Protein 5JSK (pdb70)

Secondary structure (DSSP, 8-state):
--TTS---EEEEEESB--SHHHHHHHT-TTTTHHHIIIII-EEEE-TTT-S--HHHHHHHHHHHHHHTTTTEEEEEESBEE-GGGGTTBEEEEETTEEEEHHHHHHHHGGGEEEEEEESHHHHH-TGGGSTT--S-EE-HHHHHHHTT----EEEE--SSPPHHHHHHHHHHHHHHHHHHHHHHHHHHHHHTB-TTS-BHHHHSSBTGGG-TTHHHHHHT-B-SSTT--SSBSGGGT--GGG-B--HHHH-BTTTTB-HHHHS----TTSTTTTGGG-STT--/--EEEEEESSPPSSBS-EEEEEEEETTEEEEEEEEE-B---HHHHTTTS-GGGHHHHGGGG-SSSHHHHHHHHHHHHHHHHT----HHHHHHHHHHHHHHHHHHHHIIIIIIIGGGT----SSTTS-S--SS------HHHHHHHHHHHHHHHHHHHHHHHHHHHHHSSSSS-SSEETTEESSPPPHHHHHHHHHHHHHHHHHIIIIIHHHHHHHHHH-GGGGSS--TT--EEE--EEESSSSSS-EEE--EEEETTEEE---GGGEEEE-TTBSB-GGGTTB-GGG----B-TT-TT--BSS-EEEETTB--B-SHHHHHHHH-PBPPHHHHHHHHHHH----SBGGGG-HHHHSSHHHHHHHHHHHHHHHHHHHHHHHHH--TT---B--PPPPSSEEEEEEEEETTEEEEEEEEEETTEEEEEEEE-HHHHHH----TT-PPPHHHHHTTT-B-S-TTS-HHHHHHHHHT--BHHHHH-

Sequence (765 aa):
GTLTGERPPVFWLQGQGCTGCSVTLLNSVHPSIADVLLKVISLEFHPTVMAWEGEHAIEHMRKVAEKFKGKFFLVIEGSVPVEADGKYCIIIGEANHHEISMMVDALLKEFGPNAAAVLAVGTCAAYGGIPAAEEGSETGATAVSSKFLGDNGIKTPVVNIIPGCPPHPDWIVGTVVLALDAIKKNGLEGGLAEVVKVLDSDGRPPTTPPFFGRNIIHENCPYYLDDKYDEGVMMSATFTDKVGCRYDLGCKGPMTMADCFERRKWNGGVNWCVQNAVCIGCVEPDFPDGKSPPFYQATGRTTIAIDPVTRIEGHHLKKAEEVVVENGKVVDARLLSSGGMYRGFETILRGRDPRDASQIVQRICGVCPTAHSTASVLALDEAFGAKVPNNGRITRNLIFGANYLQSHILHFYHLLSAQDDFVQGPDTAPFVPRFPKSDLRLSKELNKAGVDQYIIEALEEVRRRICHEMVALFGGRMPHVQGQVVGGATEIPTKEKLVEEYAARFKKVRDFVEQKYVPVVYTIGSKYKDMFKVGQGFKKAALCVGAAFFPPLLDDNSGKKHLFMMPGVYAKGKKDMMPFDPSKIKEYVKYSWFAEEETTGLNYKEGKTIPAPDKAGAYSFVKAPRYDGLSLEVGPLARMMWVNNPELSPVGKKLLKDLFGISAKKKFRDLGEEAAFSLMMGRHVARAEETYYMMLGAIEGWLKEIKAGEDTVVMPAVPASSAEGTGFTEAPRGSLLHYVKVKDSKIDNYQIVSASLWNCNPRDDMGQRGAVEEALIGIPVDDDIIQQNPVNVARLIRAFDPLGCAVH

Radius of gyration: 24.21 Å; Cα contacts (8 Å, |Δi|>4): 2039; chains: 2; bounding box: 63×63×76 Å

Solvent-accessible surface area: 24921 Å² total; per-residue (Å²): 89,79,114,133,36,135,46,16,10,8,0,7,0,9,0,0,6,18,4,1,15,7,2,0,18,24,5,2,79,155,28,39,6,16,50,7,14,33,66,32,14,10,8,27,3,8,12,10,15,5,4,41,8,1,77,60,0,2,77,24,0,63,132,18,12,132,157,64,122,30,116,0,17,0,7,0,2,2,0,0,0,66,89,31,134,1,74,12,0,21,8,0,29,9,103,176,123,96,12,5,0,21,66,0,0,104,62,7,0,65,47,9,6,1,0,10,0,0,2,1,23,0,2,42,1,6,2,2,45,5,134,31,34,83,0,25,16,16,12,0,52,120,6,3,52,96,58,58,22,192,18,52,31,5,11,0,0,0,12,2,0,11,7,38,0,6,11,17,0,29,74,55,8,24,61,12,34,156,156,78,37,56,154,31,0,15,50,73,4,80,146,54,32,36,121,48,16,9,0,56,66,22,1,38,92,25,5,22,113,64,20,86,38,38,100,63,74,104,114,50,64,52,1,86,37,13,14,57,48,102,1,10,6,80,80,11,0,14,23,1,41,120,2,57,1,3,13,24,109,78,74,3,10,42,43,17,6,4,11,3,39,0,1,0,10,2,0,14,2,17,51,69,5,3,60,48,10,32,42,0,14,86,92,143,55,152,48,72,21,35,6,7,4,0,0,5,2,2,8,11,2,50,0,48,0,19,2,62,104,18,102,2,64,45,2,92,0,15,0,9,8,2,4,2,0,6,28,0,0,123,49,21,10,0,45,2,0,1,0,0,0,0,7,0,0,0,3,1,0,0,0,1,0,12,0,0,0,47,0,0,11,108,11,22,41,10,159,33,35,69,10,0,17,1,0,16,6,0,0,4,0,0,0,0,0,0,0,0,0,4,0,3,2,2,3,0,4,5,5,0,6,66,9,55,131,31,5,4,9,38,48,31,15,115,144,10,54,50,97,20,67,187,148,27,25,124,32,3,35,68,21,19,69,70,0,14,79,10,0,21,12,0,0,12,0,0,0,0,0,0,0,2,0,0,2,0,1,0,0,4,10,0,0,0,0,6,36,0,56,145,104,31,24,105,62,0,42,57,47,6,127,128,0,51,46,6,0,53,114,70,1,0,29,6,0,0,35,1,0,17,109,0,93,60,3,31,149,26,2,21,24,64,64,6,0,0,0,13,3,1,3,30,54,50,98,68,53,167,114,38,28,3,81,63,7,1,14,3,176,53,132,76,62,112,35,56,39,77,90,0,97,7,51,2,104,46,0,49,2,14,127,142,3,48,16,47,30,5,87,108,5,113,12,79,20,22,20,106,48,97,55,13,8,0,3,0,14,0,0,2,5,94,46,32,4,1,8,6,1,3,4,0,0,3,12,27,47,38,16,110,5,2,90,38,0,37,130,24,6,114,88,59,35,58,58,91,12,129,104,0,63,74,22,31,50,94,25,0,0,0,0,0,0,5,2,2,0,5,0,3,0,0,62,73,0,1,48,16,0,58,33,5,31,169,72,16,138,49,49,94,68,0,7,55,87,31,90,43,29,61,85,26,83,1,19,1,57,2,0,5,0,5,0,1,2,3,0,2,0,69,3,124,110,39,91,3,46,26,0,2,0,1,1,4,0,1,3,1,0,1,0,30,6,30,170,34,52,52,0,5,0,0,36,1,0,54,30,0,36,5,143,40,66,148,15,8,19,19,0,0,2,0,0,4,0,5,1,1,0,5,1,5,1,8,9

B-factor: mean 12.72, std 6.59, range [5.21, 54.53]

InterPro domains:
  IPR001821 [NiFe]-hydrogenase, small subunit [PIRSF000310] (1-316)
  IPR001821 [NiFe]-hydrogenase, small subunit [PTHR30013] (2-316)
  IPR001821 [NiFe]-hydrogenase, small subunit [TIGR00391] (3-314)
  IPR006137 NADH:ubiquinone oxidoreductase-like, 20kDa subunit [PF01058] (52-205)
  IPR006311 Twin-arginine translocation pathway, signal sequence [PS51318] (1-34)
  IPR019546 Twin-arginine translocation pathway, signal sequence, bacterial/archaeal [TIGR01409] (3-29)
  IPR027394 Cytochrome-c3 hydrogenase, C-terminal [PF14720] (237-315)
  IPR037024 [NiFe]-hydrogenase, small subunit, N-terminal domain superfamily [G3DSA:3.40.50.700] (35-236)
  IPR037148 [NiFe]-hydrogenase, small subunit, C-terminal domain superfamily [G3DSA:4.10.480.10] (237-317)
  IPR053622 NiFe/NiFeSe hydrogenase small subunit [NF045520] (2-316)

GO terms:
  GO:0005515 protein binding (F, IPI)

Structure (mmCIF, N/CA/C/O backbone):
data_5JSK
#
_entry.id   5JSK
#
_cell.length_a   106.280
_cell.length_b   62.770
_cell.length_c   110.860
_cell.angle_alpha   90.00
_cell.angle_beta   105.11
_cell.angle_gamma   90.00
#
_symmetry.space_group_name_H-M   'C 1 2 1'
#
loop_
_entity.id
_entity.type
_entity.pdbx_description
1 polymer 'Periplasmic [NiFeSe] hydrogenase, small subunit'
2 polymer 'Periplasmic [NiFeSe] hydrogenase, large subunit, selenocysteine-containing'
3 non-polymer 'IRON/SULFUR CLUSTER'
4 non-polymer 'NICKEL (II) ION'
5 non-polymer 'CARBONMONOXIDE-(DICYANO) IRON'
6 non-polymer 'FE (II) ION'
7 non-polymer 'HYDROSULFURIC ACID'
8 non-polymer GLYCEROL
9 water water
#
loop_
_atom_site.group_PDB
_atom_site.id
_atom_site.type_symbol
_atom_site.label_atom_id
_atom_site.label_alt_id
_atom_site.label_comp_id
_atom_site.label_asym_id
_atom_site.label_entity_id
_atom_site.label_seq_id
_atom_site.pdbx_PDB_ins_code
_atom_site.Cartn_x
_atom_site.Cartn_y
_atom_site.Cartn_z
_atom_site.occupancy
_atom_site.B_iso_or_equiv
_atom_site.auth_seq_id
_atom_site.auth_comp_id
_atom_site.auth_asym_id
_atom_site.auth_atom_id
_atom_site.pdbx_PDB_model_num
ATOM 1 N N . GLY A 1 35 ? 26.150 -22.375 147.556 1.00 29.59 1 GLY A N 1
ATOM 2 C CA . GLY A 1 35 ? 26.579 -22.923 146.236 1.00 29.49 1 GLY A CA 1
ATOM 3 C C . GLY A 1 35 ? 27.514 -21.983 145.507 1.00 29.14 1 GLY A C 1
ATOM 4 O O . GLY A 1 35 ? 27.760 -20.868 145.965 1.00 28.43 1 GLY A O 1
ATOM 8 N N . THR A 1 36 ? 28.043 -22.447 144.375 1.00 29.09 2 THR A N 1
ATOM 9 C CA . THR A 1 36 ? 28.856 -21.627 143.489 1.00 29.19 2 THR A CA 1
ATOM 10 C C . THR A 1 36 ? 28.462 -21.928 142.054 1.00 28.25 2 THR A C 1
ATOM 11 O O . THR A 1 36 ? 27.904 -22.988 141.747 1.00 27.51 2 THR A O 1
ATOM 22 N N . LEU A 1 37 ? 28.789 -20.985 141.169 1.00 27.94 3 LEU A N 1
ATOM 23 C CA . LEU A 1 37 ? 28.542 -21.183 139.747 1.00 27.97 3 LEU A CA 1
ATOM 24 C C . LEU A 1 37 ? 29.284 -22.397 139.201 1.00 28.43 3 LEU A C 1
ATOM 25 O O . LEU A 1 37 ? 28.876 -22.944 138.171 1.00 28.53 3 LEU A O 1
ATOM 41 N N . THR A 1 38 ? 30.350 -22.841 139.873 1.00 28.36 4 THR A N 1
ATOM 42 C CA . THR A 1 38 ? 31.184 -23.936 139.387 1.00 28.29 4 THR A CA 1
ATOM 43 C C . THR A 1 38 ? 31.096 -25.183 140.267 1.00 26.82 4 THR A C 1
ATOM 44 O O . THR A 1 38 ? 31.942 -26.078 140.156 1.00 26.74 4 THR A O 1
ATOM 55 N N . GLY A 1 39 ? 30.079 -25.271 141.130 1.00 25.12 5 GLY A N 1
ATOM 56 C CA . GLY A 1 39 ? 29.908 -26.424 141.990 1.00 23.68 5 GLY A CA 1
ATOM 57 C C . GLY A 1 39 ? 29.142 -27.555 141.314 1.00 22.03 5 GLY A C 1
ATOM 58 O O . GLY A 1 39 ? 28.710 -27.465 140.164 1.00 20.95 5 GLY A O 1
ATOM 62 N N . GLU A 1 40 ? 28.985 -28.644 142.061 1.00 21.63 6 GLU A N 1
ATOM 63 C CA . GLU A 1 40 ? 28.225 -29.794 141.590 1.00 22.24 6 GLU A CA 1
ATOM 64 C C . GLU A 1 40 ? 26.734 -29.474 141.638 1.00 19.67 6 GLU A C 1
ATOM 65 O O . GLU A 1 40 ? 26.215 -29.046 142.677 1.00 19.17 6 GLU A O 1
ATOM 77 N N . ARG A 1 41 ? 26.043 -29.670 140.500 1.00 17.97 7 ARG A N 1
ATOM 78 C CA . ARG A 1 41 ? 24.614 -29.405 140.385 1.00 17.29 7 ARG A CA 1
ATOM 79 C C . ARG A 1 41 ? 23.932 -30.521 139.605 1.00 16.64 7 ARG A C 1
ATOM 80 O O . ARG A 1 41 ? 24.171 -30.662 138.402 1.00 17.44 7 ARG A O 1
ATOM 101 N N . PRO A 1 42 ? 23.070 -31.318 140.236 1.00 15.34 8 PRO A N 1
ATOM 102 C CA . PRO A 1 42 ? 22.503 -32.473 139.543 1.00 14.33 8 PRO A CA 1
ATOM 103 C C . PRO A 1 42 ? 21.487 -32.057 138.498 1.00 11.97 8 PRO A C 1
ATOM 104 O O . PRO A 1 42 ? 20.819 -31.016 138.632 1.00 11.59 8 PRO A O 1
ATOM 115 N N . PRO A 1 43 ? 21.297 -32.875 137.465 1.00 11.48 9 PRO A N 1
ATOM 116 C CA . PRO A 1 43 ? 20.321 -32.557 136.421 1.00 10.78 9 PRO A CA 1
ATOM 117 C C . PRO A 1 43 ? 18.896 -32.825 136.870 1.00 9.93 9 PRO A C 1
ATOM 118 O O . PRO A 1 43 ? 18.599 -33.822 137.533 1.00 10.66 9 PRO A O 1
ATOM 129 N N . VAL A 1 44 ? 18.016 -31.910 136.468 1.00 9.17 10 VAL A N 1
ATOM 130 C CA . VAL A 1 44 ? 16.597 -31.948 136.776 1.00 9.00 10 VAL A CA 1
ATOM 131 C C . VAL A 1 44 ? 15.820 -31.766 135.481 1.00 8.29 10 VAL A C 1
ATOM 132 O O . VAL A 1 44 ? 16.111 -30.849 134.701 1.00 8.66 10 VAL A O 1
ATOM 145 N N . PHE A 1 45 ? 14.823 -32.622 135.264 1.00 7.67 11 PHE A N 1
ATOM 146 C CA . PHE A 1 45 ? 13.815 -32.410 134.231 1.00 7.55 11 PHE A CA 1
ATOM 147 C C . PHE A 1 45 ? 12.499 -32.101 134.922 1.00 7.35 11 PHE A C 1
ATOM 148 O O . PHE A 1 45 ? 12.112 -32.811 135.856 1.00 8.75 11 PHE A O 1
ATOM 165 N N . TRP A 1 46 ? 11.816 -31.070 134.450 1.00 6.64 12 TRP A N 1
ATOM 166 C CA . TRP A 1 46 ? 10.545 -30.629 135.008 1.00 6.67 12 TRP A CA 1
ATOM 167 C C . TRP A 1 46 ? 9.484 -30.838 133.940 1.00 6.76 12 TRP A C 1
ATOM 168 O O . TRP A 1 46 ? 9.465 -30.119 132.933 1.00 7.66 12 TRP A O 1
ATOM 189 N N . LEU A 1 47 ? 8.634 -31.846 134.145 1.00 6.44 13 LEU A N 1
ATOM 190 C CA . LEU A 1 47 ? 7.561 -32.165 133.217 1.00 6.99 13 LEU A CA 1
ATOM 191 C C . LEU A 1 47 ? 6.250 -31.635 133.760 1.00 6.92 13 LEU A C 1
ATOM 192 O O . LEU A 1 47 ? 5.905 -31.880 134.918 1.00 8.84 13 LEU A O 1
ATOM 208 N N . GLN A 1 48 ? 5.505 -30.949 132.914 1.00 6.43 14 GLN A N 1
ATOM 209 C CA . GLN A 1 48 ? 4.166 -30.484 133.233 1.00 6.52 14 GLN A CA 1
ATOM 210 C C . GLN A 1 48 ? 3.148 -31.407 132.584 1.00 6.22 14 GLN A C 1
ATOM 211 O O . GLN A 1 48 ? 3.163 -31.600 131.362 1.00 7.02 14 GLN A O 1
ATOM 225 N N . GLY A 1 49 ? 2.266 -31.965 133.405 1.00 6.40 15 GLY A N 1
ATOM 226 C CA . GLY A 1 49 ? 1.110 -32.694 132.935 1.00 6.74 15 GLY A CA 1
ATOM 227 C C . GLY A 1 49 ? -0.097 -31.782 132.925 1.00 6.52 15 GLY A C 1
ATOM 228 O O . GLY A 1 49 ? -0.067 -30.722 132.300 1.00 6.97 15 GLY A O 1
ATOM 232 N N . GLN A 1 50 ? -1.145 -32.156 133.658 1.00 6.30 16 GLN A N 1
ATOM 233 C CA . GLN A 1 50 ? -2.332 -31.310 133.812 1.00 6.27 16 GLN A CA 1
ATOM 234 C C . GLN A 1 50 ? -2.099 -30.316 134.947 1.00 6.43 16 GLN A C 1
ATOM 235 O O . GLN A 1 50 ? -2.700 -30.398 136.015 1.00 7.50 16 GLN A O 1
ATOM 249 N N . GLY A 1 51 ? -1.168 -29.395 134.695 1.00 6.57 17 GLY A N 1
ATOM 250 C CA . GLY A 1 51 ? -0.787 -28.376 135.645 1.00 6.78 17 GLY A CA 1
ATOM 251 C C . GLY A 1 51 ? -1.296 -27.018 135.184 1.00 6.42 17 GLY A C 1
ATOM 252 O O . GLY A 1 51 ? -1.743 -26.837 134.047 1.00 7.59 17 GLY A O 1
ATOM 256 N N . CYS A 1 52 ? -1.221 -26.053 136.105 1.00 5.87 18 CYS A N 1
ATOM 257 C CA . CYS A 1 52 ? -1.595 -24.674 135.835 1.00 5.75 18 CYS A CA 1
ATOM 258 C C . CYS A 1 52 ? -0.391 -23.746 135.789 1.00 5.21 18 CYS A C 1
ATOM 259 O O . CYS A 1 52 ? -0.556 -22.531 135.609 1.00 6.17 18 CYS A O 1
ATOM 266 N N . THR A 1 53 ? 0.817 -24.285 135.984 1.00 5.46 19 THR A N 1
ATOM 267 C CA . THR A 1 53 ? 2.075 -23.546 136.049 1.00 5.77 19 THR A CA 1
ATOM 268 C C . THR A 1 53 ? 2.233 -22.815 137.384 1.00 5.57 19 THR A C 1
ATOM 269 O O . THR A 1 53 ? 3.280 -22.203 137.631 1.00 6.13 19 THR A O 1
ATOM 280 N N . GLY A 1 54 ? 1.261 -22.935 138.286 1.00 5.49 20 GLY A N 1
ATOM 281 C CA . GLY A 1 54 ? 1.362 -22.300 139.588 1.00 5.46 20 GLY A CA 1
ATOM 282 C C . GLY A 1 54 ? 2.435 -22.888 140.478 1.00 5.23 20 GLY A C 1
ATOM 283 O O . GLY A 1 54 ? 2.954 -22.198 141.357 1.00 5.58 20 GLY A O 1
ATOM 287 N N . CYS A 1 55 ? 2.737 -24.177 140.306 1.00 5.34 21 CYS A N 1
ATOM 288 C CA . CYS A 1 55 ? 3.822 -24.786 141.062 1.00 5.42 21 CYS A CA 1
ATOM 289 C C . CYS A 1 55 ? 5.176 -24.261 140.580 1.00 5.55 21 CYS A C 1
ATOM 290 O O . CYS A 1 55 ? 6.088 -24.041 141.381 1.00 6.64 21 CYS A O 1
ATOM 297 N N . SER A 1 56 ? 5.330 -24.032 139.273 1.00 5.34 22 SER A N 1
ATOM 298 C CA . SER A 1 56 ? 6.523 -23.343 138.791 1.00 5.48 22 SER A CA 1
ATOM 299 C C . SER A 1 56 ? 6.584 -21.909 139.303 1.00 5.45 22 SER A C 1
ATOM 300 O O . SER A 1 56 ? 7.639 -21.439 139.732 1.00 6.06 22 SER A O 1
ATOM 308 N N . VAL A 1 57 ? 5.468 -21.180 139.230 1.00 5.38 23 VAL A N 1
ATOM 309 C CA . VAL A 1 57 ? 5.478 -19.775 139.642 1.00 5.55 23 VAL A CA 1
ATOM 310 C C . VAL A 1 57 ? 5.780 -19.646 141.136 1.00 5.33 23 VAL A C 1
ATOM 311 O O . VAL A 1 57 ? 6.536 -18.761 141.551 1.00 5.82 23 VAL A O 1
ATOM 324 N N . THR A 1 58 ? 5.203 -20.528 141.967 1.00 5.39 24 THR A N 1
ATOM 325 C CA . THR A 1 58 ? 5.486 -20.431 143.390 1.00 5.59 24 THR A CA 1
ATOM 326 C C . THR A 1 58 ? 6.980 -20.597 143.645 1.00 6.04 24 THR A C 1
ATOM 327 O O . THR A 1 58 ? 7.556 -19.909 144.497 1.00 6.36 24 THR A O 1
ATOM 338 N N . LEU A 1 59 ? 7.633 -21.488 142.894 1.00 6.17 25 LEU A N 1
ATOM 339 C CA . LEU A 1 59 ? 9.074 -21.685 143.045 1.00 6.50 25 LEU A CA 1
ATOM 340 C C . LEU A 1 59 ? 9.833 -20.418 142.676 1.00 6.52 25 LEU A C 1
ATOM 341 O O . LEU A 1 59 ? 10.825 -20.062 143.327 1.00 7.06 25 LEU A O 1
ATOM 357 N N . LEU A 1 60 ? 9.380 -19.710 141.632 1.00 6.41 26 LEU A N 1
ATOM 358 C CA . LEU A 1 60 ? 10.001 -18.438 141.267 1.00 6.85 26 LEU A CA 1
ATOM 359 C C . LEU A 1 60 ? 9.972 -17.434 142.409 1.00 6.71 26 LEU A C 1
ATOM 360 O O . LEU A 1 60 ? 10.771 -16.488 142.415 1.00 7.11 26 LEU A O 1
ATOM 376 N N . ASN A 1 61 ? 9.047 -17.600 143.359 1.00 6.65 27 ASN A N 1
ATOM 377 C CA . ASN A 1 61 ? 8.921 -16.697 144.491 1.00 6.90 27 ASN A CA 1
ATOM 378 C C . ASN A 1 61 ? 9.849 -17.030 145.657 1.00 7.12 27 ASN A C 1
ATOM 379 O O . ASN A 1 61 ? 9.771 -16.366 146.686 1.00 7.81 27 ASN A O 1
ATOM 390 N N . SER A 1 62 ? 10.741 -18.015 145.536 1.00 7.05 28 SER A N 1
ATOM 391 C CA . SER A 1 62 ? 11.622 -18.352 146.651 1.00 7.66 28 SER A CA 1
ATOM 392 C C . SER A 1 62 ? 12.442 -17.142 147.083 1.00 8.09 28 SER A C 1
ATOM 393 O O . SER A 1 62 ? 13.074 -16.471 146.268 1.00 8.55 28 SER A O 1
ATOM 401 N N . VAL A 1 63 ? 12.469 -16.866 148.387 1.00 9.02 29 VAL A N 1
ATOM 402 C CA . VAL A 1 63 ? 13.247 -15.729 148.872 1.00 10.36 29 VAL A CA 1
ATOM 403 C C . VAL A 1 63 ? 14.693 -16.121 149.062 1.00 11.38 29 VAL A C 1
ATOM 404 O O . VAL A 1 63 ? 15.598 -15.470 148.525 1.00 12.17 29 VAL A O 1
ATOM 417 N N . HIS A 1 64 ? 14.933 -17.170 149.842 1.00 12.48 30 HIS A N 1
ATOM 418 C CA . HIS A 1 64 ? 16.278 -17.621 150.061 1.00 14.72 30 HIS A CA 1
ATOM 419 C C . HIS A 1 64 ? 16.377 -19.129 150.127 1.00 13.65 30 HIS A C 1
ATOM 420 O O . HIS A 1 64 ? 15.731 -19.758 150.979 1.00 14.85 30 HIS A O 1
ATOM 433 N N . PRO A 1 65 ? 17.197 -19.721 149.255 1.00 12.24 31 PRO A N 1
ATOM 434 C CA . PRO A 1 65 ? 17.903 -19.078 148.142 1.00 11.57 31 PRO A CA 1
ATOM 435 C C . PRO A 1 65 ? 16.932 -18.513 147.111 1.00 10.95 31 PRO A C 1
ATOM 436 O O . PRO A 1 65 ? 15.829 -19.007 146.951 1.00 11.94 31 PRO A O 1
ATOM 447 N N . SER A 1 66 ? 17.345 -17.464 146.425 1.00 10.10 32 SER A N 1
ATOM 448 C CA . SER A 1 66 ? 16.558 -16.922 145.332 1.00 10.28 32 SER A CA 1
ATOM 449 C C . SER A 1 66 ? 16.511 -17.928 144.189 1.00 9.38 32 SER A C 1
ATOM 450 O O . SER A 1 66 ? 17.356 -18.817 144.080 1.00 10.06 32 SER A O 1
ATOM 458 N N . ILE A 1 67 ? 15.540 -17.762 143.291 1.00 9.47 33 ILE A N 1
ATOM 459 C CA . ILE A 1 67 ? 15.465 -18.694 142.170 1.00 9.93 33 ILE A CA 1
ATOM 460 C C . ILE A 1 67 ? 16.706 -18.604 141.288 1.00 9.95 33 ILE A C 1
ATOM 461 O O . ILE A 1 67 ? 17.165 -19.621 140.759 1.00 10.38 33 ILE A O 1
ATOM 477 N N . ALA A 1 68 ? 17.286 -17.410 141.126 1.00 10.50 34 ALA A N 1
ATOM 478 C CA . ALA A 1 68 ? 18.518 -17.325 140.351 1.00 11.61 34 ALA A CA 1
ATOM 479 C C . ALA A 1 68 ? 19.598 -18.188 140.975 1.00 11.30 34 ALA A C 1
ATOM 480 O O . ALA A 1 68 ? 20.349 -18.871 140.269 1.00 12.40 34 ALA A O 1
ATOM 487 N N . ASP A 1 69 ? 19.717 -18.149 142.301 1.00 10.73 35 ASP A N 1
ATOM 488 C CA . ASP A 1 69 ? 20.724 -18.970 142.957 1.00 11.75 35 ASP A CA 1
ATOM 489 C C . ASP A 1 69 ? 20.402 -20.458 142.847 1.00 10.98 35 ASP A C 1
ATOM 490 O O . ASP A 1 69 ? 21.313 -21.277 142.673 1.00 11.67 35 ASP A O 1
ATOM 499 N N . VAL A 1 70 ? 19.126 -20.835 142.936 1.00 10.66 36 VAL A N 1
ATOM 500 C CA . VAL A 1 70 ? 18.771 -22.238 142.747 1.00 11.21 36 VAL A CA 1
ATOM 501 C C . VAL A 1 70 ? 19.229 -22.715 141.372 1.00 11.14 36 VAL A C 1
ATOM 502 O O . VAL A 1 70 ? 19.856 -23.775 141.234 1.00 12.07 36 VAL A O 1
ATOM 515 N N . LEU A 1 71 ? 18.911 -21.941 140.329 1.00 10.94 37 LEU A N 1
ATOM 516 C CA . LEU A 1 71 ? 19.202 -22.370 138.963 1.00 11.66 37 LEU A CA 1
ATOM 517 C C . LEU A 1 71 ? 20.686 -22.353 138.645 1.00 11.64 37 LEU A C 1
ATOM 518 O O . LEU A 1 71 ? 21.146 -23.169 137.838 1.00 11.27 37 LEU A O 1
ATOM 534 N N . LEU A 1 72 ? 21.437 -21.418 139.222 1.00 12.71 38 LEU A N 1
ATOM 535 C CA . LEU A 1 72 ? 22.823 -21.252 138.822 1.00 14.54 38 LEU A CA 1
ATOM 536 C C . LEU A 1 72 ? 23.790 -21.937 139.763 1.00 15.35 38 LEU A C 1
ATOM 537 O O . LEU A 1 72 ? 24.944 -22.160 139.379 1.00 16.41 38 LEU A O 1
ATOM 553 N N . LYS A 1 73 ? 23.345 -22.282 140.981 1.00 15.71 39 LYS A N 1
ATOM 554 C CA . LYS A 1 73 ? 24.230 -22.788 142.016 1.00 16.85 39 LYS A CA 1
ATOM 555 C C . LYS A 1 73 ? 23.788 -24.089 142.679 1.00 16.74 39 LYS A C 1
ATOM 556 O O . LYS A 1 73 ? 24.615 -24.692 143.372 1.00 18.30 39 LYS A O 1
ATOM 575 N N . VAL A 1 74 ? 22.527 -24.533 142.521 1.00 16.08 40 VAL A N 1
ATOM 576 C CA . VAL A 1 74 ? 22.009 -25.685 143.262 1.00 15.66 40 VAL A CA 1
ATOM 577 C C . VAL A 1 74 ? 21.661 -26.854 142.342 1.00 14.72 40 VAL A C 1
ATOM 578 O O . VAL A 1 74 ? 22.076 -27.991 142.589 1.00 15.41 40 VAL A O 1
ATOM 591 N N . ILE A 1 75 ? 20.860 -26.610 141.305 1.00 13.51 41 ILE A N 1
ATOM 592 C CA . ILE A 1 75 ? 20.455 -27.647 140.361 1.00 12.75 41 ILE A CA 1
ATOM 593 C C . ILE A 1 75 ? 20.846 -27.208 138.960 1.00 11.22 41 ILE A C 1
ATOM 594 O O . ILE A 1 75 ? 21.144 -26.038 138.713 1.00 11.95 41 ILE A O 1
ATOM 610 N N . SER A 1 76 ? 20.810 -28.167 138.033 1.00 10.02 42 SER A N 1
ATOM 611 C CA . SER A 1 76 ? 20.913 -27.885 136.602 1.00 9.81 42 SER A CA 1
ATOM 612 C C . SER A 1 76 ? 19.575 -28.236 135.968 1.00 9.24 42 SER A C 1
ATOM 613 O O . SER A 1 76 ? 19.284 -29.410 135.720 1.00 9.71 42 SER A O 1
ATOM 621 N N . LEU A 1 77 ? 18.760 -27.211 135.721 1.00 9.05 43 LEU A N 1
ATOM 622 C CA . LEU A 1 77 ? 17.415 -27.398 135.188 1.00 8.53 43 LEU A CA 1
ATOM 623 C C . LEU A 1 77 ? 17.522 -27.554 133.675 1.00 8.32 43 LEU A C 1
ATOM 624 O O . LEU A 1 77 ? 17.598 -26.569 132.935 1.00 9.29 43 LEU A O 1
ATOM 640 N N . GLU A 1 78 ? 17.561 -28.808 133.226 1.00 8.08 44 GLU A N 1
ATOM 641 C CA . GLU A 1 78 ? 17.896 -29.123 131.845 1.00 8.36 44 GLU A CA 1
ATOM 642 C C . GLU A 1 78 ? 16.698 -29.057 130.908 1.00 8.12 44 GLU A C 1
ATOM 643 O O . GLU A 1 78 ? 16.873 -28.786 129.715 1.00 8.92 44 GLU A O 1
ATOM 655 N N . PHE A 1 79 ? 15.498 -29.306 131.426 1.00 7.32 45 PHE A N 1
ATOM 656 C CA . PHE A 1 79 ? 14.263 -29.227 130.664 1.00 7.01 45 PHE A CA 1
ATOM 657 C C . PHE A 1 79 ? 13.208 -28.618 131.569 1.00 6.58 45 PHE A C 1
ATOM 658 O O . PHE A 1 79 ? 13.016 -29.082 132.695 1.00 7.13 45 PHE A O 1
ATOM 675 N N . HIS A 1 80 ? 12.558 -27.572 131.097 1.00 6.44 46 HIS A N 1
ATOM 676 C CA . HIS A 1 80 ? 11.419 -26.963 131.771 1.00 6.58 46 HIS A CA 1
ATOM 677 C C . HIS A 1 80 ? 10.693 -26.160 130.705 1.00 6.82 46 HIS A C 1
ATOM 678 O O . HIS A 1 80 ? 11.280 -25.215 130.164 1.00 7.17 46 HIS A O 1
ATOM 691 N N . PRO A 1 81 ? 9.462 -26.529 130.330 1.00 7.21 47 PRO A N 1
ATOM 692 C CA . PRO A 1 81 ? 8.850 -25.901 129.150 1.00 8.01 47 PRO A CA 1
ATOM 693 C C . PRO A 1 81 ? 8.590 -24.424 129.291 1.00 7.03 47 PRO A C 1
ATOM 694 O O . PRO A 1 81 ? 8.509 -23.732 128.268 1.00 7.86 47 PRO A O 1
ATOM 705 N N . THR A 1 82 ? 8.432 -23.919 130.512 1.00 6.54 48 THR A N 1
ATOM 706 C CA . THR A 1 82 ? 8.058 -22.521 130.691 1.00 6.72 48 THR A CA 1
ATOM 707 C C . THR A 1 82 ? 9.252 -21.588 130.520 1.00 6.55 48 THR A C 1
ATOM 708 O O . THR A 1 82 ? 9.074 -20.425 130.147 1.00 7.02 48 THR A O 1
ATOM 719 N N . VAL A 1 83 ? 10.468 -22.051 130.820 1.00 6.60 49 VAL A N 1
ATOM 720 C CA . VAL A 1 83 ? 11.610 -21.149 130.947 1.00 6.91 49 VAL A CA 1
ATOM 721 C C . VAL A 1 83 ? 12.804 -21.487 130.063 1.00 6.78 49 VAL A C 1
ATOM 722 O O . VAL A 1 83 ? 13.719 -20.651 129.955 1.00 7.25 49 VAL A O 1
ATOM 735 N N . MET A 1 84 ? 12.872 -22.661 129.454 1.00 6.97 50 MET A N 1
ATOM 736 C CA . MET A 1 84 ? 14.089 -23.052 128.759 1.00 6.90 50 MET A CA 1
ATOM 737 C C . MET A 1 84 ? 14.232 -22.358 127.401 1.00 6.87 50 MET A C 1
ATOM 738 O O . MET A 1 84 ? 13.265 -21.936 126.764 1.00 7.34 50 MET A O 1
ATOM 752 N N . ALA A 1 85 ? 15.483 -22.283 126.948 1.00 7.03 51 ALA A N 1
ATOM 753 C CA . ALA A 1 85 ? 15.806 -21.590 125.702 1.00 7.39 51 ALA A CA 1
ATOM 754 C C . ALA A 1 85 ? 15.269 -22.309 124.473 1.00 7.17 51 ALA A C 1
ATOM 755 O O . ALA A 1 85 ? 14.690 -21.676 123.582 1.00 8.06 51 ALA A O 1
ATOM 762 N N . TRP A 1 86 ? 15.531 -23.612 124.358 1.00 7.20 52 TRP A N 1
ATOM 763 C CA . TRP A 1 86 ? 15.190 -24.331 123.140 1.00 7.48 52 TRP A CA 1
ATOM 764 C C . TRP A 1 86 ? 13.728 -24.754 123.171 1.00 7.51 52 TRP A C 1
ATOM 765 O O . TRP A 1 86 ? 12.987 -24.425 124.099 1.00 8.12 52 TRP A O 1
ATOM 786 N N . GLU A 1 87 ? 13.297 -25.476 122.135 1.00 7.13 53 GLU A N 1
ATOM 787 C CA . GLU A 1 87 ? 11.882 -25.705 121.901 1.00 7.37 53 GLU A CA 1
ATOM 788 C C . GLU A 1 87 ? 11.688 -26.993 121.116 1.00 7.40 53 GLU A C 1
ATOM 789 O O . GLU A 1 87 ? 12.610 -27.508 120.473 1.00 7.79 53 GLU A O 1
ATOM 801 N N . GLY A 1 88 ? 10.451 -27.486 121.154 1.00 7.63 54 GLY A N 1
ATOM 802 C CA . GLY A 1 88 ? 10.015 -28.539 120.272 1.00 7.94 54 GLY A CA 1
ATOM 803 C C . GLY A 1 88 ? 10.809 -29.821 120.406 1.00 8.03 54 GLY A C 1
ATOM 804 O O . GLY A 1 88 ? 11.281 -30.211 121.479 1.00 8.08 54 GLY A O 1
ATOM 808 N N . GLU A 1 89 ? 10.972 -30.487 119.263 1.00 8.49 55 GLU A N 1
ATOM 809 C CA . GLU A 1 89 ? 11.660 -31.770 119.252 1.00 9.02 55 GLU A CA 1
ATOM 810 C C . GLU A 1 89 ? 13.094 -31.622 119.726 1.00 8.57 55 GLU A C 1
ATOM 811 O O . GLU A 1 89 ? 13.673 -32.572 120.250 1.00 9.17 55 GLU A O 1
ATOM 823 N N . HIS A 1 90 ? 13.685 -30.448 119.533 1.00 8.24 56 HIS A N 1
ATOM 824 C CA . HIS A 1 90 ? 15.065 -30.221 119.944 1.00 8.55 56 HIS A CA 1
ATOM 825 C C . HIS A 1 90 ? 15.187 -30.223 121.461 1.00 8.25 56 HIS A C 1
ATOM 826 O O . HIS A 1 90 ? 16.157 -30.756 122.013 1.00 8.80 56 HIS A O 1
ATOM 839 N N . ALA A 1 91 ? 14.218 -29.609 122.138 1.00 8.37 57 ALA A N 1
ATOM 840 C CA . ALA A 1 91 ? 14.168 -29.635 123.595 1.00 8.20 57 ALA A CA 1
ATOM 841 C C . ALA A 1 91 ? 13.954 -31.046 124.120 1.00 8.31 57 ALA A C 1
ATOM 842 O O . ALA A 1 91 ? 14.592 -31.448 125.099 1.00 8.51 57 ALA A O 1
ATOM 849 N N . ILE A 1 92 ? 13.051 -31.807 123.490 1.00 8.46 58 ILE A N 1
ATOM 850 C CA . ILE A 1 92 ? 12.817 -33.191 123.893 1.00 8.78 58 ILE A CA 1
ATOM 851 C C . ILE A 1 92 ? 14.087 -34.018 123.727 1.00 8.95 58 ILE A C 1
ATOM 852 O O . ILE A 1 92 ? 14.460 -34.807 124.607 1.00 9.35 58 ILE A O 1
ATOM 868 N N . GLU A 1 93 ? 14.763 -33.864 122.582 1.00 9.11 59 GLU A N 1
ATOM 869 C CA . GLU A 1 93 ? 15.976 -34.632 122.333 1.00 9.88 59 GLU A CA 1
ATOM 870 C C . GLU A 1 93 ? 17.088 -34.238 123.299 1.00 9.28 59 GLU A C 1
ATOM 871 O O . GLU A 1 93 ? 17.870 -35.094 123.725 1.00 9.90 59 GLU A O 1
ATOM 883 N N . HIS A 1 94 ? 17.178 -32.956 123.668 1.00 9.18 60 HIS A N 1
ATOM 884 C CA . HIS A 1 94 ? 18.148 -32.561 124.684 1.00 9.11 60 HIS A CA 1
ATOM 885 C C . HIS A 1 94 ? 17.896 -33.314 125.987 1.00 8.77 60 HIS A C 1
ATOM 886 O O . HIS A 1 94 ? 18.822 -33.879 126.587 1.00 9.50 60 HIS A O 1
ATOM 899 N 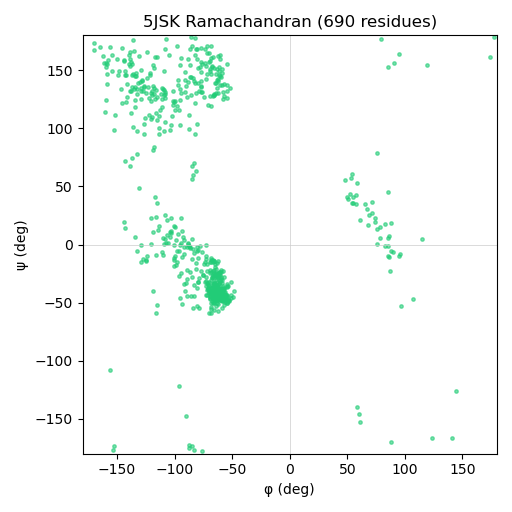N . MET A 1 95 ? 16.642 -33.326 126.442 1.00 8.42 61 MET A N 1
ATOM 900 C CA . MET A 1 95 ? 16.302 -34.085 127.639 1.00 8.53 61 MET A CA 1
ATOM 901 C C . MET A 1 95 ? 16.690 -35.554 127.491 1.00 8.71 61 MET A C 1
ATOM 902 O O . MET A 1 95 ? 17.246 -36.150 128.415 1.00 9.13 61 MET A O 1
ATOM 916 N N . ARG A 1 96 ? 16.411 -36.150 126.335 1.00 8.84 62 ARG A N 1
ATOM 917 C CA . ARG A 1 96 ? 16.741 -37.559 126.142 1.00 9.54 62 ARG A CA 1
ATOM 918 C C . ARG A 1 96 ? 18.246 -37.804 126.179 1.00 10.17 62 ARG A C 1
ATOM 919 O O . ARG A 1 96 ? 18.697 -38.824 126.703 1.00 10.72 62 ARG A O 1
ATOM 940 N N . LYS A 1 97 ? 19.042 -36.882 125.634 1.00 10.37 63 LYS A N 1
ATOM 941 C CA . LYS A 1 97 ? 20.492 -37.040 125.687 1.00 11.31 63 LYS A CA 1
ATOM 942 C C . LYS A 1 97 ? 21.003 -36.949 127.118 1.00 10.87 63 LYS A C 1
ATOM 943 O O . LYS A 1 97 ? 21.849 -37.746 127.533 1.00 11.65 63 LYS A O 1
ATOM 962 N N . VAL A 1 98 ? 20.521 -35.971 127.880 1.00 10.17 64 VAL A N 1
ATOM 963 C CA . VAL A 1 98 ? 20.911 -35.869 129.280 1.00 10.10 64 VAL A CA 1
ATOM 964 C C . VAL A 1 98 ? 20.453 -37.095 130.048 1.00 9.93 64 VAL A C 1
ATOM 965 O O . VAL A 1 98 ? 21.191 -37.625 130.882 1.00 10.92 64 VAL A O 1
ATOM 978 N N . ALA A 1 99 ? 19.242 -37.576 129.774 1.00 9.94 65 ALA A N 1
ATOM 979 C CA . ALA A 1 99 ? 18.720 -38.737 130.487 1.00 10.56 65 ALA A CA 1
ATOM 980 C C . ALA A 1 99 ? 19.588 -39.969 130.264 1.00 11.77 65 ALA A C 1
ATOM 981 O O . ALA A 1 99 ? 19.779 -40.779 131.178 1.00 12.24 65 ALA A O 1
ATOM 988 N N . GLU A 1 100 ? 20.111 -40.143 129.050 1.00 12.83 66 GLU A N 1
ATOM 989 C CA . GLU A 1 100 ? 20.989 -41.275 128.771 1.00 14.43 66 GLU A CA 1
ATOM 990 C C . GLU A 1 100 ? 22.308 -41.127 129.515 1.00 14.70 66 GLU A C 1
ATOM 991 O O . GLU A 1 100 ? 22.800 -42.082 130.122 1.00 15.64 66 GLU A O 1
ATOM 1003 N N . LYS A 1 101 ? 22.868 -39.921 129.519 1.00 14.40 67 LYS A N 1
ATOM 1004 C CA . LYS A 1 101 ? 24.136 -39.688 130.194 1.00 15.15 67 LYS A CA 1
ATOM 1005 C C . LYS A 1 101 ? 24.013 -39.872 131.697 1.00 14.58 67 LYS A C 1
ATOM 1006 O O . LYS A 1 101 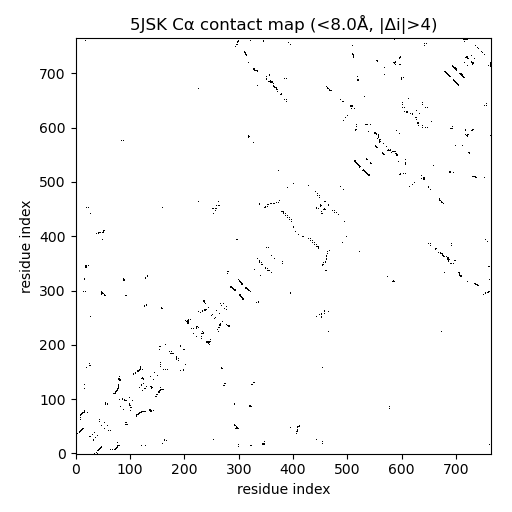? 24.955 -40.334 132.340 1.00 15.98 67 LYS A O 1
ATOM 1025 N N . PHE A 1 102 ? 22.864 -39.535 132.263 1.00 13.53 68 PHE A N 1
ATOM 1026 C CA . PHE A 1 102 ? 22.628 -39.537 133.699 1.00 12.88 68 PHE A CA 1
ATOM 1027 C C . PHE A 1 102 ? 21.573 -40.561 134.090 1.00 12.68 68 PHE A C 1
ATOM 1028 O O . PHE A 1 102 ? 20.801 -40.355 135.029 1.00 12.89 68 PHE A O 1
ATOM 1045 N N . LYS A 1 103 ? 21.556 -41.696 133.397 1.00 13.26 69 LYS A N 1
ATOM 1046 C CA . LYS A 1 103 ? 20.578 -42.733 133.682 1.00 13.73 69 LYS A CA 1
ATOM 1047 C C . LYS A 1 103 ? 20.676 -43.157 135.142 1.00 12.97 69 LYS A C 1
ATOM 1048 O O . LYS A 1 103 ? 21.760 -43.486 135.629 1.00 13.60 69 LYS A O 1
ATOM 1067 N N . GLY A 1 104 ? 19.538 -43.135 135.844 1.00 12.49 70 GLY A N 1
ATOM 1068 C CA . GLY A 1 104 ? 19.475 -43.449 137.254 1.00 12.07 70 GLY A CA 1
ATOM 1069 C C . GLY A 1 104 ? 19.830 -42.310 138.179 1.00 12.17 70 GLY A C 1
ATOM 1070 O O . GLY A 1 104 ? 19.760 -42.480 139.406 1.00 13.02 70 GLY A O 1
ATOM 1074 N N . LYS A 1 105 ? 20.185 -41.155 137.644 1.00 11.85 71 LYS A N 1
ATOM 1075 C CA . LYS A 1 105 ? 20.808 -40.115 138.448 1.00 12.53 71 LYS A CA 1
ATOM 1076 C C . LYS A 1 105 ? 20.120 -38.756 138.342 1.00 12.57 71 LYS A C 1
ATOM 1077 O O . LYS A 1 105 ? 20.350 -37.894 139.194 1.00 14.66 71 LYS A O 1
ATOM 1095 N N . PHE A 1 106 ? 19.225 -38.564 137.394 1.00 10.93 72 PHE A N 1
ATOM 1096 C CA . PHE A 1 106 ? 18.538 -37.291 137.272 1.00 10.51 72 PHE A CA 1
ATOM 1097 C C . PHE A 1 106 ? 17.307 -37.259 138.172 1.00 10.04 72 PHE A C 1
ATOM 1098 O O . PHE A 1 106 ? 16.713 -38.294 138.490 1.00 10.68 72 PHE A O 1
ATOM 1115 N N . PHE A 1 107 ? 16.914 -36.053 138.564 1.00 10.42 73 PHE A N 1
ATOM 1116 C CA . PHE A 1 107 ? 15.675 -35.863 139.300 1.00 10.01 73 PHE A CA 1
ATOM 1117 C C . PHE A 1 107 ? 14.578 -35.447 138.345 1.00 9.08 73 PHE A C 1
ATOM 1118 O O . PHE A 1 107 ? 14.799 -34.635 137.442 1.00 9.93 73 PHE A O 1
ATOM 1135 N N . LEU A 1 108 ? 13.408 -36.031 138.529 1.00 8.17 74 LEU A N 1
ATOM 1136 C CA . LEU A 1 108 ? 12.251 -35.741 137.700 1.00 7.83 74 LEU A CA 1
ATOM 1137 C C . LEU A 1 108 ? 11.214 -35.044 138.557 1.00 7.85 74 LEU A C 1
ATOM 1138 O O . LEU A 1 108 ? 10.701 -35.651 139.500 1.00 9.85 74 LEU A O 1
ATOM 1154 N N . VAL A 1 109 ? 10.909 -33.785 138.239 1.00 7.00 75 VAL A N 1
ATOM 1155 C CA . VAL A 1 109 ? 9.814 -33.061 138.877 1.00 6.91 75 VAL A CA 1
ATOM 1156 C C . VAL A 1 109 ? 8.594 -33.200 137.992 1.00 6.72 75 VAL A C 1
ATOM 1157 O O . VAL A 1 109 ? 8.685 -33.006 136.776 1.00 7.48 75 VAL A O 1
ATOM 1170 N N . ILE A 1 110 ? 7.459 -33.516 138.603 1.00 6.61 76 ILE A N 1
ATOM 1171 C CA . ILE A 1 110 ? 6.166 -33.527 137.929 1.00 6.55 76 ILE A CA 1
ATOM 1172 C C . ILE A 1 110 ? 5.293 -32.446 138.544 1.00 6.30 76 ILE A C 1
ATOM 1173 O O . ILE A 1 110 ? 5.111 -32.411 139.766 1.00 6.87 76 ILE A O 1
ATOM 1189 N N . GLU A 1 111 ? 4.751 -31.583 137.690 1.00 5.95 77 GLU A N 1
ATOM 1190 C CA . GLU A 1 111 ? 3.760 -30.567 138.030 1.00 6.08 77 GLU A CA 1
ATOM 1191 C C . GLU A 1 111 ? 2.494 -30.910 137.256 1.00 6.01 77 GLU A C 1
ATOM 1192 O O . GLU A 1 111 ? 2.542 -31.047 136.030 1.00 6.85 77 GLU A O 1
ATOM 1204 N N . GLY A 1 112 ? 1.372 -31.052 137.948 1.00 5.75 78 GLY A N 1
ATOM 1205 C CA . GLY A 1 112 ? 0.131 -31.473 137.332 1.00 5.88 78 GLY A CA 1
ATOM 1206 C C . GLY A 1 112 ? -0.090 -32.972 137.444 1.00 5.96 78 GLY A C 1
ATOM 1207 O O . GLY A 1 112 ? 0.823 -33.746 137.710 1.00 6.72 78 GLY A O 1
ATOM 1211 N N . SER A 1 113 ? -1.341 -33.380 137.210 1.00 6.34 79 SER A N 1
ATOM 1212 C CA . SER A 1 113 ? -1.716 -34.785 137.211 1.00 6.37 79 SER A CA 1
ATOM 1213 C C . SER A 1 113 ? -1.449 -35.436 135.845 1.00 6.47 79 SER A C 1
ATOM 1214 O O . SER A 1 113 ? -1.131 -34.773 134.853 1.00 6.84 79 SER A O 1
ATOM 1222 N N . VAL A 1 114 ? -1.575 -36.765 135.808 1.00 6.82 80 VAL A N 1
ATOM 1223 C CA . VAL A 1 114 ? -1.323 -37.561 134.616 1.00 7.15 80 VAL A CA 1
ATOM 1224 C C . VAL A 1 114 ? -2.650 -38.169 134.171 1.00 6.95 80 VAL A C 1
ATOM 1225 O O . VAL A 1 114 ? -3.173 -39.057 134.857 1.00 7.64 80 VAL A O 1
ATOM 1238 N N . PRO A 1 115 ? -3.233 -37.741 133.044 1.00 6.88 81 PRO A N 1
ATOM 1239 C CA . PRO A 1 115 ? -4.543 -38.276 132.654 1.00 7.02 81 PRO A CA 1
ATOM 1240 C C . PRO A 1 115 ? -4.401 -39.524 131.807 1.00 6.99 81 PRO A C 1
ATOM 1241 O O . PRO A 1 115 ? -3.723 -39.513 130.772 1.00 7.67 81 PRO A O 1
ATOM 1252 N N . VAL A 1 116 ? -5.079 -40.594 132.226 1.00 7.89 82 VAL A N 1
ATOM 1253 C CA . VAL A 1 116 ? -4.962 -41.883 131.552 1.00 8.70 82 VAL A CA 1
ATOM 1254 C C . VAL A 1 116 ? -6.081 -42.179 130.557 1.00 9.48 82 VAL A C 1
ATOM 1255 O O . VAL A 1 116 ? -5.930 -43.109 129.749 1.00 10.64 82 VAL A O 1
ATOM 1268 N N . GLU A 1 117 ? -7.191 -41.445 130.597 1.00 9.71 83 GLU A N 1
ATOM 1269 C CA . GLU A 1 117 ? -8.296 -41.760 129.701 1.00 10.40 83 GLU A CA 1
ATOM 1270 C C . GLU A 1 117 ? -7.915 -41.458 128.254 1.00 10.26 83 GLU A C 1
ATOM 1271 O O . GLU A 1 117 ? -6.985 -40.702 127.969 1.00 10.12 83 GLU A O 1
ATOM 1283 N N . ALA A 1 118 ? -8.651 -42.063 127.327 1.00 11.00 84 ALA A N 1
ATOM 1284 C CA . ALA A 1 118 ? -8.482 -41.767 125.905 1.00 11.40 84 ALA A CA 1
ATOM 1285 C C . ALA A 1 118 ? -7.035 -41.974 125.471 1.00 11.06 84 ALA A C 1
ATOM 1286 O O . ALA A 1 118 ? -6.477 -41.204 124.686 1.00 11.39 84 ALA A O 1
ATOM 1293 N N . ASP A 1 119 ? -6.422 -43.038 125.981 1.00 11.45 85 ASP A N 1
ATOM 1294 C CA . ASP A 1 119 ? -5.067 -43.419 125.593 1.00 12.04 85 ASP A CA 1
ATOM 1295 C C . ASP A 1 119 ? -4.072 -42.276 125.787 1.00 11.19 85 ASP A C 1
ATOM 1296 O O . ASP A 1 119 ? -3.128 -42.120 125.016 1.00 12.19 85 ASP A O 1
ATOM 1305 N N . GLY A 1 120 ? -4.269 -41.480 126.838 1.00 9.88 86 GLY A N 1
ATOM 1306 C CA . GLY A 1 120 ? -3.345 -40.411 127.174 1.00 9.15 86 GLY A CA 1
ATOM 1307 C C . GLY A 1 120 ? -3.564 -39.092 126.464 1.00 8.42 86 GLY A C 1
ATOM 1308 O O . GLY A 1 120 ? -2.821 -38.135 126.724 1.00 8.45 86 GLY A O 1
ATOM 1312 N N . LYS A 1 121 ? -4.555 -39.007 125.580 1.00 8.54 87 LYS A N 1
ATOM 1313 C CA . LYS A 1 121 ? -4.722 -37.878 124.673 1.00 9.01 87 LYS A CA 1
ATOM 1314 C C . LYS A 1 121 ? -5.108 -36.576 125.362 1.00 8.17 87 LYS A C 1
ATOM 1315 O O . LYS A 1 121 ? -5.045 -35.526 124.718 1.00 8.90 87 LYS A O 1
ATOM 1334 N N . TYR A 1 122 ? -5.521 -36.600 126.632 1.00 7.77 88 TYR A N 1
ATOM 1335 C CA . TYR A 1 122 ? -5.852 -35.356 127.316 1.00 7.24 88 TYR A CA 1
ATOM 1336 C C . TYR A 1 122 ? -4.611 -34.590 127.776 1.00 6.93 88 TYR A C 1
ATOM 1337 O O . TYR A 1 122 ? -4.745 -33.498 128.329 1.00 7.23 88 TYR A O 1
ATOM 1355 N N . CYS A 1 123 ? -3.405 -35.110 127.548 1.00 7.01 89 CYS A N 1
ATOM 1356 C CA . CYS A 1 123 ? -2.202 -34.318 127.815 1.00 6.99 89 CYS A CA 1
ATOM 1357 C C . CYS A 1 123 ? -1.070 -34.771 126.901 1.00 6.95 89 CYS A C 1
ATOM 1358 O O . CYS A 1 123 ? -0.387 -35.758 127.187 1.00 7.95 89 CYS A O 1
ATOM 1366 N N . ILE A 1 124 ? -0.874 -34.035 125.809 1.00 7.63 90 ILE A N 1
ATOM 1367 C CA . ILE A 1 124 ? 0.254 -34.235 124.905 1.00 8.27 90 ILE A CA 1
ATOM 1368 C C . ILE A 1 124 ? 1.314 -33.197 125.244 1.00 8.56 90 ILE A C 1
ATOM 1369 O O . ILE A 1 124 ? 1.038 -31.991 125.238 1.00 9.82 90 ILE A O 1
ATOM 1385 N N . ILE A 1 125 ? 2.531 -33.662 125.557 1.00 8.70 91 ILE A N 1
ATOM 1386 C CA A ILE A 1 125 ? 3.587 -32.771 126.032 0.63 9.11 91 ILE A CA 1
ATOM 1387 C CA B ILE A 1 125 ? 3.592 -32.778 126.036 0.37 9.22 91 ILE A CA 1
ATOM 1388 C C . ILE A 1 125 ? 4.650 -32.465 124.986 1.00 8.84 91 ILE A C 1
ATOM 1389 O O . ILE A 1 125 ? 5.499 -31.598 125.224 1.00 9.67 91 ILE A O 1
ATOM 1418 N N . GLY A 1 126 ? 4.642 -33.138 123.850 1.00 8.54 92 GLY A N 1
ATOM 1419 C CA . GLY A 1 126 ? 5.656 -32.876 122.852 1.00 8.94 92 GLY A CA 1
ATOM 1420 C C . GLY A 1 126 ? 5.491 -33.806 121.674 1.00 9.07 92 GLY A C 1
ATOM 1421 O O . GLY A 1 126 ? 4.628 -34.688 121.654 1.00 9.65 92 GLY A O 1
ATOM 1425 N N . GLU A 1 127 ? 6.366 -33.606 120.695 1.00 10.01 93 GLU A N 1
ATOM 1426 C CA . GLU A 1 127 ? 6.404 -34.437 119.499 1.00 11.31 93 GLU A CA 1
ATOM 1427 C C . GLU A 1 127 ? 7.851 -34.538 119.063 1.00 12.01 93 GLU A C 1
ATOM 1428 O O . GLU A 1 127 ? 8.570 -33.536 119.029 1.00 12.32 93 GLU A O 1
ATOM 1440 N N . ALA A 1 128 ? 8.274 -35.756 118.746 1.00 13.33 94 ALA A N 1
ATOM 1441 C CA . ALA A 1 128 ? 9.600 -35.985 118.200 1.00 16.20 94 ALA A CA 1
ATOM 1442 C C . ALA A 1 128 ? 9.518 -37.197 117.282 1.00 19.11 94 ALA A C 1
ATOM 1443 O O . ALA A 1 128 ? 8.743 -38.124 117.530 1.00 19.25 94 ALA A O 1
ATOM 1450 N N . ASN A 1 129 ? 10.306 -37.184 116.209 1.00 21.63 95 ASN A N 1
ATOM 1451 C CA . ASN A 1 129 ? 10.307 -38.290 115.255 1.00 23.46 95 ASN A CA 1
ATOM 1452 C C . ASN A 1 129 ? 8.915 -38.535 114.679 0.76 24.11 95 ASN A C 1
ATOM 1453 O O . ASN A 1 129 ? 8.538 -39.678 114.420 0.65 24.23 95 ASN A O 1
ATOM 1464 N N . HIS A 1 130 ? 8.138 -37.467 114.484 1.00 24.71 96 HIS A N 1
ATOM 1465 C CA . HIS A 1 130 ? 6.763 -37.552 113.988 1.00 25.16 96 HIS A CA 1
ATOM 1466 C C . HIS A 1 130 ? 5.852 -38.349 114.915 1.00 24.07 96 HIS A C 1
ATOM 1467 O O . HIS A 1 130 ? 4.806 -38.843 114.480 1.00 25.49 96 HIS A O 1
ATOM 1480 N N . HIS A 1 131 ? 6.224 -38.490 116.188 1.00 21.46 97 HIS A N 1
ATOM 1481 C CA . HIS A 1 131 ? 5.428 -39.219 117.172 1.00 20.02 97 HIS A CA 1
ATOM 1482 C C . HIS A 1 131 ? 5.067 -38.277 118.308 1.00 16.78 97 HIS A C 1
ATOM 1483 O O . HIS A 1 131 ? 5.959 -37.703 118.936 1.00 16.06 97 HIS A O 1
ATOM 1496 N N . GLU A 1 132 ? 3.772 -38.135 118.585 1.00 15.94 98 GLU A N 1
ATOM 1497 C CA . GLU A 1 132 ? 3.358 -37.389 119.765 1.00 15.06 98 GLU A CA 1
ATOM 1498 C C . GLU A 1 132 ? 3.727 -38.159 121.027 1.00 12.42 98 GLU A C 1
ATOM 1499 O O . GLU A 1 132 ? 3.815 -39.390 121.033 1.00 13.54 98 GLU A O 1
ATOM 1511 N N . ILE A 1 133 ? 3.963 -37.405 122.092 1.00 10.25 99 ILE A N 1
ATOM 1512 C CA . ILE A 1 133 ? 4.374 -37.926 123.389 1.00 9.62 99 ILE A CA 1
ATOM 1513 C C . ILE A 1 133 ? 3.346 -37.457 124.408 1.00 8.71 99 ILE A C 1
ATOM 1514 O O . ILE A 1 133 ? 3.263 -36.258 124.692 1.00 9.43 99 ILE A O 1
ATOM 1530 N N . SER A 1 134 ? 2.556 -38.380 124.944 1.00 8.33 100 SER A N 1
ATOM 1531 C CA . SER A 1 134 ? 1.620 -38.021 125.991 1.00 7.98 100 SER A CA 1
ATOM 1532 C C . SER A 1 134 ? 2.334 -37.960 127.340 1.00 7.76 100 SER A C 1
ATOM 1533 O O . SER A 1 134 ? 3.471 -38.424 127.497 1.00 8.19 100 SER A O 1
ATOM 1541 N N . MET A 1 135 ? 1.650 -37.404 128.342 1.00 7.71 101 MET A N 1
ATOM 1542 C CA A MET A 1 135 ? 2.201 -37.426 129.690 0.33 7.84 101 MET A CA 1
ATOM 1543 C CA B MET A 1 135 ? 2.212 -37.430 129.686 0.67 7.76 101 MET A CA 1
ATOM 1544 C C . MET A 1 135 ? 2.375 -38.859 130.179 1.00 7.88 101 MET A C 1
ATOM 1545 O O . MET A 1 135 ? 3.366 -39.178 130.840 1.00 8.24 101 MET A O 1
ATOM 1569 N N . VAL A 1 136 ? 1.417 -39.736 129.859 1.00 8.08 102 VAL A N 1
ATOM 1570 C CA . VAL A 1 136 ? 1.539 -41.164 130.163 1.00 8.30 102 VAL A CA 1
ATOM 1571 C C . VAL A 1 136 ? 2.831 -41.713 129.578 1.00 8.36 102 VAL A C 1
ATOM 1572 O O . VAL A 1 136 ? 3.609 -42.386 130.260 1.00 8.84 102 VAL A O 1
ATOM 1585 N N . ASP A 1 137 ? 3.070 -41.437 128.293 1.00 8.47 103 ASP A N 1
ATOM 1586 C CA . ASP A 1 137 ? 4.288 -41.913 127.634 1.00 8.97 103 ASP A CA 1
ATOM 1587 C C . ASP A 1 137 ? 5.530 -41.377 128.330 1.00 8.51 103 ASP A C 1
ATOM 1588 O O . ASP A 1 137 ? 6.515 -42.101 128.538 1.00 8.99 103 ASP A O 1
ATOM 1597 N N . ALA A 1 138 ? 5.528 -40.082 128.629 1.00 8.79 104 ALA A N 1
ATOM 1598 C CA . ALA A 1 138 ? 6.714 -39.449 129.188 1.00 8.87 104 ALA A CA 1
ATOM 1599 C C . ALA A 1 138 ? 7.052 -40.021 130.555 1.00 8.85 104 ALA A C 1
ATOM 1600 O O . ALA A 1 138 ? 8.220 -40.271 130.861 1.00 9.29 104 ALA A O 1
ATOM 1607 N N A LEU A 1 139 ? 6.043 -40.236 131.395 0.67 9.12 105 LEU A N 1
ATOM 1608 N N B LEU A 1 139 ? 6.046 -40.230 131.404 0.33 9.47 105 LEU A N 1
ATOM 1609 C CA A LEU A 1 139 ? 6.325 -40.772 132.714 0.67 9.99 105 LEU A CA 1
ATOM 1610 C CA B LEU A 1 139 ? 6.326 -40.811 132.710 0.33 10.40 105 LEU A CA 1
ATOM 1611 C C A LEU A 1 139 ? 6.768 -42.233 132.638 0.67 9.96 105 LEU A C 1
ATOM 1612 C C B LEU A 1 139 ? 6.833 -42.234 132.583 0.33 10.22 105 LEU A C 1
ATOM 1613 O O A LEU A 1 139 ? 7.618 -42.652 133.429 0.67 10.44 105 LEU A O 1
ATOM 1614 O O B LEU A 1 139 ? 7.759 -42.633 133.299 0.33 10.54 105 LEU A O 1
ATOM 1645 N N . LYS A 1 140 ? 6.248 -43.012 131.676 1.00 10.02 106 LYS A N 1
ATOM 1646 C CA . LYS A 1 140 ? 6.746 -44.368 131.465 1.00 10.80 106 LYS A CA 1
ATOM 1647 C C . LYS A 1 140 ? 8.170 -44.372 130.926 1.00 10.73 106 LYS A C 1
ATOM 1648 O O . LYS A 1 140 ? 8.911 -45.326 131.169 1.00 12.18 106 LYS A O 1
ATOM 1667 N N . GLU A 1 141 ? 8.566 -43.338 130.182 1.00 9.92 107 GLU A N 1
ATOM 1668 C CA . GLU A 1 141 ? 9.906 -43.275 129.609 1.00 10.03 107 GLU A CA 1
ATOM 1669 C C . GLU A 1 141 ? 10.930 -42.850 130.655 1.00 9.84 107 GLU A C 1
ATOM 1670 O O . GLU A 1 141 ? 11.940 -43.531 130.870 1.00 10.77 107 GLU A O 1
ATOM 1682 N N . PHE A 1 142 ? 10.690 -41.714 131.305 1.00 9.37 108 PHE A N 1
ATOM 1683 C CA . PHE A 1 142 ? 11.677 -41.129 132.207 1.00 9.33 108 PHE A CA 1
ATOM 1684 C C . PHE A 1 142 ? 11.549 -41.620 133.642 1.00 9.50 108 PHE A C 1
ATOM 1685 O O . PHE A 1 142 ? 12.562 -41.706 134.345 1.00 10.10 108 PHE A O 1
ATOM 1702 N N . GLY A 1 143 ? 10.349 -41.974 134.082 1.00 9.61 109 GLY A N 1
ATOM 1703 C CA . GLY A 1 143 ? 10.134 -42.420 135.439 1.00 9.95 109 GLY A CA 1
ATOM 1704 C C . GLY A 1 143 ? 11.049 -43.542 135.888 1.00 10.17 109 GLY A C 1
ATOM 1705 O O . GLY A 1 143 ? 11.617 -43.483 136.984 1.00 10.69 109 GLY A O 1
ATOM 1709 N N . PRO A 1 144 ? 11.192 -44.600 135.079 1.00 10.64 110 PRO A N 1
ATOM 1710 C CA . PRO A 1 144 ? 12.039 -45.732 135.500 1.00 11.22 110 PRO A CA 1
ATOM 1711 C C . PRO A 1 144 ? 13.491 -45.373 135.669 1.00 11.20 110 PRO A C 1
ATOM 1712 O O . PRO A 1 144 ? 14.218 -46.106 136.346 1.00 12.40 110 PRO A O 1
ATOM 1723 N N . ASN A 1 145 ? 13.952 -44.290 135.053 1.00 10.73 111 ASN A N 1
ATOM 1724 C CA . ASN A 1 145 ? 15.367 -43.957 134.996 1.00 10.92 111 ASN A CA 1
ATOM 1725 C C . ASN A 1 145 ? 15.742 -42.776 135.875 1.00 10.22 111 ASN A C 1
ATOM 1726 O O . ASN A 1 145 ? 16.917 -42.393 135.913 1.00 11.14 111 ASN A O 1
ATOM 1737 N N . ALA A 1 146 ? 14.790 -42.201 136.596 1.00 9.80 112 ALA A N 1
ATOM 1738 C CA . ALA A 1 146 ? 15.103 -41.116 137.507 1.00 9.31 112 ALA A CA 1
ATOM 1739 C C . ALA A 1 146 ? 15.692 -41.669 138.801 1.00 9.49 112 ALA A C 1
ATOM 1740 O O . ALA A 1 146 ? 15.368 -42.776 139.245 1.00 10.38 112 ALA A O 1
ATOM 1747 N N . ALA A 1 147 ? 16.531 -40.859 139.441 1.00 9.83 113 ALA A N 1
ATOM 1748 C CA . ALA A 1 147 ? 16.939 -41.167 140.809 1.00 10.05 113 ALA A CA 1
ATOM 1749 C C . ALA A 1 147 ? 15.744 -41.117 141.753 1.00 9.76 113 ALA A C 1
ATOM 1750 O O . ALA A 1 147 ? 15.605 -41.948 142.659 1.00 10.16 113 ALA A O 1
ATOM 1757 N N . ALA A 1 148 ? 14.897 -40.118 141.574 1.00 9.31 114 ALA A N 1
ATOM 1758 C CA . ALA A 1 148 ? 13.692 -39.943 142.356 1.00 8.88 114 ALA A CA 1
ATOM 1759 C C . ALA A 1 148 ? 12.768 -39.041 141.557 1.00 8.28 114 ALA A C 1
ATOM 1760 O O . ALA A 1 148 ? 13.211 -38.245 140.724 1.00 8.90 114 ALA A O 1
ATOM 1767 N N . VAL A 1 149 ? 11.481 -39.171 141.850 1.00 8.05 115 VAL A N 1
ATOM 1768 C CA . VAL A 1 149 ? 10.437 -38.335 141.277 1.00 8.25 115 VAL A CA 1
ATOM 1769 C C . VAL A 1 149 ? 9.901 -37.453 142.393 1.00 8.09 115 VAL A C 1
ATOM 1770 O O . VAL A 1 149 ? 9.495 -37.953 143.449 1.00 9.20 115 VAL A O 1
ATOM 1783 N N . LEU A 1 150 ? 9.911 -36.140 142.161 1.00 7.44 116 LEU A N 1
ATOM 1784 C CA . LEU A 1 150 ? 9.337 -35.174 143.086 1.00 7.21 116 LEU A CA 1
ATOM 1785 C C . LEU A 1 150 ? 7.989 -34.763 142.506 1.00 6.53 116 LEU A C 1
ATOM 1786 O O . LEU A 1 150 ? 7.931 -34.115 141.455 1.00 7.05 116 LEU A O 1
ATOM 1802 N N . ALA A 1 151 ? 6.913 -35.189 143.170 1.00 6.49 117 ALA A N 1
ATOM 1803 C CA . ALA A 1 151 ? 5.551 -34.828 142.778 1.00 6.41 117 ALA A CA 1
ATOM 1804 C C . ALA A 1 151 ? 5.243 -33.512 143.471 1.00 6.25 117 ALA A C 1
ATOM 1805 O O . ALA A 1 151 ? 4.968 -33.480 144.674 1.00 6.93 117 ALA A O 1
ATOM 1812 N N . VAL A 1 152 ? 5.382 -32.424 142.720 1.00 5.99 118 VAL A N 1
ATOM 1813 C CA . VAL A 1 152 ? 5.249 -31.076 143.248 1.00 5.87 118 VAL A CA 1
ATOM 1814 C C . VAL A 1 152 ? 3.824 -30.606 143.015 1.00 5.71 118 VAL A C 1
ATOM 1815 O O . VAL A 1 152 ? 3.360 -30.601 141.872 1.00 6.14 118 VAL A O 1
ATOM 1828 N N . GLY A 1 153 ? 3.169 -30.201 144.093 1.00 5.70 119 GLY A N 1
ATOM 1829 C CA . GLY A 1 153 ? 1.799 -29.743 144.082 1.00 5.57 119 GLY A CA 1
ATOM 1830 C C . GLY A 1 153 ? 0.810 -30.872 144.312 1.00 5.54 119 GLY A C 1
ATOM 1831 O O . GLY A 1 153 ? 1.071 -32.043 144.045 1.00 6.13 119 GLY A O 1
ATOM 1835 N N . THR A 1 154 ? -0.366 -30.475 144.799 1.00 5.44 120 THR A N 1
ATOM 1836 C CA . THR A 1 154 ? -1.439 -31.419 145.069 1.00 5.69 120 THR A CA 1
ATOM 1837 C C . THR A 1 154 ? -1.910 -32.163 143.820 1.00 5.86 120 THR A C 1
ATOM 1838 O O . THR A 1 154 ? -2.284 -33.337 143.925 1.00 5.99 120 THR A O 1
ATOM 1849 N N . CYS A 1 155 ? -1.900 -31.535 142.634 1.00 5.64 121 CYS A N 1
ATOM 1850 C CA . CYS A 1 155 ? -2.292 -32.280 141.434 1.00 5.79 121 CYS A CA 1
ATOM 1851 C C . CYS A 1 155 ? -1.393 -33.495 141.239 1.00 5.61 121 CYS A C 1
ATOM 1852 O O . CYS A 1 155 ? -1.872 -34.627 141.068 1.00 6.40 121 CYS A O 1
ATOM 1859 N N . ALA A 1 156 ? -0.079 -33.266 141.198 1.00 5.69 122 ALA A N 1
ATOM 1860 C CA . ALA A 1 156 ? 0.858 -34.359 140.986 1.00 6.03 122 ALA A CA 1
ATOM 1861 C C . ALA A 1 156 ? 0.844 -35.331 142.161 1.00 6.12 122 ALA A C 1
ATOM 1862 O O . ALA A 1 156 ? 0.931 -36.550 141.978 1.00 6.67 122 ALA A O 1
ATOM 1869 N N . ALA A 1 157 ? 0.781 -34.810 143.382 1.00 6.11 123 ALA A N 1
ATOM 1870 C CA . ALA A 1 157 ? 0.882 -35.683 144.545 1.00 6.39 123 ALA A CA 1
ATOM 1871 C C . ALA A 1 157 ? -0.341 -36.572 144.701 1.00 6.38 123 ALA A C 1
ATOM 1872 O O . ALA A 1 157 ? -0.207 -37.759 145.011 1.00 6.97 123 ALA A O 1
ATOM 1879 N N . TYR A 1 158 ? -1.541 -35.996 144.534 1.00 6.51 124 TYR A N 1
ATOM 1880 C CA . TYR A 1 158 ? -2.785 -36.631 144.958 1.00 6.56 124 TYR A CA 1
ATOM 1881 C C . TYR A 1 158 ? -3.893 -36.616 143.923 1.00 6.80 124 TYR A C 1
ATOM 1882 O O . TYR A 1 158 ? -4.931 -37.239 144.161 1.00 7.91 124 TYR A O 1
ATOM 1900 N N . GLY A 1 159 ? -3.710 -35.946 142.785 1.00 6.75 125 GLY A N 1
ATOM 1901 C CA . GLY A 1 159 ? -4.746 -35.812 141.768 1.00 6.71 125 GLY A CA 1
ATOM 1902 C C . GLY A 1 159 ? -5.331 -34.412 141.714 1.00 6.54 125 GLY A C 1
ATOM 1903 O O . GLY A 1 159 ? -5.476 -33.831 140.634 1.00 7.30 125 GLY A O 1
ATOM 1907 N N . GLY A 1 160 ? -5.670 -33.853 142.874 1.00 6.71 126 GLY A N 1
ATOM 1908 C CA . GLY A 1 160 ? -6.061 -32.461 142.963 1.00 6.92 126 GLY A CA 1
ATOM 1909 C C . GLY A 1 160 ? -7.301 -32.114 142.157 1.00 6.88 126 GLY A C 1
ATOM 1910 O O . GLY A 1 160 ? -8.198 -32.932 141.914 1.00 7.10 126 GLY A O 1
ATOM 1914 N N . ILE A 1 161 ? -7.368 -30.850 141.753 1.00 6.86 127 ILE A N 1
ATOM 1915 C CA . ILE A 1 161 ? -8.562 -30.372 141.054 1.00 7.17 127 ILE A CA 1
ATOM 1916 C C . ILE A 1 161 ? -8.823 -31.144 139.770 1.00 6.66 127 ILE A C 1
ATOM 1917 O O . ILE A 1 161 ? -9.985 -31.486 139.513 1.00 7.06 127 ILE A O 1
ATOM 1933 N N . PRO A 1 162 ? -7.822 -31.490 138.944 1.00 6.65 128 PRO A N 1
ATOM 1934 C CA . PRO A 1 162 ? -8.143 -32.240 137.716 1.00 6.84 128 PRO A CA 1
ATOM 1935 C C . PRO A 1 162 ? -8.795 -33.591 137.961 1.00 6.81 128 PRO A C 1
ATOM 1936 O O . PRO A 1 162 ? -9.436 -34.127 137.046 1.00 7.23 128 PRO A O 1
ATOM 1947 N N . ALA A 1 163 ? -8.595 -34.188 139.132 1.00 6.63 129 ALA A N 1
ATOM 1948 C CA . ALA A 1 163 ? -9.175 -35.466 139.503 1.00 7.17 129 ALA A CA 1
ATOM 1949 C C . ALA A 1 163 ? -10.481 -35.326 140.270 1.00 7.47 129 ALA A C 1
ATOM 1950 O O . ALA A 1 163 ? -11.070 -36.342 140.654 1.00 8.54 129 ALA A O 1
ATOM 1957 N N . ALA A 1 164 ? -10.963 -34.111 140.493 1.00 7.22 130 ALA A N 1
ATOM 1958 C CA . ALA A 1 164 ? -12.096 -33.888 141.380 1.00 7.70 130 ALA A CA 1
ATOM 1959 C C . ALA A 1 164 ? -13.415 -34.254 140.699 1.00 7.62 130 ALA A C 1
ATOM 1960 O O . ALA A 1 164 ? -13.495 -34.484 139.488 1.00 8.17 130 ALA A O 1
ATOM 1967 N N . GLU A 1 165 ? -14.474 -34.291 141.497 1.00 8.19 131 GLU A N 1
ATOM 1968 C CA A GLU A 1 165 ? -15.779 -34.666 140.984 0.60 8.70 131 GLU A CA 1
ATOM 1969 C CA B GLU A 1 165 ? -15.786 -34.661 140.987 0.40 8.99 131 GLU A CA 1
ATOM 1970 C C . GLU A 1 165 ? -16.162 -33.796 139.793 1.00 8.14 131 GLU A C 1
ATOM 1971 O O . GLU A 1 165 ? -16.006 -32.575 139.815 1.00 8.41 131 GLU A O 1
ATOM 1992 N N . GLY A 1 166 ? -16.691 -34.443 138.755 1.00 8.23 132 GLY A N 1
ATOM 1993 C CA . GLY A 1 166 ? -17.067 -33.788 137.519 1.00 8.50 132 GLY A CA 1
ATOM 1994 C C . GLY A 1 166 ? -16.018 -33.853 136.433 1.00 8.44 132 GLY A C 1
ATOM 1995 O O . GLY A 1 166 ? -16.295 -33.467 135.286 1.00 9.52 132 GLY A O 1
ATOM 1999 N N . SER A 1 167 ? -14.828 -34.331 136.764 1.00 7.81 133 SER A N 1
ATOM 2000 C CA . SER A 1 167 ? -13.771 -34.526 135.790 1.00 8.15 133 SER A CA 1
ATOM 2001 C C . SER A 1 167 ? -13.973 -35.832 135.030 1.00 8.22 133 SER A C 1
ATOM 2002 O O . SER A 1 167 ? -14.669 -36.748 135.470 1.00 9.35 133 SER A O 1
ATOM 2010 N N . GLU A 1 168 ? -13.340 -35.912 133.861 1.00 8.32 134 GLU A N 1
ATOM 2011 C CA . GLU A 1 168 ? -13.521 -37.081 133.008 1.00 9.51 134 GLU A CA 1
ATOM 2012 C C . GLU A 1 168 ? -12.252 -37.480 132.264 1.00 8.66 134 GLU A C 1
ATOM 2013 O O . GLU A 1 168 ? -12.331 -38.223 131.286 1.00 10.21 134 GLU A O 1
ATOM 2025 N N . THR A 1 169 ? -11.081 -37.044 132.710 1.00 7.71 135 THR A N 1
ATOM 2026 C CA . THR A 1 169 ? -9.842 -37.327 131.993 1.00 7.52 135 THR A CA 1
ATOM 2027 C C . THR A 1 169 ? -9.024 -38.468 132.590 1.00 7.67 135 THR A C 1
ATOM 2028 O O . THR A 1 169 ? -7.959 -38.797 132.059 1.00 8.26 135 THR A O 1
ATOM 2040 N N . GLY A 1 170 ? -9.478 -39.076 133.678 1.00 7.85 136 GLY A N 1
ATOM 2041 C CA . GLY A 1 170 ? -8.651 -40.061 134.342 1.00 8.14 136 GLY A CA 1
ATOM 2042 C C . GLY A 1 170 ? -7.397 -39.471 134.945 1.00 7.59 136 GLY A C 1
ATOM 2043 O O . GLY A 1 170 ? -6.348 -40.132 134.970 1.00 7.78 136 GLY A O 1
ATOM 2047 N N . ALA A 1 171 ? -7.481 -38.239 135.440 1.00 7.59 137 ALA A N 1
ATOM 2048 C CA . ALA A 1 171 ? -6.356 -37.588 136.099 1.00 7.32 137 ALA A CA 1
ATOM 2049 C C . ALA A 1 171 ? -5.895 -38.426 137.284 1.00 7.33 137 ALA A C 1
ATOM 2050 O O . ALA A 1 171 ? -6.682 -38.744 138.183 1.00 8.50 137 ALA A O 1
ATOM 2057 N N . THR A 1 172 ? -4.606 -38.752 137.289 1.00 7.40 138 THR A N 1
ATOM 2058 C CA . THR A 1 172 ? -4.023 -39.683 138.242 1.00 7.47 138 THR A CA 1
ATOM 2059 C C . THR A 1 172 ? -2.803 -39.065 138.911 1.00 7.54 138 THR A C 1
ATOM 2060 O O . THR A 1 172 ? -2.002 -38.371 138.274 1.00 7.73 138 THR A O 1
ATOM 2071 N N . ALA A 1 173 ? -2.668 -39.336 140.205 1.00 7.43 139 ALA A N 1
ATOM 2072 C CA . ALA A 1 173 ? -1.492 -38.936 140.961 1.00 7.63 139 ALA A CA 1
ATOM 2073 C C . ALA A 1 173 ? -0.257 -39.706 140.493 1.00 7.29 139 ALA A C 1
ATOM 2074 O O . ALA A 1 173 ? -0.332 -40.856 140.055 1.00 7.85 139 ALA A O 1
ATOM 2081 N N . VAL A 1 174 ? 0.899 -39.073 140.662 1.00 7.46 140 VAL A N 1
ATOM 2082 C CA . VAL A 1 174 ? 2.159 -39.671 140.229 1.00 8.55 140 VAL A CA 1
ATOM 2083 C C . VAL A 1 174 ? 2.395 -41.031 140.879 1.00 8.70 140 VAL A C 1
ATOM 2084 O O . VAL A 1 174 ? 2.722 -42.003 140.197 1.00 9.17 140 VAL A O 1
ATOM 2097 N N . SER A 1 175 ? 2.295 -41.116 142.205 1.00 9.32 141 SER A N 1
ATOM 2098 C CA A SER A 1 175 ? 2.651 -42.376 142.841 0.61 10.23 141 SER A CA 1
ATOM 2099 C CA B SER A 1 175 ? 2.589 -42.368 142.911 0.39 10.10 141 SER A CA 1
ATOM 2100 C C . SER A 1 175 ? 1.746 -43.509 142.372 1.00 9.99 141 SER A C 1
ATOM 2101 O O . SER A 1 175 ? 2.228 -44.626 142.162 1.00 10.46 141 SER A O 1
ATOM 2116 N N . LYS A 1 176 ? 0.453 -43.240 142.196 1.00 10.04 142 LYS A N 1
ATOM 2117 C CA . LYS A 1 176 ? -0.475 -44.262 141.737 1.00 10.31 142 LYS A CA 1
ATOM 2118 C C . LYS A 1 176 ? -0.154 -44.671 140.313 1.00 9.39 142 LYS A C 1
ATOM 2119 O O . LYS A 1 176 ? -0.145 -45.865 139.987 1.00 10.03 142 LYS A O 1
ATOM 2138 N N . PHE A 1 177 ? 0.102 -43.693 139.445 1.00 8.51 143 PHE A N 1
ATOM 2139 C CA . PHE A 1 177 ? 0.428 -44.023 138.066 1.00 8.48 143 PHE A CA 1
ATOM 2140 C C . PHE A 1 177 ? 1.675 -44.901 138.001 1.00 8.89 143 PHE A C 1
ATOM 2141 O O . PHE A 1 177 ? 1.710 -45.917 137.292 1.00 9.24 143 PHE A O 1
ATOM 2158 N N . LEU A 1 178 ? 2.728 -44.511 138.724 1.00 9.11 144 LEU A N 1
ATOM 2159 C CA . LEU A 1 178 ? 3.958 -45.289 138.682 1.00 10.29 144 LEU A CA 1
ATOM 2160 C C . LEU A 1 178 ? 3.727 -46.696 139.223 1.00 10.61 144 LEU A C 1
ATOM 2161 O O . LEU A 1 178 ? 4.146 -47.687 138.614 1.00 11.08 144 LEU A O 1
ATOM 2177 N N . GLY A 1 179 ? 3.041 -46.807 140.361 1.00 11.20 145 GLY A N 1
ATOM 2178 C CA . GLY A 1 179 ? 2.745 -48.126 140.917 1.00 12.37 145 GLY A CA 1
ATOM 2179 C C . GLY A 1 179 ? 1.920 -48.999 139.985 1.00 12.48 145 GLY A C 1
ATOM 2180 O O . GLY A 1 179 ? 2.197 -50.193 139.826 1.00 13.40 145 GLY A O 1
ATOM 2184 N N . ASP A 1 180 ? 0.887 -48.418 139.365 1.00 12.37 146 ASP A N 1
ATOM 2185 C CA . ASP A 1 180 ? 0.046 -49.166 138.434 1.00 12.75 146 ASP A CA 1
ATOM 2186 C C . ASP A 1 180 ? 0.847 -49.704 137.261 1.00 12.52 146 ASP A C 1
ATOM 2187 O O . ASP A 1 180 ? 0.461 -50.705 136.649 1.00 14.28 146 ASP A O 1
ATOM 2196 N N . ASN A 1 181 ? 1.952 -49.046 136.929 1.00 11.79 147 ASN A N 1
ATOM 2197 C CA . ASN A 1 181 ? 2.789 -49.416 135.799 1.00 12.14 147 ASN A CA 1
ATOM 2198 C C . ASN A 1 181 ? 4.050 -50.149 136.214 1.00 12.99 147 ASN A C 1
ATOM 2199 O O . ASN A 1 181 ? 4.918 -50.399 135.374 1.00 14.34 147 ASN A O 1
ATOM 2210 N N . GLY A 1 182 ? 4.143 -50.547 137.478 1.00 12.54 148 GLY A N 1
ATOM 2211 C CA . GLY A 1 182 ? 5.253 -51.364 137.914 1.00 12.88 148 GLY A CA 1
ATOM 2212 C C . GLY A 1 182 ? 6.555 -50.617 138.031 1.00 12.81 148 GLY A C 1
ATOM 2213 O O . GLY A 1 182 ? 7.618 -51.251 138.036 1.00 14.03 148 GLY A O 1
ATOM 2217 N N . ILE A 1 183 ? 6.509 -49.292 138.132 1.00 12.00 149 ILE A N 1
ATOM 2218 C CA . ILE A 1 183 ? 7.702 -48.465 138.179 1.00 11.83 149 ILE A CA 1
ATOM 2219 C C . ILE A 1 183 ? 7.993 -48.154 139.644 1.00 12.63 149 ILE A C 1
ATOM 2220 O O . ILE A 1 183 ? 7.174 -47.532 140.334 1.00 13.54 149 ILE A O 1
ATOM 2236 N N . LYS A 1 184 ? 9.165 -48.573 140.117 1.00 13.44 150 LYS A N 1
ATOM 2237 C CA . LYS A 1 184 ? 9.469 -48.585 141.544 1.00 14.60 150 LYS A CA 1
ATOM 2238 C C . LYS A 1 184 ? 10.294 -47.389 142.011 1.00 13.05 150 LYS A C 1
ATOM 2239 O O . LYS A 1 184 ? 10.648 -47.314 143.193 1.00 13.70 150 LYS A O 1
ATOM 2258 N N . THR A 1 185 ? 10.570 -46.446 141.129 1.00 10.78 151 THR A N 1
ATOM 2259 C CA . THR A 1 185 ? 11.368 -45.281 141.471 1.00 10.00 151 THR A CA 1
ATOM 2260 C C . THR A 1 185 ? 10.781 -44.563 142.685 1.00 9.61 151 THR A C 1
ATOM 2261 O O . THR A 1 185 ? 9.562 -44.359 142.753 1.00 10.32 151 THR A O 1
ATOM 2272 N N . PRO A 1 186 ? 11.613 -44.130 143.638 1.00 9.92 152 PRO A N 1
ATOM 2273 C CA . PRO A 1 186 ? 11.071 -43.423 144.804 1.00 10.55 152 PRO A CA 1
ATOM 2274 C C . PRO A 1 186 ? 10.370 -42.128 144.422 1.00 9.41 152 PRO A C 1
ATOM 2275 O O . PRO A 1 186 ? 10.832 -41.385 143.557 1.00 9.59 152 PRO A O 1
ATOM 2286 N N . VAL A 1 187 ? 9.269 -41.848 145.119 1.00 9.18 153 VAL A N 1
ATOM 2287 C CA . VAL A 1 187 ? 8.483 -40.632 144.958 1.00 9.34 153 VAL A CA 1
ATOM 2288 C C . VAL A 1 187 ? 8.475 -39.876 146.280 1.00 9.06 153 VAL A C 1
ATOM 2289 O O . VAL A 1 187 ? 8.301 -40.471 147.349 1.00 11.27 153 VAL A O 1
ATOM 2302 N N . VAL A 1 188 ? 8.663 -38.566 146.212 1.00 7.45 154 VAL A N 1
ATOM 2303 C CA . VAL A 1 188 ? 8.441 -37.677 147.345 1.00 7.02 154 VAL A CA 1
ATOM 2304 C C . VAL A 1 188 ? 7.339 -36.710 146.945 1.00 6.72 154 VAL A C 1
ATOM 2305 O O . VAL A 1 188 ? 7.414 -36.108 145.872 1.00 7.52 154 VAL A O 1
ATOM 2318 N N . ASN A 1 189 ? 6.326 -36.567 147.791 1.00 6.46 155 ASN A N 1
ATOM 2319 C CA . ASN A 1 189 ? 5.246 -35.624 147.546 1.00 6.48 155 ASN A CA 1
ATOM 2320 C C . ASN A 1 189 ? 5.515 -34.299 148.244 1.00 6.54 155 ASN A C 1
ATOM 2321 O O . ASN A 1 189 ? 5.823 -34.268 149.439 1.00 7.13 155 ASN A O 1
ATOM 2332 N N . ILE A 1 190 ? 5.375 -33.205 147.493 1.00 6.11 156 ILE A N 1
ATOM 2333 C CA A ILE A 1 190 ? 5.519 -31.859 148.039 0.69 6.18 156 ILE A CA 1
ATOM 2334 C CA B ILE A 1 190 ? 5.515 -31.858 148.045 0.31 6.29 156 ILE A CA 1
ATOM 2335 C C . ILE A 1 190 ? 4.244 -31.105 147.686 1.00 5.96 156 ILE A C 1
ATOM 2336 O O . ILE A 1 190 ? 4.210 -30.343 146.704 1.00 6.20 156 ILE A O 1
ATOM 2365 N N . PRO A 1 191 ? 3.159 -31.336 148.422 1.00 5.94 157 PRO A N 1
ATOM 2366 C CA . PRO A 1 191 ? 1.847 -30.837 148.003 1.00 5.92 157 PRO A CA 1
ATOM 2367 C C . PRO A 1 191 ? 1.601 -29.401 148.442 1.00 5.77 157 PRO A C 1
ATOM 2368 O O . PRO A 1 191 ? 2.466 -28.700 148.976 1.00 6.28 157 PRO A O 1
ATOM 2379 N N . GLY A 1 192 ? 0.362 -28.979 148.193 1.00 5.77 158 GLY A N 1
ATOM 2380 C CA . GLY A 1 192 ? -0.038 -27.597 148.232 1.00 5.88 158 GLY A CA 1
ATOM 2381 C C . GLY A 1 192 ? -0.550 -27.182 146.872 1.00 5.39 158 GLY A C 1
ATOM 2382 O O . GLY A 1 192 ? -0.177 -27.754 145.844 1.00 5.86 158 GLY A O 1
ATOM 2386 N N . CYS A 1 193 ? -1.406 -26.170 146.856 1.00 5.47 159 CYS A N 1
ATOM 2387 C CA . CYS A 1 193 ? -2.016 -25.712 145.610 1.00 5.39 159 CYS A CA 1
ATOM 2388 C C . CYS A 1 193 ? -2.001 -24.179 145.610 1.00 5.71 159 CYS A C 1
ATOM 2389 O O . CYS A 1 193 ? -3.029 -23.525 145.827 1.00 6.49 159 CYS A O 1
ATOM 2396 N N . PRO A 1 194 ? -0.832 -23.580 145.392 1.00 5.96 160 PRO A N 1
ATOM 2397 C CA . PRO A 1 194 ? 0.459 -24.237 145.190 1.00 5.86 160 PRO A CA 1
ATOM 2398 C C . PRO A 1 194 ? 1.163 -24.525 146.515 1.00 5.60 160 PRO A C 1
ATOM 2399 O O . PRO A 1 194 ? 0.787 -23.990 147.566 1.00 5.94 160 PRO A O 1
ATOM 2410 N N . PRO A 1 195 ? 2.224 -25.323 146.470 1.00 5.56 161 PRO A N 1
ATOM 2411 C CA . PRO A 1 195 ? 3.151 -25.380 147.605 1.00 5.55 161 PRO A CA 1
ATOM 2412 C C . PRO A 1 195 ? 3.775 -24.021 147.862 1.00 5.59 161 PRO A C 1
ATOM 2413 O O . PRO A 1 195 ? 3.883 -23.185 146.967 1.00 6.02 161 PRO A O 1
ATOM 2424 N N . HIS A 1 196 ? 4.281 -23.845 149.076 1.00 5.72 162 HIS A N 1
ATOM 2425 C CA . HIS A 1 196 ? 5.163 -22.731 149.368 1.00 5.79 162 HIS A CA 1
ATOM 2426 C C . HIS A 1 196 ? 6.518 -23.018 148.714 1.00 5.74 162 HIS A C 1
ATOM 2427 O O . HIS A 1 196 ? 6.987 -24.164 148.751 1.00 6.07 162 HIS A O 1
ATOM 2440 N N . PRO A 1 197 ? 7.204 -22.010 148.163 1.00 5.93 163 PRO A N 1
ATOM 2441 C CA . PRO A 1 197 ? 8.535 -22.296 147.599 1.00 6.16 163 PRO A CA 1
ATOM 2442 C C . PRO A 1 197 ? 9.468 -22.956 148.588 1.00 6.17 163 PRO A C 1
ATOM 2443 O O . PRO A 1 197 ? 10.303 -23.779 148.192 1.00 6.53 163 PRO A O 1
ATOM 2454 N N . ASP A 1 198 ? 9.381 -22.591 149.864 1.00 6.09 164 ASP A N 1
ATOM 2455 C CA . ASP A 1 198 ? 10.307 -23.159 150.835 1.00 6.33 164 ASP A CA 1
ATOM 2456 C C . ASP A 1 198 ? 10.108 -24.663 150.994 1.00 6.02 164 ASP A C 1
ATOM 2457 O O . ASP A 1 198 ? 11.046 -25.369 151.376 1.00 6.73 164 ASP A O 1
ATOM 2466 N N . TRP A 1 199 ? 8.898 -25.175 150.748 1.00 6.04 165 TRP A N 1
ATOM 2467 C CA . TRP A 1 199 ? 8.680 -26.618 150.823 1.00 6.17 165 TRP A CA 1
ATOM 2468 C C . TRP A 1 199 ? 9.367 -27.321 149.656 1.00 6.34 165 TRP A C 1
ATOM 2469 O O . TRP A 1 199 ? 9.897 -28.425 149.803 1.00 6.87 165 TRP A O 1
ATOM 2490 N N . ILE A 1 200 ? 9.333 -26.704 148.480 1.00 6.21 166 ILE A N 1
ATOM 2491 C CA . ILE A 1 200 ? 9.963 -27.281 147.289 1.00 6.69 166 ILE A CA 1
ATOM 2492 C C . ILE A 1 200 ? 11.478 -27.235 147.423 1.00 6.57 166 ILE A C 1
ATOM 2493 O O . ILE A 1 200 ? 12.159 -28.266 147.371 1.00 7.20 166 ILE A O 1
ATOM 2509 N N . VAL A 1 201 ? 12.021 -26.026 147.594 1.00 6.82 167 VAL A N 1
ATOM 2510 C CA . VAL A 1 201 ? 13.463 -25.876 147.732 1.00 7.34 167 VAL A CA 1
ATOM 2511 C C . VAL A 1 201 ? 13.954 -26.648 148.943 1.00 7.22 167 VAL A C 1
ATOM 2512 O O . VAL A 1 201 ? 15.002 -27.303 148.901 1.00 7.68 167 VAL A O 1
ATOM 2525 N N . GLY A 1 202 ? 13.217 -26.577 150.046 1.00 7.41 168 GLY A N 1
ATOM 2526 C CA . GLY A 1 202 ? 13.645 -27.246 151.256 1.00 7.91 168 GLY A CA 1
ATOM 2527 C C . GLY A 1 202 ? 13.705 -28.750 151.106 1.00 7.57 168 GLY A C 1
ATOM 2528 O O . GLY A 1 202 ? 14.589 -29.394 151.671 1.00 8.30 168 GLY A O 1
ATOM 2532 N N . THR A 1 203 ? 12.772 -29.337 150.349 1.00 7.45 169 THR A N 1
ATOM 2533 C CA . THR A 1 203 ? 12.823 -30.778 150.124 1.00 7.67 169 THR A CA 1
ATOM 2534 C C . THR A 1 203 ? 14.010 -31.145 149.248 1.00 7.27 169 THR A C 1
ATOM 2535 O O . THR A 1 203 ? 14.679 -32.149 149.495 1.00 8.10 169 THR A O 1
ATOM 2546 N N . VAL A 1 204 ? 14.290 -30.337 148.228 1.00 7.43 170 VAL A N 1
ATOM 2547 C CA . VAL A 1 204 ? 15.494 -30.556 147.431 1.00 7.90 170 VAL A CA 1
ATOM 2548 C C . VAL A 1 204 ? 16.737 -30.512 148.317 1.00 8.16 170 VAL A C 1
ATOM 2549 O O . VAL A 1 204 ? 17.608 -31.382 148.234 1.00 8.53 170 VAL A O 1
ATOM 2562 N N . VAL A 1 205 ? 16.834 -29.500 149.175 1.00 8.77 171 VAL A N 1
ATOM 2563 C CA . VAL A 1 205 ? 17.993 -29.359 150.054 1.00 9.94 171 VAL A CA 1
ATOM 2564 C C . VAL A 1 205 ? 18.113 -30.551 151.001 1.00 10.71 171 VAL A C 1
ATOM 2565 O O . VAL A 1 205 ? 19.214 -31.062 151.214 1.00 11.90 171 VAL A O 1
ATOM 2578 N N . LEU A 1 206 ? 16.994 -31.012 151.575 1.00 10.70 172 LEU A N 1
ATOM 2579 C CA . LEU A 1 206 ? 16.965 -32.200 152.443 1.00 11.54 172 LEU A CA 1
ATOM 2580 C C . LEU A 1 206 ? 17.555 -33.398 151.723 1.00 9.50 172 LEU A C 1
ATOM 2581 O O . LEU A 1 206 ? 18.358 -34.166 152.275 1.00 9.91 172 LEU A O 1
ATOM 2596 N N . ALA A 1 207 ? 17.119 -33.593 150.487 1.00 8.62 173 ALA A N 1
ATOM 2597 C CA . ALA A 1 207 ? 17.551 -34.741 149.717 1.00 9.13 173 ALA A CA 1
ATOM 2598 C C . ALA A 1 207 ? 19.009 -34.624 149.342 1.00 10.05 173 ALA A C 1
ATOM 2599 O O . ALA A 1 207 ? 19.768 -35.586 149.477 1.00 10.83 173 ALA A O 1
ATOM 2606 N N . LEU A 1 208 ? 19.423 -33.462 148.856 1.00 10.99 174 LEU A N 1
ATOM 2607 C CA . LEU A 1 208 ? 20.808 -33.342 148.436 1.00 12.68 174 LEU A CA 1
ATOM 2608 C C . LEU A 1 208 ? 21.757 -33.488 149.627 1.00 13.13 174 LEU A C 1
ATOM 2609 O O . LEU A 1 208 ? 22.829 -34.070 149.486 1.00 13.88 174 LEU A O 1
ATOM 2625 N N . ASP A 1 209 ? 21.361 -33.011 150.812 1.00 12.75 175 ASP A N 1
ATOM 2626 C CA . ASP A 1 209 ? 22.171 -33.198 152.017 1.00 13.46 175 ASP A CA 1
ATOM 2627 C C . ASP A 1 209 ? 22.292 -34.673 152.382 1.00 12.34 175 ASP A C 1
ATOM 2628 O O . ASP A 1 209 ? 23.387 -35.175 152.658 1.00 13.12 175 ASP A O 1
ATOM 2637 N N . ALA A 1 210 ? 21.167 -35.384 152.384 1.00 10.64 176 ALA A N 1
ATOM 2638 C CA . ALA A 1 210 ? 21.193 -36.808 152.678 1.00 10.47 176 ALA A CA 1
ATOM 2639 C C . ALA A 1 210 ? 22.083 -37.552 151.690 1.00 9.74 176 ALA A C 1
ATOM 2640 O O . ALA A 1 210 ? 22.798 -38.489 152.067 1.00 9.90 176 ALA A O 1
ATOM 2647 N N . ILE A 1 211 ? 22.033 -37.172 150.412 1.00 9.62 177 ILE A N 1
ATOM 2648 C CA . ILE A 1 211 ? 22.836 -37.837 149.388 1.00 10.15 177 ILE A CA 1
ATOM 2649 C C . ILE A 1 211 ? 24.318 -37.510 149.552 1.00 10.89 177 ILE A C 1
ATOM 2650 O O . ILE A 1 211 ? 25.181 -38.368 149.339 1.00 10.73 177 ILE A O 1
ATOM 2666 N N . LYS A 1 212 ? 24.639 -36.267 149.902 1.00 12.08 178 LYS A N 1
ATOM 2667 C CA . LYS A 1 212 ? 26.027 -35.919 150.184 1.00 13.55 178 LYS A CA 1
ATOM 2668 C C . LYS A 1 212 ? 26.598 -36.760 151.321 1.00 13.96 178 LYS A C 1
ATOM 2669 O O . LYS A 1 212 ? 27.763 -37.169 151.274 1.00 15.14 178 LYS A O 1
ATOM 2688 N N . LYS A 1 213 ? 25.795 -37.035 152.344 1.00 13.74 179 LYS A N 1
ATOM 2689 C CA . LYS A 1 213 ? 26.271 -37.778 153.504 1.00 14.61 179 LYS A CA 1
ATOM 2690 C C . LYS A 1 213 ? 26.319 -39.283 153.248 1.00 13.38 179 LYS A C 1
ATOM 2691 O O . LYS A 1 213 ? 27.173 -39.972 153.812 1.00 14.88 179 LYS A O 1
ATOM 2710 N N . ASN A 1 214 ? 25.414 -39.814 152.419 1.00 11.89 180 ASN A N 1
ATOM 2711 C CA . ASN A 1 214 ? 25.173 -41.248 152.378 1.00 12.05 180 ASN A CA 1
ATOM 2712 C C . ASN A 1 214 ? 25.211 -41.860 150.992 1.00 10.94 180 ASN A C 1
ATOM 2713 O O . ASN A 1 214 ? 25.024 -43.082 150.873 1.00 11.77 180 ASN A O 1
ATOM 2724 N N . GLY A 1 215 ? 25.444 -41.071 149.955 1.00 10.18 181 GLY A N 1
ATOM 2725 C CA . GLY A 1 215 ? 25.280 -41.554 148.606 1.00 9.90 181 GLY A CA 1
ATOM 2726 C C . GLY A 1 215 ? 23.810 -41.559 148.215 1.00 9.87 181 GLY A C 1
ATOM 2727 O O . GLY A 1 215 ? 22.924 -41.237 148.998 1.00 10.07 181 GLY A O 1
ATOM 2731 N N . LEU A 1 216 ? 23.548 -41.927 146.966 1.00 10.29 182 LEU A N 1
ATOM 2732 C CA . LEU A 1 216 ? 22.194 -41.801 146.427 1.00 12.14 182 LEU A CA 1
ATOM 2733 C C . LEU A 1 216 ? 21.214 -42.735 147.125 1.00 13.52 182 LEU A C 1
ATOM 2734 O O . LEU A 1 216 ? 20.179 -42.291 147.626 1.00 13.92 182 LEU A O 1
ATOM 2750 N N . GLU A 1 217 ? 21.484 -44.039 147.137 1.00 15.47 183 GLU A N 1
ATOM 2751 C CA . GLU A 1 217 ? 20.509 -44.951 147.728 1.00 17.13 183 GLU A CA 1
ATOM 2752 C C . GLU A 1 217 ? 20.401 -44.750 149.238 1.00 16.40 183 GLU A C 1
ATOM 2753 O O . GLU A 1 217 ? 19.294 -44.702 149.782 1.00 17.04 183 GLU A O 1
ATOM 2765 N N . GLY A 1 218 ? 21.524 -44.603 149.938 1.00 15.38 184 GLY A N 1
ATOM 2766 C CA . GLY A 1 218 ? 21.460 -44.339 151.369 1.00 14.42 184 GLY A CA 1
ATOM 2767 C C . GLY A 1 218 ? 20.784 -43.014 151.675 1.00 12.78 184 GLY A C 1
ATOM 2768 O O . GLY A 1 218 ? 20.044 -42.884 152.657 1.00 13.43 184 GLY A O 1
ATOM 2772 N N . GLY A 1 219 ? 21.027 -42.011 150.834 1.00 10.74 185 GLY A N 1
ATOM 2773 C CA . GLY A 1 219 ? 20.426 -40.708 151.055 1.00 9.91 185 GLY A CA 1
ATOM 2774 C C . GLY A 1 219 ? 18.932 -40.719 150.832 1.00 9.94 185 GLY A C 1
ATOM 2775 O O . GLY A 1 219 ? 18.170 -40.173 151.627 1.00 9.80 185 GLY A O 1
ATOM 2779 N N . LEU A 1 220 ? 18.482 -41.338 149.747 1.00 10.78 186 LEU A N 1
ATOM 2780 C CA . LEU A 1 220 ? 17.046 -41.429 149.539 1.00 12.72 186 LEU A CA 1
ATOM 2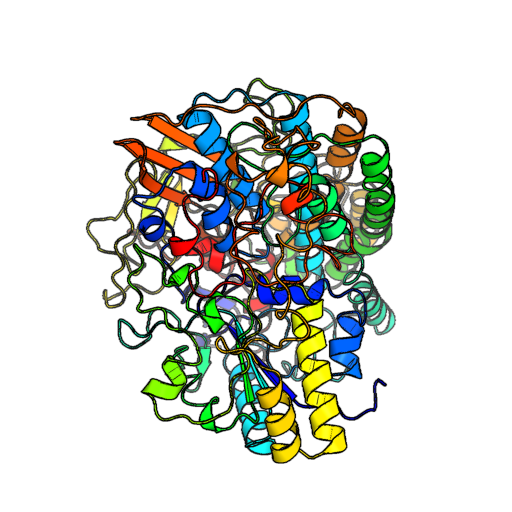781 C C . LEU A 1 220 ? 16.375 -42.236 150.647 1.00 13.30 186 LEU A C 1
ATOM 2782 O O . LEU A 1 220 ? 15.248 -41.923 151.027 1.00 13.74 186 LEU A O 1
ATOM 2798 N N . ALA A 1 221 ? 17.052 -43.239 151.211 1.00 14.07 187 ALA A N 1
ATOM 2799 C CA . ALA A 1 221 ? 16.473 -43.965 152.338 1.00 15.43 187 ALA A CA 1
ATOM 2800 C C . ALA A 1 221 ? 16.271 -43.049 153.538 1.00 14.85 187 ALA A C 1
ATOM 2801 O O . ALA A 1 221 ? 15.266 -43.157 154.249 1.00 15.70 187 ALA A O 1
ATOM 2808 N N . GLU A 1 222 ? 17.208 -42.124 153.767 1.00 13.63 188 GLU A N 1
ATOM 2809 C CA . GLU A 1 222 ? 17.044 -41.164 154.849 1.00 13.08 188 GLU A CA 1
ATOM 2810 C C . GLU A 1 222 ? 15.901 -40.197 154.583 1.00 12.17 188 GLU A C 1
ATOM 2811 O O . GLU A 1 222 ? 15.215 -39.787 155.525 1.00 13.22 188 GLU A O 1
ATOM 2823 N N . VAL A 1 223 ? 15.676 -39.823 153.325 1.00 10.93 189 VAL A N 1
ATOM 2824 C CA . VAL A 1 223 ? 14.530 -38.977 153.005 1.00 11.06 189 VAL A CA 1
ATOM 2825 C C . VAL A 1 223 ? 13.227 -39.720 153.271 1.00 11.42 189 VAL A C 1
ATOM 2826 O O . VAL A 1 223 ? 12.290 -39.183 153.870 1.00 11.10 189 VAL A O 1
ATOM 2839 N N . VAL A 1 224 ? 13.135 -40.961 152.805 1.00 12.95 190 VAL A N 1
ATOM 2840 C CA . VAL A 1 224 ? 11.906 -41.718 152.984 1.00 14.93 190 VAL A CA 1
ATOM 2841 C C . VAL A 1 224 ? 11.559 -41.849 154.461 1.00 14.32 190 VAL A C 1
ATOM 2842 O O . VAL A 1 224 ? 10.376 -41.810 154.828 1.00 14.48 190 VAL A O 1
ATOM 2855 N N . LYS A 1 225 ? 12.571 -41.939 155.337 1.00 14.43 191 LYS A N 1
ATOM 2856 C CA . LYS A 1 225 ? 12.337 -42.046 156.777 1.00 15.28 191 LYS A CA 1
ATOM 2857 C C . LYS A 1 225 ? 11.615 -40.835 157.354 1.00 14.34 191 LYS A C 1
ATOM 2858 O O . LYS A 1 225 ? 10.988 -40.959 158.414 1.00 16.06 191 LYS A O 1
ATOM 2877 N N . VAL A 1 226 ? 11.703 -39.670 156.717 1.00 12.01 192 VAL A N 1
ATOM 2878 C CA . VAL A 1 226 ? 11.067 -38.465 157.227 1.00 11.39 192 VAL A CA 1
ATOM 2879 C C . VAL A 1 226 ? 9.847 -38.079 156.410 1.00 10.57 192 VAL A C 1
ATOM 2880 O O . VAL A 1 226 ? 9.406 -36.942 156.495 1.00 12.13 192 VAL A O 1
ATOM 2893 N N . LEU A 1 227 ? 9.258 -39.015 155.672 1.00 9.91 193 LEU A N 1
ATOM 2894 C CA . LEU A 1 227 ? 7.980 -38.778 155.022 1.00 9.80 193 LEU A CA 1
ATOM 2895 C C . LEU A 1 227 ? 6.849 -39.331 155.876 1.00 9.99 193 LEU A C 1
ATOM 2896 O O . LEU A 1 227 ? 6.968 -40.399 156.483 1.00 11.53 193 LEU A O 1
ATOM 2912 N N . ASP A 1 228 ? 5.747 -38.598 155.909 1.00 8.75 194 ASP A N 1
ATOM 2913 C CA . ASP A 1 228 ? 4.536 -39.071 156.553 1.00 8.59 194 ASP A CA 1
ATOM 2914 C C . ASP A 1 22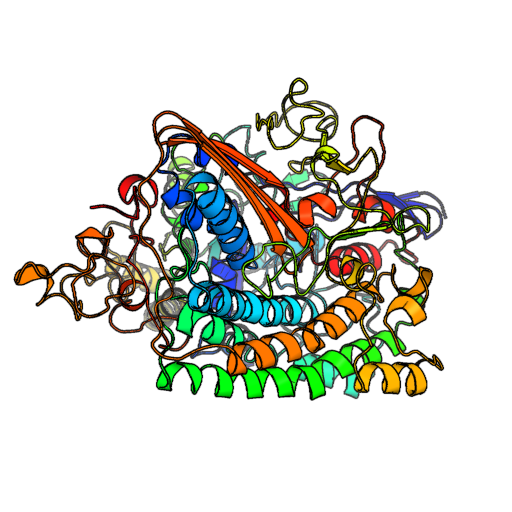8 ? 3.824 -40.104 155.675 1.00 8.93 194 ASP A C 1
ATOM 2915 O O . ASP A 1 228 ? 4.290 -40.479 154.598 1.00 9.22 194 ASP A O 1
ATOM 2924 N N . SER A 1 229 ? 2.667 -40.571 156.140 1.00 9.94 195 SER A N 1
ATOM 2925 C CA . SER A 1 229 ? 1.948 -41.618 155.430 1.00 11.32 195 SER A CA 1
ATOM 2926 C C . SER A 1 229 ? 1.415 -41.154 154.080 1.00 10.87 195 SER A C 1
ATOM 2927 O O . SER A 1 229 ? 1.034 -41.988 153.255 1.00 12.49 195 SER A O 1
ATOM 2935 N N . ASP A 1 230 ? 1.373 -39.846 153.843 1.00 9.58 196 ASP A N 1
ATOM 2936 C CA . ASP A 1 230 ? 0.988 -39.270 152.563 1.00 9.22 196 ASP A CA 1
ATOM 2937 C C . ASP A 1 230 ? 2.192 -38.849 151.734 1.00 8.56 196 ASP A C 1
ATOM 2938 O O . ASP A 1 230 ? 2.038 -38.125 150.744 1.00 8.62 196 ASP A O 1
ATOM 2947 N N . GLY A 1 231 ? 3.388 -39.315 152.098 1.00 8.17 197 GLY A N 1
ATOM 2948 C CA . GLY A 1 231 ? 4.587 -39.063 151.318 1.00 8.43 197 GLY A CA 1
ATOM 2949 C C . GLY A 1 231 ? 5.195 -37.693 151.476 1.00 7.79 197 GLY A C 1
ATOM 2950 O O . GLY A 1 231 ? 6.042 -37.305 150.660 1.00 8.40 197 GLY A O 1
ATOM 2954 N N . ARG A 1 232 ? 4.802 -36.939 152.519 1.00 7.50 198 ARG A N 1
ATOM 2955 C CA . ARG A 1 232 ? 5.193 -35.539 152.671 1.00 7.39 198 ARG A CA 1
ATOM 2956 C C . ARG A 1 232 ? 6.301 -35.388 153.702 1.00 7.36 198 ARG A C 1
ATOM 2957 O O . ARG A 1 232 ? 6.241 -36.024 154.759 1.00 8.14 198 ARG A O 1
ATOM 2978 N N A PRO A 1 233 ? 7.304 -34.542 153.465 0.62 6.47 199 PRO A N 1
ATOM 2979 N N B PRO A 1 233 ? 7.257 -34.482 153.501 0.38 7.66 199 PRO A N 1
ATOM 2980 C CA A PRO A 1 233 ? 8.379 -34.389 154.460 0.62 6.92 199 PRO A CA 1
ATOM 2981 C CA B PRO A 1 233 ? 8.335 -34.306 154.492 0.38 7.99 199 PRO A CA 1
ATOM 2982 C C A PRO A 1 233 ? 7.884 -33.786 155.769 0.62 7.21 199 PRO A C 1
ATOM 2983 C C B PRO A 1 233 ? 7.880 -33.609 155.776 0.38 7.74 199 PRO A C 1
ATOM 2984 O O A PRO A 1 233 ? 7.392 -32.653 155.805 0.62 6.96 199 PRO A O 1
ATOM 2985 O O B PRO A 1 233 ? 7.128 -32.633 155.742 0.38 7.41 199 PRO A O 1
ATOM 3006 N N A THR A 1 234 ? 8.048 -34.543 156.860 0.62 7.11 200 THR A N 1
ATOM 3007 N N B THR A 1 234 ? 8.389 -34.099 156.924 0.38 7.82 200 THR A N 1
ATOM 3008 C CA A THR A 1 234 ? 7.542 -34.096 158.146 0.62 7.82 200 THR A CA 1
ATOM 3009 C CA B THR A 1 234 ? 7.922 -33.625 158.226 0.38 7.56 200 THR A CA 1
ATOM 3010 C C A THR A 1 234 ? 8.155 -32.784 158.630 0.62 7.81 200 THR A C 1
ATOM 3011 C C B THR A 1 234 ? 8.405 -32.228 158.606 0.38 7.82 200 THR A C 1
ATOM 3012 O O A THR A 1 234 ? 7.513 -32.102 159.438 0.62 7.96 200 THR A O 1
ATOM 3013 O O B THR A 1 234 ? 7.686 -31.537 159.340 0.38 8.06 200 THR A O 1
ATOM 3033 N N A PRO A 1 235 ? 9.334 -32.349 158.172 0.62 8.25 201 PRO A N 1
ATOM 3034 N N B PRO A 1 235 ? 9.604 -31.753 158.182 0.38 8.06 201 PRO A N 1
ATOM 3035 C CA A PRO A 1 235 ? 9.753 -30.993 158.579 0.62 9.28 201 PRO A CA 1
ATOM 3036 C CA B PRO A 1 235 ? 9.971 -30.380 158.562 0.38 8.74 201 PRO A CA 1
ATOM 3037 C C A PRO A 1 235 ? 8.743 -29.879 158.227 0.62 9.61 201 PRO A C 1
ATOM 3038 C C B PRO A 1 235 ? 8.908 -29.408 158.134 0.38 9.49 201 PRO A C 1
ATOM 3039 O O A PRO A 1 235 ? 8.484 -28.992 159.063 0.62 10.59 201 PRO A O 1
ATOM 3040 O O B PRO A 1 235 ? 8.730 -28.335 158.722 0.38 9.77 201 PRO A O 1
ATOM 3061 N N A PHE A 1 236 ? 8.128 -29.924 157.032 0.79 8.80 202 PHE A N 1
ATOM 3062 N N B PHE A 1 236 ? 8.166 -29.800 157.107 0.21 9.07 202 PHE A N 1
ATOM 3063 C CA . PHE A 1 236 ? 7.180 -28.899 156.555 1.00 8.64 202 PHE A CA 1
ATOM 3064 C C . PHE A 1 236 ? 5.731 -29.278 156.832 1.00 7.95 202 PHE A C 1
ATOM 3065 O O . PHE A 1 236 ? 4.895 -28.381 156.994 1.00 8.52 202 PHE A O 1
ATOM 3083 N N . PHE A 1 237 ? 5.427 -30.573 156.902 1.00 7.30 203 PHE A N 1
ATOM 3084 C CA . PHE A 1 237 ? 4.056 -31.060 156.968 1.00 7.23 203 PHE A CA 1
ATOM 3085 C C . PHE A 1 237 ? 3.775 -31.841 158.244 1.00 7.22 203 PHE A C 1
ATOM 3086 O O . PHE A 1 237 ? 2.697 -32.427 158.371 1.00 7.76 203 PHE A O 1
ATOM 3103 N N . GLY A 1 238 ? 4.678 -31.811 159.216 1.00 7.55 204 GLY A N 1
ATOM 3104 C CA . GLY A 1 238 ? 4.514 -32.587 160.428 1.00 8.15 204 GLY A CA 1
ATOM 3105 C C . GLY A 1 238 ? 3.712 -31.938 161.535 1.00 8.12 204 GLY A C 1
ATOM 3106 O O . GLY A 1 238 ? 3.496 -32.580 162.568 1.00 9.35 204 GLY A O 1
ATOM 3110 N N . ARG A 1 239 ? 3.263 -30.697 161.352 1.00 7.57 205 ARG A N 1
ATOM 3111 C CA . ARG A 1 239 ? 2.512 -29.957 162.360 1.00 7.75 205 ARG A CA 1
ATOM 3112 C C . ARG A 1 239 ? 1.171 -29.500 161.791 1.00 7.78 205 ARG A C 1
ATOM 3113 O O . ARG A 1 239 ? 1.071 -29.101 160.633 1.00 8.47 205 ARG A O 1
ATOM 3134 N N . ASN A 1 240 ? 0.148 -29.528 162.638 1.00 8.16 206 ASN A N 1
ATOM 3135 C CA . ASN A 1 240 ? -1.205 -29.132 162.284 1.00 8.21 206 ASN A CA 1
ATOM 3136 C C . ASN A 1 240 ? -1.380 -27.617 162.371 1.00 8.05 206 ASN A C 1
ATOM 3137 O O . ASN A 1 240 ? -0.912 -26.974 163.311 1.00 8.68 206 ASN A O 1
ATOM 3148 N N . ILE A 1 241 ? -2.093 -27.043 161.403 1.00 7.67 207 ILE A N 1
ATOM 3149 C CA A ILE A 1 241 ? -2.302 -25.597 161.416 0.66 7.83 207 ILE A CA 1
ATOM 3150 C CA B ILE A 1 241 ? -2.313 -25.595 161.405 0.34 7.81 207 ILE A CA 1
ATOM 3151 C C . ILE A 1 241 ? -3.070 -25.167 162.662 1.00 7.67 207 ILE A C 1
ATOM 3152 O O . ILE A 1 241 ? -2.647 -24.272 163.402 1.00 8.56 207 ILE A O 1
ATOM 3180 N N . HIS A 1 242 ? -4.232 -25.771 162.887 1.00 7.57 208 HIS A N 1
ATOM 3181 C CA . HIS A 1 242 ? -5.145 -25.313 163.937 1.00 7.86 208 HIS A CA 1
ATOM 3182 C C . HIS A 1 242 ? -4.503 -25.353 165.316 1.00 7.79 208 HIS A C 1
ATOM 3183 O O . HIS A 1 242 ? -4.659 -24.415 166.102 1.00 8.03 208 HIS A O 1
ATOM 3196 N N . GLU A 1 243 ? -3.784 -26.429 165.636 1.00 8.04 209 GLU A N 1
ATOM 3197 C CA . GLU A 1 243 ? -3.211 -26.550 166.971 1.00 8.77 209 GLU A CA 1
ATOM 3198 C C . GLU A 1 243 ? -2.116 -25.524 167.226 1.00 8.48 209 GLU A C 1
ATOM 3199 O O . GLU A 1 243 ? -1.729 -25.334 168.380 1.00 9.55 209 GLU A O 1
ATOM 3211 N N . ASN A 1 244 ? -1.638 -24.859 166.172 1.00 8.12 210 ASN A N 1
ATOM 3212 C CA . ASN A 1 244 ? -0.630 -23.811 166.233 1.00 8.30 210 ASN A CA 1
ATOM 3213 C C . ASN A 1 244 ? -1.166 -22.449 165.813 1.00 8.83 210 ASN A C 1
ATOM 3214 O O . ASN A 1 244 ? -0.379 -21.529 165.587 1.00 9.86 210 ASN A O 1
ATOM 3225 N N . CYS A 1 245 ? -2.486 -22.294 165.699 1.00 8.45 211 CYS A N 1
ATOM 3226 C CA . CYS A 1 245 ? -3.042 -21.096 165.099 1.00 8.24 211 CYS A CA 1
ATOM 3227 C C . CYS A 1 245 ? -3.129 -19.957 166.115 1.00 8.79 211 CYS A C 1
ATOM 3228 O O . CYS A 1 245 ? -3.514 -20.177 167.265 1.00 9.17 211 CYS A O 1
ATOM 3235 N N . PRO A 1 246 ? -2.833 -18.721 165.700 1.00 9.71 212 PRO A N 1
ATOM 3236 C CA . PRO A 1 246 ? -2.992 -17.583 166.610 1.00 11.23 212 PRO A CA 1
ATOM 3237 C C . PRO A 1 246 ? -4.417 -17.318 167.062 1.00 10.92 212 PRO A C 1
ATOM 3238 O O . PRO A 1 246 ? -4.596 -16.601 168.051 1.00 12.37 212 PRO A O 1
ATOM 3249 N N . TYR A 1 247 ? -5.430 -17.873 166.398 1.00 9.69 213 TYR A N 1
ATOM 3250 C CA A TYR A 1 247 ? -6.823 -17.662 166.776 0.71 9.43 213 TYR A CA 1
ATOM 3251 C CA B TYR A 1 247 ? -6.816 -17.660 166.781 0.29 9.95 213 TYR A CA 1
ATOM 3252 C C . TYR A 1 247 ? -7.392 -18.832 167.570 1.00 9.81 213 TYR A C 1
ATOM 3253 O O . TYR A 1 247 ? -8.593 -18.861 167.842 1.00 10.63 213 TYR A O 1
ATOM 3286 N N . LEU A 1 248 ? -6.539 -19.765 168.001 1.00 9.86 214 LEU A N 1
ATOM 3287 C CA . LEU A 1 248 ? -7.011 -20.963 168.689 1.00 10.50 214 LEU A CA 1
ATOM 3288 C C . LEU A 1 248 ? -7.760 -20.623 169.970 1.00 10.87 214 LEU A C 1
ATOM 3289 O O . LEU A 1 248 ? -8.738 -21.297 170.316 1.00 11.30 214 LEU A O 1
ATOM 3305 N N . ASP A 1 249 ? -7.327 -19.592 170.698 1.00 11.52 215 ASP A N 1
ATOM 3306 C CA A ASP A 1 249 ? -8.062 -19.209 171.900 0.62 12.81 215 ASP A CA 1
ATOM 3307 C CA B ASP A 1 249 ? -8.059 -19.206 171.901 0.38 12.71 215 ASP A CA 1
ATOM 3308 C C . ASP A 1 249 ? -9.488 -18.792 171.567 1.00 12.64 215 ASP A C 1
ATOM 3309 O O . ASP A 1 249 ? -10.420 -19.094 172.321 1.00 13.70 215 ASP A O 1
ATOM 3323 N N . LYS A 1 250 ? -9.675 -18.086 170.453 1.00 11.72 216 LYS A N 1
ATOM 3324 C CA . LYS A 1 250 ? -11.013 -17.685 170.040 1.00 11.77 216 LYS A CA 1
ATOM 3325 C C . LYS A 1 250 ? -11.858 -18.895 169.664 1.00 11.22 216 LYS A C 1
ATOM 3326 O O . LYS A 1 250 ? -13.037 -18.975 170.033 1.00 11.75 216 LYS A O 1
ATOM 3345 N N . TYR A 1 251 ? -11.276 -19.853 168.943 1.00 10.79 217 TYR A N 1
ATOM 3346 C CA . TYR A 1 251 ? -11.987 -21.094 168.660 1.00 11.33 217 TYR A CA 1
ATOM 3347 C C . TYR A 1 251 ? -12.466 -21.742 169.951 1.00 12.09 217 TYR A C 1
ATOM 3348 O O . TYR A 1 251 ? -13.641 -22.113 170.093 1.00 12.40 217 TYR A O 1
ATOM 3366 N N . ASP A 1 252 ? -11.553 -21.880 170.916 1.00 13.09 218 ASP A N 1
ATOM 3367 C CA . ASP A 1 252 ? -11.897 -22.562 172.158 1.00 14.62 218 ASP A CA 1
ATOM 3368 C C . ASP A 1 252 ? -12.942 -21.794 172.963 1.00 15.60 218 ASP A C 1
ATOM 3369 O O . ASP A 1 252 ? -13.710 -22.410 173.707 1.00 17.01 218 ASP A O 1
ATOM 3378 N N . GLU A 1 253 ? -12.982 -20.465 172.835 1.00 15.47 219 GLU A N 1
ATOM 3379 C CA . GLU A 1 253 ? -13.995 -19.642 173.488 1.00 16.13 219 GLU A CA 1
ATOM 3380 C C . GLU A 1 253 ? -15.299 -19.579 172.705 1.00 15.84 219 GLU A C 1
ATOM 3381 O O . GLU A 1 253 ? -16.281 -19.034 173.214 1.00 17.03 219 GLU A O 1
ATOM 3393 N N . GLY A 1 254 ? -15.339 -20.119 171.491 1.00 14.52 220 GLY A N 1
ATOM 3394 C CA . GLY A 1 254 ? -16.513 -20.013 170.646 1.00 14.28 220 GLY A CA 1
ATOM 3395 C C . GLY A 1 254 ? -16.742 -18.652 170.037 1.00 13.86 220 GLY A C 1
ATOM 3396 O O . GLY A 1 254 ? -17.883 -18.330 169.697 1.00 15.08 220 GLY A O 1
ATOM 3400 N N . VAL A 1 255 ? -15.698 -17.836 169.907 1.00 12.49 221 VAL A N 1
ATOM 3401 C CA . VAL A 1 255 ? -15.793 -16.490 169.353 1.00 12.58 221 VAL A CA 1
ATOM 3402 C C . VAL A 1 255 ? -15.439 -16.598 167.877 1.00 11.66 221 VAL A C 1
ATOM 3403 O O . VAL A 1 255 ? -14.264 -16.694 167.523 1.00 11.95 221 VAL A O 1
ATOM 3416 N N . MET A 1 256 ? -16.469 -16.570 167.033 1.00 11.49 222 MET A N 1
ATOM 3417 C CA A MET A 1 256 ? -16.352 -16.821 165.603 0.76 11.47 222 MET A CA 1
ATOM 3418 C CA B MET A 1 256 ? -16.343 -16.828 165.603 0.24 11.52 222 MET A CA 1
ATOM 3419 C C . MET A 1 256 ? -16.678 -15.560 164.822 1.00 11.07 222 MET A C 1
ATOM 3420 O O . MET A 1 256 ? -17.723 -14.944 165.043 1.00 12.67 222 MET A O 1
ATOM 3446 N N . SER A 1 257 ? -15.820 -15.201 163.881 1.00 10.21 223 SER A N 1
ATOM 3447 C CA . SER A 1 257 ? -16.129 -14.091 162.988 1.00 10.22 223 SER A CA 1
ATOM 3448 C C . SER A 1 257 ? -17.328 -14.424 162.106 1.00 10.24 223 SER A C 1
ATOM 3449 O O . SER A 1 257 ? -17.448 -15.536 161.582 1.00 11.31 223 SER A O 1
ATOM 3457 N N . ALA A 1 258 ? -18.205 -13.435 161.918 1.00 10.84 224 ALA A N 1
ATOM 3458 C CA . ALA A 1 258 ? -19.374 -13.584 161.061 1.00 11.51 224 ALA A CA 1
ATOM 3459 C C . ALA A 1 258 ? -19.173 -12.947 159.695 1.00 10.84 224 ALA A C 1
ATOM 3460 O O . ALA A 1 258 ? -19.972 -13.191 158.784 1.00 12.46 224 ALA A O 1
ATOM 3467 N N . THR A 1 259 ? -18.122 -12.155 159.538 1.00 10.24 225 THR A N 1
ATOM 3468 C CA . THR A 1 259 ? -17.733 -11.589 158.262 1.00 10.07 225 THR A CA 1
ATOM 3469 C C . THR A 1 259 ? -16.236 -11.784 158.112 1.00 9.50 225 THR A C 1
ATOM 3470 O O . THR A 1 259 ? -15.493 -11.767 159.091 1.00 9.65 225 THR A O 1
ATOM 3481 N N . PHE A 1 260 ? -15.799 -11.979 156.871 1.00 9.37 226 PHE A N 1
ATOM 3482 C CA . PHE A 1 260 ? -14.379 -12.192 156.631 1.00 9.15 226 PHE A CA 1
ATOM 3483 C C . PHE A 1 260 ? -13.521 -11.077 157.202 1.00 9.03 226 PHE A C 1
ATOM 3484 O O . PHE A 1 260 ? -12.385 -11.325 157.618 1.00 9.39 226 PHE A O 1
ATOM 3501 N N . THR A 1 261 ? -14.014 -9.844 157.198 1.00 8.76 227 THR A N 1
ATOM 3502 C CA . THR A 1 261 ? -13.167 -8.718 157.574 1.00 9.09 227 THR A CA 1
ATOM 3503 C C . THR A 1 261 ? -13.011 -8.534 159.078 1.00 9.77 227 THR A C 1
ATOM 3504 O O . THR A 1 261 ? -12.216 -7.684 159.493 1.00 10.66 227 THR A O 1
ATOM 3515 N N . ASP A 1 262 ? -13.722 -9.319 159.894 1.00 10.09 228 ASP A N 1
ATOM 3516 C CA . ASP A 1 262 ? -13.514 -9.351 161.347 1.00 10.80 228 ASP A CA 1
ATOM 3517 C C . ASP A 1 262 ? -12.309 -10.244 161.617 1.00 10.74 228 ASP A C 1
ATOM 3518 O O . ASP A 1 262 ? -12.398 -11.472 161.526 1.00 11.01 228 ASP A O 1
ATOM 3527 N N . LYS A 1 263 ? -11.168 -9.631 161.920 1.00 10.55 229 LYS A N 1
ATOM 3528 C CA . LYS A 1 263 ? -9.937 -10.378 162.118 1.00 10.72 229 LYS A CA 1
ATOM 3529 C C . LYS A 1 263 ? -9.705 -10.777 163.564 1.00 11.50 229 LYS A C 1
ATOM 3530 O O . LYS A 1 263 ? -8.671 -11.386 163.860 1.00 12.00 229 LYS A O 1
ATOM 3549 N N . VAL A 1 264 ? -10.653 -10.486 164.456 1.00 11.96 230 VAL A N 1
ATOM 3550 C CA . VAL A 1 264 ? -10.497 -10.857 165.858 1.00 12.74 230 VAL A CA 1
ATOM 3551 C C . VAL A 1 264 ? -10.917 -12.302 166.103 1.00 12.12 230 VAL A C 1
ATOM 3552 O O . VAL A 1 264 ? -10.244 -13.037 166.833 1.00 12.97 230 VAL A O 1
ATOM 3565 N N . GLY A 1 265 ? -12.038 -12.721 165.547 1.00 11.00 231 GLY A N 1
ATOM 3566 C CA . GLY A 1 265 ? -12.576 -14.030 165.835 1.00 10.52 231 GLY A CA 1
ATOM 3567 C C . GLY A 1 265 ? -11.911 -15.146 165.045 1.00 10.21 231 GLY A C 1
ATOM 3568 O O . GLY A 1 265 ? -11.159 -14.934 164.092 1.00 10.93 231 GLY A O 1
ATOM 3572 N N . CYS A 1 266 ? -12.215 -16.371 165.458 1.00 9.51 232 CYS A N 1
ATOM 3573 C CA . CYS A 1 266 ? -11.831 -17.559 164.708 1.00 9.28 232 CYS A CA 1
ATOM 3574 C C . CYS A 1 266 ? -12.628 -17.632 163.402 1.00 9.00 232 CYS A C 1
ATOM 3575 O O . CYS A 1 266 ? -13.765 -17.163 163.313 1.00 9.41 232 CYS A O 1
ATOM 3582 N N . ARG A 1 267 ? -12.005 -18.220 162.378 1.00 8.32 233 ARG A N 1
ATOM 3583 C CA . ARG A 1 267 ? -12.544 -18.331 161.031 1.00 8.20 233 ARG A CA 1
ATOM 3584 C C . ARG A 1 267 ? -13.311 -19.629 160.780 1.00 8.27 233 ARG A C 1
ATOM 3585 O O . ARG A 1 267 ? -13.722 -19.885 159.646 1.00 8.43 233 ARG A O 1
ATOM 3606 N N . TYR A 1 268 ? -13.535 -20.446 161.807 1.00 8.77 234 TYR A N 1
ATOM 3607 C CA . TYR A 1 268 ? -14.142 -21.761 161.604 1.00 9.23 234 TYR A CA 1
ATOM 3608 C C . TYR A 1 268 ? -15.512 -21.677 160.926 1.00 8.98 234 TYR A C 1
ATOM 3609 O O . TYR A 1 268 ? -15.810 -22.452 160.009 1.00 9.34 234 TYR A O 1
ATOM 3627 N N . ASP A 1 269 ? -16.385 -20.777 161.391 1.00 9.38 235 ASP A N 1
ATOM 3628 C CA . ASP A 1 269 ? -17.725 -20.714 160.815 1.00 9.92 235 ASP A CA 1
ATOM 3629 C C . ASP A 1 269 ? -17.707 -20.188 159.382 1.00 9.57 235 ASP A C 1
ATOM 3630 O O . ASP A 1 269 ? -18.666 -20.426 158.635 1.00 11.42 235 ASP A O 1
ATOM 3639 N N . LEU A 1 270 ? -16.658 -19.459 158.996 1.00 8.80 236 LEU A N 1
ATOM 3640 C CA . LEU A 1 270 ? -16.460 -18.998 157.629 1.00 8.68 236 LEU A CA 1
ATOM 3641 C C . LEU A 1 270 ? -15.868 -20.076 156.729 1.00 8.78 236 LEU A C 1
ATOM 3642 O O . LEU A 1 270 ? -15.687 -19.827 155.535 1.00 9.63 236 LEU A O 1
ATOM 3658 N N . GLY A 1 271 ? -15.559 -21.258 157.264 1.00 8.61 237 GLY A N 1
ATOM 3659 C CA . GLY A 1 271 ? -15.117 -22.385 156.470 1.00 8.51 237 GLY A CA 1
ATOM 3660 C C . GLY A 1 271 ? -13.697 -22.851 156.712 1.00 7.82 237 GLY A C 1
ATOM 3661 O O . GLY A 1 271 ? -13.243 -23.760 156.010 1.00 7.95 237 GLY A O 1
ATOM 3665 N N . CYS A 1 272 ? -12.977 -22.288 157.670 1.00 7.64 238 CYS A N 1
ATOM 3666 C CA . CYS A 1 272 ? -11.571 -22.637 157.841 1.00 7.43 238 CYS A CA 1
ATOM 3667 C C . CYS A 1 272 ? -11.369 -24.144 158.006 1.00 7.39 238 CYS A C 1
ATOM 3668 O O . CYS A 1 272 ? -12.010 -24.789 158.846 1.00 8.29 238 CYS A O 1
ATOM 3675 N N . LYS A 1 273 ? -10.413 -24.680 157.240 1.00 7.14 239 LYS A N 1
ATOM 3676 C CA . LYS A 1 273 ? -10.040 -26.087 157.293 1.00 7.42 239 LYS A CA 1
ATOM 3677 C C . LYS A 1 273 ? -8.747 -26.326 158.057 1.00 7.36 239 LYS A C 1
ATOM 3678 O O . LYS A 1 273 ? -8.203 -27.436 158.019 1.00 7.58 239 LYS A O 1
ATOM 3697 N N . GLY A 1 274 ? -8.247 -25.320 158.779 1.00 7.37 240 GLY A N 1
ATOM 3698 C CA . GLY A 1 274 ? -7.069 -25.509 159.598 1.00 7.61 240 GLY A CA 1
ATOM 3699 C C . GLY A 1 274 ? -7.093 -26.738 160.479 1.00 7.66 240 GLY A C 1
ATOM 3700 O O . GLY A 1 274 ? -6.062 -27.408 160.630 1.00 7.77 240 GLY A O 1
ATOM 3704 N N . PRO A 1 275 ? -8.234 -27.079 161.087 1.00 8.07 241 PRO A N 1
ATOM 3705 C CA . PRO A 1 275 ? -8.271 -28.282 161.930 1.00 8.76 241 PRO A CA 1
ATOM 3706 C C . PRO A 1 275 ? -7.857 -29.552 161.223 1.00 8.73 241 PRO A C 1
ATOM 3707 O O . PRO A 1 275 ? -7.380 -30.490 161.874 1.00 10.27 241 PRO A O 1
ATOM 3718 N N . MET A 1 276 ? -8.057 -29.626 159.914 1.00 8.50 242 MET A N 1
ATOM 3719 C CA . MET A 1 276 ? -7.851 -30.834 159.125 1.00 10.15 242 MET A CA 1
ATOM 3720 C C . MET A 1 276 ? -6.566 -30.800 158.310 1.00 8.83 242 MET A C 1
ATOM 3721 O O . MET A 1 276 ? -6.379 -31.662 157.446 1.00 10.93 242 MET A O 1
ATOM 3735 N N . THR A 1 277 ? -5.678 -29.838 158.550 1.00 7.40 243 THR A N 1
ATOM 3736 C CA . THR A 1 277 ? -4.609 -29.529 157.598 1.00 7.24 243 THR A CA 1
ATOM 3737 C C . THR A 1 277 ? -3.235 -29.532 158.257 1.00 7.19 243 THR A C 1
ATOM 3738 O O . THR A 1 277 ? -3.038 -28.915 159.310 1.00 7.99 243 THR A O 1
ATOM 3749 N N . MET A 1 278 ? -2.294 -30.211 157.612 1.00 7.05 244 MET A N 1
ATOM 3750 C CA . MET A 1 278 ? -0.924 -30.382 158.102 1.00 7.24 244 MET A CA 1
ATOM 3751 C C . MET A 1 278 ? 0.038 -29.567 157.234 1.00 7.07 244 MET A C 1
ATOM 3752 O O . MET A 1 278 ? 0.447 -30.012 156.158 1.00 7.75 244 MET A O 1
ATOM 3766 N N . ALA A 1 279 ? 0.396 -28.371 157.699 1.00 6.80 245 ALA A N 1
ATOM 3767 C CA . ALA A 1 279 ? 1.311 -27.486 156.989 1.00 6.91 245 ALA A CA 1
ATOM 3768 C C . ALA A 1 279 ? 1.819 -26.453 157.980 1.00 6.86 245 ALA A C 1
ATOM 3769 O O . ALA A 1 279 ? 1.226 -26.251 159.035 1.00 7.90 245 ALA A O 1
ATOM 3776 N N . ASP A 1 280 ? 2.928 -25.790 157.635 1.00 6.72 246 ASP A N 1
ATOM 3777 C CA . ASP A 1 280 ? 3.577 -24.864 158.558 1.00 6.75 246 ASP A CA 1
ATOM 3778 C C . ASP A 1 280 ? 3.309 -23.399 158.225 1.00 7.07 246 ASP A C 1
ATOM 3779 O O . ASP A 1 280 ? 4.025 -22.505 158.691 1.00 7.62 246 ASP A O 1
ATOM 3788 N N . CYS A 1 281 ? 2.217 -23.137 157.499 1.00 7.19 247 CYS A N 1
ATOM 3789 C CA . CYS A 1 281 ? 1.867 -21.793 157.033 1.00 7.33 247 CYS A CA 1
ATOM 3790 C C . CYS A 1 281 ? 1.697 -20.800 158.163 1.00 7.55 247 CYS A C 1
ATOM 3791 O O . CYS A 1 281 ? 1.961 -19.607 157.977 1.00 8.25 247 CYS A O 1
ATOM 3798 N N . PHE A 1 282 ? 1.261 -21.272 159.335 1.00 7.74 248 PHE A N 1
ATOM 3799 C CA . PHE A 1 282 ? 1.061 -20.397 160.484 1.00 8.66 248 PHE A CA 1
ATOM 3800 C C . PHE A 1 282 ? 2.353 -19.721 160.912 1.00 9.12 248 PHE A C 1
ATOM 3801 O O . PHE A 1 282 ? 2.322 -18.651 161.527 1.00 10.55 248 PHE A O 1
ATOM 3818 N N . GLU A 1 283 ? 3.492 -20.336 160.616 1.00 8.81 249 GLU A N 1
ATOM 3819 C CA . GLU A 1 283 ? 4.802 -19.842 161.014 1.00 9.36 249 GLU A CA 1
ATOM 3820 C C . GLU A 1 283 ? 5.527 -19.171 159.855 1.00 8.37 249 GLU A C 1
ATOM 3821 O O . GLU A 1 283 ? 5.948 -18.024 159.950 1.00 9.65 249 GLU A O 1
ATOM 3832 N N A ARG A 1 284 ? 5.759 -19.863 158.732 0.46 8.43 250 ARG A N 1
ATOM 3833 N N B ARG A 1 284 ? 5.590 -19.910 158.756 0.54 8.78 250 ARG A N 1
ATOM 3834 C CA A ARG A 1 284 ? 6.514 -19.186 157.661 0.46 8.26 250 ARG A CA 1
ATOM 3835 C CA B ARG A 1 284 ? 6.332 -19.532 157.569 0.54 8.79 250 ARG A CA 1
ATOM 3836 C C A ARG A 1 284 ? 5.663 -18.218 156.844 0.46 7.89 250 ARG A C 1
ATOM 3837 C C B ARG A 1 284 ? 5.663 -18.370 156.851 0.54 8.49 250 ARG A C 1
ATOM 3838 O O A ARG A 1 284 ? 6.219 -17.326 156.184 0.46 8.19 250 ARG A O 1
ATOM 3839 O O B ARG A 1 284 ? 6.334 -17.484 156.302 0.54 9.37 250 ARG A O 1
ATOM 3880 N N . LYS A 1 285 ? 4.340 -18.373 156.861 1.00 7.84 251 LYS A N 1
ATOM 3881 C CA . LYS A 1 285 ? 3.476 -17.480 156.111 1.00 7.62 251 LYS A CA 1
ATOM 3882 C C . LYS A 1 285 ? 3.826 -17.526 154.622 1.00 7.02 251 LYS A C 1
ATOM 3883 O O . LYS A 1 285 ? 4.447 -18.490 154.172 1.00 7.88 251 LYS A O 1
ATOM 3902 N N . TRP A 1 286 ? 3.355 -16.545 153.854 1.00 6.25 252 TRP A N 1
ATOM 3903 C CA . TRP A 1 286 ? 3.414 -16.581 152.407 1.00 6.26 252 TRP A CA 1
ATOM 3904 C C . TRP A 1 286 ? 4.018 -15.306 151.853 1.00 6.13 252 TRP A C 1
ATOM 3905 O O . TRP A 1 286 ? 3.884 -14.222 152.422 1.00 6.84 252 TRP A O 1
ATOM 3926 N N . ASN A 1 287 ? 4.669 -15.456 150.697 1.00 6.21 253 ASN A N 1
ATOM 3927 C CA . ASN A 1 287 ? 5.112 -14.334 149.875 1.00 6.29 253 ASN A CA 1
ATOM 3928 C C . ASN A 1 287 ? 5.958 -13.368 150.696 1.00 6.83 253 ASN A C 1
ATOM 3929 O O . ASN A 1 287 ? 5.650 -12.183 150.839 1.00 7.55 253 ASN A O 1
ATOM 3940 N N . GLY A 1 288 ? 7.066 -13.887 151.212 1.00 7.87 254 GLY A N 1
ATOM 3941 C CA . GLY A 1 288 ? 7.955 -13.055 151.994 1.00 8.41 254 GLY A CA 1
ATOM 3942 C C . GLY A 1 288 ? 7.390 -12.705 153.343 1.00 8.77 254 GLY A C 1
ATOM 3943 O O . GLY A 1 288 ? 7.720 -11.653 153.898 1.00 10.04 254 GLY A O 1
ATOM 3947 N N . GLY A 1 289 ? 6.519 -13.554 153.870 1.00 8.70 255 GLY A N 1
ATOM 3948 C CA . GLY A 1 289 ? 5.957 -13.374 155.189 1.00 9.69 255 GLY A CA 1
ATOM 3949 C C . GLY A 1 289 ? 4.892 -12.308 155.311 1.00 9.33 255 GLY A C 1
ATOM 3950 O O . GLY A 1 289 ? 4.550 -11.941 156.439 1.00 10.81 255 GLY A O 1
ATOM 3954 N N . VAL A 1 290 ? 4.350 -11.801 154.200 1.00 8.66 256 VAL A N 1
ATOM 3955 C CA . VAL A 1 290 ? 3.451 -10.648 154.269 1.00 8.30 256 VAL A CA 1
ATOM 3956 C C . VAL A 1 290 ? 2.011 -11.000 154.643 1.00 8.22 256 VAL A C 1
ATOM 3957 O O . VAL A 1 290 ? 1.241 -10.101 154.995 1.00 8.99 256 VAL A O 1
ATOM 3970 N N . ASN A 1 291 ? 1.613 -12.261 154.551 1.00 7.31 257 ASN A N 1
ATOM 3971 C CA . ASN A 1 291 ? 0.245 -12.668 154.842 1.00 7.02 257 ASN A CA 1
ATOM 3972 C C . ASN A 1 291 ? 0.215 -14.187 154.880 1.00 6.69 257 ASN A C 1
ATOM 3973 O O . ASN A 1 291 ? 1.190 -14.852 154.532 1.00 7.43 257 ASN A O 1
ATOM 3984 N N . TRP A 1 292 ? -0.934 -14.732 155.265 1.00 6.71 258 TRP A N 1
ATOM 3985 C CA . TRP A 1 292 ? -1.223 -16.141 155.036 1.00 7.00 258 TRP A CA 1
ATOM 3986 C C . TRP A 1 292 ? -2.728 -16.319 155.012 1.00 6.76 258 TRP A C 1
ATOM 3987 O O . TRP A 1 292 ? -3.488 -15.416 155.352 1.00 7.22 258 TRP A O 1
ATOM 4008 N N . CYS A 1 293 ? -3.167 -17.511 154.606 1.00 6.85 259 CYS A N 1
ATOM 4009 C CA . CYS A 1 293 ? -4.569 -17.699 154.251 1.00 6.84 259 CYS A CA 1
ATOM 4010 C C . CYS A 1 293 ? -5.496 -17.466 155.424 1.00 6.83 259 CYS A C 1
ATOM 4011 O O . CYS A 1 293 ? -6.582 -16.917 155.243 1.00 7.40 259 CYS A O 1
ATOM 4018 N N . VAL A 1 294 ? -5.127 -17.933 156.617 1.00 7.06 260 VAL A N 1
ATOM 4019 C CA . VAL A 1 294 ? -6.012 -17.822 157.771 1.00 7.37 260 VAL A CA 1
ATOM 4020 C C . VAL A 1 294 ? -6.131 -16.372 158.216 1.00 7.54 260 VAL A C 1
ATOM 4021 O O . VAL A 1 294 ? -7.214 -15.917 158.589 1.00 8.46 260 VAL A O 1
ATOM 4034 N N . GLN A 1 295 ? -5.037 -15.611 158.184 1.00 7.62 261 GLN A N 1
ATOM 4035 C CA . GLN A 1 295 ? -5.153 -14.198 158.524 1.00 7.91 261 GLN A CA 1
ATOM 4036 C C . GLN A 1 295 ? -6.071 -13.484 157.540 1.00 7.67 261 GLN A C 1
ATOM 4037 O O . GLN A 1 295 ? -6.929 -12.681 157.929 1.00 8.35 261 GLN A O 1
ATOM 4051 N N . ASN A 1 296 ? -5.894 -13.775 156.256 1.00 7.29 262 ASN A N 1
ATOM 4052 C CA . ASN A 1 296 ? -6.547 -13.023 155.191 1.00 7.24 262 ASN A CA 1
ATOM 4053 C C . ASN A 1 296 ? -7.992 -13.445 154.965 1.00 7.27 262 ASN A C 1
ATOM 4054 O O . ASN A 1 296 ? -8.841 -12.611 154.633 1.00 7.32 262 ASN A O 1
ATOM 4065 N N . ALA A 1 297 ? -8.267 -14.733 155.090 1.00 7.37 263 ALA A N 1
ATOM 4066 C CA . ALA A 1 297 ? -9.548 -15.321 154.731 1.00 7.43 263 ALA A CA 1
ATOM 4067 C C . ALA A 1 297 ? -9.723 -16.615 155.525 1.00 7.65 263 ALA A C 1
ATOM 4068 O O . ALA A 1 297 ? -9.935 -16.558 156.740 1.00 8.94 263 ALA A O 1
ATOM 4075 N N . VAL A 1 298 ? -9.621 -17.778 154.865 1.00 7.25 264 VAL A N 1
ATOM 4076 C CA . VAL A 1 298 ? -9.695 -19.084 155.510 1.00 7.29 264 VAL A CA 1
ATOM 4077 C C . VAL A 1 298 ? -8.626 -19.980 154.890 1.00 7.22 264 VAL A C 1
ATOM 4078 O O . VAL A 1 298 ? -8.205 -19.775 153.752 1.00 7.56 264 VAL A O 1
ATOM 4091 N N . CYS A 1 299 ? -8.221 -21.019 155.630 1.00 6.87 265 CYS A N 1
ATOM 4092 C CA . CYS A 1 299 ? -7.496 -22.144 155.047 1.00 6.74 265 CYS A CA 1
ATOM 4093 C C . CYS A 1 299 ? -8.487 -23.045 154.314 1.00 6.49 265 CYS A C 1
ATOM 4094 O O . CYS A 1 299 ? -9.577 -23.335 154.816 1.00 7.12 265 CYS A O 1
ATOM 4101 N N . ILE A 1 300 ? -8.104 -23.476 153.111 1.00 6.27 266 ILE A N 1
ATOM 4102 C CA . ILE A 1 300 ? -8.892 -24.388 152.281 1.00 6.38 266 ILE A CA 1
ATOM 4103 C C . ILE A 1 300 ? -8.300 -25.800 152.238 1.00 6.41 266 ILE A C 1
ATOM 4104 O O . ILE A 1 300 ? -8.776 -26.649 151.477 1.00 6.80 266 ILE A O 1
ATOM 4120 N N . GLY A 1 301 ? -7.280 -26.078 153.050 1.00 6.30 267 GLY A N 1
ATOM 4121 C CA . GLY A 1 301 ? -6.755 -27.424 153.158 1.00 6.41 267 GLY A CA 1
ATOM 4122 C C . GLY A 1 301 ? -5.988 -27.904 151.944 1.00 6.18 267 GLY A C 1
ATOM 4123 O O . GLY A 1 301 ? -6.031 -29.095 151.620 1.00 6.66 267 GLY A O 1
ATOM 4127 N N . CYS A 1 302 ? -5.238 -27.004 151.296 1.00 6.19 268 CYS A N 1
ATOM 4128 C CA . CYS A 1 302 ? -4.758 -27.264 149.943 1.00 6.17 268 CYS A CA 1
ATOM 4129 C C . CYS A 1 302 ? -3.658 -28.310 149.859 1.00 6.30 268 CYS A C 1
ATOM 4130 O O . CYS A 1 302 ? -3.413 -28.808 148.758 1.00 6.99 268 CYS A O 1
ATOM 4137 N N . VAL A 1 303 ? -3.003 -28.643 150.980 1.00 5.88 269 VAL A N 1
ATOM 4138 C CA . VAL A 1 303 ? -1.939 -29.644 151.029 1.00 6.09 269 VAL A CA 1
ATOM 4139 C C . VAL A 1 303 ? -2.450 -31.052 151.293 1.00 6.40 269 VAL A C 1
ATOM 4140 O O . VAL A 1 303 ? -1.649 -31.996 151.368 1.00 6.80 269 VAL A O 1
ATOM 4153 N N . GLU A 1 304 ? -3.765 -31.217 151.488 1.00 6.40 270 GLU A N 1
ATOM 4154 C CA . GLU A 1 304 ? -4.309 -32.486 151.923 1.00 6.72 270 GLU A CA 1
ATOM 4155 C C . GLU A 1 304 ? -4.706 -33.380 150.744 1.00 6.73 270 GLU A C 1
ATOM 4156 O O . GLU A 1 304 ? -5.154 -32.891 149.702 1.00 7.04 270 GLU A O 1
ATOM 4168 N N . PRO A 1 305 ? -4.604 -34.706 150.922 1.00 7.37 271 PRO A N 1
ATOM 4169 C CA . PRO A 1 305 ? -4.893 -35.615 149.801 1.00 7.85 271 PRO A CA 1
ATOM 4170 C C . PRO A 1 305 ? -6.301 -35.542 149.262 1.00 7.70 271 PRO A C 1
ATOM 4171 O O . PRO A 1 305 ? -6.516 -35.931 148.106 1.00 8.81 271 PRO A O 1
ATOM 4182 N N . ASP A 1 306 ? -7.273 -35.094 150.053 1.00 7.68 272 ASP A N 1
ATOM 4183 C CA . ASP A 1 306 ? -8.651 -34.983 149.598 1.00 8.49 272 ASP A CA 1
ATOM 4184 C C . ASP A 1 306 ? -8.996 -33.608 149.049 1.00 8.44 272 ASP A C 1
ATOM 4185 O O . ASP A 1 306 ? -10.171 -33.341 148.774 1.00 9.81 272 ASP A O 1
ATOM 4194 N N . PHE A 1 307 ? -8.012 -32.747 148.822 1.00 7.41 273 PHE A N 1
ATOM 4195 C CA . PHE A 1 307 ? -8.301 -31.436 148.255 1.00 7.07 273 PHE A CA 1
ATOM 4196 C C . PHE A 1 307 ? -8.568 -31.581 146.745 1.00 7.13 273 PHE A C 1
ATOM 4197 O O . PHE A 1 307 ? -7.769 -32.189 146.048 1.00 7.63 273 PHE A O 1
ATOM 4214 N N . PRO A 1 308 ? -9.661 -31.001 146.208 1.00 6.96 274 PRO A N 1
ATOM 4215 C CA . PRO A 1 308 ? -10.596 -30.082 146.858 1.00 7.22 274 PRO A CA 1
ATOM 4216 C C . PRO A 1 308 ? -11.841 -30.708 147.471 1.00 7.48 274 PRO A C 1
ATOM 4217 O O . PRO A 1 308 ? -12.454 -30.075 148.325 1.00 7.82 274 PRO A O 1
ATOM 4228 N N . ASP A 1 309 ? -12.281 -31.873 147.002 1.00 7.57 275 ASP A N 1
ATOM 4229 C CA . ASP A 1 309 ? -13.645 -32.297 147.305 1.00 8.23 275 ASP A CA 1
ATOM 4230 C C . ASP A 1 309 ? -13.864 -32.516 148.796 1.00 8.57 275 ASP A C 1
ATOM 4231 O O . ASP A 1 309 ? -14.934 -32.191 149.317 1.00 9.78 275 ASP A O 1
ATOM 4240 N N . GLY A 1 310 ? -12.879 -33.075 149.498 1.00 8.38 276 GLY A N 1
ATOM 4241 C CA . GLY A 1 310 ? -13.027 -33.308 150.921 1.00 8.68 276 GLY A CA 1
ATOM 4242 C C . GLY A 1 310 ? -12.894 -32.076 151.778 1.00 9.01 276 GLY A C 1
ATOM 4243 O O . GLY A 1 310 ? -13.110 -32.153 152.990 1.00 11.22 276 GLY A O 1
ATOM 4247 N N . LYS A 1 311 ? -12.536 -30.951 151.166 1.00 8.03 277 LYS A N 1
ATOM 4248 C CA . LYS A 1 311 ? -12.386 -29.666 151.828 1.00 8.00 277 LYS A CA 1
ATOM 4249 C C . LYS A 1 311 ? -13.479 -28.690 151.413 1.00 8.76 277 LYS A C 1
ATOM 4250 O O . LYS A 1 311 ? -13.442 -27.520 151.814 1.00 9.60 277 LYS A O 1
ATOM 4269 N N . SER A 1 312 ? -14.455 -29.159 150.636 1.00 8.74 278 SER A N 1
ATOM 4270 C CA . SER A 1 312 ? -15.516 -28.338 150.082 1.00 9.32 278 SER A CA 1
ATOM 4271 C C . SER A 1 312 ? -16.829 -28.677 150.768 1.00 9.32 278 SER A C 1
ATOM 4272 O O . SER A 1 312 ? -17.027 -29.825 151.147 1.00 11.03 278 SER A O 1
ATOM 4280 N N . PRO A 1 313 ? -17.752 -27.711 150.908 1.00 8.83 279 PRO A N 1
ATOM 4281 C CA A PRO A 1 313 ? -17.642 -26.308 150.509 0.63 8.42 279 PRO A CA 1
ATOM 4282 C CA B PRO A 1 313 ? -17.636 -26.309 150.505 0.37 8.44 279 PRO A CA 1
ATOM 4283 C C . PRO A 1 313 ? -16.573 -25.564 151.300 1.00 8.01 279 PRO A C 1
ATOM 4284 O O . PRO A 1 313 ? -16.323 -25.846 152.476 1.00 8.54 279 PRO A O 1
ATOM 4304 N N . PHE A 1 314 ? -15.952 -24.593 150.639 1.00 7.40 280 PHE A N 1
ATOM 4305 C CA . PHE A 1 314 ? -14.874 -23.841 151.263 1.00 7.22 280 PHE A CA 1
ATOM 4306 C C . PHE A 1 314 ? -15.357 -22.829 152.291 1.00 7.61 280 PHE A C 1
ATOM 4307 O O . PHE A 1 314 ? -14.587 -22.474 153.188 1.00 8.41 280 PHE A O 1
ATOM 4324 N N . TYR A 1 315 ? -16.592 -22.330 152.168 1.00 7.92 281 TYR A N 1
ATOM 4325 C CA . TYR A 1 315 ? -17.010 -21.147 152.917 1.00 8.91 281 TYR A CA 1
ATOM 4326 C C . TYR A 1 315 ? -18.124 -21.419 153.910 1.00 11.43 281 TYR A C 1
ATOM 4327 O O . TYR A 1 315 ? -18.834 -20.500 154.330 1.00 12.82 281 TYR A O 1
ATOM 4345 N N . GLN A 1 316 ? -18.243 -22.658 154.340 1.00 13.73 282 GLN A N 1
ATOM 4346 C CA . GLN A 1 316 ? -19.026 -22.939 155.522 1.00 17.05 282 GLN A CA 1
ATOM 4347 C C . GLN A 1 316 ? -18.426 -24.168 156.176 1.00 18.53 282 GLN A C 1
ATOM 4348 O O . GLN A 1 316 ? -17.676 -24.920 155.552 1.00 18.25 282 GLN A O 1
ATOM 4362 N N . ALA A 1 317 ? -18.719 -24.338 157.453 1.00 20.84 283 ALA A N 1
ATOM 4363 C CA . ALA A 1 317 ? -18.138 -25.441 158.185 1.00 23.91 283 ALA A CA 1
ATOM 4364 C C . ALA A 1 317 ? -18.725 -26.742 157.670 1.00 26.64 283 ALA A C 1
ATOM 4365 O O . ALA A 1 317 ? -17.985 -27.709 157.494 1.00 27.84 283 ALA A O 1
ATOM 4373 N N . THR B 2 11 ? 12.556 -21.340 96.842 1.00 17.75 14 THR B N 1
ATOM 4374 C CA . THR B 2 11 ? 12.462 -22.668 97.423 1.00 16.77 14 THR B CA 1
ATOM 4375 C C . THR B 2 11 ? 10.997 -23.105 97.498 1.00 15.20 14 THR B C 1
ATOM 4376 O O . THR B 2 11 ? 10.071 -22.296 97.422 1.00 15.93 14 THR B O 1
ATOM 4386 N N . GLY B 2 12 ? 10.804 -24.395 97.663 1.00 13.37 15 GLY B N 1
ATOM 4387 C CA . GLY B 2 12 ? 9.489 -24.986 97.789 1.00 11.58 15 GLY B CA 1
ATOM 4388 C C . GLY B 2 12 ? 9.026 -25.059 99.224 1.00 10.39 15 GLY B C 1
ATOM 4389 O O . GLY B 2 12 ? 9.361 -24.209 100.058 1.00 11.22 15 GLY B O 1
ATOM 4393 N N . ARG B 2 13 ? 8.248 -26.093 99.516 1.00 9.31 16 ARG B N 1
ATOM 4394 C CA . ARG B 2 13 ? 7.593 -26.235 100.808 1.00 8.89 16 ARG B CA 1
ATOM 4395 C C . ARG B 2 13 ? 8.442 -27.004 101.804 1.00 8.60 16 ARG B C 1
ATOM 4396 O O . ARG B 2 13 ? 9.082 -28.001 101.463 1.00 9.05 16 ARG B O 1
ATOM 4417 N N . THR B 2 14 ? 8.390 -26.555 103.059 1.00 8.56 17 THR B N 1
ATOM 4418 C CA . THR B 2 14 ? 8.805 -27.331 104.217 1.00 9.08 17 THR B CA 1
ATOM 4419 C C . THR B 2 14 ? 7.728 -27.158 105.275 1.00 8.89 17 THR B C 1
ATOM 4420 O O . THR B 2 14 ? 7.269 -26.039 105.500 1.00 10.03 17 THR B O 1
ATOM 4431 N N . THR B 2 15 ? 7.325 -28.253 105.920 1.00 8.84 18 THR B N 1
ATOM 4432 C CA . THR B 2 15 ? 6.333 -28.218 106.986 1.00 9.09 18 THR B CA 1
ATOM 4433 C C . THR B 2 15 ? 7.050 -28.478 108.302 1.00 9.46 18 THR B C 1
ATOM 4434 O O . THR B 2 15 ? 7.792 -29.458 108.420 1.00 10.86 18 THR B O 1
ATOM 4445 N N . ILE B 2 16 ? 6.859 -27.577 109.266 1.00 8.99 19 ILE B N 1
ATOM 4446 C CA . ILE B 2 16 ? 7.609 -27.582 110.513 1.00 9.18 19 ILE B CA 1
ATOM 4447 C C . ILE B 2 16 ? 6.628 -27.681 111.670 1.00 9.25 19 ILE B C 1
ATOM 4448 O O . ILE B 2 16 ? 5.706 -26.867 111.782 1.00 9.85 19 ILE B O 1
ATOM 4464 N N . ALA B 2 17 ? 6.839 -28.666 112.535 1.00 9.28 20 ALA B N 1
ATOM 4465 C CA . ALA B 2 17 ? 6.049 -28.838 113.749 1.00 9.78 20 ALA B CA 1
ATOM 4466 C C . ALA B 2 17 ? 6.920 -28.539 114.957 1.00 9.32 20 ALA B C 1
ATOM 4467 O O . ALA B 2 17 ? 8.065 -29.003 115.036 1.00 11.24 20 ALA B O 1
ATOM 4474 N N . ILE B 2 18 ? 6.364 -27.775 115.895 1.00 8.10 21 ILE B N 1
ATOM 4475 C CA . ILE B 2 18 ? 7.045 -27.380 117.123 1.00 7.99 21 ILE B CA 1
ATOM 4476 C C . ILE B 2 18 ? 6.152 -27.785 118.287 1.00 7.41 21 ILE B C 1
ATOM 4477 O O . ILE B 2 18 ? 5.106 -27.164 118.512 1.00 7.69 21 ILE B O 1
ATOM 4493 N N . ASP B 2 19 ? 6.568 -28.810 119.031 1.00 7.48 22 ASP B N 1
ATOM 4494 C CA . ASP B 2 19 ? 5.803 -29.295 120.175 1.00 7.69 22 ASP B CA 1
ATOM 4495 C C . ASP B 2 19 ? 6.813 -29.893 121.151 1.00 7.42 22 ASP B C 1
ATOM 4496 O O . ASP B 2 19 ? 7.428 -30.914 120.850 1.00 7.73 22 ASP B O 1
ATOM 4505 N N . PRO B 2 20 ? 7.013 -29.263 122.321 1.00 7.47 23 PRO B N 1
ATOM 4506 C CA . PRO B 2 20 ? 6.294 -28.108 122.865 1.00 7.20 23 PRO B CA 1
ATOM 4507 C C . PRO B 2 20 ? 6.828 -26.780 122.359 1.00 6.70 23 PRO B C 1
ATOM 4508 O O . PRO B 2 20 ? 8.048 -26.590 122.243 1.00 7.18 23 PRO B O 1
ATOM 4519 N N . VAL B 2 21 ? 5.935 -25.822 122.129 1.00 6.58 24 VAL B N 1
ATOM 4520 C CA . VAL B 2 21 ? 6.362 -24.428 122.091 1.00 6.83 24 VAL B CA 1
ATOM 4521 C C . VAL B 2 21 ? 6.693 -24.043 123.528 1.00 6.88 24 VAL B C 1
ATOM 4522 O O . VAL B 2 21 ? 5.839 -24.105 124.409 1.00 8.24 24 VAL B O 1
ATOM 4535 N N . THR B 2 22 ? 7.934 -23.653 123.773 1.00 6.65 25 THR B N 1
ATOM 4536 C CA . THR B 2 22 ? 8.415 -23.335 125.114 1.00 6.42 25 THR B CA 1
ATOM 4537 C C . THR B 2 22 ? 8.384 -21.819 125.343 1.00 6.22 25 THR B C 1
ATOM 4538 O O . THR B 2 22 ? 8.178 -21.020 124.422 1.00 6.63 25 THR B O 1
ATOM 4549 N N . ARG B 2 23 ? 8.613 -21.431 126.600 1.00 5.94 26 ARG B N 1
ATOM 4550 C CA . ARG B 2 23 ? 8.605 -20.028 126.986 1.00 6.27 26 ARG B CA 1
ATOM 4551 C C . ARG B 2 23 ? 7.272 -19.369 126.642 1.00 6.25 26 ARG B C 1
ATOM 4552 O O . ARG B 2 23 ? 7.187 -18.230 126.172 1.00 6.82 26 ARG B O 1
ATOM 4573 N N . ILE B 2 24 ? 6.229 -20.138 126.937 1.00 6.48 27 ILE B N 1
ATOM 4574 C CA . ILE B 2 24 ? 4.839 -19.751 127.062 1.00 6.32 27 ILE B CA 1
ATOM 4575 C C . ILE B 2 24 ? 4.327 -20.458 128.311 1.00 6.40 27 ILE B C 1
ATOM 4576 O O . ILE B 2 24 ? 5.021 -21.296 128.887 1.00 7.25 27 ILE B O 1
ATOM 4592 N N . GLU B 2 25 ? 3.077 -20.193 128.694 1.00 6.47 28 GLU B N 1
ATOM 4593 C CA . GLU B 2 25 ? 2.419 -21.054 129.669 1.00 6.49 28 GLU B CA 1
ATOM 4594 C C . GLU B 2 25 ? 1.660 -22.159 128.948 1.00 6.22 28 GLU B C 1
ATOM 4595 O O . GLU B 2 25 ? 0.917 -21.903 127.994 1.00 6.80 28 GLU B O 1
ATOM 4607 N N . GLY B 2 26 ? 1.867 -23.384 129.408 1.00 6.31 29 GLY B N 1
ATOM 4608 C CA . GLY B 2 26 ? 1.023 -24.478 129.002 1.00 6.48 29 GLY B CA 1
ATOM 4609 C C . GLY B 2 26 ? 1.476 -25.184 127.743 1.00 6.64 29 GLY B C 1
ATOM 4610 O O . GLY B 2 26 ? 2.575 -24.977 127.228 1.00 7.88 29 GLY B O 1
ATOM 4614 N N . HIS B 2 27 ? 0.582 -26.053 127.256 1.00 6.35 30 HIS B N 1
ATOM 4615 C CA A HIS B 2 27 ? 0.889 -27.041 126.227 0.68 6.20 30 HIS B CA 1
ATOM 4616 C CA B HIS B 2 27 ? 0.894 -27.043 126.225 0.32 6.85 30 HIS B CA 1
ATOM 4617 C C . HIS B 2 27 ? 0.381 -26.584 124.867 1.00 6.44 30 HIS B C 1
ATOM 4618 O O . HIS B 2 27 ? -0.834 -26.564 124.626 1.00 7.31 30 HIS B O 1
ATOM 4641 N N . LEU B 2 28 ? 1.313 -26.257 123.975 1.00 6.55 31 LEU B N 1
ATOM 4642 C CA . LEU B 2 28 ? 0.997 -25.795 122.629 1.00 6.66 31 LEU B CA 1
ATOM 4643 C C . LEU B 2 28 ? 1.898 -26.485 121.615 1.00 6.90 31 LEU B C 1
ATOM 4644 O O . LEU B 2 28 ? 3.121 -26.556 121.802 1.00 7.41 31 LEU B O 1
ATOM 4660 N N . LYS B 2 29 ? 1.280 -26.959 120.534 1.00 7.10 32 LYS B N 1
ATOM 4661 C CA A LYS B 2 29 ? 1.978 -27.341 119.317 0.64 7.60 32 LYS B CA 1
ATOM 4662 C CA B LYS B 2 29 ? 1.979 -27.340 119.318 0.36 7.73 32 LYS B CA 1
ATOM 4663 C C . LYS B 2 29 ? 1.639 -26.329 118.234 1.00 7.36 32 LYS B C 1
ATOM 4664 O O . LYS B 2 29 ? 0.483 -25.932 118.078 1.00 8.26 32 LYS B O 1
ATOM 4699 N N . ALA B 2 30 ? 2.641 -25.916 117.482 1.00 7.18 33 ALA B N 1
ATOM 4700 C CA . ALA B 2 30 ? 2.428 -25.112 116.290 1.00 7.62 33 ALA B CA 1
ATOM 4701 C C . ALA B 2 30 ? 2.946 -25.895 115.098 1.00 7.99 33 ALA B C 1
ATOM 4702 O O . ALA B 2 30 ? 4.042 -26.453 115.141 1.00 9.79 33 ALA B O 1
ATOM 4709 N N . GLU B 2 31 ? 2.173 -25.931 114.029 1.00 8.16 34 GLU B N 1
ATOM 4710 C CA A GLU B 2 31 ? 2.616 -26.520 112.775 0.52 8.93 34 GLU B CA 1
ATOM 4711 C CA B GLU B 2 31 ? 2.619 -26.519 112.776 0.48 9.01 34 GLU B CA 1
ATOM 4712 C C . GLU B 2 31 ? 2.443 -25.467 111.698 1.00 8.88 34 GLU B C 1
ATOM 4713 O O . GLU B 2 31 ? 1.336 -24.952 111.511 1.00 10.14 34 GLU B O 1
ATOM 4734 N N . VAL B 2 32 ? 3.529 -25.160 110.983 1.00 8.37 35 VAL B N 1
ATOM 4735 C CA . VAL B 2 32 ? 3.494 -24.176 109.914 1.00 8.32 35 VAL B CA 1
ATOM 4736 C C . VAL B 2 32 ? 3.932 -24.816 108.611 1.00 8.11 35 VAL B C 1
ATOM 4737 O O . VAL B 2 32 ? 4.786 -25.705 108.573 1.00 9.00 35 VAL B O 1
ATOM 4750 N N . VAL B 2 33 ? 3.337 -24.320 107.537 1.00 8.09 36 VAL B N 1
ATOM 4751 C CA . VAL B 2 33 ? 3.765 -24.613 106.179 1.00 8.04 36 VAL B CA 1
ATOM 4752 C C . VAL B 2 33 ? 4.569 -23.408 105.720 1.00 8.23 36 VAL B C 1
ATOM 4753 O O . VAL B 2 33 ? 4.057 -22.278 105.732 1.00 9.12 36 VAL B O 1
ATOM 4766 N N . VAL B 2 34 ? 5.820 -23.637 105.329 1.00 8.44 37 VAL B N 1
ATOM 4767 C CA . VAL B 2 34 ? 6.710 -22.610 104.798 1.00 8.78 37 VAL B CA 1
ATOM 4768 C C . VAL B 2 34 ? 6.857 -22.872 103.308 1.00 9.18 37 VAL B C 1
ATOM 4769 O O . VAL B 2 34 ? 7.117 -24.009 102.908 1.00 9.79 37 VAL B O 1
ATOM 4782 N N . GLU B 2 35 ? 6.688 -21.842 102.488 1.00 9.33 38 GLU B N 1
ATOM 4783 C CA . GLU B 2 35 ? 6.990 -21.944 101.066 1.00 9.76 38 GLU B CA 1
ATOM 4784 C C . GLU B 2 35 ? 7.810 -20.724 100.705 1.00 9.65 38 GLU B C 1
ATOM 4785 O O . GLU B 2 35 ? 7.441 -19.597 101.046 1.00 10.02 38 GLU B O 1
ATOM 4797 N N . ASN B 2 36 ? 8.943 -20.955 100.045 1.00 10.62 39 ASN B N 1
ATOM 4798 C CA . ASN B 2 36 ? 9.770 -19.863 99.550 1.00 11.36 39 ASN B CA 1
ATOM 4799 C C . ASN B 2 36 ? 10.092 -18.847 100.642 1.00 10.98 39 ASN B C 1
ATOM 4800 O O . ASN B 2 36 ? 10.049 -17.635 100.432 1.00 12.05 39 ASN B O 1
ATOM 4811 N N . GLY B 2 37 ? 10.427 -19.341 101.823 1.00 10.15 40 GLY B N 1
ATOM 4812 C CA . GLY B 2 37 ? 10.943 -18.487 102.871 1.00 10.39 40 GLY B CA 1
ATOM 4813 C C . GLY B 2 37 ? 9.920 -17.791 103.738 1.00 9.39 40 GLY B C 1
ATOM 4814 O O . GLY B 2 37 ? 10.322 -16.994 104.588 1.00 9.62 40 GLY B O 1
ATOM 4818 N N . LYS B 2 38 ? 8.629 -18.079 103.576 1.00 9.46 41 LYS B N 1
ATOM 4819 C CA . LYS B 2 38 ? 7.586 -17.439 104.366 1.00 10.07 41 LYS B CA 1
ATOM 4820 C C . LYS B 2 38 ? 6.563 -18.471 104.807 1.00 8.98 41 LYS B C 1
ATOM 4821 O O . LYS B 2 38 ? 6.229 -19.393 104.063 1.00 9.32 41 LYS B O 1
ATOM 4840 N N . VAL B 2 39 ? 6.011 -18.272 106.001 1.00 8.30 42 VAL B N 1
ATOM 4841 C CA . VAL B 2 39 ? 4.875 -19.081 106.421 1.00 8.28 42 VAL B CA 1
ATOM 4842 C C . VAL B 2 39 ? 3.685 -18.769 105.526 1.00 8.46 42 VAL B C 1
ATOM 4843 O O . VAL B 2 39 ? 3.308 -17.597 105.357 1.00 9.04 42 VAL B O 1
ATOM 4856 N N . VAL B 2 40 ? 3.068 -19.821 104.983 1.00 8.58 43 VAL B N 1
ATOM 4857 C CA . VAL B 2 40 ? 1.855 -19.701 104.184 1.00 8.96 43 VAL B CA 1
ATOM 4858 C C . VAL B 2 40 ? 0.652 -20.391 104.809 1.00 8.80 43 VAL B C 1
ATOM 4859 O O . VAL B 2 40 ? -0.474 -20.195 104.323 1.00 9.48 43 VAL B O 1
ATOM 4872 N N . ASP B 2 41 ? 0.825 -21.174 105.873 1.00 8.73 44 ASP B N 1
ATOM 4873 C CA . ASP B 2 41 ? -0.315 -21.735 106.592 1.00 8.57 44 ASP B CA 1
ATOM 4874 C C . ASP B 2 41 ? 0.156 -22.084 107.994 1.00 8.09 44 ASP B C 1
ATOM 4875 O O . ASP B 2 41 ? 1.354 -22.266 108.236 1.00 8.52 44 ASP B O 1
ATOM 4884 N N . ALA B 2 42 ? -0.804 -22.192 108.910 1.00 8.03 45 ALA B N 1
ATOM 4885 C CA . ALA B 2 42 ? -0.500 -22.484 110.300 1.00 8.10 45 ALA B CA 1
ATOM 4886 C C . ALA B 2 42 ? -1.684 -23.166 110.966 1.00 7.80 45 ALA B C 1
ATOM 4887 O O . ALA B 2 42 ? -2.843 -22.900 110.629 1.00 8.54 45 ALA B O 1
ATOM 4894 N N . ARG B 2 43 ? -1.362 -24.020 111.943 1.00 7.82 46 ARG B N 1
ATOM 4895 C CA . ARG B 2 43 ? -2.327 -24.673 112.824 1.00 8.36 46 ARG B CA 1
ATOM 4896 C C . ARG B 2 43 ? -1.759 -24.661 114.236 1.00 7.83 46 ARG B C 1
ATOM 4897 O O . ARG B 2 43 ? -0.618 -25.086 114.443 1.00 9.21 46 ARG B O 1
ATOM 4918 N N A LEU B 2 44 ? -2.557 -24.195 115.194 0.57 7.24 47 LEU B N 1
ATOM 4919 N N B LEU B 2 44 ? -2.556 -24.209 115.202 0.43 7.33 47 LEU B N 1
ATOM 4920 C CA A LEU B 2 44 ? -2.195 -24.229 116.608 0.57 7.12 47 LEU B CA 1
ATOM 4921 C CA B LEU B 2 44 ? -2.171 -24.242 116.609 0.43 7.15 47 LEU B CA 1
ATOM 4922 C C A LEU B 2 44 ? -3.026 -25.281 117.330 0.57 7.04 47 LEU B C 1
ATOM 4923 C C B LEU B 2 44 ? -3.018 -25.252 117.363 0.43 6.97 47 LEU B C 1
ATOM 4924 O O A LEU B 2 44 ? -4.250 -25.316 117.177 0.57 7.43 47 LEU B O 1
ATOM 4925 O O B LEU B 2 44 ? -4.248 -25.211 117.287 0.43 6.95 47 LEU B O 1
ATOM 4956 N N . SER B 2 45 ? -2.360 -26.108 118.143 1.00 7.23 48 SER B N 1
ATOM 4957 C CA A SER B 2 45 ? -3.011 -27.180 118.897 0.84 7.68 48 SER B CA 1
ATOM 4958 C CA B SER B 2 45 ? -3.032 -27.157 118.901 0.16 7.42 48 SER B CA 1
ATOM 4959 C C . SER B 2 45 ? -2.749 -27.004 120.390 1.00 7.34 48 SER B C 1
ATOM 4960 O O . SER B 2 45 ? -1.603 -27.106 120.825 1.00 8.08 48 SER B O 1
ATOM 4975 N N . GLY B 2 46 ? -3.805 -26.800 121.172 1.00 7.32 49 GLY B N 1
ATOM 4976 C CA . GLY B 2 46 ? -3.710 -26.876 122.615 1.00 7.37 49 GLY B CA 1
ATOM 4977 C C . GLY B 2 46 ? -3.932 -28.311 123.029 1.00 7.38 49 GLY B C 1
ATOM 4978 O O . GLY B 2 46 ? -5.029 -28.851 122.861 1.00 8.08 49 GLY B O 1
ATOM 4982 N N . GLY B 2 47 ? -2.876 -28.949 123.528 1.00 8.08 50 GLY B N 1
ATOM 4983 C CA . GLY B 2 47 ? -2.856 -30.377 123.727 1.00 8.53 50 GLY B CA 1
ATOM 4984 C C . GLY B 2 47 ? -3.171 -30.896 125.109 1.00 7.57 50 GLY B C 1
ATOM 4985 O O . GLY B 2 47 ? -3.018 -32.106 125.324 1.00 8.59 50 GLY B O 1
ATOM 4989 N N . MET B 2 48 ? -3.623 -30.052 126.041 1.00 6.68 51 MET B N 1
ATOM 4990 C CA . MET B 2 48 ? -3.942 -30.513 127.385 1.00 6.51 51 MET B CA 1
ATOM 4991 C C . MET B 2 48 ? -5.292 -29.973 127.818 1.00 6.69 51 MET B C 1
ATOM 4992 O O . MET B 2 48 ? -5.574 -28.784 127.646 1.00 7.65 51 MET B O 1
ATOM 5006 N N . TYR B 2 49 ? -6.118 -30.855 128.378 1.00 6.30 52 TYR B N 1
ATOM 5007 C CA . TYR B 2 49 ? -7.459 -30.516 128.828 1.00 6.44 52 TYR B CA 1
ATOM 5008 C C . TYR B 2 49 ? -7.663 -30.976 130.262 1.00 5.83 52 TYR B C 1
ATOM 5009 O O . TYR B 2 49 ? -7.247 -32.078 130.631 1.00 6.49 52 TYR B O 1
ATOM 5027 N N . ARG B 2 50 ? -8.362 -30.149 131.042 1.00 5.88 53 ARG B N 1
ATOM 5028 C CA . ARG B 2 50 ? -8.801 -30.492 132.392 1.00 6.12 53 ARG B CA 1
ATOM 5029 C C . ARG B 2 50 ? -10.310 -30.482 132.565 1.00 6.25 53 ARG B C 1
ATOM 5030 O O . ARG B 2 50 ? -10.831 -31.345 133.267 1.00 6.86 53 ARG B O 1
ATOM 5051 N N . GLY B 2 51 ? -11.025 -29.526 131.969 1.00 6.36 54 GLY B N 1
ATOM 5052 C CA . GLY B 2 51 ? -12.474 -29.528 132.056 1.00 6.53 54 GLY B CA 1
ATOM 5053 C C . GLY B 2 51 ? -13.069 -28.870 133.284 1.00 6.55 54 GLY B C 1
ATOM 5054 O O . GLY B 2 51 ? -14.001 -29.397 133.893 1.00 7.00 54 GLY B O 1
ATOM 5058 N N . PHE B 2 52 ? -12.560 -27.691 133.634 1.00 6.61 55 PHE B N 1
ATOM 5059 C CA . PHE B 2 52 ? -13.098 -26.946 134.770 1.00 6.81 55 PHE B CA 1
ATOM 5060 C C . PHE B 2 52 ? -14.601 -26.727 134.670 1.00 6.96 55 PHE B C 1
ATOM 5061 O O . PHE B 2 52 ? -15.283 -26.690 135.695 1.00 7.61 55 PHE B O 1
ATOM 5078 N N . GLU B 2 53 ? -15.118 -26.514 133.461 1.00 7.17 56 GLU B N 1
ATOM 5079 C CA . GLU B 2 53 ? -16.538 -26.211 133.303 1.00 7.65 56 GLU B CA 1
ATOM 5080 C C . GLU B 2 53 ? -17.426 -27.374 133.721 1.00 8.68 56 GLU B C 1
ATOM 5081 O O . GLU B 2 53 ? -18.582 -27.150 134.089 1.00 11.76 56 GLU B O 1
ATOM 5093 N N . THR B 2 54 ? -16.932 -28.608 133.654 1.00 7.28 57 THR B N 1
ATOM 5094 C CA . THR B 2 54 ? -17.694 -29.730 134.191 1.00 7.64 57 THR B CA 1
ATOM 5095 C C . THR B 2 54 ? -17.333 -30.028 135.644 1.00 7.66 57 THR B C 1
ATOM 5096 O O . THR B 2 54 ? -18.207 -30.429 136.418 1.00 7.94 57 THR B O 1
ATOM 5107 N N . ILE B 2 55 ? -16.073 -29.836 136.037 1.00 7.14 58 ILE B N 1
ATOM 5108 C CA . ILE B 2 55 ? -15.679 -30.024 137.429 1.00 6.99 58 ILE B CA 1
ATOM 5109 C C . ILE B 2 55 ? -16.509 -29.127 138.344 1.00 7.17 58 ILE B C 1
ATOM 5110 O O . ILE B 2 55 ? -16.863 -29.520 139.464 1.00 7.54 58 ILE B O 1
ATOM 5126 N N . LEU B 2 56 ? -16.800 -27.899 137.901 1.00 7.16 59 LEU B N 1
ATOM 5127 C CA . LEU B 2 56 ? -17.506 -26.933 138.736 1.00 7.56 59 LEU B CA 1
ATOM 5128 C C . LEU B 2 56 ? -18.959 -27.302 139.008 1.00 8.04 59 LEU B C 1
ATOM 5129 O O . LEU B 2 56 ? -19.526 -26.818 139.990 1.00 8.45 59 LEU B O 1
ATOM 5145 N N . ARG B 2 57 ? -19.585 -28.105 138.159 1.00 8.61 60 ARG B N 1
ATOM 5146 C CA . ARG B 2 57 ? -21.011 -28.352 138.303 1.00 9.26 60 ARG B CA 1
ATOM 5147 C C . ARG B 2 57 ? -21.325 -29.038 139.626 1.00 9.00 60 ARG B C 1
ATOM 5148 O O . ARG B 2 57 ? -20.591 -29.908 140.096 1.00 10.52 60 ARG B O 1
ATOM 5169 N N . GLY B 2 58 ? -22.429 -28.628 140.236 1.00 8.96 61 GLY B N 1
ATOM 5170 C CA . GLY B 2 58 ? -22.898 -29.258 141.446 1.00 9.52 61 GLY B CA 1
ATOM 5171 C C . GLY B 2 58 ? -22.334 -28.692 142.719 1.00 9.13 61 GLY B C 1
ATOM 5172 O O . GLY B 2 58 ? -22.774 -29.096 143.809 1.00 10.72 61 GLY B O 1
ATOM 5176 N N . ARG B 2 59 ? -21.393 -27.767 142.626 1.00 8.59 62 ARG B N 1
ATOM 5177 C CA . ARG B 2 59 ? -20.733 -27.211 143.796 1.00 8.42 62 ARG B CA 1
ATOM 5178 C C . ARG B 2 59 ? -21.498 -26.006 144.342 1.00 7.98 62 ARG B C 1
ATOM 5179 O O . ARG B 2 59 ? -22.266 -25.346 143.639 1.00 8.47 62 ARG B O 1
ATOM 5200 N N . ASP B 2 60 ? -21.239 -25.699 145.605 1.00 8.13 63 ASP B N 1
ATOM 5201 C CA . ASP B 2 60 ? -21.611 -24.411 146.174 1.00 8.36 63 ASP B CA 1
ATOM 5202 C C . ASP B 2 60 ? -21.017 -23.318 145.287 1.00 7.78 63 ASP B C 1
ATOM 5203 O O . ASP B 2 60 ? -19.811 -23.351 145.012 1.00 7.81 63 ASP B O 1
ATOM 5212 N N . PRO B 2 61 ? -21.811 -22.363 144.800 1.00 7.66 64 PRO B N 1
ATOM 5213 C CA . PRO B 2 61 ? -21.246 -21.401 143.843 1.00 8.00 64 PRO B CA 1
ATOM 5214 C C . PRO B 2 61 ? -20.079 -20.614 144.399 1.00 7.57 64 PRO B C 1
ATOM 5215 O O . PRO B 2 61 ? -19.192 -20.211 143.635 1.00 7.92 64 PRO B O 1
ATOM 5226 N N . ARG B 2 62 ? -20.059 -20.380 145.711 1.00 7.67 65 ARG B N 1
ATOM 5227 C CA . ARG B 2 62 ? -18.961 -19.624 146.311 1.00 7.97 65 ARG B CA 1
ATOM 5228 C C . ARG B 2 62 ? -17.626 -20.318 146.135 1.00 7.75 65 ARG B C 1
ATOM 5229 O O . ARG B 2 62 ? -16.583 -19.657 146.156 1.00 8.56 65 ARG B O 1
ATOM 5250 N N . ASP B 2 63 ? -17.630 -21.644 145.966 1.00 7.35 66 ASP B N 1
ATOM 5251 C CA . ASP B 2 63 ? -16.379 -22.363 145.772 1.00 7.36 66 ASP B CA 1
ATOM 5252 C C . ASP B 2 63 ? -15.715 -21.985 144.451 1.00 7.14 66 ASP B C 1
ATOM 5253 O O . ASP B 2 63 ? -14.496 -22.177 144.289 1.00 7.12 66 ASP B O 1
ATOM 5262 N N . ALA B 2 64 ? -16.487 -21.478 143.495 1.00 7.25 67 ALA B N 1
ATOM 5263 C CA . ALA B 2 64 ? -15.937 -21.225 142.174 1.00 7.13 67 ALA B CA 1
ATOM 5264 C C . ALA B 2 64 ? -14.751 -20.282 142.235 1.00 6.48 67 ALA B C 1
ATOM 5265 O O . ALA B 2 64 ? -13.812 -20.436 141.460 1.00 6.90 67 ALA B O 1
ATOM 5272 N N . SER B 2 65 ? -14.794 -19.272 143.111 1.00 6.72 68 SER B N 1
ATOM 5273 C CA . SER B 2 65 ? -13.737 -18.265 143.094 1.00 6.88 68 SER B CA 1
ATOM 5274 C C . SER B 2 65 ? -12.410 -18.787 143.638 1.00 6.51 68 SER B C 1
ATOM 5275 O O . SER B 2 65 ? -11.388 -18.099 143.497 1.00 6.80 68 SER B O 1
ATOM 5283 N N . GLN B 2 66 ? -12.406 -19.982 144.231 1.00 6.23 69 GLN B N 1
ATOM 5284 C CA . GLN B 2 66 ? -11.176 -20.730 144.470 1.00 6.04 69 GLN B CA 1
ATOM 5285 C C . GLN B 2 66 ? -10.875 -21.712 143.339 1.00 6.21 69 GLN B C 1
ATOM 5286 O O . GLN B 2 66 ? -9.760 -21.735 142.818 1.00 6.53 69 GLN B O 1
ATOM 5300 N N . ILE B 2 67 ? -11.841 -22.546 142.954 1.00 6.29 70 ILE B N 1
ATOM 5301 C CA . ILE B 2 67 ? -11.576 -23.579 141.958 1.00 6.58 70 ILE B CA 1
ATOM 5302 C C . ILE B 2 67 ? -11.048 -22.973 140.658 1.00 6.60 70 ILE B C 1
ATOM 5303 O O . ILE B 2 67 ? -10.099 -23.496 140.067 1.00 6.79 70 ILE B O 1
ATOM 5319 N N . VAL B 2 68 ? -11.684 -21.902 140.163 1.00 6.51 71 VAL B N 1
ATOM 5320 C CA . VAL B 2 68 ? -11.326 -21.391 138.840 1.00 6.80 71 VAL B CA 1
ATOM 5321 C C . VAL B 2 68 ? -9.919 -20.845 138.783 1.00 6.64 71 VAL B C 1
ATOM 5322 O O . VAL B 2 68 ? -9.349 -20.755 137.694 1.00 7.05 71 VAL B O 1
ATOM 5335 N N . GLN B 2 69 ? -9.348 -20.421 139.904 1.00 6.49 72 GLN B N 1
ATOM 5336 C CA . GLN B 2 69 ? -7.995 -19.881 139.840 1.00 6.18 72 GLN B CA 1
ATOM 5337 C C . GLN B 2 69 ? -7.015 -20.925 139.356 1.00 6.33 72 GLN B C 1
ATOM 5338 O O . GLN B 2 69 ? -5.986 -20.582 138.764 1.00 6.80 72 GLN B O 1
ATOM 5352 N N . ARG B 2 70 ? -7.303 -22.203 139.627 1.00 6.04 73 ARG B N 1
ATOM 5353 C CA . ARG B 2 70 ? -6.419 -23.288 139.240 1.00 5.92 73 ARG B CA 1
ATOM 5354 C C . ARG B 2 70 ? -6.435 -23.558 137.745 1.00 5.75 73 ARG B C 1
ATOM 5355 O O . ARG B 2 70 ? -5.662 -24.401 137.279 1.00 5.92 73 ARG B O 1
ATOM 5376 N N . ILE B 2 71 ? -7.223 -22.807 136.974 1.00 5.91 74 ILE B N 1
ATOM 5377 C CA . ILE B 2 71 ? -7.011 -22.783 135.537 1.00 5.97 74 ILE B CA 1
ATOM 5378 C C . ILE B 2 71 ? -5.587 -22.354 135.217 1.00 5.91 74 ILE B C 1
ATOM 5379 O O . ILE B 2 71 ? -4.978 -22.853 134.259 1.00 6.19 74 ILE B O 1
ATOM 5395 N N . CYS B 2 72 ? -5.041 -21.415 135.989 1.00 5.99 75 CYS B N 1
ATOM 5396 C CA . CYS B 2 72 ? -3.763 -20.816 135.632 1.00 5.94 75 CYS B CA 1
ATOM 5397 C C . CYS B 2 72 ? -3.104 -20.176 136.835 1.00 5.97 75 CYS B C 1
ATOM 5398 O O . CYS B 2 72 ? -3.680 -19.283 137.465 1.00 6.93 75 CYS B O 1
ATOM 5405 N N . GLY B 2 73 ? -1.880 -20.590 137.109 1.00 6.06 76 GLY B N 1
ATOM 5406 C CA . GLY B 2 73 ? -1.089 -20.028 138.179 1.00 6.06 76 GLY B CA 1
ATOM 5407 C C . GLY B 2 73 ? -0.291 -18.804 137.819 1.00 5.85 76 GLY B C 1
ATOM 5408 O O . GLY B 2 73 ? 0.376 -18.240 138.690 1.00 6.44 76 GLY B O 1
ATOM 5412 N N . VAL B 2 74 ? -0.353 -18.393 136.555 1.00 5.64 77 VAL B N 1
ATOM 5413 C CA . VAL B 2 74 ? 0.231 -17.133 136.089 1.00 5.95 77 VAL B CA 1
ATOM 5414 C C . VAL B 2 74 ? -0.770 -15.989 136.218 1.00 5.70 77 VAL B C 1
ATOM 5415 O O . VAL B 2 74 ? -0.403 -14.904 136.676 1.00 6.29 77 VAL B O 1
ATOM 5428 N N . CYS B 2 75 ? -2.033 -16.228 135.815 1.00 5.67 78 CYS B N 1
ATOM 5429 C CA . CYS B 2 75 ? -3.096 -15.227 135.849 1.00 5.85 78 CYS B CA 1
ATOM 5430 C C . CYS B 2 75 ? -4.258 -15.593 136.787 1.00 5.60 78 CYS B C 1
ATOM 5431 O O . CYS B 2 75 ? -5.422 -15.344 136.453 1.00 6.14 78 CYS B O 1
ATOM 5438 N N . PRO B 2 76 ? -4.012 -16.151 137.977 1.00 5.40 79 PRO B N 1
ATOM 5439 C CA . PRO B 2 76 ? -5.159 -16.606 138.771 1.00 5.59 79 PRO B CA 1
ATOM 5440 C C . PRO B 2 76 ? -6.032 -15.455 139.230 1.00 5.73 79 PRO B C 1
ATOM 5441 O O . PRO B 2 76 ? -7.250 -15.625 139.370 1.00 6.14 79 PRO B O 1
ATOM 5452 N N . THR B 2 77 ? -5.438 -14.293 139.498 1.00 5.59 80 THR B N 1
ATOM 5453 C CA . THR B 2 77 ? -6.215 -13.134 139.916 1.00 5.90 80 THR B CA 1
ATOM 5454 C C . THR B 2 77 ? -7.230 -12.705 138.859 1.00 5.80 80 THR B C 1
ATOM 5455 O O . THR B 2 77 ? -8.296 -12.195 139.219 1.00 6.18 80 THR B O 1
ATOM 5466 N N . ALA B 2 78 ? -6.946 -12.921 137.573 1.00 5.73 81 ALA B N 1
ATOM 5467 C CA . ALA B 2 78 ? -7.928 -12.585 136.547 1.00 5.96 81 ALA B CA 1
ATOM 5468 C C . ALA B 2 78 ? -9.154 -13.480 136.663 1.00 5.70 81 ALA B C 1
ATOM 5469 O O . ALA B 2 78 ? -10.290 -13.001 136.623 1.00 6.03 81 ALA B O 1
ATOM 5476 N N . HIS B 2 79 ? -8.935 -14.789 136.801 1.00 5.77 82 HIS B N 1
ATOM 5477 C CA . HIS B 2 79 ? -10.042 -15.721 136.976 1.00 5.80 82 HIS B CA 1
ATOM 5478 C C . HIS B 2 79 ? -10.777 -15.483 138.280 1.00 5.74 82 HIS B C 1
ATOM 5479 O O . HIS B 2 79 ? -12.006 -15.555 138.318 1.00 6.22 82 HIS B O 1
ATOM 5492 N N . SER B 2 80 ? -10.049 -15.201 139.357 1.00 5.94 83 SER B N 1
ATOM 5493 C CA . SER B 2 80 ? -10.684 -14.827 140.616 1.00 6.04 83 SER B CA 1
ATOM 5494 C C . SER B 2 80 ? -11.621 -13.653 140.404 1.00 6.08 83 SER B C 1
ATOM 5495 O O . SER B 2 80 ? -12.773 -13.668 140.850 1.00 6.57 83 SER B O 1
ATOM 5503 N N . THR B 2 81 ? -11.127 -12.625 139.708 1.00 6.13 84 THR B N 1
ATOM 5504 C CA . THR B 2 81 ? -11.902 -11.410 139.461 1.00 6.30 84 THR B CA 1
ATOM 5505 C C . THR B 2 81 ? -13.146 -11.694 138.623 1.00 6.43 84 THR B C 1
ATOM 5506 O O . THR B 2 81 ? -14.252 -11.280 138.970 1.00 6.73 84 THR B O 1
ATOM 5517 N N . ALA B 2 82 ? -12.986 -12.383 137.497 1.00 6.37 85 ALA B N 1
ATOM 5518 C CA . ALA B 2 82 ? -14.148 -12.690 136.671 1.00 6.58 85 ALA B CA 1
ATOM 5519 C C . ALA B 2 82 ? -15.172 -13.503 137.447 1.00 6.56 85 ALA B C 1
ATOM 5520 O O . ALA B 2 82 ? -16.383 -13.280 137.324 1.00 6.93 85 ALA B O 1
ATOM 5527 N N . SER B 2 83 ? -14.698 -14.468 138.235 1.00 6.39 86 SER B N 1
ATOM 5528 C CA . SER B 2 83 ? -15.589 -15.322 139.001 1.00 6.28 86 SER B CA 1
ATOM 5529 C C . SER B 2 83 ? -16.340 -14.529 140.062 1.00 6.49 86 SER B C 1
ATOM 5530 O O . SER B 2 83 ? -17.564 -14.653 140.186 1.00 6.85 86 SER B O 1
ATOM 5538 N N . VAL B 2 84 ? -15.633 -13.717 140.854 1.00 6.50 87 VAL B N 1
ATOM 5539 C CA . VAL B 2 84 ? -16.343 -12.966 141.882 1.00 6.75 87 VAL B CA 1
ATOM 5540 C C . VAL B 2 84 ? -17.283 -11.944 141.270 1.00 6.91 87 VAL B C 1
ATOM 5541 O O . VAL B 2 84 ? -18.342 -11.684 141.840 1.00 7.43 87 VAL B O 1
ATOM 5554 N N . LEU B 2 85 ? -16.943 -11.349 140.125 1.00 6.91 88 LEU B N 1
ATOM 5555 C CA . LEU B 2 85 ? -17.892 -10.448 139.469 1.00 7.12 88 LEU B CA 1
ATOM 5556 C C . LEU B 2 85 ? -19.142 -11.193 139.019 1.00 7.33 88 LEU B C 1
ATOM 5557 O O . LEU B 2 85 ? -20.260 -10.685 139.156 1.00 7.79 88 LEU B O 1
ATOM 5573 N N . ALA B 2 86 ? -18.976 -12.401 138.482 1.00 7.34 89 ALA B N 1
ATOM 5574 C CA . ALA B 2 86 ? -20.122 -13.211 138.076 1.00 7.40 89 ALA B CA 1
ATOM 5575 C C . ALA B 2 86 ? -20.973 -13.581 139.277 1.00 7.36 89 ALA B C 1
ATOM 5576 O O . ALA B 2 86 ? -22.210 -13.496 139.231 1.00 7.81 89 ALA B O 1
ATOM 5583 N N . LEU B 2 87 ? -20.317 -13.999 140.358 1.00 7.37 90 LEU B N 1
ATOM 5584 C CA . LEU B 2 87 ? -21.020 -14.335 141.587 1.00 7.46 90 LEU B CA 1
ATOM 5585 C C . LEU B 2 87 ? -21.696 -13.111 142.191 1.00 7.71 90 LEU B C 1
ATOM 5586 O O . LEU B 2 87 ? -22.832 -13.202 142.670 1.00 8.16 90 LEU B O 1
ATOM 5602 N N . ASP B 2 88 ? -21.019 -11.957 142.184 1.00 7.77 91 ASP B N 1
ATOM 5603 C CA . ASP B 2 88 ? -21.634 -10.742 142.708 1.00 8.18 91 ASP B CA 1
ATOM 5604 C C . ASP B 2 88 ? -22.952 -10.494 141.983 1.00 8.52 91 ASP B C 1
ATOM 5605 O O . ASP B 2 88 ? -23.982 -10.174 142.592 1.00 9.27 91 ASP B O 1
ATOM 5614 N N . GLU B 2 89 ? -22.927 -10.605 140.652 1.00 8.35 92 GLU B N 1
ATOM 5615 C CA . GLU B 2 89 ? -24.128 -10.352 139.869 1.00 8.96 92 GLU B CA 1
ATOM 5616 C C . GLU B 2 89 ? -25.198 -11.389 140.184 1.00 8.89 92 GLU B C 1
ATOM 5617 O O . GLU B 2 89 ? -26.364 -11.048 140.434 1.00 9.78 92 GLU B O 1
ATOM 5629 N N . ALA B 2 90 ? -24.820 -12.664 140.202 1.00 8.83 93 ALA B N 1
ATOM 5630 C CA . ALA B 2 90 ? -25.801 -13.712 140.448 1.00 9.01 93 ALA B CA 1
ATOM 5631 C C . ALA B 2 90 ? -26.405 -13.612 141.843 1.00 9.18 93 ALA B C 1
ATOM 5632 O O . ALA B 2 90 ? -27.588 -13.897 142.033 1.00 10.79 93 ALA B O 1
ATOM 5639 N N . PHE B 2 91 ? -25.603 -13.242 142.841 1.00 8.26 94 PHE B N 1
ATOM 5640 C CA . PHE B 2 91 ? -26.059 -13.180 144.221 1.00 8.40 94 PHE B CA 1
ATOM 5641 C C . PHE B 2 91 ? -26.736 -11.854 144.543 1.00 8.92 94 PHE B C 1
ATOM 5642 O O . PHE B 2 91 ? -27.345 -11.726 145.609 1.00 9.75 94 PHE B O 1
ATOM 5659 N N . GLY B 2 92 ? -26.611 -10.856 143.673 1.00 9.33 95 GLY B N 1
ATOM 5660 C CA . GLY B 2 92 ? -27.047 -9.516 144.023 1.00 10.08 95 GLY B CA 1
ATOM 5661 C C . GLY B 2 92 ? -26.208 -8.900 145.113 1.00 10.22 95 GLY B C 1
ATOM 5662 O O . GLY B 2 92 ? -26.710 -8.098 145.908 1.00 11.55 95 GLY B O 1
ATOM 5666 N N . ALA B 2 93 ? -24.929 -9.271 145.177 1.00 10.19 96 ALA B N 1
ATOM 5667 C CA . ALA B 2 93 ? -24.031 -8.707 146.166 1.00 11.19 96 ALA B CA 1
ATOM 5668 C C . ALA B 2 93 ? -23.586 -7.328 145.716 1.00 12.20 96 ALA B C 1
ATOM 5669 O O . ALA B 2 93 ? -23.199 -7.133 144.554 1.00 14.15 96 ALA B O 1
ATOM 5676 N N . LYS B 2 94 ? -23.666 -6.372 146.638 1.00 11.69 97 LYS B N 1
ATOM 5677 C CA . LYS B 2 94 ? -23.275 -4.990 146.394 1.00 12.08 97 LYS B CA 1
ATOM 5678 C C . LYS B 2 94 ? -21.931 -4.767 147.080 1.00 11.52 97 LYS B C 1
ATOM 5679 O O . LYS B 2 94 ? -21.851 -4.550 148.289 1.00 12.46 97 LYS B O 1
ATOM 5698 N N . VAL B 2 95 ? -20.875 -4.850 146.296 1.00 10.76 98 VAL B N 1
ATOM 5699 C CA . VAL B 2 95 ? -19.514 -4.744 146.824 1.00 10.53 98 VAL B CA 1
ATOM 5700 C C . VAL B 2 95 ? -19.297 -3.334 147.360 1.00 10.45 98 VAL B C 1
ATOM 5701 O O . VAL B 2 95 ? -19.542 -2.359 146.630 1.00 10.73 98 VAL B O 1
ATOM 5714 N N . PRO B 2 96 ? -18.822 -3.169 148.597 1.00 10.62 99 PRO B N 1
ATOM 5715 C CA . PRO B 2 96 ? -18.545 -1.818 149.091 1.00 10.82 99 PRO B CA 1
ATOM 5716 C C . PRO B 2 96 ? -17.479 -1.133 148.257 1.00 10.64 99 PRO B C 1
ATOM 5717 O O . PRO B 2 96 ? -16.557 -1.772 147.750 1.00 10.33 99 PRO B O 1
ATOM 5728 N N . ASN B 2 97 ? -17.581 0.189 148.162 1.00 10.85 100 ASN B N 1
ATOM 5729 C CA . ASN B 2 97 ? -16.610 0.963 147.404 1.00 10.71 100 ASN B CA 1
ATOM 5730 C C . ASN B 2 97 ? -15.176 0.598 147.780 1.00 9.84 100 ASN B C 1
ATOM 5731 O O . ASN B 2 97 ? -14.321 0.429 146.909 1.00 9.86 100 ASN B O 1
ATOM 5742 N N . ASN B 2 98 ? -14.888 0.487 149.075 1.00 9.67 101 ASN B N 1
ATOM 5743 C CA . ASN B 2 98 ? -13.509 0.215 149.477 1.00 9.73 101 ASN B CA 1
ATOM 5744 C C . ASN B 2 98 ? -13.068 -1.179 149.057 1.00 9.13 101 ASN B C 1
ATOM 5745 O O . ASN B 2 98 ? -11.873 -1.411 148.839 1.00 9.16 101 ASN B O 1
ATOM 5756 N N . GLY B 2 99 ? -14.015 -2.111 148.955 1.00 9.06 102 GLY B N 1
ATOM 5757 C CA . GLY B 2 99 ? -13.702 -3.436 148.450 1.00 8.90 102 GLY B CA 1
ATOM 5758 C C . GLY B 2 99 ? -13.415 -3.453 146.963 1.00 8.59 102 GLY B C 1
ATOM 5759 O O . GLY B 2 99 ? -12.563 -4.214 146.505 1.00 8.78 102 GLY B O 1
ATOM 5763 N N . ARG B 2 100 ? -14.141 -2.642 146.190 1.00 8.74 103 ARG B N 1
ATOM 5764 C CA . ARG B 2 100 ? -13.839 -2.484 144.770 1.00 8.96 103 ARG B CA 1
ATOM 5765 C C . ARG B 2 100 ? -12.398 -2.031 144.577 1.00 8.57 103 ARG B C 1
ATOM 5766 O O . ARG B 2 100 ? -11.668 -2.558 143.724 1.00 8.33 103 ARG B O 1
ATOM 5787 N N . ILE B 2 101 ? -11.974 -1.044 145.365 1.00 8.70 104 ILE B N 1
ATOM 5788 C CA . ILE B 2 101 ? -10.622 -0.509 145.240 1.00 8.46 104 ILE B CA 1
ATOM 5789 C C . ILE B 2 101 ? -9.592 -1.542 145.679 1.00 8.22 104 ILE B C 1
ATOM 5790 O O . ILE B 2 101 ? -8.542 -1.700 145.041 1.00 8.56 104 ILE B O 1
ATOM 5806 N N . THR B 2 102 ? -9.869 -2.251 146.775 1.00 8.22 105 THR B N 1
ATOM 5807 C CA . THR B 2 102 ? -8.953 -3.271 147.259 1.00 8.17 105 THR B CA 1
ATOM 5808 C C . THR B 2 102 ? -8.755 -4.358 146.206 1.00 8.25 105 THR B C 1
ATOM 5809 O O . THR B 2 102 ? -7.623 -4.787 145.956 1.00 8.24 105 THR B O 1
ATOM 5820 N N . ARG B 2 103 ? -9.851 -4.829 145.596 1.00 8.30 106 ARG B N 1
ATOM 5821 C CA . ARG B 2 103 ? -9.744 -5.783 144.495 1.00 8.14 106 ARG B CA 1
ATOM 5822 C C . ARG B 2 103 ? -8.832 -5.250 143.396 1.00 7.91 106 ARG B C 1
ATOM 5823 O O . ARG B 2 103 ? -7.990 -5.982 142.868 1.00 8.08 106 ARG B O 1
ATOM 5844 N N . ASN B 2 104 ? -8.986 -3.976 143.022 1.00 8.14 107 ASN B N 1
ATOM 5845 C CA . ASN B 2 104 ? -8.122 -3.406 141.987 1.00 8.49 107 ASN B CA 1
ATOM 5846 C C . ASN B 2 104 ? -6.647 -3.437 142.391 1.00 8.35 107 ASN B C 1
ATOM 5847 O O . ASN B 2 104 ? -5.779 -3.657 141.542 1.00 8.79 107 ASN B O 1
ATOM 5858 N N . LEU B 2 105 ? -6.338 -3.195 143.668 1.00 8.55 108 LEU B N 1
ATOM 5859 C CA . LEU B 2 105 ? -4.951 -3.253 144.137 1.00 8.59 108 LEU B CA 1
ATOM 5860 C C . LEU B 2 105 ? -4.389 -4.673 144.106 1.00 7.77 108 LEU B C 1
ATOM 5861 O O . LEU B 2 105 ? -3.205 -4.866 143.811 1.00 8.31 108 LEU B O 1
ATOM 5877 N N . ILE B 2 106 ? -5.213 -5.673 144.431 1.00 7.27 109 ILE B N 1
ATOM 5878 C CA . ILE B 2 106 ? -4.788 -7.071 144.387 1.00 6.95 109 ILE B CA 1
ATOM 5879 C C . ILE B 2 106 ? -4.461 -7.466 142.954 1.00 7.02 109 ILE B C 1
ATOM 5880 O O . ILE B 2 106 ? -3.393 -8.009 142.652 1.00 7.76 109 ILE B O 1
ATOM 5896 N N . PHE B 2 107 ? -5.413 -7.216 142.055 1.00 7.04 110 PHE B N 1
ATOM 5897 C CA . PHE B 2 107 ? -5.324 -7.658 140.666 1.00 6.97 110 PHE B CA 1
ATOM 5898 C C . PHE B 2 107 ? -4.303 -6.830 139.887 1.00 6.98 110 PHE B C 1
ATOM 5899 O O . PHE B 2 107 ? -3.497 -7.370 139.117 1.00 7.02 110 PHE B O 1
ATOM 5916 N N . GLY B 2 108 ? -4.311 -5.513 140.083 1.00 7.51 111 GLY B N 1
ATOM 5917 C CA . GLY B 2 108 ? -3.377 -4.665 139.354 1.00 7.81 111 GLY B CA 1
ATOM 5918 C C . GLY B 2 108 ? -1.926 -5.039 139.596 1.00 7.36 111 GLY B C 1
ATOM 5919 O O . GLY B 2 108 ? -1.092 -4.976 138.687 1.00 8.02 111 GLY B O 1
ATOM 5923 N N . ALA B 2 109 ? -1.604 -5.456 140.818 1.00 7.26 112 ALA B N 1
ATOM 5924 C CA . ALA B 2 109 ? -0.244 -5.888 141.114 1.00 7.15 112 ALA B CA 1
ATOM 5925 C C . ALA B 2 109 ? 0.173 -7.089 140.273 1.00 6.98 112 ALA B C 1
ATOM 5926 O O . ALA B 2 109 ? 1.351 -7.220 139.929 1.00 7.21 112 ALA B O 1
ATOM 5933 N N . ASN B 2 110 ? -0.763 -7.985 139.950 1.00 6.76 113 ASN B N 1
ATOM 5934 C CA . ASN B 2 110 ? -0.408 -9.106 139.099 1.00 6.56 113 ASN B CA 1
ATOM 5935 C C . ASN B 2 110 ? -0.283 -8.737 137.630 1.00 6.48 113 ASN B C 1
ATOM 5936 O O . ASN B 2 110 ? 0.403 -9.454 136.907 1.00 6.76 113 ASN B O 1
ATOM 5947 N N . TYR B 2 111 ? -0.913 -7.657 137.152 1.00 7.01 114 TYR B N 1
ATOM 5948 C CA . TYR B 2 111 ? -0.576 -7.176 135.809 1.00 7.40 114 TYR B CA 1
ATOM 5949 C C . TYR B 2 111 ? 0.906 -6.873 135.731 1.00 7.18 114 TYR B C 1
ATOM 5950 O O . TYR B 2 111 ? 1.583 -7.236 134.764 1.00 7.42 114 TYR B O 1
ATOM 5968 N N . LEU B 2 112 ? 1.426 -6.176 136.739 1.00 6.79 115 LEU B N 1
ATOM 5969 C CA . LEU B 2 112 ? 2.846 -5.854 136.752 1.00 6.86 115 LEU B CA 1
ATOM 5970 C C . LEU B 2 112 ? 3.673 -7.127 136.753 1.00 6.59 115 LEU B C 1
ATOM 5971 O O . LEU B 2 112 ? 4.640 -7.261 135.993 1.00 7.22 115 LEU B O 1
ATOM 5987 N N . GLN B 2 113 ? 3.307 -8.080 137.611 1.00 6.06 116 GLN B N 1
ATOM 5988 C CA . GLN B 2 113 ? 4.049 -9.333 137.671 1.00 5.99 116 GLN B CA 1
ATOM 5989 C C . GLN B 2 113 ? 4.050 -10.044 136.325 1.00 5.78 116 GLN B C 1
ATOM 5990 O O . GLN B 2 113 ? 5.081 -10.556 135.880 1.00 6.12 116 GLN B O 1
ATOM 6004 N N . SER B 2 114 ? 2.873 -10.159 135.717 1.00 5.87 117 SER B N 1
ATOM 6005 C CA . SER B 2 114 ? 2.708 -10.998 134.542 1.00 5.85 117 SER B CA 1
ATOM 6006 C C . SER B 2 114 ? 3.415 -10.400 133.337 1.00 5.88 117 SER B C 1
ATOM 6007 O O . SER B 2 114 ? 4.057 -11.128 132.572 1.00 6.07 117 SER B O 1
ATOM 6015 N N . HIS B 2 115 ? 3.315 -9.083 133.150 1.00 5.83 118 HIS B N 1
ATOM 6016 C CA . HIS B 2 115 ? 3.987 -8.472 132.008 1.00 6.07 118 HIS B CA 1
ATOM 6017 C C . HIS B 2 115 ? 5.501 -8.550 132.152 1.00 6.05 118 HIS B C 1
ATOM 6018 O O . HIS B 2 115 ? 6.210 -8.786 131.174 1.00 6.54 118 HIS B O 1
ATOM 6031 N N . ILE B 2 116 ? 6.020 -8.346 133.366 1.00 6.17 119 ILE B N 1
ATOM 6032 C CA . ILE B 2 116 ? 7.461 -8.432 133.596 1.00 6.41 119 ILE B CA 1
ATOM 6033 C C . ILE B 2 116 ? 7.945 -9.866 133.384 1.00 6.19 119 ILE B C 1
ATOM 6034 O O . ILE B 2 116 ? 8.963 -10.103 132.722 1.00 6.51 119 ILE B O 1
ATOM 6050 N N . LEU B 2 117 ? 7.226 -10.841 133.954 1.00 6.03 120 LEU B N 1
ATOM 6051 C CA . LEU B 2 117 ? 7.513 -12.250 133.702 1.00 5.82 120 LEU B CA 1
ATOM 6052 C C . LEU B 2 117 ? 7.527 -12.521 132.206 1.00 5.94 120 LEU B C 1
ATOM 6053 O O . LEU B 2 117 ? 8.438 -13.170 131.680 1.00 6.20 120 LEU B O 1
ATOM 6069 N N . HIS B 2 118 ? 6.500 -12.050 131.501 1.00 6.01 121 HIS B N 1
ATOM 6070 C CA . HIS B 2 118 ? 6.419 -12.351 130.081 1.00 5.99 121 HIS B CA 1
ATOM 6071 C C . HIS B 2 118 ? 7.594 -11.768 129.319 1.00 6.33 121 HIS B C 1
ATOM 6072 O O . HIS B 2 118 ? 8.232 -12.468 128.519 1.00 6.85 121 HIS B O 1
ATOM 6085 N N . PHE B 2 119 ? 7.882 -10.477 129.491 1.00 6.17 122 PHE B N 1
ATOM 6086 C CA . PHE B 2 119 ? 8.932 -9.916 128.666 1.00 6.32 122 PHE B CA 1
ATOM 6087 C C . PHE B 2 119 ? 10.276 -10.544 129.003 1.00 6.37 122 PHE B C 1
ATOM 6088 O O . PHE B 2 119 ? 11.024 -10.961 128.114 1.00 7.20 122 PHE B O 1
ATOM 6105 N N . TYR B 2 120 ? 10.629 -10.587 130.284 1.00 6.42 123 TYR B N 1
ATOM 6106 C CA . TYR B 2 120 ? 11.975 -11.031 130.632 1.00 6.83 123 TYR B CA 1
ATOM 6107 C C . TYR B 2 120 ? 12.116 -12.545 130.623 1.00 6.40 123 TYR B C 1
ATOM 6108 O O . TYR B 2 120 ? 13.045 -13.085 130.008 1.00 7.45 123 TYR B O 1
ATOM 6126 N N . HIS B 2 121 ? 11.246 -13.245 131.345 1.00 6.49 124 HIS B N 1
ATOM 6127 C CA . HIS B 2 121 ? 11.479 -14.656 131.631 1.00 6.55 124 HIS B CA 1
ATOM 6128 C C . HIS B 2 121 ? 10.953 -15.563 130.548 1.00 7.01 124 HIS B C 1
ATOM 6129 O O . HIS B 2 121 ? 11.458 -16.682 130.387 1.00 8.30 124 HIS B O 1
ATOM 6142 N N . LEU B 2 122 ? 9.982 -15.100 129.774 1.00 6.63 125 LEU B N 1
ATOM 6143 C CA A LEU B 2 122 ? 9.478 -15.865 128.643 0.58 7.05 125 LEU B CA 1
ATOM 6144 C CA B LEU B 2 122 ? 9.499 -15.871 128.641 0.42 7.10 125 LEU B CA 1
ATOM 6145 C C . LEU B 2 122 ? 10.057 -15.354 127.323 1.00 7.38 125 LEU B C 1
ATOM 6146 O O . LEU B 2 122 ? 10.611 -16.125 126.545 1.00 9.17 125 LEU B O 1
ATOM 6175 N N . SER B 2 123 ? 9.989 -14.050 127.058 1.00 7.30 126 SER B N 1
ATOM 6176 C CA . SER B 2 123 ? 10.318 -13.551 125.723 1.00 7.46 126 SER B CA 1
ATOM 6177 C C . SER B 2 123 ? 11.771 -13.178 125.509 1.00 7.77 126 SER B C 1
ATOM 6178 O O . SER B 2 123 ? 12.255 -13.286 124.376 1.00 9.05 126 SER B O 1
ATOM 6186 N N . ALA B 2 124 ? 12.473 -12.687 126.527 1.00 7.51 127 ALA B N 1
ATOM 6187 C CA . ALA B 2 124 ? 13.726 -11.991 126.238 1.00 7.99 127 ALA B CA 1
ATOM 6188 C C . ALA B 2 124 ? 14.766 -12.910 125.620 1.00 7.83 127 ALA B C 1
ATOM 6189 O O . ALA B 2 124 ? 15.604 -12.449 124.846 1.00 8.14 127 ALA B O 1
ATOM 6196 N N . GLN B 2 125 ? 14.754 -14.201 125.952 1.00 7.41 128 GLN B N 1
ATOM 6197 C CA . GLN B 2 125 ? 15.704 -15.112 125.331 1.00 8.08 128 GLN B CA 1
ATOM 6198 C C . GLN B 2 125 ? 15.520 -15.206 123.820 1.00 8.49 128 GLN B C 1
ATOM 6199 O O . GLN B 2 125 ? 16.423 -15.705 123.141 1.00 9.62 128 GLN B O 1
ATOM 6213 N N . ASP B 2 126 ? 14.401 -14.724 123.265 1.00 8.52 129 ASP B N 1
ATOM 6214 C CA A ASP B 2 126 ? 14.262 -14.637 121.812 0.81 9.28 129 ASP B CA 1
ATOM 6215 C CA B ASP B 2 126 ? 14.288 -14.663 121.813 0.19 9.46 129 ASP B CA 1
ATOM 6216 C C . ASP B 2 126 ? 15.279 -13.684 121.200 1.00 9.23 129 ASP B C 1
ATOM 6217 O O . ASP B 2 126 ? 15.569 -13.799 120.001 1.00 10.56 129 ASP B O 1
ATOM 6231 N N . PHE B 2 127 ? 15.799 -12.742 121.996 1.00 8.52 130 PHE B N 1
ATOM 6232 C CA . PHE B 2 127 ? 16.673 -11.673 121.545 1.00 9.03 130 PHE B CA 1
ATOM 6233 C C . PHE B 2 127 ? 17.999 -11.608 122.288 1.00 9.12 130 PHE B C 1
ATOM 6234 O O . PHE B 2 127 ? 18.904 -10.910 121.822 1.00 10.75 130 PHE B O 1
ATOM 6251 N N . VAL B 2 128 ? 18.116 -12.305 123.424 1.00 8.96 131 VAL B N 1
ATOM 6252 C CA . VAL B 2 128 ? 19.224 -12.222 124.371 1.00 9.33 131 VAL B CA 1
ATOM 6253 C C . VAL B 2 128 ? 19.791 -13.624 124.579 1.00 9.69 131 VAL B C 1
ATOM 6254 O O . VAL B 2 128 ? 19.050 -14.565 124.882 1.00 10.00 131 VAL B O 1
ATOM 6267 N N . GLN B 2 129 ? 21.112 -13.749 124.456 1.00 10.56 132 GLN B N 1
ATOM 6268 C CA . GLN B 2 129 ? 21.812 -14.988 124.780 1.00 11.65 132 GLN B CA 1
ATOM 6269 C C . GLN B 2 129 ? 22.065 -15.051 126.282 1.00 11.22 132 GLN B C 1
ATOM 6270 O O . GLN B 2 129 ? 22.734 -14.173 126.836 1.00 11.02 132 GLN B O 1
ATOM 6284 N N . GLY B 2 130 ? 21.557 -16.094 126.938 1.00 12.53 133 GLY B N 1
ATOM 6285 C CA . GLY B 2 130 ? 21.804 -16.276 128.349 1.00 14.60 133 GLY B CA 1
ATOM 6286 C C . GLY B 2 130 ? 23.143 -16.932 128.613 1.00 16.56 133 GLY B C 1
ATOM 6287 O O . GLY B 2 130 ? 23.877 -17.306 127.694 1.00 16.95 133 GLY B O 1
ATOM 6291 N N . PRO B 2 131 ? 23.469 -17.092 129.900 1.00 18.10 134 PRO B N 1
ATOM 6292 C CA . PRO B 2 131 ? 24.737 -17.731 130.271 1.00 19.10 134 PRO B CA 1
ATOM 6293 C C . PRO B 2 131 ? 24.818 -19.177 129.794 1.00 18.12 134 PRO B C 1
ATOM 6294 O O . PRO B 2 131 ? 23.821 -19.817 129.451 1.00 17.12 134 PRO B O 1
ATOM 6305 N N . ASP B 2 132 ? 26.048 -19.691 129.771 1.00 18.00 135 ASP B N 1
ATOM 6306 C CA . ASP B 2 132 ? 26.341 -20.982 129.150 1.00 18.03 135 ASP B CA 1
ATOM 6307 C C . ASP B 2 132 ? 26.063 -22.142 130.110 1.00 16.13 135 ASP B C 1
ATOM 6308 O O . ASP B 2 132 ? 26.935 -22.939 130.440 1.00 17.35 135 ASP B O 1
ATOM 6317 N N . THR B 2 133 ? 24.812 -22.238 130.547 1.00 14.05 136 THR B N 1
ATOM 6318 C CA . THR B 2 133 ? 24.382 -23.378 131.335 1.00 13.95 136 THR B CA 1
ATOM 6319 C C . THR B 2 133 ? 22.865 -23.482 131.228 1.00 11.87 136 THR B C 1
ATOM 6320 O O . THR B 2 133 ? 22.177 -22.505 130.905 1.00 10.26 136 THR B O 1
ATOM 6331 N N . ALA B 2 134 ? 22.350 -24.691 131.437 1.00 12.25 137 ALA B N 1
ATOM 6332 C CA . ALA B 2 134 ? 20.905 -24.892 131.374 1.00 12.10 137 ALA B CA 1
ATOM 6333 C C . ALA B 2 134 ? 20.214 -24.018 132.433 1.00 11.25 137 ALA B C 1
ATOM 6334 O O . ALA B 2 134 ? 20.741 -23.846 133.521 1.00 12.32 137 ALA B O 1
ATOM 6341 N N . PRO B 2 135 ? 19.018 -23.488 132.141 1.00 10.29 138 PRO B N 1
ATOM 6342 C CA . PRO B 2 135 ? 18.173 -23.765 130.985 1.00 9.76 138 PRO B CA 1
ATOM 6343 C C . PRO B 2 135 ? 18.360 -22.799 129.819 1.00 9.42 138 PRO B C 1
ATOM 6344 O O . PRO B 2 135 ? 17.466 -22.679 128.994 1.00 10.32 138 PRO B O 1
ATOM 6355 N N . PHE B 2 136 ? 19.510 -22.130 129.739 1.00 8.65 139 PHE B N 1
ATOM 6356 C CA . PHE B 2 136 ? 19.767 -21.117 128.719 1.00 8.62 139 PHE B CA 1
ATOM 6357 C C . PHE B 2 136 ? 20.467 -21.664 127.482 1.00 8.67 139 PHE B C 1
ATOM 6358 O O . PHE B 2 136 ? 20.588 -20.945 126.477 1.00 9.34 139 PHE B O 1
ATOM 6375 N N . VAL B 2 137 ? 20.945 -22.897 127.560 1.00 8.49 140 VAL B N 1
ATOM 6376 C CA . VAL B 2 137 ? 21.566 -23.650 126.477 1.00 8.99 140 VAL B CA 1
ATOM 6377 C C . VAL B 2 137 ? 21.137 -25.103 126.686 1.00 8.95 140 VAL B C 1
ATOM 6378 O O . VAL B 2 137 ? 20.784 -25.491 127.804 1.00 9.23 140 VAL B O 1
ATOM 6391 N N . PRO B 2 138 ? 21.193 -25.932 125.643 1.00 9.20 141 PRO B N 1
ATOM 6392 C CA . PRO B 2 138 ? 21.468 -25.569 124.254 1.00 9.57 141 PRO B CA 1
ATOM 6393 C C . PRO B 2 138 ? 20.272 -24.855 123.616 1.00 8.92 141 PRO B C 1
ATOM 6394 O O . PRO B 2 138 ? 19.166 -24.827 124.174 1.00 9.43 141 PRO B O 1
ATOM 6405 N N . ARG B 2 139 ? 20.493 -24.275 122.445 1.00 8.53 142 ARG B N 1
ATOM 6406 C CA . ARG B 2 139 ? 19.438 -23.604 121.691 1.00 8.66 142 ARG B CA 1
ATOM 6407 C C . ARG B 2 139 ? 19.809 -23.667 120.211 1.00 8.55 142 ARG B C 1
ATOM 6408 O O . ARG B 2 139 ? 20.782 -24.318 119.826 1.00 9.38 142 ARG B O 1
ATOM 6429 N N . PHE B 2 140 ? 19.045 -22.984 119.368 1.00 8.80 143 PHE B N 1
ATOM 6430 C CA . PHE B 2 140 ? 19.326 -23.072 117.942 1.00 9.04 143 PHE B CA 1
ATOM 6431 C C . PHE B 2 140 ? 20.735 -22.559 117.665 1.00 9.49 143 PHE B C 1
ATOM 6432 O O . PHE B 2 140 ? 21.132 -21.512 118.194 1.00 10.37 143 PHE B O 1
ATOM 6449 N N . PRO B 2 141 ? 21.496 -23.239 116.806 1.00 10.44 144 PRO B N 1
ATOM 6450 C CA . PRO B 2 141 ? 22.846 -22.753 116.486 1.00 11.90 144 PRO B CA 1
ATOM 6451 C C . PRO B 2 141 ? 22.867 -21.381 115.852 1.00 11.57 144 PRO B C 1
ATOM 6452 O O . PRO B 2 141 ? 23.844 -20.650 116.039 1.00 13.18 144 PRO B O 1
ATOM 6463 N N . LYS B 2 142 ? 21.846 -21.022 115.074 1.00 10.44 145 LYS B N 1
ATOM 6464 C CA . LYS B 2 142 ? 21.727 -19.697 114.467 1.00 11.01 145 LYS B CA 1
ATOM 6465 C C . LYS B 2 142 ? 20.452 -19.066 115.018 1.00 10.42 145 LYS B C 1
ATOM 6466 O O . LYS B 2 142 ? 19.390 -19.094 114.393 1.00 11.50 145 LYS B O 1
ATOM 6485 N N . SER B 2 143 ? 20.564 -18.514 116.218 1.00 10.19 146 SER B N 1
ATOM 6486 C CA . SER B 2 143 ? 19.413 -17.999 116.944 1.00 10.48 146 SER B CA 1
ATOM 6487 C C . SER B 2 143 ? 19.082 -16.547 116.618 1.00 10.29 146 SER B C 1
ATOM 6488 O O . SER B 2 143 ? 18.105 -16.019 117.154 1.00 10.71 146 SER B O 1
ATOM 6496 N N . ASP B 2 144 ? 19.855 -15.887 115.753 1.00 10.07 147 ASP B N 1
ATOM 6497 C CA . ASP B 2 144 ? 19.565 -14.517 115.321 1.00 10.41 147 ASP B CA 1
ATOM 6498 C C . ASP B 2 144 ? 19.506 -13.562 116.510 1.00 10.30 147 ASP B C 1
ATOM 6499 O O . ASP B 2 144 ? 18.538 -12.812 116.689 1.00 10.57 147 ASP B O 1
ATOM 6508 N N . LEU B 2 145 ? 20.575 -13.594 117.313 1.00 11.16 148 LEU B N 1
ATOM 6509 C CA . LEU B 2 145 ? 20.718 -12.797 118.530 1.00 11.33 148 LEU B CA 1
ATOM 6510 C C . LEU B 2 145 ? 21.663 -11.648 118.186 1.00 11.74 148 LEU B C 1
ATOM 6511 O O . LEU B 2 145 ? 22.877 -11.832 118.077 1.00 13.21 148 LEU B O 1
ATOM 6527 N N . ARG B 2 146 ? 21.084 -10.465 117.978 1.00 11.31 149 ARG B N 1
ATOM 6528 C CA . ARG B 2 146 ? 21.748 -9.364 117.285 1.00 11.44 149 ARG B CA 1
ATOM 6529 C C . ARG B 2 146 ? 22.375 -8.330 118.208 1.00 11.72 149 ARG B C 1
ATOM 6530 O O . ARG B 2 146 ? 23.016 -7.400 117.717 1.00 12.62 149 ARG B O 1
ATOM 6551 N N . LEU B 2 147 ? 22.185 -8.437 119.513 1.00 11.25 150 LEU B N 1
ATOM 6552 C CA . LEU B 2 147 ? 22.558 -7.345 120.393 1.00 11.06 150 LEU B CA 1
ATOM 6553 C C . LEU B 2 147 ? 24.066 -7.320 120.609 1.00 11.54 150 LEU B C 1
ATOM 6554 O O . LEU B 2 147 ? 24.735 -8.356 120.618 1.00 12.29 150 LEU B O 1
ATOM 6570 N N . SER B 2 148 ? 24.592 -6.117 120.809 1.00 12.02 151 SER B N 1
ATOM 6571 C CA . SER B 2 148 ? 25.993 -5.969 121.163 1.00 12.54 151 SER B CA 1
ATOM 6572 C C . SER B 2 148 ? 26.268 -6.692 122.478 1.00 12.76 151 SER B C 1
ATOM 6573 O O . SER B 2 148 ? 25.359 -7.005 123.246 1.00 12.55 151 SER B O 1
ATOM 6581 N N . LYS B 2 149 ? 27.544 -6.943 122.756 1.00 13.71 152 LYS B N 1
ATOM 6582 C CA . LYS B 2 149 ? 27.889 -7.579 124.022 1.00 14.70 152 LYS B CA 1
ATOM 6583 C C . LYS B 2 149 ? 27.341 -6.775 125.204 1.00 13.73 152 LYS B C 1
ATOM 6584 O O . LYS B 2 149 ? 26.803 -7.345 126.163 1.00 13.80 152 LYS B O 1
ATOM 6603 N N . GLU B 2 150 ? 27.439 -5.441 125.136 1.00 13.41 153 GLU B N 1
ATOM 6604 C CA . GLU B 2 150 ? 26.947 -4.584 126.220 1.00 13.79 153 GLU B CA 1
ATOM 6605 C C . GLU B 2 150 ? 25.429 -4.676 126.375 1.00 12.86 153 GLU B C 1
ATOM 6606 O O . GLU B 2 150 ? 24.912 -4.796 127.497 1.00 13.01 153 GLU B O 1
ATOM 6618 N N . LEU B 2 151 ? 24.691 -4.572 125.266 1.00 12.16 154 LEU B N 1
ATOM 6619 C CA . LEU B 2 151 ? 23.237 -4.584 125.364 1.00 11.50 154 LEU B CA 1
ATOM 6620 C C . LEU B 2 151 ? 22.727 -5.973 125.726 1.00 10.59 154 LEU B C 1
ATOM 6621 O O . LEU B 2 151 ? 21.754 -6.105 126.474 1.00 10.82 154 LEU B O 1
ATOM 6637 N N . ASN B 2 152 ? 23.384 -7.020 125.229 1.00 10.14 155 ASN B N 1
ATOM 6638 C CA . ASN B 2 152 ? 23.036 -8.370 125.647 1.00 10.05 155 ASN B CA 1
ATOM 6639 C C . ASN B 2 152 ? 23.224 -8.532 127.145 1.00 10.22 155 ASN B C 1
ATOM 6640 O O . ASN B 2 152 ? 22.363 -9.096 127.831 1.00 10.28 155 ASN B O 1
ATOM 6651 N N . LYS B 2 153 ? 24.335 -8.014 127.675 1.00 10.81 156 LYS B N 1
ATOM 6652 C CA . LYS B 2 153 ? 24.573 -8.096 129.111 1.00 11.75 156 LYS B CA 1
ATOM 6653 C C . LYS B 2 153 ? 23.522 -7.314 129.887 1.00 11.50 156 LYS B C 1
ATOM 6654 O O . LYS B 2 153 ? 23.094 -7.747 130.958 1.00 11.51 156 LYS B O 1
ATOM 6673 N N . ALA B 2 154 ? 23.095 -6.156 129.376 1.00 11.66 157 ALA B N 1
ATOM 6674 C CA . ALA B 2 154 ? 22.005 -5.439 130.033 1.00 11.77 157 ALA B CA 1
ATOM 6675 C C . ALA B 2 154 ? 20.746 -6.295 130.079 1.00 10.82 157 ALA B C 1
ATOM 6676 O O . ALA B 2 154 ? 20.046 -6.327 131.095 1.00 10.88 157 ALA B O 1
ATOM 6683 N N . GLY B 2 155 ? 20.451 -7.009 128.991 1.00 10.25 158 GLY B N 1
ATOM 6684 C CA . GLY B 2 155 ? 19.309 -7.905 128.992 1.00 9.71 158 GLY B CA 1
ATOM 6685 C C . GLY B 2 155 ? 19.422 -8.991 130.044 1.00 9.25 158 GLY B C 1
ATOM 6686 O O . GLY B 2 155 ? 18.453 -9.288 130.741 1.00 9.30 158 GLY B O 1
ATOM 6690 N N . VAL B 2 156 ? 20.606 -9.597 130.174 1.00 8.84 159 VAL B N 1
ATOM 6691 C CA . VAL B 2 156 ? 20.816 -10.630 131.185 1.00 9.02 159 VAL B CA 1
ATOM 6692 C C . VAL B 2 156 ? 20.689 -10.039 132.586 1.00 8.73 159 VAL B C 1
ATOM 6693 O O . VAL B 2 156 ? 20.024 -10.600 133.467 1.00 8.91 159 VAL B O 1
ATOM 6706 N N . ASP B 2 157 ? 21.349 -8.903 132.820 1.00 8.90 160 ASP B N 1
ATOM 6707 C CA . ASP B 2 157 ? 21.296 -8.284 134.139 1.00 9.37 160 ASP B CA 1
ATOM 6708 C C . ASP B 2 157 ? 19.862 -7.929 134.514 1.00 8.72 160 ASP B C 1
ATOM 6709 O O . ASP B 2 157 ? 19.445 -8.098 135.667 1.00 9.12 160 ASP B O 1
ATOM 6718 N N . GLN B 2 158 ? 19.091 -7.437 133.549 1.00 8.19 161 GLN B N 1
ATOM 6719 C CA . GLN B 2 158 ? 17.706 -7.076 133.816 1.00 8.08 161 GLN B CA 1
ATOM 6720 C C . GLN B 2 158 ? 16.827 -8.303 133.995 1.00 7.89 161 GLN B C 1
ATOM 6721 O O . GLN B 2 158 ? 15.900 -8.272 134.796 1.00 8.10 161 GLN B O 1
ATOM 6735 N N . TYR B 2 159 ? 17.083 -9.388 133.259 1.00 7.68 162 TYR B N 1
ATOM 6736 C CA . TYR B 2 159 ? 16.388 -10.651 133.515 1.00 7.64 162 TYR B CA 1
ATOM 6737 C C . TYR B 2 159 ? 16.555 -11.055 134.977 1.00 7.62 162 TYR B C 1
ATOM 6738 O O . TYR B 2 159 ? 15.593 -11.435 135.655 1.00 7.58 162 TYR B O 1
ATOM 6756 N N . ILE B 2 160 ? 17.795 -10.990 135.466 1.00 7.99 163 ILE B N 1
ATOM 6757 C CA A ILE B 2 160 ? 18.094 -11.380 136.840 0.48 8.59 163 ILE B CA 1
ATOM 6758 C CA B ILE B 2 160 ? 18.092 -11.380 136.839 0.52 8.61 163 ILE B CA 1
ATOM 6759 C C . ILE B 2 160 ? 17.407 -10.442 137.827 1.00 8.36 163 ILE B C 1
ATOM 6760 O O . ILE B 2 160 ? 16.787 -10.888 138.797 1.00 8.73 163 ILE B O 1
ATOM 6789 N N . GLU B 2 161 ? 17.501 -9.132 137.600 1.00 8.44 164 GLU B N 1
ATOM 6790 C CA . GLU B 2 161 ? 16.812 -8.186 138.478 1.00 8.53 164 GLU B CA 1
ATOM 6791 C C . GLU B 2 161 ? 15.305 -8.400 138.441 1.00 7.74 164 GLU B C 1
ATOM 6792 O O . GLU B 2 161 ? 14.629 -8.314 139.473 1.00 8.44 164 GLU B O 1
ATOM 6804 N N . ALA B 2 162 ? 14.771 -8.676 137.255 1.00 7.38 165 ALA B N 1
ATOM 6805 C CA . ALA B 2 162 ? 13.342 -8.886 137.107 1.00 7.12 165 ALA B CA 1
ATOM 6806 C C . ALA B 2 162 ? 12.850 -10.091 137.889 1.00 6.77 165 ALA B C 1
ATOM 6807 O O . ALA B 2 162 ? 11.675 -10.127 138.264 1.00 7.07 165 ALA B O 1
ATOM 6814 N N . LEU B 2 163 ? 13.694 -11.098 138.135 1.00 6.92 166 LEU B N 1
ATOM 6815 C CA . LEU B 2 163 ? 13.278 -12.204 139.000 1.00 7.32 166 LEU B CA 1
ATOM 6816 C C . LEU B 2 163 ? 12.897 -11.691 140.382 1.00 7.59 166 LEU B C 1
ATOM 6817 O O . LEU B 2 163 ? 11.930 -12.165 140.988 1.00 8.71 166 LEU B O 1
ATOM 6833 N N . GLU B 2 164 ? 13.651 -10.727 140.900 1.00 7.56 167 GLU B N 1
ATOM 6834 C CA A GLU B 2 164 ? 13.290 -10.161 142.190 0.58 7.94 167 GLU B CA 1
ATOM 6835 C CA B GLU B 2 164 ? 13.314 -10.132 142.187 0.42 8.18 167 GLU B CA 1
ATOM 6836 C C . GLU B 2 164 ? 12.095 -9.227 142.070 1.00 7.45 167 GLU B C 1
ATOM 6837 O O . GLU B 2 164 ? 11.203 -9.258 142.920 1.00 7.87 167 GLU B O 1
ATOM 6860 N N . VAL B 2 165 ? 12.034 -8.412 141.014 1.00 7.12 168 VAL B N 1
ATOM 6861 C CA . VAL B 2 165 ? 10.922 -7.481 140.871 1.00 6.97 168 VAL B CA 1
ATOM 6862 C C . VAL B 2 165 ? 9.595 -8.226 140.767 1.00 6.54 168 VAL B C 1
ATOM 6863 O O . VAL B 2 165 ? 8.607 -7.836 141.393 1.00 6.89 168 VAL B O 1
ATOM 6876 N N . ARG B 2 166 ? 9.533 -9.291 139.958 1.00 6.55 169 ARG B N 1
ATOM 6877 C CA . ARG B 2 166 ? 8.269 -10.014 139.833 1.00 6.47 169 ARG B CA 1
ATOM 6878 C C . ARG B 2 166 ? 7.874 -10.674 141.151 1.00 6.41 169 ARG B C 1
ATOM 6879 O O . ARG B 2 166 ? 6.681 -10.779 141.451 1.00 6.65 169 ARG B O 1
ATOM 6900 N N A ARG B 2 167 ? 8.853 -11.120 141.947 0.54 6.58 170 ARG B N 1
ATOM 6901 N N B ARG B 2 167 ? 8.853 -11.116 141.946 0.46 6.43 170 ARG B N 1
ATOM 6902 C CA A ARG B 2 167 ? 8.557 -11.676 143.262 0.54 6.79 170 ARG B CA 1
ATOM 6903 C CA B ARG B 2 167 ? 8.559 -11.676 143.259 0.46 6.48 170 ARG B CA 1
ATOM 6904 C C A ARG B 2 167 ? 7.965 -10.607 144.176 0.54 6.41 170 ARG B C 1
ATOM 6905 C C B ARG B 2 167 ? 7.973 -10.611 144.183 0.46 6.34 170 ARG B C 1
ATOM 6906 O O A ARG B 2 167 ? 6.997 -10.861 144.906 0.54 6.77 170 ARG B O 1
ATOM 6907 O O B ARG B 2 167 ? 7.025 -10.877 144.933 0.46 6.73 170 ARG B O 1
ATOM 6948 N N . ILE B 2 168 ? 8.521 -9.397 144.133 1.00 6.64 171 ILE B N 1
ATOM 6949 C CA . ILE B 2 168 ? 7.982 -8.274 144.903 1.00 6.97 171 ILE B CA 1
ATOM 6950 C C . ILE B 2 168 ? 6.550 -7.961 144.473 1.00 6.61 171 ILE B C 1
ATOM 6951 O O . ILE B 2 168 ? 5.695 -7.645 145.308 1.00 6.83 171 ILE B O 1
ATOM 6968 N N . CYS B 2 169 ? 6.252 -8.073 143.176 1.00 6.46 172 CYS B N 1
ATOM 6969 C CA . CYS B 2 169 ? 4.876 -7.878 142.732 1.00 6.45 172 CYS B CA 1
ATOM 6970 C C . CYS B 2 169 ? 3.940 -8.879 143.393 1.00 6.10 172 CYS B C 1
ATOM 6971 O O . CYS B 2 169 ? 2.819 -8.526 143.762 1.00 6.52 172 CYS B O 1
ATOM 6979 N N . HIS B 2 170 ? 4.366 -10.136 143.533 1.00 6.07 173 HIS B N 1
ATOM 6980 C CA . HIS B 2 170 ? 3.546 -11.115 144.240 1.00 5.99 173 HIS B CA 1
ATOM 6981 C C . HIS B 2 170 ? 3.429 -10.821 145.735 1.00 6.22 173 HIS B C 1
ATOM 6982 O O . HIS B 2 170 ? 2.384 -11.124 146.323 1.00 6.49 173 HIS B O 1
ATOM 6995 N N . GLU B 2 171 ? 4.441 -10.212 146.370 1.00 6.20 174 GLU B N 1
ATOM 6996 C CA . GLU B 2 171 ? 4.244 -9.716 147.728 1.00 6.62 174 GLU B CA 1
ATOM 6997 C C . GLU B 2 171 ? 3.139 -8.672 147.758 1.00 6.72 174 GLU B C 1
ATOM 6998 O O . GLU B 2 171 ? 2.307 -8.664 148.674 1.00 6.99 174 GLU B O 1
ATOM 7010 N N . MET B 2 172 ? 3.127 -7.764 146.775 1.00 6.69 175 MET B N 1
ATOM 7011 C CA . MET B 2 172 ? 2.055 -6.776 146.683 1.00 6.89 175 MET B CA 1
ATOM 7012 C C . MET B 2 172 ? 0.692 -7.446 146.578 1.00 6.61 175 MET B C 1
ATOM 7013 O O . MET B 2 172 ? -0.253 -7.031 147.255 1.00 7.26 175 MET B O 1
ATOM 7027 N N . VAL B 2 173 ? 0.572 -8.461 145.714 1.00 6.47 176 VAL B N 1
ATOM 7028 C CA . VAL B 2 173 ? -0.696 -9.189 145.583 1.00 6.63 176 VAL B CA 1
ATOM 7029 C C . VAL B 2 173 ? -1.106 -9.776 146.920 1.00 6.35 176 VAL B C 1
ATOM 7030 O O . VAL B 2 173 ? -2.272 -9.706 147.322 1.00 6.91 176 VAL B O 1
ATOM 7043 N N . ALA B 2 174 ? -0.160 -10.411 147.608 1.00 6.41 177 ALA B N 1
ATOM 7044 C CA . ALA B 2 174 ? -0.469 -11.139 148.827 1.00 6.69 177 ALA B CA 1
ATOM 7045 C C . ALA B 2 174 ? -0.801 -10.226 150.001 1.00 6.58 177 ALA B C 1
ATOM 7046 O O . ALA B 2 174 ? -1.479 -10.677 150.937 1.00 6.73 177 ALA B O 1
ATOM 7053 N N . LEU B 2 175 ? -0.364 -8.967 149.990 1.00 6.84 178 LEU B N 1
ATOM 7054 C CA . LEU B 2 175 ? -0.645 -8.094 151.126 1.00 7.12 178 LEU B CA 1
ATOM 7055 C C . LEU B 2 175 ? -2.134 -8.063 151.447 1.00 7.13 178 LEU B C 1
ATOM 7056 O O . LEU B 2 175 ? -2.511 -8.157 152.617 1.00 7.54 178 LEU B O 1
ATOM 7072 N N . PHE B 2 176 ? -2.992 -7.908 150.428 1.00 7.01 179 PHE B N 1
ATOM 7073 C CA . PHE B 2 176 ? -4.436 -7.936 150.638 1.00 7.30 179 PHE B CA 1
ATOM 7074 C C . PHE B 2 176 ? -5.086 -9.170 150.040 1.00 7.00 179 PHE B C 1
ATOM 7075 O O . PHE B 2 176 ? -6.277 -9.409 150.286 1.00 7.31 179 PHE B O 1
ATOM 7092 N N . GLY B 2 177 ? -4.327 -9.986 149.308 1.00 6.75 180 GLY B N 1
ATOM 7093 C CA . GLY B 2 177 ? -4.840 -11.182 148.674 1.00 6.86 180 GLY B CA 1
ATOM 7094 C C . GLY B 2 177 ? -4.578 -12.490 149.401 1.00 6.49 180 GLY B C 1
ATOM 7095 O O . GLY B 2 177 ? -5.115 -13.528 148.996 1.00 6.88 180 GLY B O 1
ATOM 7099 N N . GLY B 2 178 ? -3.739 -12.468 150.440 1.00 6.66 181 GLY B N 1
ATOM 7100 C CA . GLY B 2 178 ? -3.484 -13.627 151.273 1.00 6.48 181 GLY B CA 1
ATOM 7101 C C . GLY B 2 178 ? -2.246 -14.428 150.906 1.00 6.67 181 GLY B C 1
ATOM 7102 O O . GLY B 2 178 ? -1.405 -14.716 151.762 1.00 7.54 181 GLY B O 1
ATOM 7106 N N . ARG B 2 179 ? -2.155 -14.813 149.641 1.00 6.27 182 ARG B N 1
ATOM 7107 C CA . ARG B 2 179 ? -0.995 -15.500 149.083 1.00 6.15 182 ARG B CA 1
ATOM 7108 C C . ARG B 2 179 ? -1.118 -15.414 147.570 1.00 6.21 182 ARG B C 1
ATOM 7109 O O . ARG B 2 179 ? -2.164 -15.044 147.038 1.00 6.58 182 ARG B O 1
ATOM 7130 N N . MET B 2 180 ? -0.055 -15.809 146.887 1.00 5.89 183 MET B N 1
ATOM 7131 C CA . MET B 2 180 ? -0.048 -15.832 145.434 1.00 5.84 183 MET B CA 1
ATOM 7132 C C . MET B 2 180 ? 1.046 -16.796 144.982 1.00 5.74 183 MET B C 1
ATOM 7133 O O . MET B 2 180 ? 2.143 -16.753 145.539 1.00 6.30 183 MET B O 1
ATOM 7147 N N . PRO B 2 181 ? 0.809 -17.641 143.967 1.00 5.69 184 PRO B N 1
ATOM 7148 C CA . PRO B 2 181 ? -0.443 -17.899 143.253 1.00 5.84 184 PRO B CA 1
ATOM 7149 C C . PRO B 2 181 ? -1.603 -18.296 144.160 1.00 5.80 184 PRO B C 1
ATOM 7150 O O . PRO B 2 181 ? -1.421 -18.827 145.259 1.00 6.79 184 PRO B O 1
ATOM 7161 N N . HIS B 2 182 ? -2.800 -18.032 143.625 1.00 5.69 185 HIS B N 1
ATOM 7162 C CA . HIS B 2 182 ? -4.086 -18.517 144.119 1.00 5.82 185 HIS B CA 1
ATOM 7163 C C . HIS B 2 182 ? -4.515 -17.751 145.360 1.00 5.89 185 HIS B C 1
ATOM 7164 O O . HIS B 2 182 ? -4.391 -18.208 146.504 1.00 6.42 185 HIS B O 1
ATOM 7177 N N . VAL B 2 183 ? -5.029 -16.544 145.116 1.00 5.96 186 VAL B N 1
ATOM 7178 C CA . VAL B 2 183 ? -5.394 -15.649 146.202 1.00 6.02 186 VAL B CA 1
ATOM 7179 C C . VAL B 2 183 ? -6.544 -16.220 147.012 1.00 5.99 186 VAL B C 1
ATOM 7180 O O . VAL B 2 183 ? -7.414 -16.936 146.505 1.00 6.81 186 VAL B O 1
ATOM 7193 N N . GLN B 2 184 ? -6.574 -15.848 148.284 1.00 6.04 187 GLN B N 1
ATOM 7194 C CA . GLN B 2 184 ? -7.692 -16.119 149.168 1.00 6.31 187 GLN B CA 1
ATOM 7195 C C . GLN B 2 184 ? -8.604 -14.909 149.347 1.00 6.77 187 GLN B C 1
ATOM 7196 O O . GLN B 2 184 ? -9.723 -15.063 149.850 1.00 7.71 187 GLN B O 1
ATOM 7210 N N . GLY B 2 185 ? -8.164 -13.720 148.941 1.00 6.54 188 GLY B N 1
ATOM 7211 C CA . GLY B 2 185 ? -8.759 -12.486 149.417 1.00 7.03 188 GLY B CA 1
ATOM 7212 C C . GLY B 2 185 ? -9.878 -11.896 148.595 1.00 7.18 188 GLY B C 1
ATOM 7213 O O . GLY B 2 185 ? -10.425 -10.861 148.991 1.00 8.08 188 GLY B O 1
ATOM 7217 N N . GLN B 2 186 ? -10.242 -12.493 147.463 1.00 6.88 189 GLN B N 1
ATOM 7218 C CA . GLN B 2 186 ? -11.408 -12.053 146.703 1.00 6.85 189 GLN B CA 1
ATOM 7219 C C . GLN B 2 186 ? -12.497 -13.105 146.825 1.00 6.68 189 GLN B C 1
ATOM 7220 O O . GLN B 2 186 ? -12.239 -14.296 146.610 1.00 7.10 189 GLN B O 1
ATOM 7234 N N . VAL B 2 187 ? -13.695 -12.660 147.207 1.00 7.09 190 VAL B N 1
ATOM 7235 C CA . VAL B 2 187 ? -14.863 -13.513 147.383 1.00 7.37 190 VAL B CA 1
ATOM 7236 C C . VAL B 2 187 ? -16.065 -12.776 146.808 1.00 7.48 190 VAL B C 1
ATOM 7237 O O . VAL B 2 187 ? -16.033 -11.565 146.613 1.00 7.76 190 VAL B O 1
ATOM 7250 N N . VAL B 2 188 ? -17.159 -13.504 146.600 1.00 7.55 191 VAL B N 1
ATOM 7251 C CA . VAL B 2 188 ? -18.420 -12.818 146.343 1.00 7.97 191 VAL B CA 1
ATOM 7252 C C . VAL B 2 188 ? -18.644 -11.800 147.453 1.00 8.38 191 VAL B C 1
ATOM 7253 O O . VAL B 2 188 ? -18.453 -12.101 148.635 1.00 9.15 191 VAL B O 1
ATOM 7266 N N . GLY B 2 189 ? -19.037 -10.577 147.082 1.00 8.64 192 GLY B N 1
ATOM 7267 C CA . GLY B 2 189 ? -19.280 -9.558 148.077 1.00 8.99 192 GLY B CA 1
ATOM 7268 C C . GLY B 2 189 ? -18.117 -8.631 148.368 1.00 8.68 192 GLY B C 1
ATOM 7269 O O . GLY B 2 189 ? -18.320 -7.628 149.059 1.00 9.11 192 GLY B O 1
ATOM 7273 N N . GLY B 2 190 ? -16.914 -8.917 147.866 1.00 8.48 193 GLY B N 1
ATOM 7274 C CA . GLY B 2 190 ? -15.831 -7.952 147.919 1.00 8.42 193 GLY B CA 1
ATOM 7275 C C . GLY B 2 190 ? -14.463 -8.554 148.146 1.00 8.09 193 GLY B C 1
ATOM 7276 O O . GLY B 2 190 ? -14.020 -9.424 147.391 1.00 8.70 193 GLY B O 1
ATOM 7280 N N . ALA B 2 191 ? -13.776 -8.062 149.170 1.00 7.95 194 ALA B N 1
ATOM 7281 C CA . ALA B 2 191 ? -12.415 -8.456 149.512 1.00 8.03 194 ALA B CA 1
ATOM 7282 C C . ALA B 2 191 ? -12.400 -8.795 150.993 1.00 7.72 194 ALA B C 1
ATOM 7283 O O . ALA B 2 191 ? -13.054 -8.114 151.791 1.00 8.21 194 ALA B O 1
ATOM 7290 N N . THR B 2 192 ? -11.681 -9.857 151.356 1.00 7.45 195 THR B N 1
ATOM 7291 C CA . THR B 2 192 ? -11.780 -10.440 152.689 1.00 7.51 195 THR B CA 1
ATOM 7292 C C . THR B 2 192 ? -10.993 -9.695 153.759 1.00 7.56 195 THR B C 1
ATOM 7293 O O . THR B 2 192 ? -11.179 -9.989 154.947 1.00 8.39 195 THR B O 1
ATOM 7304 N N . GLU B 2 193 ? -10.121 -8.764 153.380 1.00 7.84 196 GLU B N 1
ATOM 7305 C CA . GLU B 2 193 ? -9.244 -8.097 154.327 1.00 8.26 196 GLU B CA 1
ATOM 7306 C C . GLU B 2 193 ? -9.236 -6.597 154.071 1.00 8.45 196 GLU B C 1
ATOM 7307 O O . GLU B 2 193 ? -8.796 -6.131 153.014 1.00 8.85 196 GLU B O 1
ATOM 7319 N N . ILE B 2 194 ? -9.678 -5.845 155.063 1.00 8.72 197 ILE B N 1
ATOM 7320 C CA . ILE B 2 194 ? -9.629 -4.382 155.011 1.00 9.05 197 ILE B CA 1
ATOM 7321 C C . ILE B 2 194 ? -8.175 -3.936 155.004 1.00 9.30 197 ILE B C 1
ATOM 7322 O O . ILE B 2 194 ? -7.419 -4.326 155.914 1.00 9.58 197 ILE B O 1
ATOM 7338 N N . PRO B 2 195 ? -7.752 -3.085 154.069 1.00 9.73 198 PRO B N 1
ATOM 7339 C CA . PRO B 2 195 ? -6.387 -2.554 154.132 1.00 9.69 198 PRO B CA 1
ATOM 7340 C C . PRO B 2 195 ? -6.168 -1.699 155.375 1.00 10.01 198 PRO B C 1
ATOM 7341 O O . PRO B 2 195 ? -6.943 -0.791 155.669 1.00 11.09 198 PRO B O 1
ATOM 7352 N N . THR B 2 196 ? -5.081 -1.977 156.092 1.00 9.98 199 THR B N 1
ATOM 7353 C CA . THR B 2 196 ? -4.677 -1.136 157.209 1.00 10.58 199 THR B CA 1
ATOM 7354 C C . THR B 2 196 ? -3.664 -0.096 156.750 1.00 10.58 199 THR B C 1
ATOM 7355 O O . THR B 2 196 ? -2.994 -0.248 155.724 1.00 10.57 199 THR B O 1
ATOM 7366 N N . LYS B 2 197 ? -3.528 0.967 157.546 1.00 11.86 200 LYS B N 1
ATOM 7367 C CA . LYS B 2 197 ? -2.544 1.986 157.202 1.00 13.21 200 LYS B CA 1
ATOM 7368 C C . LYS B 2 197 ? -1.147 1.383 157.089 1.00 11.99 200 LYS B C 1
ATOM 7369 O O . LYS B 2 197 ? -0.392 1.716 156.169 1.00 11.87 200 LYS B O 1
ATOM 7388 N N . GLU B 2 198 ? -0.796 0.471 157.994 1.00 11.80 201 GLU B N 1
ATOM 7389 C CA . GLU B 2 198 ? 0.541 -0.109 157.981 1.00 12.19 201 GLU B CA 1
ATOM 7390 C C . GLU B 2 198 ? 0.767 -0.956 156.735 1.00 11.03 201 GLU B C 1
ATOM 7391 O O . GLU B 2 198 ? 1.839 -0.896 156.122 1.00 11.18 201 GLU B O 1
ATOM 7403 N N . LYS B 2 199 ? -0.220 -1.757 156.345 1.00 10.05 202 LYS B N 1
ATOM 7404 C CA . LYS B 2 199 ? -0.032 -2.585 155.162 1.00 9.57 202 LYS B CA 1
ATOM 7405 C C . LYS B 2 199 ? -0.070 -1.764 153.877 1.00 9.26 202 LYS B C 1
ATOM 7406 O O . LYS B 2 199 ? 0.574 -2.145 152.897 1.00 9.47 202 LYS B O 1
ATOM 7425 N N . LEU B 2 200 ? -0.782 -0.633 153.861 1.00 9.41 203 LEU B N 1
ATOM 7426 C CA . LEU B 2 200 ? -0.724 0.263 152.710 1.00 9.57 203 LEU B CA 1
ATOM 7427 C C . LEU B 2 200 ? 0.655 0.901 152.557 1.00 9.77 203 LEU B C 1
ATOM 7428 O O . LEU B 2 200 ? 1.114 1.115 151.429 1.00 10.51 203 LEU B O 1
ATOM 7444 N N . VAL B 2 201 ? 1.333 1.214 153.672 1.00 10.38 204 VAL B N 1
ATOM 7445 C CA . VAL B 2 201 ? 2.731 1.644 153.601 1.00 11.10 204 VAL B CA 1
ATOM 7446 C C . VAL B 2 201 ? 3.580 0.555 152.950 1.00 10.33 204 VAL B C 1
ATOM 7447 O O . VAL B 2 201 ? 4.431 0.834 152.093 1.00 10.62 204 VAL B O 1
ATOM 7460 N N A GLU B 2 202 ? 3.375 -0.698 153.375 0.47 10.07 205 GLU B N 1
ATOM 7461 N N B GLU B 2 202 ? 3.359 -0.701 153.338 0.53 9.95 205 GLU B N 1
ATOM 7462 C CA A GLU B 2 202 ? 4.129 -1.823 152.825 0.47 10.03 205 GLU B CA 1
ATOM 7463 C CA B GLU B 2 202 ? 4.169 -1.792 152.804 0.53 9.82 205 GLU B CA 1
ATOM 7464 C C A GLU B 2 202 ? 3.896 -1.962 151.327 0.47 9.19 205 GLU B C 1
ATOM 7465 C C B GLU B 2 202 ? 3.892 -2.018 151.321 0.53 9.07 205 GLU B C 1
ATOM 7466 O O A GLU B 2 202 ? 4.837 -2.200 150.558 0.47 9.04 205 GLU B O 1
ATOM 7467 O O B GLU B 2 202 ? 4.804 -2.360 150.556 0.53 8.83 205 GLU B O 1
ATOM 7490 N N . TYR B 2 203 ? 2.640 -1.848 150.898 1.00 8.51 206 TYR B N 1
ATOM 7491 C CA . TYR B 2 203 ? 2.318 -1.980 149.483 1.00 8.07 206 TYR B CA 1
ATOM 7492 C C . TYR B 2 203 ? 3.000 -0.877 148.689 1.00 8.37 206 TYR B C 1
ATOM 7493 O O . TYR B 2 203 ? 3.624 -1.128 147.650 1.00 8.36 206 TYR B O 1
ATOM 7512 N N . ALA B 2 204 ? 2.916 0.357 149.188 1.00 8.91 207 ALA B N 1
ATOM 7513 C CA . ALA B 2 204 ? 3.492 1.490 148.478 1.00 9.24 207 ALA B CA 1
ATOM 7514 C C . ALA B 2 204 ? 5.011 1.383 148.370 1.00 9.33 207 ALA B C 1
ATOM 7515 O O . ALA B 2 204 ? 5.594 1.790 147.361 1.00 9.83 207 ALA B O 1
ATOM 7522 N N . ALA B 2 205 ? 5.678 0.876 149.413 1.00 9.21 208 ALA B N 1
ATOM 7523 C CA . ALA B 2 205 ? 7.135 0.776 149.378 1.00 9.73 208 ALA B CA 1
ATOM 7524 C C . ALA B 2 205 ? 7.576 -0.212 148.311 1.00 9.39 208 ALA B C 1
ATOM 7525 O O . ALA B 2 205 ? 8.538 0.036 147.579 1.00 10.18 208 ALA B O 1
ATOM 7532 N N . ARG B 2 206 ? 6.874 -1.337 148.203 1.00 8.61 209 ARG B N 1
ATOM 7533 C CA . ARG B 2 206 ? 7.165 -2.308 147.157 1.00 8.10 209 ARG B CA 1
ATOM 7534 C C . ARG B 2 206 ? 6.841 -1.732 145.790 1.00 8.12 209 ARG B C 1
ATOM 7535 O O . ARG B 2 206 ? 7.612 -1.887 144.833 1.00 8.56 209 ARG B O 1
ATOM 7556 N N . PHE B 2 207 ? 5.700 -1.053 145.689 1.00 8.14 210 PHE B N 1
ATOM 7557 C CA . PHE B 2 207 ? 5.272 -0.468 144.428 1.00 8.13 210 PHE B CA 1
ATOM 7558 C C . PHE B 2 207 ? 6.304 0.510 143.896 1.00 8.50 210 PHE B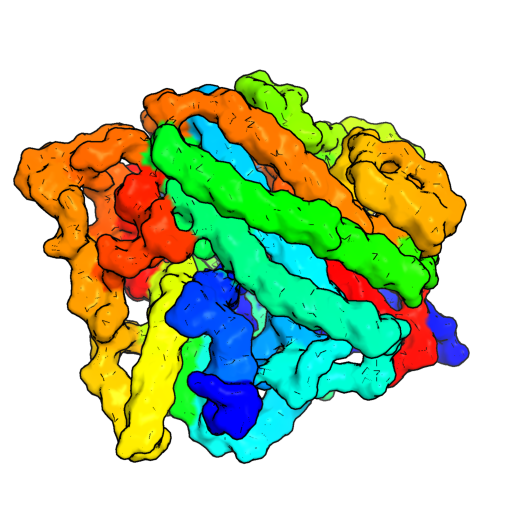 C 1
ATOM 7559 O O . PHE B 2 207 ? 6.548 0.566 142.686 1.00 8.83 210 PHE B O 1
ATOM 7576 N N . LYS B 2 208 ? 6.918 1.295 144.780 1.00 9.12 211 LYS B N 1
ATOM 7577 C CA . LYS B 2 208 ? 7.936 2.238 144.329 1.00 10.26 211 LYS B CA 1
ATOM 7578 C C . LYS B 2 208 ? 9.091 1.514 143.647 1.00 9.45 211 LYS B C 1
ATOM 7579 O O . LYS B 2 208 ? 9.604 1.975 142.623 1.00 10.03 211 LYS B O 1
ATOM 7598 N N . LYS B 2 209 ? 9.532 0.388 144.214 1.00 9.12 212 LYS B N 1
ATOM 7599 C CA . LYS B 2 209 ? 10.604 -0.389 143.597 1.00 9.38 212 LYS B CA 1
ATOM 7600 C C . LYS B 2 209 ? 10.187 -0.920 142.234 1.00 8.67 212 LYS B C 1
ATOM 7601 O O . LYS B 2 209 ? 10.981 -0.908 141.282 1.00 9.18 212 LYS B O 1
ATOM 7620 N N . VAL B 2 210 ? 8.945 -1.389 142.114 1.00 8.11 213 VAL B N 1
ATOM 7621 C CA . VAL B 2 210 ? 8.475 -1.897 140.831 1.00 7.81 213 VAL B CA 1
ATOM 7622 C C . VAL B 2 210 ? 8.382 -0.762 139.816 1.00 7.93 213 VAL B C 1
ATOM 7623 O O . VAL B 2 210 ? 8.830 -0.895 138.669 1.00 8.31 213 VAL B O 1
ATOM 7636 N N . ARG B 2 211 ? 7.806 0.376 140.225 1.00 8.37 214 ARG B N 1
ATOM 7637 C CA . ARG B 2 211 ? 7.746 1.547 139.356 1.00 8.77 214 ARG B CA 1
ATOM 7638 C C . ARG B 2 211 ? 9.125 1.903 138.818 1.00 8.93 214 ARG B C 1
ATOM 7639 O O . ARG B 2 211 ? 9.294 2.160 137.624 1.00 8.98 214 ARG B O 1
ATOM 7660 N N . ASP B 2 212 ? 10.126 1.967 139.695 1.00 8.97 215 ASP B N 1
ATOM 7661 C CA . ASP B 2 212 ? 11.450 2.380 139.245 1.00 9.50 215 ASP B CA 1
ATOM 7662 C C . ASP B 2 212 ? 11.995 1.407 138.207 1.00 9.25 215 ASP B C 1
ATOM 7663 O O . ASP B 2 212 ? 12.607 1.820 137.218 1.00 9.93 215 ASP B O 1
ATOM 7672 N N . PHE B 2 213 ? 11.783 0.107 138.408 1.00 8.51 216 PHE B N 1
ATOM 7673 C CA . PHE B 2 213 ? 12.244 -0.878 137.436 1.00 8.46 216 PHE B CA 1
ATOM 7674 C C . PHE B 2 213 ? 11.514 -0.722 136.106 1.00 8.16 216 PHE B C 1
ATOM 7675 O O . PHE B 2 213 ? 12.131 -0.787 135.031 1.00 8.48 216 PHE B O 1
ATOM 7692 N N . VAL B 2 214 ? 10.195 -0.532 136.153 1.00 8.27 217 VAL B N 1
ATOM 7693 C CA . VAL B 2 214 ? 9.423 -0.396 134.922 1.00 8.37 217 VAL B CA 1
ATOM 7694 C C . VAL B 2 214 ? 9.870 0.835 134.142 1.00 8.71 217 VAL B C 1
ATOM 7695 O O . VAL B 2 214 ? 10.074 0.786 132.920 1.00 9.08 217 VAL B O 1
ATOM 7708 N N . GLU B 2 215 ? 10.015 1.960 134.839 1.00 9.11 218 GLU B N 1
ATOM 7709 C CA . GLU B 2 215 ? 10.335 3.222 134.183 1.00 9.94 218 GLU B CA 1
ATOM 7710 C C . GLU B 2 215 ? 11.768 3.261 133.679 1.00 10.26 218 GLU B C 1
ATOM 7711 O O . GLU B 2 215 ? 12.033 3.835 132.619 1.00 11.58 218 GLU B O 1
ATOM 7723 N N . GLN B 2 216 ? 12.709 2.709 134.444 1.00 10.47 219 GLN B N 1
ATOM 7724 C CA . GLN B 2 216 ? 14.124 2.894 134.155 1.00 11.03 219 GLN B CA 1
ATOM 7725 C C . GLN B 2 216 ? 14.724 1.756 133.358 1.00 10.78 219 GLN B C 1
ATOM 7726 O O . GLN B 2 216 ? 15.726 1.973 132.674 1.00 12.11 219 GLN B O 1
ATOM 7740 N N . LYS B 2 217 ? 14.170 0.545 133.469 1.00 9.85 220 LYS B N 1
ATOM 7741 C CA . LYS B 2 217 ? 14.761 -0.633 132.841 1.00 10.05 220 LYS B CA 1
ATOM 7742 C C . LYS B 2 217 ? 13.842 -1.215 131.778 1.00 9.47 220 LYS B C 1
ATOM 7743 O O . LYS B 2 217 ? 14.231 -1.292 130.609 1.00 9.70 220 LYS B O 1
ATOM 7762 N N . TYR B 2 218 ? 12.624 -1.599 132.154 1.00 8.76 221 TYR B N 1
ATOM 7763 C CA . TYR B 2 218 ? 11.771 -2.400 131.283 1.00 8.18 221 TYR B CA 1
ATOM 7764 C C . TYR B 2 218 ? 11.303 -1.621 130.058 1.00 8.21 221 TYR B C 1
ATOM 7765 O O . TYR B 2 218 ? 11.538 -2.049 128.922 1.00 8.39 221 TYR B O 1
ATOM 7783 N N . VAL B 2 219 ? 10.609 -0.491 130.233 1.00 8.53 222 VAL B N 1
ATOM 7784 C CA . VAL B 2 219 ? 10.129 0.228 129.051 1.00 9.06 222 VAL B CA 1
ATOM 7785 C C . VAL B 2 219 ? 11.295 0.611 128.154 1.00 9.05 222 VAL B C 1
ATOM 7786 O O . VAL B 2 219 ? 11.223 0.357 126.941 1.00 9.35 222 VAL B O 1
ATOM 7799 N N . PRO B 2 220 ? 12.402 1.155 128.668 1.00 9.28 223 PRO B N 1
ATOM 7800 C CA . PRO B 2 220 ? 13.518 1.472 127.767 1.00 10.11 223 PRO B CA 1
ATOM 7801 C C . PRO B 2 220 ? 14.078 0.264 127.041 1.00 10.03 223 PRO B C 1
ATOM 7802 O O . PRO B 2 220 ? 14.437 0.382 125.862 1.00 10.13 223 PRO B O 1
ATOM 7813 N N . VAL B 2 221 ? 14.185 -0.893 127.698 1.00 9.82 224 VAL B N 1
ATOM 7814 C CA . VAL B 2 221 ? 14.842 -2.023 127.043 1.00 9.41 224 VAL B CA 1
ATOM 7815 C C . VAL B 2 221 ? 13.996 -2.564 125.901 1.00 8.87 224 VAL B C 1
ATOM 7816 O O . VAL B 2 221 ? 14.535 -3.061 124.906 1.00 9.09 224 VAL B O 1
ATOM 7829 N N . VAL B 2 222 ? 12.672 -2.501 126.018 1.00 8.61 225 VAL B N 1
ATOM 7830 C CA . VAL B 2 222 ? 11.827 -3.016 124.947 1.00 8.55 225 VAL B CA 1
ATOM 7831 C C . VAL B 2 222 ? 11.998 -2.171 123.691 1.00 8.74 225 VAL B C 1
ATOM 7832 O O . VAL B 2 222 ? 12.165 -2.700 122.590 1.00 8.86 225 VAL B O 1
ATOM 7845 N N . TYR B 2 223 ? 11.962 -0.846 123.835 1.00 9.13 226 TYR B N 1
ATOM 7846 C CA . TYR B 2 223 ? 12.200 0.014 122.679 1.00 9.44 226 TYR B CA 1
ATOM 7847 C C . TYR B 2 223 ? 13.614 -0.168 122.138 1.00 9.30 226 TYR B C 1
ATOM 7848 O O . TYR B 2 223 ? 13.830 -0.143 120.923 1.00 9.96 226 TYR B O 1
ATOM 7866 N N . THR B 2 224 ? 14.597 -0.324 123.026 1.00 9.56 227 THR B N 1
ATOM 7867 C CA . THR B 2 224 ? 15.984 -0.413 122.586 1.00 10.02 227 THR B CA 1
ATOM 7868 C C . THR B 2 224 ? 16.236 -1.719 121.846 1.00 9.68 227 THR B C 1
ATOM 7869 O O . THR B 2 224 ? 16.812 -1.723 120.753 1.00 10.38 227 THR B O 1
ATOM 7880 N N . ILE B 2 225 ? 15.786 -2.842 122.405 1.00 9.81 228 ILE B N 1
ATOM 7881 C CA . ILE B 2 225 ? 15.873 -4.100 121.670 1.00 9.73 228 ILE B CA 1
ATOM 7882 C C . ILE B 2 225 ? 15.065 -4.018 120.376 1.00 9.58 228 ILE B C 1
ATOM 7883 O O . ILE B 2 225 ? 15.519 -4.458 119.313 1.00 9.95 228 ILE B O 1
ATOM 7899 N N . GLY B 2 226 ? 13.859 -3.453 120.445 1.00 9.75 229 GLY B N 1
ATOM 7900 C CA . GLY B 2 226 ? 13.056 -3.297 119.244 1.00 10.08 229 GLY B CA 1
ATOM 7901 C C . GLY B 2 226 ? 13.790 -2.551 118.147 1.00 9.87 229 GLY B C 1
ATOM 7902 O O . GLY B 2 226 ? 13.628 -2.851 116.958 1.00 10.48 229 GLY B O 1
ATOM 7906 N N . SER B 2 227 ? 14.603 -1.558 118.529 1.00 9.89 230 SER B N 1
ATOM 7907 C CA . SER B 2 227 ? 15.335 -0.766 117.545 1.00 10.33 230 SER B CA 1
ATOM 7908 C C . SER B 2 227 ? 16.425 -1.563 116.837 1.00 10.47 230 SER B C 1
ATOM 7909 O O . SER B 2 227 ? 16.927 -1.102 115.802 1.00 11.34 230 SER B O 1
ATOM 7917 N N . LYS B 2 228 ? 16.802 -2.729 117.371 1.00 10.29 231 LYS B N 1
ATOM 7918 C CA . LYS B 2 228 ? 17.754 -3.627 116.731 1.00 10.28 231 LYS B CA 1
ATOM 7919 C C . LYS B 2 228 ? 17.060 -4.719 115.933 1.00 10.36 231 LYS B C 1
ATOM 7920 O O . LYS B 2 228 ? 17.728 -5.504 115.238 1.00 11.37 231 LYS B O 1
ATOM 7939 N N . TYR B 2 229 ? 15.734 -4.768 116.017 1.00 9.73 232 TYR B N 1
ATOM 7940 C CA . TYR B 2 229 ? 14.875 -5.734 115.353 1.00 9.98 232 TYR B CA 1
ATOM 7941 C C . TYR B 2 229 ? 13.730 -5.009 114.651 1.00 10.00 232 TYR B C 1
ATOM 7942 O O . TYR B 2 229 ? 12.561 -5.382 114.760 1.00 10.09 232 TYR B O 1
ATOM 7960 N N . LYS B 2 230 ? 14.062 -3.961 113.887 1.00 10.30 233 LYS B N 1
ATOM 7961 C CA . LYS B 2 230 ? 13.024 -3.146 113.261 1.00 10.57 233 LYS B CA 1
ATOM 7962 C C . LYS B 2 230 ? 12.215 -3.942 112.250 1.00 10.23 233 LYS B C 1
ATOM 7963 O O . LYS B 2 230 ? 11.053 -3.616 111.993 1.00 10.55 233 LYS B O 1
ATOM 7982 N N . ASP B 2 231 ? 12.814 -4.982 111.668 1.00 10.05 234 ASP B N 1
ATOM 7983 C CA . ASP B 2 231 ? 12.100 -5.877 110.769 1.00 10.11 234 ASP B CA 1
ATOM 7984 C C . ASP B 2 231 ? 10.911 -6.555 111.440 1.00 10.00 234 ASP B C 1
ATOM 7985 O O . ASP B 2 231 ? 9.957 -6.949 110.756 1.00 11.13 234 ASP B O 1
ATOM 7994 N N . MET B 2 232 ? 10.928 -6.673 112.762 1.00 9.43 235 MET B N 1
ATOM 7995 C CA . MET B 2 232 ? 9.863 -7.350 113.491 1.00 9.31 235 MET B CA 1
ATOM 7996 C C . MET B 2 232 ? 8.629 -6.482 113.687 1.00 8.48 235 MET B C 1
ATOM 7997 O O . MET B 2 232 ? 7.621 -6.981 114.195 1.00 8.85 235 MET B O 1
ATOM 8011 N N . PHE B 2 233 ? 8.671 -5.208 113.279 1.00 8.69 236 PHE B N 1
ATOM 8012 C CA . PHE B 2 233 ? 7.462 -4.393 113.197 1.00 9.20 236 PHE B CA 1
ATOM 8013 C C . PHE B 2 233 ? 6.747 -4.536 111.861 1.00 9.87 236 PHE B C 1
ATOM 8014 O O . PHE B 2 233 ? 5.675 -3.945 111.686 1.00 10.88 236 PHE B O 1
ATOM 8031 N N . LYS B 2 234 ? 7.293 -5.329 110.936 1.00 9.65 237 LYS B N 1
ATOM 8032 C CA . LYS B 2 234 ? 6.778 -5.429 109.578 1.00 10.61 237 LYS B CA 1
ATOM 8033 C C . LYS B 2 234 ? 6.086 -6.749 109.299 1.00 9.87 237 LYS B C 1
ATOM 8034 O O . LYS B 2 234 ? 5.678 -6.993 108.153 1.00 11.49 237 LYS B O 1
ATOM 8053 N N . VAL B 2 235 ? 5.942 -7.603 110.313 1.00 8.73 238 VAL B N 1
ATOM 8054 C CA . VAL B 2 235 ? 5.358 -8.924 110.171 1.00 9.18 238 VAL B CA 1
ATOM 8055 C C . VAL B 2 235 ? 4.473 -9.185 111.380 1.00 8.22 238 VAL B C 1
ATOM 8056 O O . VAL B 2 235 ? 4.582 -8.517 112.413 1.00 8.54 238 VAL B O 1
ATOM 8069 N N . GLY B 2 236 ? 3.600 -10.181 111.247 1.00 8.02 239 GLY B N 1
ATOM 8070 C CA . GLY B 2 236 ? 2.746 -10.591 112.342 1.00 7.99 239 GLY B CA 1
ATOM 8071 C C . GLY B 2 236 ? 1.429 -9.860 112.447 1.00 7.90 239 GLY B C 1
ATOM 8072 O O . GLY B 2 236 ? 0.779 -9.918 113.499 1.00 8.64 239 GLY B O 1
ATOM 8076 N N . GLN B 2 237 ? 0.985 -9.207 111.374 1.00 7.93 240 GLN B N 1
ATOM 8077 C CA . GLN B 2 237 ? -0.238 -8.404 111.415 1.00 8.08 240 GLN B CA 1
ATOM 8078 C C . GLN B 2 237 ? -1.494 -9.246 111.588 1.00 8.14 240 GLN B C 1
ATOM 8079 O O . GLN B 2 237 ? -2.432 -8.822 112.276 1.00 8.56 240 GLN B O 1
ATOM 8093 N N . GLY B 2 238 ? -1.575 -10.386 110.910 1.00 8.25 241 GLY B N 1
ATOM 8094 C CA . GLY B 2 238 ? -2.784 -11.172 110.975 1.00 8.10 241 GLY B CA 1
ATOM 8095 C C . GLY B 2 238 ? -3.987 -10.387 110.500 1.00 8.27 241 GLY B C 1
ATOM 8096 O O . GLY B 2 238 ? -3.940 -9.649 109.509 1.00 9.33 241 GLY B O 1
ATOM 8100 N N . PHE B 2 239 ? -5.108 -10.574 111.200 1.00 8.30 242 PHE B N 1
ATOM 8101 C CA . PHE B 2 239 ? -6.345 -9.894 110.850 1.00 8.70 242 PHE B CA 1
ATOM 8102 C C . PHE B 2 239 ? -6.360 -8.413 111.203 1.00 8.27 242 PHE B C 1
ATOM 8103 O O . PHE B 2 239 ? -7.260 -7.699 110.752 1.00 9.51 242 PHE B O 1
ATOM 8120 N N . LYS B 2 240 ? -5.433 -7.941 112.031 1.00 7.78 243 LYS B N 1
ATOM 8121 C CA A LYS B 2 240 ? -5.467 -6.564 112.526 0.51 8.05 243 LYS B CA 1
ATOM 8122 C CA B LYS B 2 240 ? -5.468 -6.565 112.526 0.49 8.09 243 LYS B CA 1
ATOM 8123 C C . LYS B 2 240 ? -6.835 -6.247 113.135 1.00 8.28 243 LYS B C 1
ATOM 8124 O O . LYS B 2 240 ? -7.449 -5.215 112.864 1.00 9.32 243 LYS B O 1
ATOM 8159 N N . ALA B 2 241 ? -7.300 -7.159 113.995 1.00 8.34 244 ALA B N 1
ATOM 8160 C CA . ALA B 2 241 ? -8.635 -7.089 114.572 1.00 8.51 244 ALA B CA 1
ATOM 8161 C C . ALA B 2 241 ? -8.529 -7.435 116.049 1.00 8.30 244 ALA B C 1
ATOM 8162 O O . ALA B 2 241 ? -7.843 -8.397 116.407 1.00 9.12 244 ALA B O 1
ATOM 8169 N N . ALA B 2 242 ? -9.205 -6.651 116.898 1.00 8.04 245 ALA B N 1
ATOM 8170 C CA . ALA B 2 242 ? -8.981 -6.668 118.337 1.00 8.2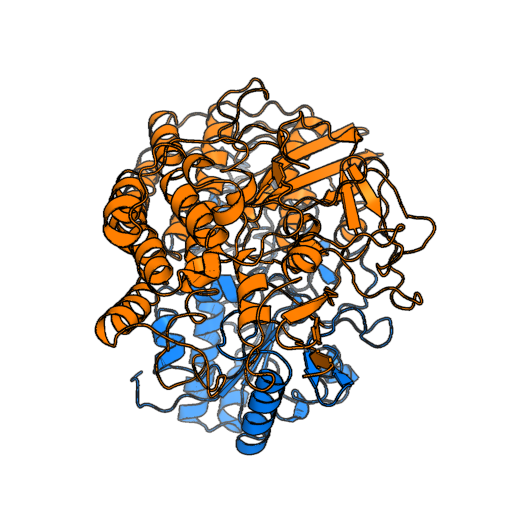0 245 ALA B CA 1
ATOM 8171 C C . ALA B 2 242 ? -10.291 -6.557 119.108 1.00 7.66 245 ALA B C 1
ATOM 8172 O O . ALA B 2 242 ? -11.276 -5.985 118.637 1.00 8.40 245 ALA B O 1
ATOM 8179 N N . LEU B 2 243 ? -10.248 -7.071 120.346 1.00 7.53 246 LEU B N 1
ATOM 8180 C CA . LEU B 2 243 ? -11.358 -7.064 121.286 1.00 7.64 246 LEU B CA 1
ATOM 8181 C C . LEU B 2 243 ? -10.893 -6.574 122.649 1.00 7.42 246 LEU B C 1
ATOM 8182 O O . LEU B 2 243 ? -9.835 -6.980 123.133 1.00 7.57 246 LEU B O 1
ATOM 8198 N N . CYS B 2 244 ? -11.728 -5.752 123.290 1.00 7.80 247 CYS B N 1
ATOM 8199 C CA . CYS B 2 244 ? -11.604 -5.392 124.699 1.00 8.01 247 CYS B CA 1
ATOM 8200 C C . CYS B 2 244 ? -13.000 -5.422 125.304 1.00 7.84 247 CYS B C 1
ATOM 8201 O O . CYS B 2 244 ? -13.928 -4.845 124.735 1.00 8.40 247 CYS B O 1
ATOM 8209 N N . VAL B 2 245 ? -13.154 -6.066 126.460 1.00 8.15 248 VAL B N 1
ATOM 8210 C CA . VAL B 2 245 ? -14.445 -6.200 127.133 1.00 8.43 248 VAL B CA 1
ATOM 8211 C C . VAL B 2 245 ? -14.568 -5.316 128.355 1.00 9.44 248 VAL B C 1
ATOM 8212 O O . VAL B 2 245 ? -15.611 -5.354 129.023 1.00 11.04 248 VAL B O 1
ATOM 8225 N N . GLY B 2 246 ? -13.553 -4.527 128.665 1.00 9.47 249 GLY B N 1
ATOM 8226 C CA . GLY B 2 246 ? -13.544 -3.627 129.806 1.00 10.45 249 GLY B CA 1
ATOM 8227 C C . GLY B 2 246 ? -12.962 -4.263 131.052 1.00 10.36 249 GLY B C 1
ATOM 8228 O O . GLY B 2 246 ? -13.107 -5.454 131.292 1.00 10.63 249 GLY B O 1
ATOM 8232 N N A ALA B 2 247 ? -12.291 -3.449 131.891 0.72 9.89 250 ALA B N 1
ATOM 8233 N N B ALA B 2 247 ? -12.321 -3.416 131.847 0.28 10.64 250 ALA B N 1
ATOM 8234 C CA A ALA B 2 247 ? -11.691 -3.978 133.128 0.72 9.67 250 ALA B CA 1
ATOM 8235 C CA B ALA B 2 247 ? -11.724 -3.801 133.105 0.28 10.82 250 ALA B CA 1
ATOM 8236 C C A ALA B 2 247 ? -11.282 -2.871 134.094 0.72 8.91 250 ALA B C 1
ATOM 8237 C C B ALA B 2 247 ? -11.550 -2.537 133.922 0.28 11.06 250 ALA B C 1
ATOM 8238 O O A ALA B 2 247 ? -10.974 -1.750 133.682 0.72 9.26 250 ALA B O 1
ATOM 8239 O O B ALA B 2 247 ? -11.326 -1.448 133.379 0.28 11.20 250 ALA B O 1
ATOM 8252 N N A PHE B 2 248 ? -11.236 -3.225 135.395 0.72 7.99 251 PHE B N 1
ATOM 8253 N N B PHE B 2 248 ? -11.689 -2.698 135.222 0.28 11.12 251 PHE B N 1
ATOM 8254 C CA A PHE B 2 248 ? -10.866 -2.348 136.510 0.72 7.80 251 PHE B CA 1
ATOM 8255 C CA B PHE B 2 248 ? -11.435 -1.649 136.199 0.28 11.48 251 PHE B CA 1
ATOM 8256 C C A PHE B 2 248 ? -11.893 -1.231 136.690 0.72 8.24 251 PHE B C 1
ATOM 8257 C C B PHE B 2 248 ? -12.400 -0.481 136.044 0.28 11.91 251 PHE B C 1
ATOM 8258 O O A PHE B 2 248 ? -11.686 -0.085 136.258 0.72 8.53 251 PHE B O 1
ATOM 8259 O O B PHE B 2 248 ? -11.997 0.624 135.651 0.28 11.52 251 PHE B O 1
ATOM 8292 N N A PRO B 2 249 ? -13.021 -1.529 137.325 0.72 8.28 252 PRO B N 1
ATOM 8293 N N B PRO B 2 249 ? -13.674 -0.696 136.343 0.28 12.79 252 PRO B N 1
ATOM 8294 C CA A PRO B 2 249 ? -14.068 -0.511 137.465 0.72 8.72 252 PRO B CA 1
ATOM 8295 C CA B PRO B 2 249 ? -14.610 0.419 136.482 0.28 13.55 252 PRO B CA 1
ATOM 8296 C C A PRO B 2 249 ? -13.579 0.647 138.316 0.72 9.23 252 PRO B C 1
ATOM 8297 C C B PRO B 2 249 ? -14.002 1.582 137.247 0.28 14.20 252 PRO B C 1
ATOM 8298 O O A PRO B 2 249 ? -12.931 0.456 139.356 0.72 9.31 252 PRO B O 1
ATOM 8299 O O B PRO B 2 249 ? -13.277 1.376 138.226 0.28 14.09 252 PRO B O 1
ATOM 8320 N N A LEU B 2 250 ? -13.898 1.865 137.859 0.72 9.42 253 LEU B N 1
ATOM 8321 N N B LEU B 2 250 ? -14.274 2.804 136.807 0.28 15.06 253 LEU B N 1
ATOM 8322 C CA A LEU B 2 250 ? -13.411 3.094 138.482 0.72 10.28 253 LEU B CA 1
ATOM 8323 C CA B LEU B 2 250 ? -13.818 3.970 137.548 0.28 16.00 253 LEU B CA 1
ATOM 8324 C C A LEU B 2 250 ? -14.443 3.760 139.374 0.72 11.45 253 LEU B C 1
ATOM 8325 C C B LEU B 2 250 ? -14.683 4.265 138.783 0.28 16.48 253 LEU B C 1
ATOM 8326 O O A LEU B 2 250 ? -14.126 4.747 140.042 0.72 12.24 253 LEU B O 1
ATOM 8327 O O B LEU B 2 250 ? -14.337 5.172 139.547 0.28 16.82 253 LEU B O 1
ATOM 8358 N N A ASP B 2 251 ? -15.654 3.232 139.404 0.72 12.33 254 ASP B N 1
ATOM 8359 N N B ASP B 2 251 ? -15.770 3.504 139.021 0.28 16.90 254 ASP B N 1
ATOM 8360 C CA A ASP B 2 251 ? -16.697 3.701 140.292 0.72 13.90 254 ASP B CA 1
ATOM 8361 C CA B ASP B 2 251 ? -16.687 3.746 140.144 0.28 17.03 254 ASP B CA 1
ATOM 8362 C C A ASP B 2 251 ? -17.654 2.531 140.465 0.72 14.76 254 ASP B C 1
ATOM 8363 C C B ASP B 2 251 ? -17.656 2.572 140.381 0.28 16.57 254 ASP B C 1
ATOM 8364 O O A ASP B 2 251 ? -17.394 1.419 139.992 0.72 15.15 254 ASP B O 1
ATOM 8365 O O B ASP B 2 251 ? -17.411 1.472 139.872 0.28 16.85 254 ASP B O 1
ATOM 8382 N N . ASN B 2 252 ? -18.750 2.769 141.147 1.00 15.82 255 ASN B N 1
ATOM 8383 C CA . ASN B 2 252 ? -19.663 1.683 141.491 1.00 17.02 255 ASN B CA 1
ATOM 8384 C C . ASN B 2 252 ? -20.815 1.507 140.505 1.00 18.08 255 ASN B C 1
ATOM 8385 O O . ASN B 2 252 ? -21.712 0.688 140.754 1.00 19.04 255 ASN B O 1
ATOM 8396 N N . SER B 2 253 ? -20.801 2.230 139.383 1.00 18.36 256 SER B N 1
ATOM 8397 C CA . SER B 2 253 ? -21.903 2.190 138.429 1.00 19.61 256 SER B CA 1
ATOM 8398 C C . SER B 2 253 ? -21.838 0.993 137.496 1.00 20.94 256 SER B C 1
ATOM 8399 O O . SER B 2 253 ? -22.864 0.632 136.902 1.00 21.88 256 SER B O 1
ATOM 8407 N N . GLY B 2 254 ? -20.658 0.400 137.331 1.00 21.29 257 GLY B N 1
ATOM 8408 C CA . GLY B 2 254 ? -20.447 -0.630 136.341 1.00 21.90 257 GLY B CA 1
ATOM 8409 C C . GLY B 2 254 ? -20.284 -0.121 134.929 1.00 22.17 257 GLY B C 1
ATOM 8410 O O . GLY B 2 254 ? -20.181 -0.937 134.001 1.00 22.67 257 GLY B O 1
ATOM 8414 N N . LYS B 2 255 ? -20.232 1.201 134.739 1.00 21.88 258 LYS B N 1
ATOM 8415 C CA . LYS B 2 255 ? -20.175 1.810 133.421 1.00 22.60 258 LYS B CA 1
ATOM 8416 C C . LYS B 2 255 ? -18.835 2.451 133.097 1.00 22.04 258 LYS B C 1
ATOM 8417 O O . LYS B 2 255 ? -18.640 2.875 131.950 1.00 22.79 258 LYS B O 1
ATOM 8436 N N A LYS B 2 256 ? -17.929 2.571 134.066 0.88 20.20 259 LYS B N 1
ATOM 8437 C CA A LYS B 2 256 ? -16.661 3.268 133.875 0.88 19.07 259 LYS B CA 1
ATOM 8438 C C A LYS B 2 256 ? -15.519 2.376 134.337 0.88 15.54 259 LYS B C 1
ATOM 8439 O O A LYS B 2 256 ? -15.501 1.909 135.487 0.88 14.77 259 LYS B O 1
ATOM 8458 N N A HIS B 2 257 ? -14.551 2.160 133.439 0.88 13.79 260 HIS B N 1
ATOM 8459 C CA A HIS B 2 257 ? -13.462 1.218 133.652 0.88 12.70 260 HIS B CA 1
ATOM 8460 C C A HIS B 2 257 ? -12.162 1.836 133.157 0.88 11.58 260 HIS B C 1
ATOM 8461 O O A HIS B 2 257 ? -12.174 2.659 132.250 0.88 11.96 260 HIS B O 1
ATOM 8474 N N A LEU B 2 258 ? -11.043 1.409 133.734 0.88 11.18 261 LEU B N 1
ATOM 8475 C CA A LEU B 2 258 ? -9.733 1.850 133.253 0.88 10.97 261 LEU B CA 1
ATOM 8476 C C A LEU B 2 258 ? -9.552 1.540 131.766 0.88 10.89 261 LEU B C 1
ATOM 8477 O O A LEU B 2 258 ? -9.030 2.356 130.996 0.88 11.95 261 LEU B O 1
ATOM 8493 N N . PHE B 2 259 ? -9.920 0.333 131.356 1.00 10.45 262 PHE B N 1
ATOM 8494 C CA . PHE B 2 259 ? -9.944 -0.075 129.958 1.00 10.36 262 PHE B CA 1
ATOM 8495 C C . PHE B 2 259 ? -11.404 -0.161 129.563 1.00 10.55 262 PHE B C 1
ATOM 8496 O O . PHE B 2 259 ? -12.157 -0.935 130.154 1.00 11.49 262 PHE B O 1
ATOM 8513 N N A MET B 2 260 ? -11.804 0.642 128.592 0.76 10.71 263 MET B N 1
ATOM 8514 N N B MET B 2 260 ? -11.794 0.622 128.556 0.24 10.91 263 MET B N 1
ATOM 8515 C CA A MET B 2 260 ? -13.191 0.609 128.174 0.76 11.06 263 MET B CA 1
ATOM 8516 C CA B MET B 2 260 ? -13.154 0.677 128.056 0.24 11.35 263 MET B CA 1
ATOM 8517 C C A MET B 2 260 ? -13.364 -0.368 127.010 0.76 10.32 263 MET B C 1
ATOM 8518 C C B MET B 2 260 ? -13.365 -0.364 126.966 0.24 10.78 263 MET B C 1
ATOM 8519 O O A MET B 2 260 ? -12.415 -0.633 126.258 0.76 10.18 263 MET B O 1
ATOM 8520 O O B MET B 2 260 ? -12.454 -0.644 126.182 0.24 10.79 263 MET B O 1
ATOM 8547 N N . PRO B 2 261 ? -14.561 -0.942 126.874 1.00 10.35 264 PRO B N 1
ATOM 8548 C CA . PRO B 2 261 ? -14.781 -1.993 125.874 1.00 10.01 264 PRO B CA 1
ATOM 8549 C C . PRO B 2 261 ? -14.849 -1.448 124.457 1.00 10.10 264 PRO B C 1
ATOM 8550 O O . PRO B 2 261 ? -15.191 -0.289 124.214 1.00 11.52 264 PRO B O 1
ATOM 8561 N N . GLY B 2 262 ? -14.552 -2.330 123.508 1.00 9.08 265 GLY B N 1
ATOM 8562 C CA . GLY B 2 262 ? -14.695 -2.008 122.104 1.00 9.28 265 GLY B CA 1
ATOM 8563 C C . GLY B 2 262 ? -14.152 -3.121 121.242 1.00 8.77 265 GLY B C 1
ATOM 8564 O O . GLY B 2 262 ? -13.382 -3.969 121.712 1.00 9.50 265 GLY B O 1
ATOM 8568 N N . VAL B 2 263 ? -14.561 -3.118 119.976 1.00 8.55 266 VAL B N 1
ATOM 8569 C CA . VAL B 2 263 ? -14.082 -4.046 118.963 1.00 8.57 266 VAL B CA 1
ATOM 8570 C C . VAL B 2 263 ? -13.466 -3.225 117.838 1.00 8.43 266 VAL B C 1
ATOM 8571 O O . VAL B 2 263 ? -13.917 -2.116 117.546 1.00 8.96 266 VAL B O 1
ATOM 8584 N N . TYR B 2 264 ? -12.418 -3.754 117.222 1.00 8.47 267 TYR B N 1
ATOM 8585 C CA . TYR B 2 264 ? -11.778 -3.113 116.083 1.00 8.38 267 TYR B CA 1
ATOM 8586 C C . TYR B 2 264 ? -11.546 -4.180 115.025 1.00 8.31 267 TYR B C 1
ATOM 8587 O O . TYR B 2 264 ? -10.927 -5.201 115.311 1.00 8.86 267 TYR B O 1
ATOM 8605 N N . ALA B 2 265 ? -12.053 -3.969 113.814 1.00 8.52 268 ALA B N 1
ATOM 8606 C CA . ALA B 2 265 ? -11.868 -4.958 112.756 1.00 9.27 268 ALA B CA 1
ATOM 8607 C C . ALA B 2 265 ? -12.048 -4.259 111.422 1.00 9.37 268 ALA B C 1
ATOM 8608 O O . ALA B 2 265 ? -12.845 -3.333 111.307 1.00 9.55 268 ALA B O 1
ATOM 8615 N N . LYS B 2 266 ? -11.299 -4.713 110.415 1.00 10.30 269 LYS B N 1
ATOM 8616 C CA . LYS B 2 266 ? -11.390 -4.154 109.064 1.00 12.00 269 LYS B CA 1
ATOM 8617 C C . LYS B 2 266 ? -11.304 -2.632 109.106 1.00 11.27 269 LYS B C 1
ATOM 8618 O O . LYS B 2 266 ? -12.023 -1.925 108.406 1.00 12.06 269 LYS B O 1
ATOM 8637 N N . GLY B 2 267 ? -10.414 -2.132 109.954 1.00 10.61 270 GLY B N 1
ATOM 8638 C CA . GLY B 2 267 ? -10.123 -0.725 110.011 1.00 10.55 270 GLY B CA 1
ATOM 8639 C C . GLY B 2 267 ? -11.156 0.127 110.698 1.00 9.40 270 GLY B C 1
ATOM 8640 O O . GLY B 2 267 ? -11.095 1.354 110.563 1.00 9.79 270 GLY B O 1
ATOM 8644 N N A LYS B 2 268 ? -12.086 -0.481 111.444 0.71 9.03 271 LYS B N 1
ATOM 8645 N N B LYS B 2 268 ? -12.102 -0.457 111.432 0.29 9.35 271 LYS B N 1
ATOM 8646 C CA A LYS B 2 268 ? -13.226 0.215 112.020 0.71 9.47 271 LYS B CA 1
ATOM 8647 C CA B LYS B 2 268 ? -13.171 0.342 112.011 0.29 9.63 271 LYS B CA 1
ATOM 8648 C C A LYS B 2 268 ? -13.384 -0.089 113.504 0.71 8.54 271 LYS B C 1
ATOM 8649 C C B LYS B 2 268 ? -13.462 -0.057 113.450 0.29 8.87 271 LYS B C 1
ATOM 8650 O O A LYS B 2 268 ? -13.314 -1.247 113.924 0.71 8.84 271 LYS B O 1
ATOM 8651 O O B LYS B 2 268 ? -13.516 -1.242 113.787 0.29 8.93 271 LYS B O 1
ATOM 8688 N N . ASP B 2 269 ? -13.656 0.964 114.283 1.00 8.32 272 ASP B N 1
ATOM 8689 C CA . ASP B 2 269 ? -14.094 0.801 115.667 1.00 8.62 272 ASP B CA 1
ATOM 8690 C C . ASP B 2 269 ? -15.586 0.500 115.723 1.00 9.36 272 ASP B C 1
ATOM 8691 O O . ASP B 2 269 ? -16.383 1.109 115.003 1.00 10.58 272 ASP B O 1
ATOM 8701 N N A MET B 2 270 ? -15.967 -0.406 116.611 0.27 10.49 273 MET B N 1
ATOM 8702 N N B MET B 2 270 ? -15.960 -0.429 116.598 0.73 9.50 273 MET B N 1
ATOM 8703 C CA A MET B 2 270 ? -17.375 -0.709 116.793 0.27 11.98 273 MET B CA 1
ATOM 8704 C CA B MET B 2 270 ? -17.333 -0.880 116.778 0.73 10.69 273 MET B CA 1
ATOM 8705 C C A MET B 2 270 ? -17.607 -1.120 118.235 0.27 11.84 273 MET B C 1
ATOM 8706 C C B MET B 2 270 ? -17.589 -1.119 118.259 0.73 10.59 273 MET B C 1
ATOM 8707 O O A MET B 2 270 ? -16.667 -1.504 118.941 0.27 11.69 273 MET B O 1
ATOM 8708 O O B MET B 2 270 ? -16.652 -1.364 119.025 0.73 9.74 273 MET B O 1
ATOM 8735 N N . PRO B 2 271 ? -18.847 -1.061 118.697 1.00 12.14 274 PRO B N 1
ATOM 8736 C CA . PRO B 2 271 ? -19.145 -1.400 120.093 1.00 12.68 274 PRO B CA 1
ATOM 8737 C C . PRO B 2 271 ? -18.977 -2.886 120.348 1.00 12.36 274 PRO B C 1
ATOM 8738 O O . PRO B 2 271 ? -18.954 -3.707 119.432 1.00 13.74 274 PRO B O 1
ATOM 8749 N N . PHE B 2 272 ? -18.854 -3.225 121.626 1.00 11.63 275 PHE B N 1
ATOM 8750 C CA . PHE B 2 272 ? -18.816 -4.612 122.065 1.00 11.13 275 PHE B CA 1
ATOM 8751 C C . PHE B 2 272 ? -20.182 -5.024 122.621 1.00 11.19 275 PHE B C 1
ATOM 8752 O O . PHE B 2 272 ? -20.661 -4.452 123.608 1.00 12.33 275 PHE B O 1
ATOM 8769 N N . ASP B 2 273 ? -20.779 -6.039 122.008 1.00 10.85 276 ASP B N 1
ATOM 8770 C CA . ASP B 2 273 ? -22.044 -6.632 122.439 1.00 11.49 276 ASP B CA 1
ATOM 8771 C C . ASP B 2 273 ? -21.769 -8.100 122.724 1.00 10.68 276 ASP B C 1
ATOM 8772 O O . ASP B 2 273 ? -21.547 -8.876 121.776 1.00 10.50 276 ASP B O 1
ATOM 8781 N N . PRO B 2 274 ? -21.751 -8.539 123.988 1.00 10.43 277 PRO B N 1
ATOM 8782 C CA . PRO B 2 274 ? -21.343 -9.926 124.280 1.00 10.27 277 PRO B CA 1
ATOM 8783 C C . PRO B 2 274 ? -22.270 -10.986 123.731 1.00 9.98 277 PRO B C 1
ATOM 8784 O O . PRO B 2 274 ? -21.859 -12.150 123.643 1.00 9.97 277 PRO B O 1
ATOM 8795 N N . SER B 2 275 ? -23.503 -10.630 123.355 1.00 10.85 278 SER B N 1
ATOM 8796 C CA . SER B 2 275 ? -24.401 -11.616 122.767 1.00 11.69 278 SER B CA 1
ATOM 8797 C C . SER B 2 275 ? -23.917 -12.098 121.407 1.00 11.46 278 SER B C 1
ATOM 8798 O O . SER B 2 275 ? -24.420 -13.112 120.908 1.00 12.57 278 SER B O 1
ATOM 8806 N N . LYS B 2 276 ? -22.950 -11.406 120.808 1.00 11.04 279 LYS B N 1
ATOM 8807 C CA . LYS B 2 276 ? -22.419 -11.765 119.502 1.00 11.27 279 LYS B CA 1
ATOM 8808 C C . LYS B 2 276 ? -21.270 -12.763 119.587 1.00 10.28 279 LYS B C 1
ATOM 8809 O O . LYS B 2 276 ? -20.728 -13.151 118.549 1.00 11.24 279 LYS B O 1
ATOM 8828 N N . ILE B 2 277 ? -20.896 -13.192 120.792 1.00 9.35 280 ILE B N 1
ATOM 8829 C CA . ILE B 2 277 ? -19.871 -14.219 120.952 1.00 9.18 280 ILE B CA 1
ATOM 8830 C C . ILE B 2 277 ? -20.497 -15.593 120.746 1.00 9.60 280 ILE B C 1
ATOM 8831 O O . ILE B 2 277 ? -21.507 -15.931 121.373 1.00 10.68 280 ILE B O 1
ATOM 8847 N N . LYS B 2 278 ? -19.871 -16.409 119.905 1.00 9.36 281 LYS B N 1
ATOM 8848 C CA . LYS B 2 278 ? -20.226 -17.812 119.734 1.00 9.98 281 LYS B CA 1
ATOM 8849 C C . LYS B 2 278 ? -18.947 -18.630 119.740 1.00 9.22 281 LYS B C 1
ATOM 8850 O O . LYS B 2 278 ? -17.926 -18.169 119.236 1.00 10.06 281 LYS B O 1
ATOM 8869 N N . GLU B 2 279 ? -19.001 -19.841 120.288 1.00 8.42 282 GLU B N 1
ATOM 8870 C CA . GLU B 2 279 ? -17.844 -20.725 120.301 1.00 8.17 282 GLU B CA 1
ATOM 8871 C C . GLU B 2 279 ? -18.093 -21.910 119.377 1.00 8.41 282 GLU B C 1
ATOM 8872 O O . GLU B 2 279 ? -19.031 -22.692 119.579 1.00 9.72 282 GLU B O 1
ATOM 8884 N N . TYR B 2 280 ? -17.253 -22.027 118.365 1.00 8.44 283 TYR B N 1
ATOM 8885 C CA . TYR B 2 280 ? -17.314 -23.084 117.374 1.00 8.87 283 TYR B CA 1
ATOM 8886 C C . TYR B 2 280 ? -16.373 -24.223 117.749 1.00 9.03 283 TYR B C 1
ATOM 8887 O O . TYR B 2 280 ? -15.380 -24.024 118.457 1.00 9.03 283 TYR B O 1
ATOM 8905 N N . VAL B 2 281 ? -16.698 -25.429 117.267 1.00 8.74 284 VAL B N 1
ATOM 8906 C CA . VAL B 2 281 ? -15.918 -26.604 117.643 1.00 8.84 284 VAL B CA 1
ATOM 8907 C C . VAL B 2 281 ? -15.543 -27.543 116.498 1.00 8.82 284 VAL B C 1
ATOM 8908 O O . VAL B 2 281 ? -14.978 -28.602 116.772 1.00 9.08 284 VAL B O 1
ATOM 8921 N N . LYS B 2 282 ? -15.809 -27.203 115.230 1.00 9.17 285 LYS B N 1
ATOM 8922 C CA . LYS B 2 282 ? -15.505 -28.168 114.170 1.00 10.21 285 LYS B CA 1
ATOM 8923 C C . LYS B 2 282 ? -14.080 -28.702 114.272 1.00 9.79 285 LYS B C 1
ATOM 8924 O O . LYS B 2 282 ? -13.844 -29.899 114.059 1.00 10.63 285 LYS B O 1
ATOM 8943 N N . TYR B 2 283 ? -13.111 -27.820 114.540 1.00 8.83 286 TYR B N 1
ATOM 8944 C CA . TYR B 2 283 ? -11.702 -28.191 114.582 1.00 8.89 286 TYR B CA 1
ATOM 8945 C C . TYR B 2 283 ? -11.191 -28.380 116.004 1.00 8.44 286 TYR B C 1
ATOM 8946 O O . TYR B 2 283 ? -9.972 -28.446 116.225 1.00 8.82 286 TYR B O 1
ATOM 8964 N N . SER B 2 284 ? -12.106 -28.505 116.957 1.00 8.27 287 SER B N 1
ATOM 8965 C CA . SER B 2 284 ? -11.791 -28.685 118.359 1.00 8.20 287 SER B CA 1
ATOM 8966 C C . SER B 2 284 ? -12.334 -30.027 118.838 1.00 8.28 287 SER B C 1
ATOM 8967 O O . SER B 2 284 ? -13.330 -30.538 118.313 1.00 8.51 287 SER B O 1
ATOM 8975 N N . TRP B 2 285 ? -11.685 -30.598 119.855 1.00 8.10 288 TRP B N 1
ATOM 8976 C CA . TRP B 2 285 ? -12.041 -31.930 120.361 1.00 8.39 288 TRP B CA 1
ATOM 8977 C C . TRP B 2 285 ? -13.233 -31.885 121.326 1.00 8.50 288 TRP B C 1
ATOM 8978 O O . TRP B 2 285 ? -13.131 -32.234 122.505 1.00 8.97 288 TRP B O 1
ATOM 8999 N N . PHE B 2 286 ? -14.377 -31.458 120.784 1.00 8.63 289 PHE B N 1
ATOM 9000 C CA . PHE B 2 286 ? -15.655 -31.407 121.488 1.00 8.67 289 PHE B CA 1
ATOM 9001 C C . PHE B 2 286 ? -16.761 -31.921 120.580 1.00 9.41 289 PHE B C 1
ATOM 9002 O O . PHE B 2 286 ? -16.652 -31.890 119.353 1.00 10.00 289 PHE B O 1
ATOM 9019 N N . ALA B 2 287 ? -17.837 -32.403 121.195 1.00 9.83 290 ALA B N 1
ATOM 9020 C CA . ALA B 2 287 ? -18.920 -33.017 120.438 1.00 10.77 290 ALA B CA 1
ATOM 9021 C C . ALA B 2 287 ? -19.498 -32.038 119.422 1.00 11.06 290 ALA B C 1
ATOM 9022 O O . ALA B 2 287 ? -19.761 -30.873 119.728 1.00 10.74 290 ALA B O 1
ATOM 9029 N N . GLU B 2 288 ? -19.748 -32.543 118.212 1.00 12.65 291 GLU B N 1
ATOM 9030 C CA . GLU B 2 288 ? -20.194 -31.685 117.118 1.00 13.86 291 GLU B CA 1
ATOM 9031 C C . GLU B 2 288 ? -21.490 -30.937 117.442 1.00 13.11 291 GLU B C 1
ATOM 9032 O O . GLU B 2 288 ? -21.670 -29.794 117.006 1.00 13.59 291 GLU B O 1
ATOM 9044 N N A GLU B 2 289 ? -22.395 -31.548 118.190 0.51 13.16 292 GLU B N 1
ATOM 9045 N N B GLU B 2 289 ? -22.395 -31.562 118.215 0.49 13.17 292 GLU B N 1
ATOM 9046 C CA A GLU B 2 289 ? -23.673 -30.899 118.446 0.51 13.28 292 GLU B CA 1
ATOM 9047 C CA B GLU B 2 289 ? -23.684 -30.951 118.544 0.49 13.28 292 GLU B CA 1
ATOM 9048 C C A GLU B 2 289 ? -23.559 -29.719 119.410 0.51 12.35 292 GLU B C 1
AT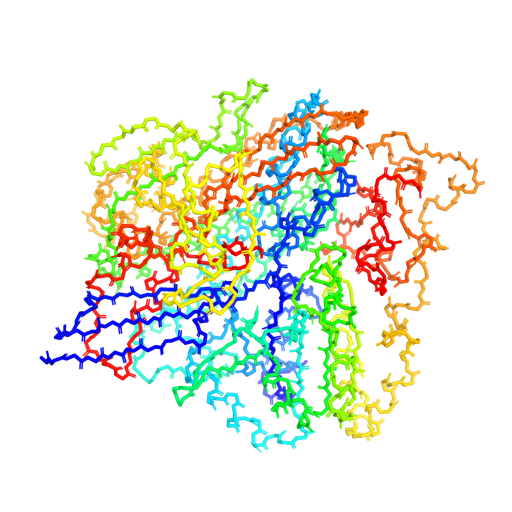OM 9049 C C B GLU B 2 289 ? -23.532 -29.663 119.340 0.49 12.48 292 GLU B C 1
ATOM 9050 O O A GLU B 2 289 ? -24.569 -29.058 119.675 0.51 12.60 292 GLU B O 1
ATOM 9051 O O B GLU B 2 289 ? -24.483 -28.874 119.413 0.49 12.91 292 GLU B O 1
ATOM 9074 N N . THR B 2 290 ? -22.367 -29.434 119.940 1.00 11.53 293 THR B N 1
ATOM 9075 C CA . THR B 2 290 ? -22.150 -28.269 120.787 1.00 11.00 293 THR B CA 1
ATOM 9076 C C . THR B 2 290 ? -21.608 -27.063 120.029 1.00 10.68 293 THR B C 1
ATOM 9077 O O . THR B 2 290 ? -21.306 -26.047 120.651 1.00 11.38 293 THR B O 1
ATOM 9088 N N . THR B 2 291 ? -21.508 -27.126 118.707 1.00 10.28 294 THR B N 1
ATOM 9089 C CA . THR B 2 291 ? -20.891 -26.024 117.987 1.00 10.19 294 THR B CA 1
ATOM 9090 C C . THR B 2 291 ? -21.794 -24.792 117.966 1.00 10.28 294 THR B C 1
ATOM 9091 O O . THR B 2 291 ? -23.025 -24.884 117.902 1.00 11.35 294 THR B O 1
ATOM 9102 N N . GLY B 2 292 ? -21.168 -23.619 117.992 1.00 10.60 295 GLY B N 1
ATOM 9103 C CA . GLY B 2 292 ? -21.868 -22.382 117.713 1.00 11.60 295 GLY B CA 1
ATOM 9104 C C . GLY B 2 292 ? -22.629 -21.770 118.863 1.00 12.17 295 GLY B C 1
ATOM 9105 O O . GLY B 2 292 ? -23.463 -20.897 118.634 1.00 14.71 295 GLY B O 1
ATOM 9109 N N . LEU B 2 293 ? -22.338 -22.154 120.093 1.00 10.91 296 LEU B N 1
ATOM 9110 C CA . LEU B 2 293 ? -23.112 -21.703 121.240 1.00 10.56 296 LEU B CA 1
ATOM 9111 C C . LEU B 2 293 ? -22.541 -20.420 121.837 1.00 9.88 296 LEU B C 1
ATOM 9112 O O . LEU B 2 293 ? -21.325 -20.282 122.020 1.00 9.97 296 LEU B O 1
ATOM 9128 N N . ASN B 2 294 ? -23.432 -19.492 122.170 1.00 9.97 297 ASN B N 1
ATOM 9129 C CA . ASN B 2 294 ? -23.066 -18.401 123.059 1.00 10.03 297 ASN B CA 1
ATOM 9130 C C . ASN B 2 294 ? -22.807 -18.975 124.448 1.00 9.26 297 ASN B C 1
ATOM 9131 O O . ASN B 2 294 ? -23.374 -19.999 124.832 1.00 9.80 297 ASN B O 1
ATOM 9142 N N . TYR B 2 295 ? -21.964 -18.284 125.217 1.00 9.19 298 TYR B N 1
ATOM 9143 C CA . TYR B 2 295 ? -21.522 -18.808 126.507 1.00 9.28 298 TYR B CA 1
ATOM 9144 C C . TYR B 2 295 ? -22.675 -18.987 127.495 1.00 9.30 298 TYR B C 1
ATOM 9145 O O . TYR B 2 295 ? -22.583 -19.850 128.370 1.00 9.36 298 TYR B O 1
ATOM 9163 N N . LYS B 2 296 ? -23.759 -18.200 127.393 1.00 9.27 299 LYS B N 1
ATOM 9164 C CA . LYS B 2 296 ? -24.885 -18.384 128.312 1.00 10.05 299 LYS B CA 1
ATOM 9165 C C . LYS B 2 296 ? -25.559 -19.733 128.121 1.00 10.18 299 LYS B C 1
ATOM 9166 O O . LYS B 2 296 ? -26.280 -20.191 129.020 1.00 11.09 299 LYS B O 1
ATOM 9185 N N . GLU B 2 297 ? -25.343 -20.368 126.969 1.00 10.28 300 GLU B N 1
ATOM 9186 C CA . GLU B 2 297 ? -25.869 -21.689 126.659 1.00 11.39 300 GLU B CA 1
ATOM 9187 C C . GLU B 2 297 ? -24.731 -22.657 126.370 1.00 10.44 300 GLU B C 1
ATOM 9188 O O . GLU B 2 297 ? -24.928 -23.675 125.707 1.00 11.06 300 GLU B O 1
ATOM 9200 N N . GLY B 2 298 ? -23.532 -22.363 126.862 1.00 9.67 301 GLY B N 1
ATOM 9201 C CA . GLY B 2 298 ? -22.378 -23.134 126.474 1.00 9.41 301 GLY B CA 1
ATOM 9202 C C . GLY B 2 298 ? -22.398 -24.537 127.038 1.00 9.11 301 GLY B C 1
ATOM 9203 O O . GLY B 2 298 ? -23.032 -24.834 128.053 1.00 9.89 301 GLY B O 1
ATOM 9207 N N . LYS B 2 299 ? -21.659 -25.412 126.360 1.00 9.19 302 LYS B N 1
ATOM 9208 C CA . LYS B 2 299 ? -21.547 -26.816 126.724 1.00 9.37 302 LYS B CA 1
ATOM 9209 C C . LYS B 2 299 ? -20.121 -27.255 126.479 1.00 8.56 302 LYS B C 1
ATOM 9210 O O . LYS B 2 299 ? -19.479 -26.800 125.527 1.00 9.22 302 LYS B O 1
ATOM 9229 N N . THR B 2 300 ? -19.641 -28.165 127.328 1.00 8.80 303 THR B N 1
ATOM 9230 C CA . THR B 2 300 ? -18.272 -28.664 127.236 1.00 8.65 303 THR B CA 1
ATOM 9231 C C . THR B 2 300 ? -18.314 -30.180 127.324 1.00 8.64 303 THR B C 1
ATOM 9232 O O . THR B 2 300 ? -18.398 -30.751 128.416 1.00 9.48 303 THR B O 1
ATOM 9243 N N . ILE B 2 301 ? -18.272 -30.803 126.150 1.00 8.77 304 ILE B N 1
ATOM 9244 C CA . ILE B 2 301 ? -18.427 -32.243 126.003 1.00 8.92 304 ILE B CA 1
ATOM 9245 C C . ILE B 2 301 ? -17.219 -32.730 125.217 1.00 8.84 304 ILE B C 1
ATOM 9246 O O . ILE B 2 301 ? -17.197 -32.640 123.983 1.00 9.19 304 ILE B O 1
ATOM 9262 N N . PRO B 2 302 ? -16.172 -33.202 125.884 1.00 9.65 305 PRO B N 1
ATOM 9263 C CA . PRO B 2 302 ? -14.953 -33.554 125.160 1.00 10.56 305 PRO B CA 1
ATOM 9264 C C . PRO B 2 302 ? -15.170 -34.707 124.197 1.00 10.59 305 PRO B C 1
ATOM 9265 O O . PRO B 2 302 ? -15.959 -35.623 124.436 1.00 12.05 305 PRO B O 1
ATOM 9276 N N . ALA B 2 303 ? -14.434 -34.637 123.091 1.00 10.28 306 ALA B N 1
ATOM 9277 C CA . ALA B 2 303 ? -14.475 -35.641 122.029 1.00 10.84 306 ALA B CA 1
ATOM 9278 C C . ALA B 2 303 ? -13.064 -35.794 121.491 1.00 10.38 306 ALA B C 1
ATOM 9279 O O . ALA B 2 303 ? -12.746 -35.333 120.387 1.00 10.35 306 ALA B O 1
ATOM 9286 N N . PRO B 2 304 ? -12.173 -36.419 122.268 1.00 11.14 307 PRO B N 1
ATOM 9287 C CA . PRO B 2 304 ? -10.746 -36.435 121.909 1.00 11.48 307 PRO B CA 1
ATOM 9288 C C . PRO B 2 304 ? -10.416 -37.254 120.684 1.00 12.06 307 PRO B C 1
ATOM 9289 O O . PRO B 2 304 ? -9.289 -37.146 120.194 1.00 13.07 307 PRO B O 1
ATOM 9300 N N . ASP B 2 305 ? -11.343 -38.063 120.184 1.00 12.82 308 ASP B N 1
ATOM 9301 C CA . ASP B 2 305 ? -11.118 -38.869 118.996 1.00 14.19 308 ASP B CA 1
ATOM 9302 C C . ASP B 2 305 ? -11.809 -38.306 117.758 1.00 13.99 308 ASP B C 1
ATOM 9303 O O . ASP B 2 305 ? -11.781 -38.946 116.705 1.00 15.30 308 ASP B O 1
ATOM 9312 N N . LYS B 2 306 ? -12.412 -37.124 117.841 1.00 13.18 309 LYS B N 1
ATOM 9313 C CA . LYS B 2 306 ? -13.187 -36.613 116.717 1.00 13.04 309 LYS B CA 1
ATOM 9314 C C . LYS B 2 306 ? -12.287 -36.307 115.522 1.00 13.18 309 LYS B C 1
ATOM 9315 O O . LYS B 2 306 ? -11.320 -35.546 115.632 1.00 13.76 309 LYS B O 1
ATOM 9334 N N . ALA B 2 307 ? -12.644 -36.857 114.361 1.00 13.63 310 ALA B N 1
ATOM 9335 C CA . ALA B 2 307 ? -11.841 -36.680 113.162 1.00 14.27 310 ALA B CA 1
ATOM 9336 C C . ALA B 2 307 ? -11.778 -35.217 112.759 1.00 13.91 310 ALA B C 1
ATOM 9337 O O . ALA B 2 307 ? -12.764 -34.480 112.854 1.00 14.79 310 ALA B O 1
ATOM 9344 N N . GLY B 2 308 ? -10.605 -34.801 112.295 1.00 13.88 311 GLY B N 1
ATOM 9345 C CA . GLY B 2 308 ? -10.409 -33.470 111.764 1.00 13.59 311 GLY B CA 1
ATOM 9346 C C . GLY B 2 308 ? -10.057 -32.417 112.792 1.00 12.63 311 GLY B C 1
ATOM 9347 O O . GLY B 2 308 ? -9.476 -31.388 112.436 1.00 13.60 311 GLY B O 1
ATOM 9351 N N . ALA B 2 309 ? -10.390 -32.643 114.052 1.00 11.25 312 ALA B N 1
ATOM 9352 C CA . ALA B 2 309 ? -10.092 -31.662 115.079 1.00 10.29 312 ALA B CA 1
ATOM 9353 C C . ALA B 2 309 ? -8.610 -31.703 115.445 1.00 9.50 312 ALA B C 1
ATOM 9354 O O . ALA B 2 309 ? -7.933 -32.722 115.297 1.00 10.40 312 ALA B O 1
ATOM 9361 N N . TYR B 2 310 ? -8.107 -30.572 115.953 1.00 8.88 313 TYR B N 1
ATOM 9362 C CA . TYR B 2 310 ? -6.686 -30.486 116.264 1.00 8.59 313 TYR B CA 1
ATOM 9363 C C . TYR B 2 310 ? -6.377 -29.689 117.526 1.00 8.12 313 TYR B C 1
ATOM 9364 O O . TYR B 2 310 ? -5.208 -29.359 117.757 1.00 8.64 313 TYR B O 1
ATOM 9382 N N . SER B 2 311 ? -7.364 -29.402 118.368 1.00 7.69 314 SER B N 1
ATOM 9383 C CA . SER B 2 311 ? -7.086 -28.625 119.564 1.00 7.49 314 SER B CA 1
ATOM 9384 C C . SER B 2 311 ? -8.177 -28.818 120.605 1.00 7.10 314 SER B C 1
ATOM 9385 O O . SER B 2 311 ? -9.335 -29.047 120.262 1.00 7.60 314 SER B O 1
ATOM 9393 N N . PHE B 2 312 ? -7.804 -28.658 121.886 1.00 6.82 315 PHE B N 1
ATOM 9394 C CA . PHE B 2 312 ? -8.782 -28.572 122.968 1.00 6.98 315 PHE B CA 1
ATOM 9395 C C . PHE B 2 312 ? -9.254 -27.146 123.216 1.00 6.86 315 PHE B C 1
ATOM 9396 O O . PHE B 2 312 ? -10.089 -26.921 124.099 1.00 7.20 315 PHE B O 1
ATOM 9413 N N . VAL B 2 313 ? -8.764 -26.184 122.434 1.00 6.78 316 VAL B N 1
ATOM 9414 C CA . VAL B 2 313 ? -9.255 -24.807 122.494 1.00 6.55 316 VAL B CA 1
ATOM 9415 C C . VAL B 2 313 ? -10.472 -24.711 121.576 1.00 6.67 316 VAL B C 1
ATOM 9416 O O . VAL B 2 313 ? -10.391 -25.120 120.413 1.00 7.24 316 VAL B O 1
ATOM 9429 N N . LYS B 2 314 ? -11.596 -24.186 122.087 1.00 6.91 317 LYS B N 1
ATOM 9430 C CA . LYS B 2 314 ? -12.736 -23.858 121.233 1.00 7.29 317 LYS B CA 1
ATOM 9431 C C . LYS B 2 314 ? -12.370 -22.677 120.333 1.00 7.23 317 LYS B C 1
ATOM 9432 O O . LYS B 2 314 ? -11.332 -22.043 120.518 1.00 7.74 317 LYS B O 1
ATOM 9451 N N . ALA B 2 315 ? -13.227 -22.364 119.357 1.00 7.87 318 ALA B N 1
ATOM 9452 C CA . ALA B 2 315 ? -12.960 -21.267 118.426 1.00 7.97 318 ALA B CA 1
ATOM 9453 C C . ALA B 2 315 ? -13.983 -20.160 118.646 1.00 7.79 318 ALA B C 1
ATOM 9454 O O . ALA B 2 315 ? -15.095 -20.215 118.098 1.00 8.29 318 ALA B O 1
ATOM 9461 N N . PRO B 2 316 ? -13.666 -19.140 119.449 1.00 8.00 319 PRO B N 1
ATOM 9462 C CA . PRO B 2 316 ? -14.631 -18.064 119.688 1.00 8.07 319 PRO B CA 1
ATOM 9463 C C . PRO B 2 316 ? -14.629 -17.104 118.519 1.00 7.91 319 PRO B C 1
ATOM 9464 O O . PRO B 2 316 ? -13.567 -16.741 118.012 1.00 7.87 319 PRO B O 1
ATOM 9475 N N . ARG B 2 317 ? -15.809 -16.656 118.106 1.00 8.26 320 ARG B N 1
ATOM 9476 C CA . ARG B 2 317 ? -15.915 -15.656 117.059 1.00 8.52 320 ARG B CA 1
ATOM 9477 C C . ARG B 2 317 ? -16.899 -14.598 117.523 1.00 8.66 320 ARG B C 1
ATOM 9478 O O . ARG B 2 317 ? -17.874 -14.887 118.217 1.00 9.82 320 ARG B O 1
ATOM 9499 N N . TYR B 2 318 ? -16.618 -13.368 117.140 1.00 9.20 321 TYR B N 1
ATOM 9500 C CA . TYR B 2 318 ? -17.425 -12.213 117.504 1.00 9.52 321 TYR B CA 1
ATOM 9501 C C . TYR B 2 318 ? -18.163 -11.767 116.254 1.00 10.26 321 TYR B C 1
ATOM 9502 O O . TYR B 2 318 ? -17.551 -11.204 115.346 1.00 10.29 321 TYR B O 1
ATOM 9520 N N . ASP B 2 319 ? -19.461 -12.039 116.178 1.00 11.78 322 ASP B N 1
ATOM 9521 C CA . ASP B 2 319 ? -20.216 -11.716 114.968 1.00 14.03 322 ASP B CA 1
ATOM 9522 C C . ASP B 2 319 ? -19.492 -12.277 113.742 1.00 13.47 322 ASP B C 1
ATOM 9523 O O . ASP B 2 319 ? -19.416 -11.646 112.687 1.00 14.21 322 ASP B O 1
ATOM 9532 N N . GLY B 2 320 ? -18.930 -13.480 113.893 1.00 12.64 323 GLY B N 1
ATOM 9533 C CA . GLY B 2 320 ? -18.217 -14.150 112.829 1.00 12.34 323 GLY B CA 1
ATOM 9534 C C . GLY B 2 320 ? -16.755 -13.773 112.690 1.00 11.27 323 GLY B C 1
ATOM 9535 O O . GLY B 2 320 ? -16.033 -14.428 111.929 1.00 12.85 323 GLY B O 1
ATOM 9539 N N . LEU B 2 321 ? -16.296 -12.747 113.391 1.00 9.80 324 LEU B N 1
ATOM 9540 C CA . LEU B 2 321 ? -14.930 -12.252 113.265 1.00 9.85 324 LEU B CA 1
ATOM 9541 C C . LEU B 2 321 ? -13.968 -13.010 114.172 1.00 8.96 324 LEU B C 1
ATOM 9542 O O . LEU B 2 321 ? -14.301 -13.367 115.308 1.00 9.22 324 LEU B O 1
ATOM 9558 N N . SER B 2 322 ? -12.752 -13.211 113.671 1.00 9.01 325 SER B N 1
ATOM 9559 C CA . SER B 2 322 ? -11.647 -13.734 114.446 1.00 8.67 325 SER B CA 1
ATOM 9560 C C . SER B 2 322 ? -10.820 -12.545 114.938 1.00 8.83 325 SER B C 1
ATOM 9561 O O . SER B 2 322 ? -10.278 -11.781 114.132 1.00 10.04 325 SER B O 1
ATOM 9569 N N . LEU B 2 323 ? -10.773 -12.366 116.261 1.00 8.54 326 LEU B N 1
ATOM 9570 C CA . LEU B 2 323 ? -10.189 -11.208 116.933 1.00 8.54 326 LEU B CA 1
ATOM 9571 C C . LEU B 2 323 ? -9.030 -11.651 117.821 1.00 8.10 326 LEU B C 1
ATOM 9572 O O . LEU B 2 323 ? -9.002 -12.790 118.299 1.00 9.36 326 LEU B O 1
ATOM 9588 N N . GLU B 2 324 ? -8.092 -10.734 118.066 1.00 7.17 327 GLU B N 1
ATOM 9589 C CA . GLU B 2 324 ? -7.075 -10.918 119.090 1.00 6.71 327 GLU B CA 1
ATOM 9590 C C . GLU B 2 324 ? -7.388 -10.066 120.315 1.00 6.33 327 GLU B C 1
ATOM 9591 O O . GLU B 2 324 ? -8.169 -9.113 120.268 1.00 7.13 327 GLU B O 1
ATOM 9603 N N . VAL B 2 325 ? -6.737 -10.431 121.419 1.00 6.32 328 VAL B N 1
ATOM 9604 C CA . VAL B 2 325 ? -6.883 -9.766 122.700 1.00 6.43 328 VAL B CA 1
ATOM 9605 C C . VAL B 2 325 ? -5.499 -9.562 123.315 1.00 6.20 328 VAL B C 1
ATOM 9606 O O . VAL B 2 325 ? -4.514 -10.166 122.892 1.00 6.54 328 VAL B O 1
ATOM 9619 N N . GLY B 2 326 ? -5.446 -8.729 124.356 1.00 6.30 329 GLY B N 1
ATOM 9620 C CA . GLY B 2 326 ? -4.228 -8.493 125.106 1.00 6.34 329 GLY B CA 1
ATOM 9621 C C . GLY B 2 326 ? -3.849 -7.028 125.143 1.00 6.31 329 GLY B C 1
ATOM 9622 O O . GLY B 2 326 ? -4.648 -6.147 124.799 1.00 6.69 329 GLY B O 1
ATOM 9626 N N . PRO B 2 327 ? -2.615 -6.738 125.560 1.00 6.34 330 PRO B N 1
ATOM 9627 C CA . PRO B 2 327 ? -2.216 -5.331 125.704 1.00 6.60 330 PRO B CA 1
ATOM 9628 C C . PRO B 2 327 ? -2.372 -4.539 124.419 1.00 6.74 330 PRO B C 1
ATOM 9629 O O . PRO B 2 327 ? -2.915 -3.429 124.430 1.00 7.25 330 PRO B O 1
ATOM 9640 N N . LEU B 2 328 ? -1.919 -5.084 123.290 1.00 6.81 331 LEU B N 1
ATOM 9641 C CA . LEU B 2 328 ? -2.122 -4.377 122.026 1.00 7.40 331 LEU B CA 1
ATOM 9642 C C . LEU B 2 328 ? -3.599 -4.078 121.801 1.00 7.30 331 LEU B C 1
ATOM 9643 O O . LEU B 2 328 ? -3.975 -2.955 121.442 1.00 7.39 331 LEU B O 1
ATOM 9659 N N . ALA B 2 329 ? -4.454 -5.085 121.967 1.00 7.33 332 ALA B N 1
ATOM 9660 C CA . ALA B 2 329 ? -5.880 -4.865 121.762 1.00 7.48 332 ALA B CA 1
ATOM 9661 C C . ALA B 2 329 ? -6.401 -3.735 122.645 1.00 7.68 332 ALA B C 1
ATOM 9662 O O . ALA B 2 329 ? -7.123 -2.854 122.173 1.00 8.31 332 ALA B O 1
ATOM 9669 N N . ARG B 2 330 ? -6.081 -3.774 123.941 1.00 7.68 333 ARG B N 1
ATOM 9670 C CA . ARG B 2 330 ? -6.588 -2.757 124.861 1.00 8.00 333 ARG B CA 1
ATOM 9671 C C . ARG B 2 330 ? -6.030 -1.377 124.537 1.00 8.11 333 ARG B C 1
ATOM 9672 O O . ARG B 2 330 ? -6.754 -0.376 124.581 1.00 8.93 333 ARG B O 1
ATOM 9693 N N . MET B 2 331 ? -4.730 -1.303 124.260 1.00 8.17 334 MET B N 1
ATOM 9694 C CA A MET B 2 331 ? -4.072 -0.034 123.969 0.58 9.13 334 MET B CA 1
ATOM 9695 C CA B MET B 2 331 ? -4.122 -0.010 124.001 0.42 8.24 334 MET B CA 1
ATOM 9696 C C . MET B 2 331 ? -4.575 0.547 122.656 1.00 8.50 334 MET B C 1
ATOM 9697 O O . MET B 2 331 ? -4.747 1.759 122.530 1.00 9.19 334 MET B O 1
ATOM 9724 N N . TRP B 2 332 ? -4.810 -0.312 121.664 1.00 7.91 335 TRP B N 1
ATOM 9725 C CA . TRP B 2 332 ? -5.357 0.154 120.398 1.00 8.17 335 TRP B CA 1
ATOM 9726 C C . TRP B 2 332 ? -6.793 0.639 120.575 1.00 8.22 335 TRP B C 1
ATOM 9727 O O . TRP B 2 332 ? -7.151 1.730 120.118 1.00 8.69 335 TRP B O 1
ATOM 9748 N N . VAL B 2 333 ? -7.640 -0.160 121.231 1.00 8.41 336 VAL B N 1
ATOM 9749 C CA . VAL B 2 333 ? -9.036 0.229 121.410 1.00 8.97 336 VAL B CA 1
ATOM 9750 C C . VAL B 2 333 ? -9.148 1.531 122.198 1.00 9.85 336 VAL B C 1
ATOM 9751 O O . VAL B 2 333 ? -9.962 2.398 121.866 1.00 11.04 336 VAL B O 1
ATOM 9764 N N . ASN B 2 334 ? -8.358 1.681 123.269 1.00 9.64 337 ASN B N 1
ATOM 9765 C CA . ASN B 2 334 ? -8.483 2.827 124.168 1.00 10.35 337 ASN B CA 1
ATOM 9766 C C . ASN B 2 334 ? -7.627 4.026 123.768 1.00 10.16 337 ASN B C 1
ATOM 9767 O O . ASN B 2 334 ? -7.930 5.148 124.180 1.00 11.35 337 ASN B O 1
ATOM 9778 N N . ASN B 2 335 ? -6.576 3.813 122.986 1.00 9.66 338 ASN B N 1
ATOM 9779 C CA . ASN B 2 335 ? -5.705 4.871 122.489 1.00 9.66 338 ASN B CA 1
ATOM 9780 C C . ASN B 2 335 ? -5.229 5.873 123.545 1.00 10.09 338 ASN B C 1
ATOM 9781 O O . ASN B 2 335 ? -5.384 7.085 123.371 1.00 10.63 338 ASN B O 1
ATOM 9792 N N . PRO B 2 336 ? -4.596 5.404 124.617 1.00 10.29 339 PRO B N 1
ATOM 9793 C CA . PRO B 2 336 ? -4.031 6.330 125.603 1.00 10.75 339 PRO B CA 1
ATOM 9794 C C . PRO B 2 336 ? -2.798 7.044 125.070 1.00 10.55 339 PRO B C 1
ATOM 9795 O O . PRO B 2 336 ? -2.189 6.650 124.070 1.00 10.93 339 PRO B O 1
ATOM 9806 N N . GLU B 2 337 ? -2.425 8.109 125.779 1.00 10.91 340 GLU B N 1
ATOM 9807 C CA . GLU B 2 337 ? -1.137 8.759 125.566 1.00 11.83 340 GLU B CA 1
ATOM 9808 C C . GLU B 2 337 ? -0.012 7.763 125.819 1.00 12.05 340 GLU B C 1
ATOM 9809 O O . GLU B 2 337 ? -0.102 6.915 126.709 1.00 13.69 340 GLU B O 1
ATOM 9821 N N . LEU B 2 338 ? 1.055 7.872 125.031 1.00 11.87 341 LEU B N 1
ATOM 9822 C CA . LEU B 2 338 ? 2.258 7.084 125.245 1.00 11.90 341 LEU B CA 1
ATOM 9823 C C . LEU B 2 338 ? 3.037 7.606 126.449 1.00 11.31 341 LEU B C 1
ATOM 9824 O O . LEU B 2 338 ? 2.941 8.782 126.823 1.00 12.23 341 LEU B O 1
ATOM 9840 N N . SER B 2 339 ? 3.839 6.715 127.039 1.00 10.98 342 SER B N 1
ATOM 9841 C CA . SER B 2 339 ? 4.707 7.091 128.142 1.00 11.04 342 SER B CA 1
ATOM 9842 C C . SER B 2 339 ? 5.715 8.148 127.691 1.00 11.27 342 SER B C 1
ATOM 9843 O O . SER B 2 339 ? 6.104 8.200 126.521 1.00 11.13 342 SER B O 1
ATOM 9851 N N . PRO B 2 340 ? 6.183 8.993 128.612 1.00 12.07 343 PRO B N 1
ATOM 9852 C CA . PRO B 2 340 ? 7.244 9.944 128.237 1.00 13.08 343 PRO B CA 1
ATOM 9853 C C . PRO B 2 340 ? 8.465 9.257 127.659 1.00 14.04 343 PRO B C 1
ATOM 9854 O O . PRO B 2 340 ? 9.024 9.726 126.660 1.00 14.07 343 PRO B O 1
ATOM 9865 N N . VAL B 2 341 ? 8.913 8.152 128.249 1.00 15.67 344 VAL B N 1
ATOM 9866 C CA . VAL B 2 341 ? 10.128 7.558 127.706 1.00 17.25 344 VAL B CA 1
ATOM 9867 C C . VAL B 2 341 ? 9.857 6.897 126.358 1.00 15.52 344 VAL B C 1
ATOM 9868 O O . VAL B 2 341 ? 10.712 6.934 125.474 1.00 15.41 344 VAL B O 1
ATOM 9881 N N . GLY B 2 342 ? 8.661 6.337 126.151 1.00 14.57 345 GLY B N 1
ATOM 9882 C CA . GLY B 2 342 ? 8.319 5.814 124.835 1.00 14.13 345 GLY B CA 1
ATOM 9883 C C . GLY B 2 342 ? 8.314 6.889 123.763 1.00 14.20 345 GLY B C 1
ATOM 9884 O O . GLY B 2 342 ? 8.846 6.692 122.667 1.00 14.79 345 GLY B O 1
ATOM 9888 N N . LYS B 2 343 ? 7.696 8.040 124.050 1.00 14.26 346 LYS B N 1
ATOM 9889 C CA . LYS B 2 343 ? 7.724 9.136 123.086 1.00 14.92 346 LYS B CA 1
ATOM 9890 C C . LYS B 2 343 ? 9.159 9.499 122.731 1.00 14.70 346 LYS B C 1
ATOM 9891 O O . LYS B 2 343 ? 9.487 9.706 121.554 1.00 15.35 346 LYS B O 1
ATOM 9910 N N . LYS B 2 344 ? 10.027 9.583 123.742 1.00 14.31 347 LYS B N 1
ATOM 9911 C CA . LYS B 2 344 ? 11.410 9.982 123.508 1.00 15.01 347 LYS B CA 1
ATOM 9912 C C . LYS B 2 344 ? 12.154 8.943 122.679 1.00 14.62 347 LYS B C 1
ATOM 9913 O O . LYS B 2 344 ? 12.869 9.288 121.731 1.00 15.38 347 LYS B O 1
ATOM 9932 N N . LEU B 2 345 ? 12.017 7.664 123.035 1.00 13.98 348 LEU B N 1
ATOM 9933 C CA . LEU B 2 345 ? 12.767 6.627 122.333 1.00 13.65 348 LEU B CA 1
ATOM 9934 C C . LEU B 2 345 ? 12.226 6.374 120.938 1.00 13.70 348 LEU B C 1
ATOM 9935 O O . LEU B 2 345 ? 12.995 6.023 120.033 1.00 14.01 348 LEU B O 1
ATOM 9951 N N . LEU B 2 346 ? 10.922 6.542 120.734 1.00 13.64 349 LEU B N 1
ATOM 9952 C CA . LEU B 2 346 ? 10.398 6.471 119.375 1.00 14.12 349 LEU B CA 1
ATOM 9953 C C . LEU B 2 346 ? 11.052 7.522 118.496 1.00 15.28 349 LEU B C 1
ATOM 9954 O O . LEU B 2 346 ? 11.416 7.245 117.349 1.00 15.80 349 LEU B O 1
ATOM 9970 N N . LYS B 2 347 ? 11.241 8.729 119.029 1.00 16.04 350 LYS B N 1
ATOM 9971 C CA . LYS B 2 347 ? 11.919 9.769 118.268 1.00 17.32 350 LYS B CA 1
ATOM 9972 C C . LYS B 2 347 ? 13.390 9.428 118.075 1.00 17.53 350 LYS B C 1
ATOM 9973 O O . LYS B 2 347 ? 13.890 9.409 116.942 1.00 18.40 350 LYS B O 1
ATOM 9992 N N . ASP B 2 348 ? 14.096 9.145 119.174 1.00 17.32 351 ASP B N 1
ATOM 9993 C CA . ASP B 2 348 ? 15.550 9.014 119.117 1.00 17.84 351 ASP B CA 1
ATOM 9994 C C . ASP B 2 348 ? 15.968 7.784 118.326 1.00 16.95 351 ASP B C 1
ATOM 9995 O O . ASP B 2 348 ? 16.936 7.828 117.557 1.00 17.73 351 ASP B O 1
ATOM 10004 N N . LEU B 2 349 ? 15.276 6.665 118.525 1.00 15.83 352 LEU B N 1
ATOM 10005 C CA . LEU B 2 349 ? 15.731 5.395 117.979 1.00 15.43 352 LEU B CA 1
ATOM 10006 C C . LEU B 2 349 ? 15.007 4.976 116.711 1.00 15.39 352 LEU B C 1
ATOM 10007 O O . LEU B 2 349 ? 15.527 4.127 115.976 1.00 15.91 352 LEU B O 1
ATOM 10023 N N . PHE B 2 350 ? 13.835 5.539 116.433 1.00 15.46 353 PHE B N 1
ATOM 10024 C CA . PHE B 2 350 ? 13.053 5.141 115.275 1.00 15.87 353 PHE B CA 1
ATOM 10025 C C . PHE B 2 350 ? 12.714 6.289 114.337 1.00 17.68 353 PHE B C 1
ATOM 10026 O O . PHE B 2 350 ? 12.208 6.030 113.242 1.00 18.82 353 PHE B O 1
ATOM 10043 N N . GLY B 2 351 ? 12.967 7.536 114.724 1.00 18.34 354 GLY B N 1
ATOM 10044 C CA . GLY B 2 351 ? 12.566 8.664 113.902 1.00 19.72 354 GLY B CA 1
ATOM 10045 C C . GLY B 2 351 ? 11.068 8.867 113.822 1.00 21.07 354 GLY B C 1
ATOM 10046 O O . GLY B 2 351 ? 10.576 9.455 112.854 1.00 22.55 354 GLY B O 1
ATOM 10050 N N . ILE B 2 352 ? 10.329 8.413 114.830 1.00 20.98 355 ILE B N 1
ATOM 10051 C CA . ILE B 2 352 ? 8.873 8.462 114.845 1.00 21.15 355 ILE B CA 1
ATOM 10052 C C . ILE B 2 352 ? 8.448 9.520 115.852 1.00 20.88 355 ILE B C 1
ATOM 10053 O O . ILE B 2 352 ? 8.902 9.502 117.002 1.00 20.37 355 ILE B O 1
ATOM 10069 N N . SER B 2 353 ? 7.573 10.432 115.426 1.00 21.23 356 SER B N 1
ATOM 10070 C CA . SER B 2 353 ? 6.942 11.392 116.323 1.00 21.36 356 SER B CA 1
ATOM 10071 C C . SER B 2 353 ? 5.550 10.876 116.657 1.00 19.85 356 SER B C 1
ATOM 10072 O O . SER B 2 353 ? 4.698 10.758 115.770 1.00 21.09 356 SER B O 1
ATOM 10080 N N . ALA B 2 354 ? 5.319 10.570 117.928 1.00 16.89 357 ALA B N 1
ATOM 10081 C CA . ALA B 2 354 ? 4.052 9.994 118.341 1.00 15.20 357 ALA B CA 1
ATOM 10082 C C . ALA B 2 354 ? 3.674 10.547 119.702 1.00 14.07 357 ALA B C 1
ATOM 10083 O O . ALA B 2 354 ? 4.536 10.805 120.549 1.00 15.00 357 ALA B O 1
ATOM 10090 N N . LYS B 2 355 ? 2.374 10.712 119.905 1.00 12.83 358 LYS B N 1
ATOM 10091 C CA A LYS B 2 355 ? 1.819 11.167 121.179 0.45 13.22 358 LYS B CA 1
ATOM 10092 C CA B LYS B 2 355 ? 1.864 11.132 121.198 0.55 13.15 358 LYS B CA 1
ATOM 10093 C C . LYS B 2 355 ? 0.903 10.142 121.821 1.00 12.44 358 LYS B C 1
ATOM 10094 O O . LYS B 2 355 ? 0.976 9.920 123.029 1.00 13.16 358 LYS B O 1
ATOM 10131 N N . LYS B 2 356 ? 0.034 9.526 121.033 1.00 11.95 359 LYS B N 1
ATOM 10132 C CA . LYS B 2 356 ? -0.882 8.508 121.505 1.00 11.54 359 LYS B CA 1
ATOM 10133 C C . LYS B 2 356 ? -0.569 7.192 120.812 1.00 10.25 359 LYS B C 1
ATOM 10134 O O . LYS B 2 356 ? 0.082 7.156 119.769 1.00 10.33 359 LYS B O 1
ATOM 10153 N N . PHE B 2 357 ? -1.052 6.103 121.406 1.00 9.97 360 PHE B N 1
ATOM 10154 C CA . PHE B 2 357 ? -0.687 4.771 120.942 1.00 9.94 360 PHE B CA 1
ATOM 10155 C C . PHE B 2 357 ? -0.963 4.563 119.453 1.00 9.41 360 PHE B C 1
ATOM 10156 O O . PHE B 2 357 ? -0.125 3.997 118.744 1.00 9.83 360 PHE B O 1
ATOM 10173 N N . ARG B 2 358 ? -2.125 5.011 118.956 1.00 8.88 361 ARG B N 1
ATOM 10174 C CA . ARG B 2 358 ? -2.455 4.796 117.553 1.00 9.05 361 ARG B CA 1
ATOM 10175 C C . ARG B 2 358 ? -1.536 5.557 116.613 1.00 9.18 361 ARG B C 1
ATOM 10176 O O . ARG B 2 358 ? -1.534 5.259 115.412 1.00 9.87 361 ARG B O 1
ATOM 10197 N N . ASP B 2 359 ? -0.765 6.521 117.115 1.00 9.87 362 ASP B N 1
ATOM 10198 C CA . ASP B 2 359 ? 0.183 7.221 116.259 1.00 10.72 362 ASP B CA 1
ATOM 10199 C C . ASP B 2 359 ? 1.289 6.298 115.753 1.00 11.33 362 ASP B C 1
ATOM 10200 O O . ASP B 2 359 ? 1.994 6.673 114.816 1.00 12.88 362 ASP B O 1
ATOM 10209 N N . LEU B 2 360 ? 1.451 5.106 116.337 1.00 10.91 363 LEU B N 1
ATOM 10210 C CA . LEU B 2 360 ? 2.345 4.108 115.759 1.00 11.79 363 LEU B CA 1
ATOM 10211 C C . LEU B 2 360 ? 1.871 3.650 114.391 1.00 11.00 363 LEU B C 1
ATOM 10212 O O . LEU B 2 360 ? 2.683 3.151 113.594 1.00 11.66 363 LEU B O 1
ATOM 10228 N N . GLY B 2 361 ? 0.578 3.771 114.128 1.00 10.28 364 GLY B N 1
ATOM 10229 C CA . GLY B 2 361 ? -0.060 3.244 112.936 1.00 10.09 364 GLY B CA 1
ATOM 10230 C C . GLY B 2 361 ? -0.461 1.793 113.102 1.00 9.35 364 GLY B C 1
ATOM 10231 O O . GLY B 2 361 ? 0.150 1.024 113.848 1.00 9.57 364 GLY B O 1
ATOM 10235 N N . GLU B 2 362 ? -1.493 1.409 112.353 1.00 9.45 365 GLU B N 1
ATOM 10236 C CA . GLU B 2 362 ? -2.047 0.067 112.475 1.00 9.59 365 GLU B CA 1
ATOM 10237 C C . GLU B 2 362 ? -1.000 -1.012 112.179 1.00 9.50 365 GLU B C 1
ATOM 10238 O O . GLU B 2 362 ? -0.923 -2.026 112.881 1.00 9.66 365 GLU B O 1
ATOM 10250 N N . GLU B 2 363 ? -0.201 -0.830 111.128 1.00 9.78 366 GLU B N 1
ATOM 10251 C CA . GLU B 2 363 ? 0.721 -1.886 110.719 1.00 10.47 366 GLU B CA 1
ATOM 10252 C C . GLU B 2 363 ? 1.777 -2.163 111.785 1.00 9.71 366 GLU B C 1
ATOM 10253 O O . GLU B 2 363 ? 2.067 -3.325 112.096 1.00 10.55 366 GLU B O 1
ATOM 10265 N N . ALA B 2 364 ? 2.395 -1.110 112.327 1.00 9.37 367 ALA B N 1
ATOM 10266 C CA . ALA B 2 364 ? 3.447 -1.316 113.316 1.00 9.31 367 ALA B CA 1
ATOM 10267 C C . ALA B 2 364 ? 2.882 -1.752 114.660 1.00 8.53 367 ALA B C 1
ATOM 10268 O O . ALA B 2 364 ? 3.547 -2.482 115.399 1.00 8.75 367 ALA B O 1
ATOM 10275 N N . ALA B 2 365 ? 1.686 -1.297 115.011 1.00 8.22 368 ALA B N 1
ATOM 10276 C CA . ALA B 2 365 ? 1.088 -1.710 116.276 1.00 8.37 368 ALA B CA 1
ATOM 10277 C C . ALA B 2 365 ? 0.751 -3.195 116.249 1.00 7.95 368 ALA B C 1
ATOM 10278 O O . ALA B 2 365 ? 1.116 -3.946 117.162 1.00 8.02 368 ALA B O 1
ATOM 10285 N N . PHE B 2 366 ? 0.054 -3.633 115.198 1.00 7.85 369 PHE B N 1
ATOM 10286 C CA . PHE B 2 366 ? -0.301 -5.039 114.999 1.00 7.87 369 PHE B CA 1
ATOM 10287 C C . PHE B 2 366 ? 0.873 -5.763 114.345 1.00 8.45 369 PHE B C 1
ATOM 10288 O O . PHE B 2 366 ? 0.853 -6.121 113.169 1.00 9.44 369 PHE B O 1
ATOM 10305 N N . SER B 2 367 ? 1.932 -5.940 115.118 1.00 8.58 370 SER B N 1
ATOM 10306 C CA . SER B 2 367 ? 3.118 -6.614 114.625 1.00 8.12 370 SER B CA 1
ATOM 10307 C C . SER B 2 367 ? 3.728 -7.406 115.763 1.00 7.91 370 SER B C 1
ATOM 10308 O O . SER B 2 367 ? 3.365 -7.247 116.926 1.00 8.13 370 SER B O 1
ATOM 10316 N N . LEU B 2 368 ? 4.683 -8.261 115.415 1.00 7.87 371 LEU B N 1
ATOM 10317 C CA . LEU B 2 368 ? 5.394 -9.036 116.424 1.00 8.00 371 LEU B CA 1
ATOM 10318 C C . LEU B 2 368 ? 5.970 -8.115 117.495 1.00 7.83 371 LEU B C 1
ATOM 10319 O O . LEU B 2 368 ? 5.670 -8.255 118.684 1.00 8.30 371 LEU B O 1
ATOM 10335 N N A MET B 2 369 ? 6.793 -7.145 117.088 0.54 7.86 372 MET B N 1
ATOM 10336 N N B MET B 2 369 ? 6.796 -7.150 117.089 0.46 7.82 372 MET B N 1
ATOM 10337 C CA A MET B 2 369 ? 7.423 -6.282 118.079 0.54 8.28 372 MET B CA 1
ATOM 10338 C CA B MET B 2 369 ? 7.419 -6.286 118.083 0.46 8.12 372 MET B CA 1
ATOM 10339 C C A MET B 2 369 ? 6.440 -5.269 118.650 0.54 7.93 372 MET B C 1
ATOM 10340 C C B MET B 2 369 ? 6.430 -5.282 118.657 0.46 7.88 372 MET B C 1
ATOM 10341 O O A MET B 2 369 ? 6.592 -4.844 119.803 0.54 8.15 372 MET B O 1
ATOM 10342 O O B MET B 2 369 ? 6.565 -4.879 119.819 0.46 8.10 372 MET B O 1
ATOM 10369 N N . GLY B 2 370 ? 5.429 -4.879 117.875 1.00 7.99 373 GLY B N 1
ATOM 10370 C CA . GLY B 2 370 ? 4.423 -3.971 118.388 1.00 7.85 373 GLY B CA 1
ATOM 10371 C C . GLY B 2 370 ? 3.689 -4.528 119.591 1.00 7.63 373 GLY B C 1
ATOM 10372 O O . GLY B 2 370 ? 3.316 -3.771 120.494 1.00 8.01 373 GLY B O 1
ATOM 10377 N N . ARG B 2 371 ? 3.490 -5.850 119.638 1.00 7.12 374 ARG B N 1
ATOM 10378 C CA . ARG B 2 371 ? 2.810 -6.444 120.779 1.00 7.04 374 ARG B CA 1
ATOM 10379 C C . ARG B 2 371 ? 3.678 -6.390 122.034 1.00 6.70 374 ARG B C 1
ATOM 10380 O O . ARG B 2 371 ? 3.162 -6.176 123.135 1.00 7.23 374 ARG B O 1
ATOM 10401 N N . HIS B 2 372 ? 5.000 -6.543 121.890 1.00 6.94 375 HIS B N 1
ATOM 10402 C CA . HIS B 2 372 ? 5.894 -6.346 123.032 1.00 7.00 375 HIS B CA 1
ATOM 10403 C C . HIS B 2 372 ? 5.898 -4.890 123.494 1.00 7.07 375 HIS B C 1
ATOM 10404 O O . HIS B 2 372 ? 5.886 -4.613 124.700 1.00 7.27 375 HIS B O 1
ATOM 10417 N N . VAL B 2 373 ? 5.926 -3.943 122.554 1.00 7.39 376 VAL B N 1
ATOM 10418 C CA . VAL B 2 373 ? 5.875 -2.524 122.915 1.00 7.85 376 VAL B CA 1
ATOM 10419 C C . VAL B 2 373 ? 4.569 -2.204 123.634 1.00 7.67 376 VAL B C 1
ATOM 10420 O O . VAL B 2 373 ? 4.562 -1.489 124.639 1.00 8.06 376 VAL B O 1
ATOM 10433 N N . ALA B 2 374 ? 3.438 -2.700 123.115 1.00 7.52 377 ALA B N 1
ATOM 10434 C CA . ALA B 2 374 ? 2.156 -2.423 123.748 1.00 7.48 377 ALA B CA 1
ATOM 10435 C C . ALA B 2 374 ? 2.137 -2.914 125.186 1.00 7.06 377 ALA B C 1
ATOM 10436 O O . ALA B 2 374 ? 1.584 -2.248 126.065 1.00 7.56 377 ALA B O 1
ATOM 10443 N N . ARG B 2 375 ? 2.711 -4.094 125.434 1.00 6.61 378 ARG B N 1
ATOM 10444 C CA . ARG B 2 375 ? 2.728 -4.658 126.778 1.00 6.37 378 ARG B CA 1
ATOM 10445 C C . ARG B 2 375 ? 3.576 -3.806 127.720 1.00 6.52 378 ARG B C 1
ATOM 10446 O O . ARG B 2 375 ? 3.190 -3.578 128.873 1.00 6.85 378 ARG B O 1
ATOM 10467 N N . ALA B 2 376 ? 4.717 -3.303 127.246 1.00 6.84 379 ALA B N 1
ATOM 10468 C CA . ALA B 2 376 ? 5.544 -2.422 128.069 1.00 7.65 379 ALA B CA 1
ATOM 10469 C C . ALA B 2 376 ? 4.828 -1.107 128.359 1.00 7.63 379 ALA B C 1
ATOM 10470 O O . ALA B 2 376 ? 4.811 -0.626 129.502 1.00 7.98 379 ALA B O 1
ATOM 10477 N N . GLU B 2 377 ? 4.231 -0.508 127.326 1.00 7.72 380 GLU B N 1
ATOM 10478 C CA . GLU B 2 377 ? 3.469 0.718 127.521 1.00 8.21 380 GLU B CA 1
ATOM 10479 C C . GLU B 2 377 ? 2.324 0.502 128.497 1.00 8.01 380 GLU B C 1
ATOM 10480 O O . GLU B 2 377 ? 2.040 1.360 129.338 1.00 8.61 380 GLU B O 1
ATOM 10492 N N . GLU B 2 378 ? 1.635 -0.632 128.390 1.00 7.40 381 GLU B N 1
ATOM 10493 C CA . GLU B 2 378 ? 0.530 -0.883 129.305 1.00 7.35 381 GLU B CA 1
ATOM 10494 C C . GLU B 2 378 ? 1.022 -1.030 130.735 1.00 7.37 381 GLU B C 1
ATOM 10495 O O . GLU B 2 378 ? 0.341 -0.601 131.674 1.00 7.86 381 GLU B O 1
ATOM 10507 N N . THR B 2 379 ? 2.187 -1.647 130.929 1.00 7.13 382 THR B N 1
ATOM 10508 C CA . THR B 2 379 ? 2.742 -1.757 132.274 1.00 7.08 382 THR B CA 1
ATOM 10509 C C . THR B 2 379 ? 2.945 -0.368 132.873 1.00 7.50 382 THR B C 1
ATOM 10510 O O . THR B 2 379 ? 2.587 -0.110 134.030 1.00 7.99 382 THR B O 1
ATOM 10521 N N . TYR B 2 380 ? 3.523 0.548 132.089 1.00 7.94 383 TYR B N 1
ATOM 10522 C CA . TYR B 2 380 ? 3.684 1.924 132.546 1.00 8.35 383 TYR B CA 1
ATOM 10523 C C . TYR B 2 380 ? 2.331 2.558 132.876 1.00 8.29 383 TYR B C 1
ATOM 10524 O O . TYR B 2 380 ? 2.178 3.217 133.906 1.00 8.84 383 TYR B O 1
ATOM 10542 N N . TYR B 2 381 ? 1.334 2.348 132.011 1.00 8.77 384 TYR B N 1
ATOM 10543 C CA . TYR B 2 381 ? -0.004 2.895 132.214 1.00 9.10 384 TYR B CA 1
ATOM 10544 C C . TYR B 2 381 ? -0.618 2.386 133.519 1.00 8.62 384 TYR B C 1
ATOM 10545 O O . TYR B 2 381 ? -1.273 3.134 134.246 1.00 9.48 384 TYR B O 1
ATOM 10563 N N A MET B 2 382 ? -0.407 1.106 133.831 0.50 8.20 385 MET B N 1
ATOM 10564 N N B MET B 2 382 ? -0.399 1.107 133.837 0.50 8.32 385 MET B N 1
ATOM 10565 C CA A MET B 2 382 ? -0.942 0.543 135.067 0.50 8.06 385 MET B CA 1
ATOM 10566 C CA B MET B 2 382 ? -0.943 0.529 135.065 0.50 8.26 385 MET B CA 1
ATOM 10567 C C A MET B 2 382 ? -0.344 1.205 136.299 0.50 8.24 385 MET B C 1
ATOM 10568 C C B MET B 2 382 ? -0.321 1.145 136.315 0.50 8.43 385 MET B C 1
ATOM 10569 O O A MET B 2 382 ? -1.019 1.303 137.329 0.50 8.72 385 MET B O 1
ATOM 10570 O O B MET B 2 382 ? -0.951 1.138 137.376 0.50 8.86 385 MET B O 1
ATOM 10597 N N . LEU B 2 383 ? 0.907 1.667 136.227 1.00 8.58 386 LEU B N 1
ATOM 10598 C CA . LEU B 2 383 ? 1.487 2.347 137.378 1.00 8.92 386 LEU B CA 1
ATOM 10599 C C . LEU B 2 383 ? 0.596 3.504 137.819 1.00 8.89 386 LEU B C 1
ATOM 10600 O O . LEU B 2 383 ? 0.344 3.697 139.011 1.00 9.16 386 LEU B O 1
ATOM 10617 N N . GLY B 2 384 ? 0.135 4.307 136.862 1.00 9.67 387 GLY B N 1
ATOM 10618 C CA . GLY B 2 384 ? -0.696 5.443 137.215 1.00 10.24 387 GLY B CA 1
ATOM 10619 C C . GLY B 2 384 ? -2.023 5.036 137.818 1.00 10.06 387 GLY B C 1
ATOM 10620 O O . GLY B 2 384 ? -2.534 5.703 138.722 1.00 10.65 387 GLY B O 1
ATOM 10624 N N . ALA B 2 385 ? -2.600 3.939 137.328 1.00 9.83 388 ALA B N 1
ATOM 10625 C CA . ALA B 2 385 ? -3.852 3.442 137.890 1.00 9.80 388 ALA B CA 1
ATOM 10626 C C . ALA B 2 385 ? -3.663 3.007 139.334 1.00 9.08 388 ALA B C 1
ATOM 10627 O O . ALA B 2 385 ? -4.476 3.327 140.207 1.00 9.86 388 ALA B O 1
ATOM 10634 N N . ILE B 2 386 ? -2.602 2.247 139.596 1.00 8.43 389 ILE B N 1
ATOM 10635 C CA . ILE B 2 386 ? -2.333 1.781 140.949 1.00 8.68 389 ILE B CA 1
ATOM 10636 C C . ILE B 2 386 ? -2.066 2.961 141.878 1.00 8.83 389 ILE B C 1
ATOM 10637 O O . ILE B 2 386 ? -2.558 2.997 143.010 1.00 9.35 389 ILE B O 1
ATOM 10653 N N . GLU B 2 387 ? -1.283 3.943 141.417 1.00 9.37 390 GLU B N 1
ATOM 10654 C CA . GLU B 2 387 ? -1.056 5.143 142.221 1.00 10.12 390 GLU B CA 1
ATOM 10655 C C . GLU B 2 387 ? -2.384 5.799 142.581 1.00 10.42 390 GLU B C 1
ATOM 10656 O O . GLU B 2 387 ? -2.589 6.228 143.726 1.00 10.94 390 GLU B O 1
ATOM 10668 N N . GLY B 2 388 ? -3.301 5.879 141.617 1.00 10.71 391 GLY B N 1
ATOM 10669 C CA . GLY B 2 388 ? -4.600 6.464 141.892 1.00 11.23 391 GLY B CA 1
ATOM 10670 C C . GLY B 2 388 ? -5.371 5.683 142.938 1.00 11.11 391 GLY B C 1
ATOM 10671 O O . GLY B 2 388 ? -5.984 6.269 143.829 1.00 11.91 391 GLY B O 1
ATOM 10675 N N . TRP B 2 389 ? -5.354 4.348 142.844 1.00 10.38 392 TRP B N 1
ATOM 10676 C CA . TRP B 2 389 ? -6.061 3.534 143.829 1.00 10.01 392 TRP B CA 1
ATOM 10677 C C . TRP B 2 389 ? -5.454 3.676 145.210 1.00 10.01 392 TRP B C 1
ATOM 10678 O O . TRP B 2 389 ? -6.186 3.626 146.204 1.00 10.39 392 TRP B O 1
ATOM 10699 N N . LEU B 2 390 ? -4.130 3.851 145.297 1.00 10.01 393 LEU B N 1
ATOM 10700 C CA . LEU B 2 390 ? -3.501 4.065 146.598 1.00 10.10 393 LEU B CA 1
ATOM 10701 C C . LEU B 2 390 ? -3.903 5.395 147.223 1.00 11.18 393 LEU B C 1
ATOM 10702 O O . LEU B 2 390 ? -3.895 5.521 148.448 1.00 12.06 393 LEU B O 1
ATOM 10718 N N . LYS B 2 391 ? -4.257 6.385 146.409 1.00 11.88 394 LYS B N 1
ATOM 10719 C CA . LYS B 2 391 ? -4.789 7.639 146.940 1.00 13.36 394 LYS B CA 1
ATOM 10720 C C . LYS B 2 391 ? -6.261 7.506 147.318 1.00 13.07 394 LYS B C 1
ATOM 10721 O O . LYS B 2 391 ? -6.714 8.134 148.278 1.00 14.77 394 LYS B O 1
ATOM 10740 N N . GLU B 2 392 ? -7.003 6.671 146.600 1.00 11.70 395 GLU B N 1
ATOM 10741 C CA . GLU B 2 392 ? -8.451 6.565 146.732 1.00 11.82 395 GLU B CA 1
ATOM 10742 C C . GLU B 2 392 ? -8.862 5.656 147.889 1.00 11.37 395 GLU B C 1
ATOM 10743 O O . GLU B 2 392 ? -9.879 5.903 148.542 1.00 12.44 395 GLU B O 1
ATOM 10755 N N . ILE B 2 393 ? -8.092 4.593 148.141 1.00 10.59 396 ILE B N 1
ATOM 10756 C CA . ILE B 2 393 ? -8.421 3.634 149.191 1.00 10.61 396 ILE B CA 1
ATOM 10757 C C . ILE B 2 393 ? -8.506 4.342 150.541 1.00 11.26 396 ILE B C 1
ATOM 10758 O O . ILE B 2 393 ? -7.788 5.310 150.807 1.00 12.30 396 ILE B O 1
ATOM 10774 N N . LYS B 2 394 ? -9.379 3.840 151.411 1.00 11.45 397 LYS B N 1
ATOM 10775 C CA . LYS B 2 394 ? -9.515 4.355 152.770 1.00 12.36 397 LYS B CA 1
ATOM 10776 C C . LYS B 2 394 ? -9.117 3.257 153.746 1.00 12.21 397 LYS B C 1
ATOM 10777 O O . LYS B 2 394 ? -9.816 2.249 153.876 1.00 12.66 397 LYS B O 1
ATOM 10796 N N . ALA B 2 395 ? -8.022 3.463 154.464 1.00 12.26 398 ALA B N 1
ATOM 10797 C CA . ALA B 2 395 ? -7.621 2.486 155.459 1.00 12.60 398 ALA B CA 1
ATOM 10798 C C . ALA B 2 395 ? -8.748 2.294 156.459 1.00 11.92 398 ALA B C 1
ATOM 10799 O O . ALA B 2 395 ? -9.402 3.254 156.870 1.00 12.07 398 ALA B O 1
ATOM 10806 N N . GLY B 2 396 ? -8.994 1.042 156.825 1.00 12.12 399 GLY B N 1
ATOM 10807 C CA . GLY B 2 396 ? -9.944 0.723 157.864 1.00 12.34 399 GLY B CA 1
ATOM 10808 C C . GLY B 2 396 ? -11.389 0.575 157.438 1.00 12.29 399 GLY B C 1
ATOM 10809 O O . GLY B 2 396 ? -12.204 0.110 158.242 1.00 13.36 399 GLY B O 1
ATOM 10813 N N . GLU B 2 397 ? -11.750 0.950 156.213 1.00 12.20 400 GLU B N 1
ATOM 10814 C CA . GLU B 2 397 ? -13.147 0.909 155.799 1.00 12.77 400 GLU B CA 1
ATOM 10815 C C . GLU B 2 397 ? -13.512 -0.456 155.226 1.00 11.54 400 GLU B C 1
ATOM 10816 O O . GLU B 2 397 ? -12.730 -1.061 154.492 1.00 10.76 400 GLU B O 1
ATOM 10828 N N . ASP B 2 398 ? -14.711 -0.936 155.574 1.00 11.85 401 ASP B N 1
ATOM 10829 C CA . ASP B 2 398 ? -15.079 -2.315 155.260 1.00 12.07 401 ASP B CA 1
ATOM 10830 C C . ASP B 2 398 ? -15.073 -2.560 153.750 1.00 10.93 401 ASP B C 1
ATOM 10831 O O . ASP B 2 398 ? -15.383 -1.691 152.930 1.00 11.79 401 ASP B O 1
ATOM 10840 N N . THR B 2 399 ? -14.693 -3.774 153.394 1.00 9.67 402 THR B N 1
ATOM 10841 C CA . THR B 2 399 ? -14.474 -4.186 152.022 1.00 8.94 402 THR B CA 1
ATOM 10842 C C . THR B 2 399 ? -15.353 -5.345 151.576 1.00 8.50 402 THR B C 1
ATOM 10843 O O . THR B 2 399 ? -15.224 -5.771 150.421 1.00 8.55 402 THR B O 1
ATOM 10854 N N . VAL B 2 400 ? -16.235 -5.879 152.427 1.00 8.61 403 VAL B N 1
ATOM 10855 C CA . VAL B 2 400 ? -17.011 -7.059 152.061 1.00 8.69 403 VAL B CA 1
ATOM 10856 C C . VAL B 2 400 ? -18.425 -6.977 152.618 1.00 9.03 403 VAL B C 1
ATOM 10857 O O . VAL B 2 400 ? -18.658 -6.412 153.692 1.00 9.54 403 VAL B O 1
ATOM 10870 N N . VAL B 2 401 ? -19.353 -7.587 151.880 1.00 9.29 404 VAL B N 1
ATOM 10871 C CA . VAL B 2 401 ? -20.662 -7.967 152.379 1.00 9.62 404 VAL B CA 1
ATOM 10872 C C . VAL B 2 401 ? -20.737 -9.488 152.343 1.00 9.45 404 VAL B C 1
ATOM 10873 O O . VAL B 2 401 ? -19.970 -10.158 151.649 1.00 9.85 404 VAL B O 1
ATOM 10886 N N . MET B 2 402 ? -21.688 -10.032 153.106 1.00 9.84 405 MET B N 1
ATOM 10887 C CA . MET B 2 402 ? -21.847 -11.475 153.283 1.00 10.01 405 MET B CA 1
ATOM 10888 C C . MET B 2 402 ? -23.216 -11.901 152.755 1.00 10.85 405 MET B C 1
ATOM 10889 O O . MET B 2 402 ? -24.178 -12.021 153.521 1.00 12.40 405 MET B O 1
ATOM 10903 N N . PRO B 2 403 ? -23.345 -12.144 151.451 1.00 10.77 406 PRO B N 1
ATOM 10904 C CA . PRO B 2 403 ? -24.661 -12.425 150.864 1.00 11.53 406 PRO B CA 1
ATOM 10905 C C . PRO B 2 403 ? -25.047 -13.892 150.923 1.00 12.38 406 PRO B C 1
ATOM 10906 O O . PRO B 2 403 ? -24.220 -14.792 150.756 1.00 14.06 406 PRO B O 1
ATOM 10917 N N . ALA B 2 404 ? -26.343 -14.129 151.129 1.00 12.18 407 ALA B N 1
ATOM 10918 C CA . ALA B 2 404 ? -26.867 -15.488 151.115 1.00 12.60 407 ALA B CA 1
ATOM 10919 C C . ALA B 2 404 ? -26.802 -16.081 149.707 1.00 11.60 407 ALA B C 1
ATOM 10920 O O . ALA B 2 404 ? -26.957 -15.381 148.704 1.00 12.18 407 ALA B O 1
ATOM 10927 N N . VAL B 2 405 ? -26.571 -17.388 149.644 1.00 11.48 408 VAL B N 1
ATOM 10928 C CA . VAL B 2 405 ? -26.539 -18.093 148.353 1.00 11.17 408 VAL B CA 1
ATOM 10929 C C . VAL B 2 405 ? -27.948 -18.144 147.769 1.00 10.95 408 VAL B C 1
ATOM 10930 O O . VAL B 2 405 ? -28.872 -18.604 148.453 1.00 12.02 408 VAL B O 1
ATOM 10943 N N . PRO B 2 406 ? -28.157 -17.725 146.524 1.00 10.79 409 PRO B N 1
ATOM 10944 C CA . PRO B 2 406 ? -29.491 -17.823 145.920 1.00 11.22 409 PRO B CA 1
ATOM 10945 C C . PRO B 2 406 ? -29.785 -19.245 145.472 1.00 11.00 409 PRO B C 1
ATOM 10946 O O . PRO B 2 406 ? -28.885 -20.018 145.139 1.00 11.05 409 PRO B O 1
ATOM 10957 N N . ALA B 2 407 ? -31.079 -19.580 145.450 1.00 11.14 410 ALA B N 1
ATOM 10958 C CA . ALA B 2 407 ? -31.489 -20.868 144.912 1.00 11.75 410 ALA B CA 1
ATOM 10959 C C . ALA B 2 407 ? -31.344 -20.913 143.397 1.00 11.15 410 ALA B C 1
ATOM 10960 O O . ALA B 2 407 ? -30.876 -21.917 142.852 1.00 11.26 410 ALA B O 1
ATOM 10967 N N . SER B 2 408 ? -31.753 -19.846 142.708 1.00 11.83 411 SER B N 1
ATOM 10968 C CA A SER B 2 408 ? -31.753 -19.787 141.250 0.43 12.24 411 SER B CA 1
ATOM 10969 C CA B SER B 2 408 ? -31.763 -19.787 141.250 0.57 12.49 411 SER B CA 1
ATOM 10970 C C . SER B 2 408 ? -31.281 -18.406 140.827 1.00 11.80 411 SER B C 1
ATOM 10971 O O . SER B 2 408 ? -31.846 -17.400 141.267 1.00 13.50 411 SER B O 1
ATOM 10986 N N . ALA B 2 409 ? -30.267 -18.350 139.958 1.00 10.49 412 ALA B N 1
ATOM 10987 C CA . ALA B 2 409 ? -29.705 -17.069 139.552 1.00 10.26 412 ALA B CA 1
ATOM 10988 C C . ALA B 2 409 ? -28.752 -17.293 138.396 1.00 9.64 412 ALA B C 1
ATOM 10989 O O . ALA B 2 409 ? -28.332 -18.417 138.132 1.00 10.18 412 ALA B O 1
ATOM 10996 N N . GLU B 2 410 ? -28.358 -16.203 137.750 1.00 9.61 413 GLU B N 1
ATOM 10997 C CA . GLU B 2 410 ? -27.269 -16.252 136.790 1.00 9.73 413 GLU B CA 1
ATOM 10998 C C . GLU B 2 410 ? -26.476 -14.956 136.888 1.00 8.89 413 GLU B C 1
ATOM 10999 O O . GLU B 2 410 ? -26.987 -13.919 137.325 1.00 9.21 413 GLU B O 1
ATOM 11011 N N . GLY B 2 411 ? -25.223 -15.012 136.436 1.00 8.63 414 GLY B N 1
ATOM 11012 C CA . GLY B 2 411 ? -24.413 -13.811 136.394 1.00 8.64 414 GLY B CA 1
ATOM 11013 C C . GLY B 2 411 ? -23.236 -13.986 135.470 1.00 7.84 414 GLY B C 1
ATOM 11014 O O . GLY B 2 411 ? -22.784 -15.105 135.224 1.00 8.19 414 GLY B O 1
ATOM 11018 N N . THR B 2 412 ? -22.732 -12.863 134.971 1.00 8.24 415 THR B N 1
ATOM 11019 C CA . THR B 2 412 ? -21.555 -12.839 134.113 1.00 8.11 415 THR B CA 1
ATOM 11020 C C . THR B 2 412 ? -20.580 -11.816 134.664 1.00 8.20 415 THR B C 1
ATOM 11021 O O . THR B 2 412 ? -20.977 -10.700 135.008 1.00 9.60 415 THR B O 1
ATOM 11032 N N . GLY B 2 413 ? -19.307 -12.196 134.740 1.00 7.61 416 GLY B N 1
ATOM 11033 C CA . GLY B 2 413 ? -18.230 -11.284 135.085 1.00 7.90 416 GLY B CA 1
ATOM 11034 C C . GLY B 2 413 ? -17.337 -11.081 133.874 1.00 7.85 416 GLY B C 1
ATOM 11035 O O . GLY B 2 413 ? -16.908 -12.048 133.256 1.00 8.69 416 GLY B O 1
ATOM 11039 N N . PHE B 2 414 ? -17.071 -9.819 133.557 1.00 7.64 417 PHE B N 1
ATOM 11040 C CA . PHE B 2 414 ? -16.196 -9.428 132.456 1.00 7.87 417 PHE B CA 1
ATOM 11041 C C . PHE B 2 414 ? -14.994 -8.697 133.026 1.00 7.92 417 PHE B C 1
ATOM 11042 O O . PHE B 2 414 ? -15.158 -7.778 133.835 1.00 9.16 417 PHE B O 1
ATOM 11059 N N . THR B 2 415 ? -13.802 -9.072 132.574 1.00 7.21 418 THR B N 1
ATOM 11060 C CA . THR B 2 415 ? -12.608 -8.323 132.913 1.00 7.04 418 THR B CA 1
ATOM 11061 C C . THR B 2 415 ? -11.579 -8.538 131.815 1.00 6.70 418 THR B C 1
ATOM 11062 O O . THR B 2 415 ? -11.842 -9.177 130.798 1.00 7.32 418 THR B O 1
ATOM 11073 N N . GLU B 2 416 ? -10.402 -7.960 132.023 1.00 7.10 419 GLU B N 1
ATOM 11074 C CA . GLU B 2 416 ? -9.265 -8.104 131.124 1.00 7.14 419 GLU B CA 1
ATOM 11075 C C . GLU B 2 416 ? -8.152 -8.741 131.934 1.00 6.93 419 GLU B C 1
ATOM 11076 O O . GLU B 2 416 ? -7.594 -8.116 132.842 1.00 7.43 419 GLU B O 1
ATOM 11088 N N . ALA B 2 417 ? -7.848 -9.988 131.626 1.00 6.71 420 ALA B N 1
ATOM 11089 C CA . ALA B 2 417 ? -6.661 -10.608 132.177 1.00 6.55 420 ALA B CA 1
ATOM 11090 C C . ALA B 2 417 ? -5.438 -9.955 131.526 1.00 6.22 420 ALA B C 1
ATOM 11091 O O . ALA B 2 417 ? -5.552 -9.329 130.468 1.00 6.27 420 ALA B O 1
ATOM 11098 N N . PRO B 2 418 ? -4.247 -10.138 132.088 1.00 5.96 421 PRO B N 1
ATOM 11099 C CA . PRO B 2 418 ? -3.046 -9.590 131.436 1.00 6.18 421 PRO B CA 1
ATOM 11100 C C . PRO B 2 418 ? -2.919 -9.970 129.969 1.00 5.83 421 PRO B C 1
ATOM 11101 O O . PRO B 2 418 ? -2.374 -9.178 129.185 1.00 6.22 421 PRO B O 1
ATOM 11112 N N . ARG B 2 419 ? -3.395 -11.143 129.569 1.00 5.86 422 ARG B N 1
ATOM 11113 C CA . ARG B 2 419 ? -3.289 -11.595 128.190 1.00 5.98 422 ARG B CA 1
ATOM 11114 C C . ARG B 2 419 ? -4.484 -11.223 127.327 1.00 6.05 422 ARG B C 1
ATOM 11115 O O . ARG B 2 419 ? -4.431 -11.450 126.114 1.00 6.63 422 ARG B O 1
ATOM 11136 N N . GLY B 2 420 ? -5.560 -10.691 127.921 1.00 6.41 423 GLY B N 1
ATOM 11137 C CA . GLY B 2 420 ? -6.708 -10.255 127.150 1.00 6.87 423 GLY B CA 1
ATOM 11138 C C . GLY B 2 420 ? -8.044 -10.573 127.807 1.00 6.28 423 GLY B C 1
ATOM 11139 O O . GLY B 2 420 ? -8.140 -10.915 128.982 1.00 6.61 423 GLY B O 1
ATOM 11143 N N . SER B 2 421 ? -9.100 -10.452 127.009 1.00 6.68 424 SER B N 1
ATOM 11144 C CA . SER B 2 421 ? -10.461 -10.436 127.525 1.00 6.79 424 SER B CA 1
ATOM 11145 C C . SER B 2 421 ? -10.839 -11.753 128.179 1.00 6.63 424 SER B C 1
ATOM 11146 O O . SER B 2 421 ? -10.581 -12.837 127.641 1.00 7.37 424 SER B O 1
ATOM 11154 N N . LEU B 2 422 ? -11.542 -11.647 129.307 1.00 6.63 425 LEU B N 1
ATOM 11155 C CA . LEU B 2 422 ? -11.961 -12.805 130.082 1.00 6.55 425 LEU B CA 1
ATOM 11156 C C . LEU B 2 422 ? -13.386 -12.615 130.572 1.00 6.72 425 LEU B C 1
ATOM 11157 O O . LEU B 2 422 ? -13.727 -11.571 131.136 1.00 8.08 425 LEU B O 1
ATOM 11173 N N . LEU B 2 423 ? -14.215 -13.636 130.390 1.00 6.62 426 LEU B N 1
ATOM 11174 C CA . LEU B 2 423 ? -15.527 -13.625 131.015 1.00 7.32 426 LEU B CA 1
ATOM 11175 C C . LEU B 2 423 ? -15.801 -14.991 131.617 1.00 6.84 426 LEU B C 1
ATOM 11176 O O . LEU B 2 423 ? -15.351 -16.031 131.116 1.00 7.09 426 LEU B O 1
ATOM 11192 N N . HIS B 2 424 ? -16.528 -14.959 132.729 1.00 6.70 427 HIS B N 1
ATOM 11193 C CA . HIS B 2 424 ? -17.076 -16.153 133.362 1.00 6.87 427 HIS B CA 1
ATOM 11194 C C . HIS B 2 424 ? -18.584 -15.968 133.466 1.00 6.92 427 HIS B C 1
ATOM 11195 O O . HIS B 2 424 ? -19.057 -14.912 133.892 1.00 7.80 427 HIS B O 1
ATOM 11208 N N . TYR B 2 425 ? -19.331 -17.013 133.118 1.00 7.15 428 TYR B N 1
ATOM 11209 C CA . TYR B 2 425 ? -20.783 -17.051 133.256 1.00 7.44 428 TYR B CA 1
ATOM 11210 C C . TYR B 2 425 ? -21.158 -18.190 134.188 1.00 7.34 428 TYR B C 1
ATOM 11211 O O . TYR B 2 425 ? -20.663 -19.310 134.025 1.00 8.06 428 TYR B O 1
ATOM 11229 N N . VAL B 2 426 ? -22.025 -17.907 135.161 1.00 7.53 429 VAL B N 1
ATOM 11230 C CA . VAL B 2 426 ? -22.505 -18.919 136.089 1.00 7.94 429 VAL B CA 1
ATOM 11231 C C . VAL B 2 426 ? -24.027 -18.923 136.099 1.00 8.01 429 VAL B C 1
ATOM 11232 O O . VAL B 2 426 ? -24.667 -17.869 136.114 1.00 8.57 429 VAL B O 1
ATOM 11245 N N . LYS B 2 427 ? -24.598 -20.123 136.087 1.00 8.32 430 LYS B N 1
ATOM 11246 C CA . LYS B 2 427 ? -26.019 -20.331 136.318 1.00 9.16 430 LYS B CA 1
ATOM 11247 C C . LYS B 2 427 ? -26.156 -21.225 137.540 1.00 8.57 430 LYS B C 1
ATOM 11248 O O . LYS B 2 427 ? -25.516 -22.280 137.612 1.00 9.29 430 LYS B O 1
ATOM 11267 N N . VAL B 2 428 ? -26.981 -20.790 138.491 1.00 9.01 431 VAL B N 1
ATOM 11268 C CA . VAL B 2 428 ? -27.213 -21.475 139.760 1.00 8.88 431 VAL B CA 1
ATOM 11269 C C . VAL B 2 428 ? -28.621 -22.045 139.723 1.00 9.27 431 VAL B C 1
ATOM 11270 O O . VAL B 2 428 ? -29.562 -21.339 139.350 1.00 9.81 431 VAL B O 1
ATOM 11283 N N . LYS B 2 429 ? -28.768 -23.310 140.118 1.00 9.51 432 LYS B N 1
ATOM 11284 C CA . LYS B 2 429 ? -30.075 -23.940 140.272 1.00 10.49 432 LYS B CA 1
ATOM 11285 C C . LYS B 2 429 ? -29.995 -24.823 141.505 1.00 10.38 432 LYS B C 1
ATOM 11286 O O . LYS B 2 429 ? -28.977 -25.474 141.739 1.00 10.31 432 LYS B O 1
ATOM 11305 N N . ASP B 2 430 ? -31.041 -24.807 142.324 1.00 11.35 433 ASP B N 1
ATOM 11306 C CA . ASP B 2 430 ? -31.047 -25.566 143.573 1.00 12.05 433 ASP B CA 1
ATOM 11307 C C . ASP B 2 430 ? -29.830 -25.218 144.429 1.00 11.36 433 ASP B C 1
ATOM 11308 O O . ASP B 2 430 ? -29.259 -26.069 145.118 1.00 11.96 433 ASP B O 1
ATOM 11317 N N . SER B 2 431 ? -29.423 -23.949 144.377 1.00 10.47 434 SER B N 1
ATOM 11318 C CA . SER B 2 431 ? -28.342 -23.407 145.199 1.00 10.37 434 SER B CA 1
ATOM 11319 C C . SER B 2 431 ? -26.969 -23.968 144.846 1.00 9.88 434 SER B C 1
ATOM 11320 O O . SER B 2 431 ? -26.025 -23.816 145.622 1.00 10.51 434 SER B O 1
ATOM 11328 N N . LYS B 2 432 ? -26.839 -24.587 143.677 1.00 9.29 435 LYS B N 1
ATOM 11329 C CA . LYS B 2 432 ? -25.594 -25.186 143.218 1.00 9.21 435 LYS B CA 1
ATOM 11330 C C . LYS B 2 432 ? -25.295 -24.726 141.797 1.00 8.32 435 LYS B C 1
ATOM 11331 O O . LYS B 2 432 ? -26.172 -24.254 141.073 1.00 8.99 435 LYS B O 1
ATOM 11350 N N . ILE B 2 433 ? -24.044 -24.887 141.380 1.00 8.22 436 ILE B N 1
ATOM 11351 C CA . ILE B 2 433 ? -23.678 -24.532 140.016 1.00 8.06 436 ILE B CA 1
ATOM 11352 C C . ILE B 2 433 ? -24.350 -25.495 139.047 1.00 8.47 436 ILE B C 1
ATOM 11353 O O . ILE B 2 433 ? -24.079 -26.701 139.058 1.00 9.35 436 ILE B O 1
ATOM 11369 N N . ASP B 2 434 ? -25.195 -24.953 138.172 1.00 8.60 437 ASP B N 1
ATOM 11370 C CA . ASP B 2 434 ? -25.833 -25.704 137.102 1.00 9.47 437 ASP B CA 1
ATOM 11371 C C . ASP B 2 434 ? -25.009 -25.672 135.822 1.00 9.12 437 ASP B C 1
ATOM 11372 O O . ASP B 2 434 ? -24.904 -26.681 135.116 1.00 10.76 437 ASP B O 1
ATOM 11381 N N . ASN B 2 435 ? -24.433 -24.516 135.508 1.00 8.78 438 ASN B N 1
ATOM 11382 C CA . ASN B 2 435 ? -23.516 -24.383 134.388 1.00 8.84 438 ASN B CA 1
ATOM 11383 C C . ASN B 2 435 ? -22.507 -23.310 134.759 1.00 8.13 438 ASN B C 1
ATOM 11384 O O . ASN B 2 435 ? -22.815 -22.384 135.513 1.00 9.00 438 ASN B O 1
ATOM 11395 N N . TYR B 2 436 ? -21.299 -23.453 134.232 1.00 7.98 439 TYR B N 1
ATOM 11396 C CA . TYR B 2 436 ? -20.250 -22.459 134.407 1.00 7.48 439 TYR B CA 1
ATOM 11397 C C . TYR B 2 436 ? -19.470 -22.474 133.104 1.00 7.60 439 TYR B C 1
ATOM 11398 O O . TYR B 2 436 ? -18.990 -23.533 132.697 1.00 9.34 439 TYR B O 1
ATOM 11416 N N . GLN B 2 437 ? -19.393 -21.335 132.428 1.00 7.67 440 GLN B N 1
ATOM 11417 C CA . GLN B 2 437 ? -18.707 -21.254 131.151 1.00 7.85 440 GLN B CA 1
ATOM 11418 C C . GLN B 2 437 ? -17.675 -20.143 131.198 1.00 7.75 440 GLN B C 1
ATOM 11419 O O . GLN B 2 437 ? -17.955 -19.037 131.677 1.00 8.52 440 GLN B O 1
ATOM 11433 N N . ILE B 2 438 ? -16.494 -20.451 130.671 1.00 7.79 441 ILE B N 1
ATOM 11434 C CA . ILE B 2 438 ? -15.343 -19.556 130.688 1.00 7.51 441 ILE B CA 1
ATOM 11435 C C . ILE B 2 438 ? -14.920 -19.282 129.252 1.00 7.05 441 ILE B C 1
ATOM 11436 O O . ILE B 2 438 ? -14.731 -20.212 128.459 1.00 7.16 441 ILE B O 1
ATOM 11452 N N . VAL B 2 439 ? -14.741 -18.007 128.933 1.00 7.10 442 VAL B N 1
ATOM 11453 C CA . VAL B 2 439 ? -14.256 -17.562 127.630 1.00 7.13 442 VAL B CA 1
ATOM 11454 C C . VAL B 2 439 ? -13.060 -16.668 127.969 1.00 6.60 442 VAL B C 1
ATOM 11455 O O . VAL B 2 439 ? -13.238 -15.555 128.463 1.00 7.19 442 VAL B O 1
ATOM 11468 N N . SER B 2 440 ? -11.842 -17.176 127.770 1.00 6.92 443 SER B N 1
ATOM 11469 C CA . SER B 2 440 ? -10.619 -16.583 128.312 1.00 6.83 443 SER B CA 1
ATOM 11470 C C . SER B 2 440 ? -9.761 -15.908 127.225 1.00 6.98 443 SER B C 1
ATOM 11471 O O . SER B 2 440 ? -10.037 -15.973 126.030 1.00 7.77 443 SER B O 1
ATOM 11479 N N . ALA B 2 441 ? -8.659 -15.288 127.651 1.00 7.01 444 ALA B N 1
ATOM 11480 C CA . ALA B 2 441 ? -7.874 -14.453 126.749 1.00 6.89 444 ALA B CA 1
ATOM 11481 C C . ALA B 2 441 ? -7.188 -15.287 125.681 1.00 6.79 444 ALA B C 1
ATOM 11482 O O . ALA B 2 441 ? -7.342 -15.041 124.478 1.00 7.37 444 ALA B O 1
ATOM 11489 N N . SER B 2 442 ? -6.411 -16.287 126.095 1.00 6.58 445 SER B N 1
ATOM 11490 C CA . SER B 2 442 ? -5.670 -17.056 125.106 1.00 6.58 445 SER B CA 1
ATOM 11491 C C . SER B 2 442 ? -6.571 -17.968 124.302 1.00 6.67 445 SER B C 1
ATOM 11492 O O . SER B 2 442 ? -6.149 -18.481 123.264 1.00 7.50 445 SER B O 1
ATOM 11500 N N . LEU B 2 443 ? -7.813 -18.154 124.738 1.00 6.59 446 LEU B N 1
ATOM 11501 C CA . LEU B 2 443 ? -8.835 -18.723 123.871 1.00 6.79 446 LEU B CA 1
ATOM 11502 C C . LEU B 2 443 ? -9.043 -17.848 122.636 1.00 6.77 446 LEU B C 1
ATOM 11503 O O . LEU B 2 443 ? -9.085 -18.357 121.516 1.00 7.50 446 LEU B O 1
ATOM 11519 N N . TRP B 2 444 ? -9.181 -16.525 122.819 1.00 6.86 447 TRP B N 1
ATOM 11520 C CA . TRP B 2 444 ? -9.306 -15.627 121.671 1.00 7.17 447 TRP B CA 1
ATOM 11521 C C . TRP B 2 444 ? -8.057 -15.631 120.800 1.00 7.05 447 TRP B C 1
ATOM 11522 O O . TRP B 2 444 ? -8.161 -15.468 119.585 1.00 8.06 447 TRP B O 1
ATOM 11543 N N . ASN B 2 445 ? -6.865 -15.761 121.389 1.00 6.78 448 ASN B N 1
ATOM 11544 C CA . ASN B 2 445 ? -5.654 -15.659 120.567 1.00 6.83 448 ASN B CA 1
ATOM 11545 C C . ASN B 2 445 ? -5.253 -16.980 119.913 1.00 6.63 448 ASN B C 1
ATOM 11546 O O . ASN B 2 445 ? -4.886 -16.995 118.731 1.00 7.44 448 ASN B O 1
ATOM 11557 N N . CYS B 2 446 ? -5.296 -18.079 120.666 1.00 6.63 449 CYS B N 1
ATOM 11558 C CA . CYS B 2 446 ? -4.615 -19.316 120.309 1.00 7.12 449 CYS B CA 1
ATOM 11559 C C . CYS B 2 446 ? -5.563 -20.427 119.868 1.00 7.12 449 CYS B C 1
ATOM 11560 O O . CYS B 2 446 ? -5.201 -21.603 119.943 1.00 8.73 449 CYS B O 1
ATOM 11568 N N . ASN B 2 447 ? -6.741 -20.067 119.368 1.00 7.28 450 ASN B N 1
ATOM 11569 C CA . ASN B 2 447 ? -7.751 -21.013 118.947 1.00 7.36 450 ASN B CA 1
ATOM 11570 C C . ASN B 2 447 ? -7.497 -21.538 117.538 1.00 7.12 450 ASN B C 1
ATOM 11571 O O . ASN B 2 447 ? -6.753 -20.942 116.749 1.00 7.52 450 ASN B O 1
ATOM 11582 N N . PRO B 2 448 ? -8.150 -22.646 117.197 1.00 7.36 451 PRO B N 1
ATOM 11583 C CA . PRO B 2 448 ? -8.047 -23.213 115.856 1.00 7.58 451 PRO B CA 1
ATOM 11584 C C . PRO B 2 448 ? -9.092 -22.597 114.932 1.00 7.83 451 PRO B C 1
ATOM 11585 O O . PRO B 2 448 ? -9.826 -21.666 115.288 1.00 8.47 451 PRO B O 1
ATOM 11596 N N . ARG B 2 449 ? -9.183 -23.146 113.734 1.00 8.12 452 ARG B N 1
ATOM 11597 C CA . ARG B 2 449 ? -10.190 -22.715 112.790 1.00 8.29 452 ARG B CA 1
ATOM 11598 C C . ARG B 2 449 ? -11.596 -22.891 113.341 1.00 8.45 452 ARG B C 1
ATOM 11599 O O . ARG B 2 449 ? -11.880 -23.789 114.139 1.00 8.86 452 ARG B O 1
ATOM 11620 N N . ASP B 2 450 ? -12.491 -22.024 112.858 1.00 8.86 453 ASP B N 1
ATOM 11621 C CA . ASP B 2 450 ? -13.913 -22.128 113.125 1.00 9.24 453 ASP B CA 1
ATOM 11622 C C . ASP B 2 450 ? -14.585 -23.027 112.086 1.00 9.83 453 ASP B C 1
ATOM 11623 O O . ASP B 2 450 ? -13.931 -23.640 111.240 1.00 10.33 453 ASP B O 1
ATOM 11632 N N . ASP B 2 451 ? -15.916 -23.122 112.165 1.00 10.29 454 ASP B N 1
ATOM 11633 C CA . ASP B 2 451 ? -16.635 -24.078 111.332 1.00 11.14 454 ASP B CA 1
ATOM 11634 C C . ASP B 2 451 ? -16.619 -23.690 109.861 1.00 12.22 454 ASP B C 1
ATOM 11635 O O . ASP B 2 451 ? -16.933 -24.530 109.015 1.00 14.06 454 ASP B O 1
ATOM 11644 N N . MET B 2 452 ? -16.264 -22.450 109.545 1.00 12.21 455 MET B N 1
ATOM 11645 C CA . MET B 2 452 ? -16.116 -21.969 108.180 1.00 13.95 455 MET B CA 1
ATOM 11646 C C . MET B 2 452 ? -14.677 -22.032 107.693 1.00 12.74 455 MET B C 1
ATOM 11647 O O . MET B 2 452 ? -14.396 -21.635 106.559 1.00 14.11 455 MET B O 1
ATOM 11661 N N . GLY B 2 453 ? -13.756 -22.494 108.526 1.00 11.60 456 GLY B N 1
ATOM 11662 C CA . GLY B 2 453 ? -12.368 -22.591 108.147 1.00 11.18 456 GLY B CA 1
ATOM 11663 C C . GLY B 2 453 ? -11.548 -21.339 108.354 1.00 10.59 456 GLY B C 1
ATOM 11664 O O . GLY B 2 453 ? -10.383 -21.311 107.942 1.00 11.42 456 GLY B O 1
ATOM 11668 N N . GLN B 2 454 ? -12.098 -20.311 108.994 1.00 9.86 457 GLN B N 1
ATOM 11669 C CA . GLN B 2 454 ? -11.342 -19.099 109.280 1.00 9.90 457 GLN B CA 1
ATOM 11670 C C . GLN B 2 454 ? -10.405 -19.354 110.456 1.00 9.06 457 GLN B C 1
ATOM 11671 O O . GLN B 2 454 ? -10.833 -19.878 111.485 1.00 8.78 457 GLN B O 1
ATOM 11685 N N . ARG B 2 455 ? -9.135 -18.978 110.301 1.00 8.60 458 ARG B N 1
ATOM 11686 C CA . ARG B 2 455 ? -8.110 -19.227 111.306 1.00 8.16 458 ARG B CA 1
ATOM 11687 C C . ARG B 2 455 ? -8.318 -18.385 112.563 1.00 7.72 458 ARG B C 1
ATOM 11688 O O . ARG B 2 455 ? -8.949 -17.321 112.549 1.00 8.19 458 ARG B O 1
ATOM 11709 N N . GLY B 2 456 ? -7.737 -18.876 113.652 1.00 7.83 459 GLY B N 1
ATOM 11710 C CA . GLY B 2 456 ? -7.628 -18.100 114.868 1.00 7.74 459 GLY B CA 1
ATOM 11711 C C . GLY B 2 456 ? -6.610 -16.972 114.720 1.00 7.54 459 GLY B C 1
ATOM 11712 O O . GLY B 2 456 ? -5.852 -16.894 113.756 1.00 7.88 459 GLY B O 1
ATOM 11716 N N . ALA B 2 457 ? -6.571 -16.079 115.717 1.00 7.51 460 ALA B N 1
ATOM 11717 C CA . ALA B 2 457 ? -5.798 -14.848 115.560 1.00 7.60 460 ALA B CA 1
ATOM 11718 C C . ALA B 2 457 ? -4.306 -15.106 115.384 1.00 7.26 460 ALA B C 1
ATOM 11719 O O . ALA B 2 457 ? -3.669 -14.499 114.512 1.00 7.53 460 ALA B O 1
ATOM 11726 N N . VAL B 2 458 ? -3.715 -15.953 116.232 1.00 7.12 461 VAL B N 1
ATOM 11727 C CA . VAL B 2 458 ? -2.296 -16.245 116.118 1.00 7.05 461 VAL B CA 1
ATOM 11728 C C . VAL B 2 458 ? -2.012 -17.069 114.871 1.00 7.07 461 VAL B C 1
ATOM 11729 O O . VAL B 2 458 ? -1.013 -16.830 114.184 1.00 7.65 461 VAL B O 1
ATOM 11742 N N . GLU B 2 459 ? -2.866 -18.053 114.556 1.00 7.23 462 GLU B N 1
ATOM 11743 C CA . GLU B 2 459 ? -2.716 -18.783 113.297 1.00 7.31 462 GLU B CA 1
ATOM 11744 C C . GLU B 2 459 ? -2.603 -17.815 112.124 1.00 7.58 462 GLU B C 1
ATOM 11745 O O . GLU B 2 459 ? -1.758 -17.981 111.239 1.00 8.04 462 GLU B O 1
ATOM 11757 N N . GLU B 2 460 ? -3.474 -16.801 112.088 1.00 7.29 463 GLU B N 1
ATOM 11758 C CA . GLU B 2 460 ? -3.458 -15.839 110.989 1.00 7.43 463 GLU B CA 1
ATOM 11759 C C . GLU B 2 460 ? -2.241 -14.927 111.062 1.00 7.39 463 GLU B C 1
ATOM 11760 O O . GLU B 2 460 ? -1.672 -14.562 110.028 1.00 7.79 463 GLU B O 1
ATOM 11772 N N . ALA B 2 461 ? -1.838 -14.520 112.267 1.00 7.05 464 ALA B N 1
ATOM 11773 C CA . ALA B 2 461 ? -0.667 -13.665 112.438 1.00 7.29 464 ALA B CA 1
ATOM 11774 C C . ALA B 2 461 ? 0.626 -14.359 112.045 1.00 7.30 464 ALA B C 1
ATOM 11775 O O . ALA B 2 461 ? 1.608 -13.676 111.736 1.00 8.14 464 ALA B O 1
ATOM 11782 N N . LEU B 2 462 ? 0.655 -15.689 112.041 1.00 6.82 465 LEU B N 1
ATOM 11783 C CA . LEU B 2 462 ? 1.816 -16.421 111.563 1.00 7.09 465 LEU B CA 1
ATOM 11784 C C . LEU B 2 462 ? 1.999 -16.297 110.058 1.00 7.36 465 LEU B C 1
ATOM 11785 O O . LEU B 2 462 ? 3.118 -16.463 109.571 1.00 8.01 465 LEU B O 1
ATOM 11801 N N . ILE B 2 463 ? 0.931 -16.030 109.309 1.00 7.87 466 ILE B N 1
ATOM 11802 C CA . ILE B 2 463 ? 1.053 -15.954 107.856 1.00 8.20 466 ILE B CA 1
ATOM 11803 C C . ILE B 2 463 ? 1.996 -14.809 107.502 1.00 8.47 466 ILE B C 1
ATOM 11804 O O . ILE B 2 463 ? 1.859 -13.679 108.002 1.00 9.22 466 ILE B O 1
ATOM 11820 N N . GLY B 2 464 ? 2.977 -15.100 106.643 1.00 8.55 467 GLY B N 1
ATOM 11821 C CA . GLY B 2 464 ? 3.955 -14.125 106.237 1.00 8.94 467 GLY B CA 1
ATOM 11822 C C . GLY B 2 464 ? 5.195 -14.066 107.101 1.00 9.25 467 GLY B C 1
ATOM 11823 O O . GLY B 2 464 ? 6.143 -13.358 106.747 1.00 10.08 467 GLY B O 1
ATOM 11827 N N . ILE B 2 465 ? 5.231 -14.792 108.213 1.00 8.51 468 ILE B N 1
ATOM 11828 C CA . ILE B 2 465 ? 6.425 -14.752 109.056 1.00 8.58 468 ILE B CA 1
ATOM 11829 C C . ILE B 2 465 ? 7.610 -15.298 108.272 1.00 8.32 468 ILE B C 1
ATOM 11830 O O . ILE B 2 465 ? 7.495 -16.351 107.619 1.00 8.73 468 ILE B O 1
ATOM 11846 N N . PRO B 2 466 ? 8.763 -14.641 108.320 1.00 8.59 469 PRO B N 1
ATOM 11847 C CA . PRO B 2 466 ? 9.916 -15.118 107.553 1.00 9.09 469 PRO B CA 1
ATOM 11848 C C . PRO B 2 466 ? 10.596 -16.304 108.213 1.00 8.77 469 PRO B C 1
ATOM 11849 O O . PRO B 2 466 ? 10.819 -16.343 109.430 1.00 9.00 469 PRO B O 1
ATOM 11860 N N . VAL B 2 467 ? 10.933 -17.275 107.366 1.00 9.07 470 VAL B N 1
ATOM 11861 C CA . VAL B 2 467 ? 11.736 -18.432 107.730 1.00 9.35 470 VAL B CA 1
ATOM 11862 C C . VAL B 2 467 ? 12.806 -18.587 106.665 1.00 9.98 470 VAL B C 1
ATOM 11863 O O . VAL B 2 467 ? 12.684 -19.410 105.749 1.00 10.62 470 VAL B O 1
ATOM 11876 N N . ASP B 2 468 ? 13.842 -17.759 106.753 1.00 10.82 471 ASP B N 1
ATOM 11877 C CA A ASP B 2 468 ? 14.920 -17.810 105.773 0.51 12.33 471 ASP B CA 1
ATOM 11878 C CA B ASP B 2 468 ? 14.921 -17.807 105.779 0.49 12.23 471 ASP B CA 1
ATOM 11879 C C . ASP B 2 468 ? 15.875 -18.966 106.017 1.00 11.97 471 ASP B C 1
ATOM 11880 O O . ASP B 2 468 ? 16.691 -19.265 105.139 1.00 13.00 471 ASP B O 1
ATOM 11894 N N . ASP B 2 469 ? 15.778 -19.624 107.173 1.00 11.01 472 ASP B N 1
ATOM 11895 C CA . ASP B 2 469 ? 16.604 -20.783 107.496 1.00 11.37 472 ASP B CA 1
ATOM 11896 C C . ASP B 2 469 ? 15.707 -21.836 108.136 1.00 10.67 472 ASP B C 1
ATOM 11897 O O . ASP B 2 469 ? 15.369 -21.744 109.321 1.00 10.20 472 ASP B O 1
ATOM 11906 N N . ILE B 2 470 ? 15.323 -22.836 107.349 1.00 10.96 473 ILE B N 1
ATOM 11907 C CA A ILE B 2 470 ? 14.462 -23.926 107.802 0.36 11.51 473 ILE B CA 1
ATOM 11908 C CA B ILE B 2 470 ? 14.416 -23.840 107.882 0.64 11.48 473 ILE B CA 1
ATOM 11909 C C . ILE B 2 470 ? 15.055 -24.651 108.997 1.00 11.62 473 ILE B C 1
ATOM 11910 O O . ILE B 2 470 ? 14.327 -25.232 109.804 1.00 12.49 473 ILE B O 1
ATOM 11941 N N . GLN B 2 471 ? 16.386 -24.699 109.085 1.00 12.11 474 GLN B N 1
ATOM 11942 C CA A GLN B 2 471 ? 17.042 -25.397 110.184 0.51 13.13 474 GLN B CA 1
ATOM 11943 C CA B GLN B 2 471 ? 17.043 -25.397 110.183 0.49 13.15 474 GLN B CA 1
ATOM 11944 C C . GLN B 2 471 ? 17.081 -24.579 111.466 1.00 11.63 474 GLN B C 1
ATOM 11945 O O . GLN B 2 471 ? 17.381 -25.140 112.528 1.00 12.00 474 GLN B O 1
ATOM 11970 N N . ASN B 2 472 ? 16.778 -23.285 111.393 1.00 10.14 475 ASN B N 1
ATOM 11971 C CA . ASN B 2 472 ? 16.744 -22.410 112.563 1.00 9.55 475 ASN B CA 1
ATOM 11972 C C . ASN B 2 472 ? 15.526 -21.509 112.426 1.00 9.03 475 ASN B C 1
ATOM 11973 O O . ASN B 2 472 ? 15.648 -20.293 112.224 1.00 9.43 475 ASN B O 1
ATOM 11984 N N . PRO B 2 473 ? 14.310 -22.082 112.520 1.00 8.77 476 PRO B N 1
ATOM 11985 C CA . PRO B 2 473 ? 13.086 -21.340 112.167 1.00 8.55 476 PRO B CA 1
ATOM 11986 C C . PRO B 2 473 ? 12.573 -20.504 113.338 1.00 8.43 476 PRO B C 1
ATOM 11987 O O . PRO B 2 473 ? 11.428 -20.642 113.784 1.00 8.74 476 PRO B O 1
ATOM 11998 N N . VAL B 2 474 ? 13.438 -19.626 113.845 1.00 8.57 477 VAL B N 1
ATOM 11999 C CA . VAL B 2 474 ? 13.215 -18.988 115.140 1.00 8.83 477 VAL B CA 1
ATOM 12000 C C . VAL B 2 474 ? 12.017 -18.053 115.144 1.00 8.21 477 VAL B C 1
ATOM 12001 O O . VAL B 2 474 ? 11.438 -17.813 116.213 1.00 8.51 477 VAL B O 1
ATOM 12014 N N . ASN B 2 475 ? 11.635 -17.484 113.995 1.00 8.04 478 ASN B N 1
ATOM 12015 C CA . ASN B 2 475 ? 10.598 -16.465 114.015 1.00 8.06 478 ASN B CA 1
ATOM 12016 C C . ASN B 2 475 ? 9.205 -17.028 114.226 1.00 7.49 478 ASN B C 1
ATOM 12017 O O . ASN B 2 475 ? 8.294 -16.268 114.567 1.00 7.85 478 ASN B O 1
ATOM 12028 N N . VAL B 2 476 ? 9.019 -18.331 114.026 1.00 7.63 479 VAL B N 1
ATOM 12029 C CA . VAL B 2 476 ? 7.708 -18.935 114.249 1.00 7.85 479 VAL B CA 1
ATOM 12030 C C . VAL B 2 476 ? 7.310 -18.783 115.713 1.00 7.18 479 VAL B C 1
ATOM 12031 O O . VAL B 2 476 ? 6.267 -18.208 116.041 1.00 7.49 479 VAL B O 1
ATOM 12044 N N . ALA B 2 477 ? 8.150 -19.286 116.622 1.00 7.29 480 ALA B N 1
ATOM 12045 C CA . ALA B 2 477 ? 7.807 -19.161 118.027 1.00 7.33 480 ALA B CA 1
ATOM 12046 C C . ALA B 2 477 ? 8.024 -17.736 118.535 1.00 7.23 480 ALA B C 1
ATOM 12047 O O . ALA B 2 477 ? 7.347 -17.325 119.474 1.00 7.25 480 ALA B O 1
ATOM 12054 N N . ARG B 2 478 ? 8.922 -16.940 117.936 1.00 7.19 481 ARG B N 1
ATOM 12055 C CA . ARG B 2 478 ? 8.975 -15.525 118.330 1.00 7.35 481 ARG B CA 1
ATOM 12056 C C . ARG B 2 478 ? 7.623 -14.843 118.132 1.00 7.11 481 ARG B C 1
ATOM 12057 O O . ARG B 2 478 ? 7.185 -14.047 118.972 1.00 7.48 481 ARG B O 1
ATOM 12078 N N . LEU B 2 479 ? 6.962 -15.107 117.007 1.00 6.77 482 LEU B N 1
ATOM 12079 C CA . LEU B 2 479 ? 5.657 -14.500 116.773 1.00 6.66 482 LEU B CA 1
ATOM 12080 C C . LEU B 2 479 ? 4.665 -14.964 117.835 1.00 6.47 482 LEU B C 1
ATOM 12081 O O . LEU B 2 479 ? 3.948 -14.161 118.442 1.00 6.75 482 LEU B O 1
ATOM 12097 N N . ILE B 2 480 ? 4.632 -16.276 118.071 1.00 6.25 483 ILE B N 1
ATOM 12098 C CA . ILE B 2 480 ? 3.702 -16.830 119.047 1.00 6.51 483 ILE B CA 1
ATOM 12099 C C . ILE B 2 480 ? 3.912 -16.182 120.414 1.00 6.22 483 ILE B C 1
ATOM 12100 O O . ILE B 2 480 ? 2.949 -15.788 121.087 1.00 6.59 483 ILE B O 1
ATOM 12116 N N . ARG B 2 481 ? 5.169 -16.071 120.845 1.00 6.20 484 ARG B N 1
ATOM 12117 C CA . ARG B 2 481 ? 5.456 -15.524 122.172 1.00 6.29 484 ARG B CA 1
ATOM 12118 C C . ARG B 2 481 ? 5.050 -14.061 122.303 1.00 6.38 484 ARG B C 1
ATOM 12119 O O . ARG B 2 481 ? 4.761 -13.601 123.411 1.00 6.61 484 ARG B O 1
ATOM 12140 N N . ALA B 2 482 ? 5.000 -13.303 121.207 1.00 6.43 485 ALA B N 1
ATOM 12141 C CA . ALA B 2 482 ? 4.586 -11.905 121.314 1.00 6.66 485 ALA B CA 1
ATOM 12142 C C . ALA B 2 482 ? 3.177 -11.769 121.882 1.00 6.13 485 ALA B C 1
ATOM 12143 O O . ALA B 2 482 ? 2.847 -10.745 122.499 1.00 6.70 485 ALA B O 1
ATOM 12150 N N . PHE B 2 483 ? 2.334 -12.788 121.666 1.00 6.08 486 PHE B N 1
ATOM 12151 C CA . PHE B 2 483 ? 0.965 -12.820 122.172 1.00 6.35 486 PHE B CA 1
ATOM 12152 C C . PHE B 2 483 ? 0.872 -13.315 123.613 1.00 6.15 486 PHE B C 1
ATOM 12153 O O . PHE B 2 483 ? -0.239 -13.358 124.152 1.00 6.74 486 PHE B O 1
ATOM 12170 N N . ASP B 2 484 ? 1.976 -13.726 124.236 1.00 5.98 487 ASP B N 1
ATOM 12171 C CA . ASP B 2 484 ? 1.974 -14.197 125.620 1.00 6.10 487 ASP B CA 1
ATOM 12172 C C . ASP B 2 484 ? 0.938 -15.313 125.830 1.00 6.08 487 ASP B C 1
ATOM 12173 O O . ASP B 2 484 ? 0.057 -15.207 126.687 1.00 6.70 487 ASP B O 1
ATOM 12182 N N . PRO B 2 485 ? 1.039 -16.414 125.069 1.00 6.11 488 PRO B N 1
ATOM 12183 C CA . PRO B 2 485 ? 0.043 -17.481 125.197 1.00 6.52 488 PRO B CA 1
ATOM 12184 C C . PRO B 2 485 ? 0.024 -18.147 126.554 1.00 6.24 488 PRO B C 1
ATOM 12185 O O . PRO B 2 485 ? 1.061 -18.383 127.179 1.00 6.65 488 PRO B O 1
ATOM 12196 N N A SEC B 2 486 ? -1.184 -18.540 126.945 0.81 6.24 489 SEC B N 1
ATOM 12197 N N B SEC B 2 486 ? -1.179 -18.465 126.991 0.07 6.31 489 SEC B N 1
ATOM 12198 N N C SEC B 2 486 ? -1.184 -18.511 126.985 0.12 6.96 489 SEC B N 1
ATOM 12199 C CA A SEC B 2 486 ? -1.424 -19.258 128.192 0.81 6.17 489 SEC B CA 1
ATOM 12200 C CA B SEC B 2 486 ? -1.372 -19.297 128.140 0.07 6.34 489 SEC B CA 1
ATOM 12201 C CA C SEC B 2 486 ? -1.433 -19.244 128.231 0.12 7.61 489 SEC B CA 1
ATOM 12208 C C A SEC B 2 486 ? -2.428 -20.352 127.868 0.81 5.95 489 SEC B C 1
ATOM 12209 C C B SEC B 2 486 ? -2.389 -20.326 127.781 0.07 6.22 489 SEC B C 1
ATOM 12210 C C C SEC B 2 486 ? -2.415 -20.341 127.870 0.12 6.81 489 SEC B C 1
ATOM 12211 O O A SEC B 2 486 ? -3.637 -20.109 127.787 0.81 6.28 489 SEC B O 1
ATOM 12212 O O B SEC B 2 486 ? -3.575 -20.027 127.642 0.07 6.25 489 SEC B O 1
ATOM 12213 O O C SEC B 2 486 ? -3.621 -20.099 127.811 0.12 6.86 489 SEC B O 1
ATOM 12224 N N . LEU B 2 487 ? -1.924 -21.551 127.597 1.00 6.03 490 LEU B N 1
ATOM 12225 C CA . LEU B 2 487 ? -2.787 -22.620 127.123 1.00 6.38 490 LEU B CA 1
ATOM 12226 C C . LEU B 2 487 ? -3.609 -23.257 128.227 1.00 6.18 490 LEU B C 1
ATOM 12227 O O . LEU B 2 487 ? -4.667 -23.847 127.945 1.00 6.70 490 LEU B O 1
ATOM 12243 N N . GLY B 2 488 ? -3.167 -23.131 129.476 1.00 6.32 491 GLY B N 1
ATOM 12244 C CA . GLY B 2 488 ? -4.033 -23.520 130.583 1.00 6.41 491 GLY B CA 1
ATOM 12245 C C . GLY B 2 488 ? -5.305 -22.700 130.574 1.00 5.96 491 GLY B C 1
ATOM 12246 O O . GLY B 2 488 ? -6.424 -23.224 130.661 1.0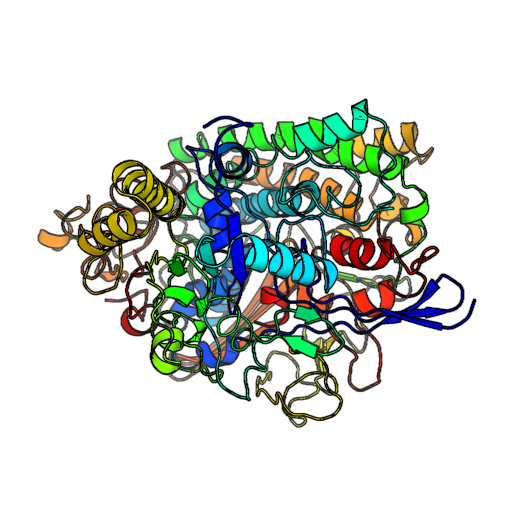0 6.28 491 GLY B O 1
ATOM 12250 N N . CYS B 2 489 ? -5.153 -21.380 130.427 1.00 5.97 492 CYS B N 1
ATOM 12251 C CA . CYS B 2 489 ? -6.303 -20.505 130.265 1.00 5.77 492 CYS B CA 1
ATOM 12252 C C . CYS B 2 489 ? -7.101 -20.843 129.020 1.00 5.69 492 CYS B C 1
ATOM 12253 O O . CYS B 2 489 ? -8.337 -20.819 129.046 1.00 6.33 492 CYS B O 1
ATOM 12260 N N . ALA B 2 490 ? -6.433 -21.063 127.886 1.00 5.73 493 ALA B N 1
ATOM 12261 C CA . ALA B 2 490 ? -7.166 -21.209 126.630 1.00 5.97 493 ALA B CA 1
ATOM 12262 C C . ALA B 2 490 ? -8.114 -22.401 126.662 1.00 6.08 493 ALA B C 1
ATOM 12263 O O . ALA B 2 490 ? -9.207 -22.344 126.090 1.00 6.80 493 ALA B O 1
ATOM 12270 N N . VAL B 2 491 ? -7.691 -23.502 127.279 1.00 6.08 494 VAL B N 1
ATOM 12271 C CA . VAL B 2 491 ? -8.452 -24.753 127.294 1.00 5.98 494 VAL B CA 1
ATOM 12272 C C . VAL B 2 491 ? -9.309 -24.898 128.544 1.00 5.79 494 VAL B C 1
ATOM 12273 O O . VAL B 2 491 ? -10.457 -25.353 128.468 1.00 6.18 494 VAL B O 1
ATOM 12286 N N . HIS B 2 492 ? -8.730 -24.616 129.708 1.00 6.03 495 HIS B N 1
ATOM 12287 C CA . HIS B 2 492 ? -9.384 -24.846 130.979 1.00 6.14 495 HIS B CA 1
ATOM 12288 C C . HIS B 2 492 ? -10.023 -26.244 131.070 1.00 6.35 495 HIS B C 1
ATOM 12289 O O . HIS B 2 492 ? -9.314 -27.229 130.732 1.00 6.55 495 HIS B O 1
#

Foldseek 3Di:
DDLPDDAAEEEEAEWAAPCVQVVLLCLDDVPHVVCCCRPHHPDLYDQVDDDDDAQVSVVSVVVVCVVQFLTYEYEYGAFQFPPPNQVVAFRHDHPNRTAHPLNVCVVRVLRYLAYEHFELCQLANAPCNDPPHDRRGHHPVVSCVVVVRDRHYAYQYFPHGRSCQVVVLSVQQVVLCVVQNSVRSVVVQQVQADPSRYGCVFFVAQQQVVAPQVVLVVVVNEDPDQVPQNHFPQQQQAPSRVAGGDCRPPPHSNNPHHCRNRGHHQRGRDNPPPPVSPPRGGD/DAWDKDKDWALPLFAATKIKIFIDGPFATAFIFIARDDFDCLFVVQFFAQLQCQLQSQLVLDQLFSLVSNQQSLQFVLQFQVAQWDFLLLLLSCQLRLLSLLLNLLCLVQVRFCLLQAQEDDDPPRDDAFPPSPRQDDPVLNVLSHVLSVVSVVLSVLSQVSNCLQQVGGPRGPFRTRFGGNDFAAPVSLVVNVVSLVVSLCCLVPRQLVSLLVSCLRVVVQLQALQFQLKAWAPFAAAPGSPVQRGPQHTWIAGPHDIDGDDLVQKFWADPQAQADNVQGTDRQLPHDGHGRNPDPNHRYLFTAIAGNNHQHAWALLRRQVNVFAFFDPVVQVSCCVRPVQHDTTLCSCPSSSCSGLSNLSSSSSRVSNVSSVVSVVSSVVNDGPDDGGDDGDQDQWTKGKGWHATNLGTKMWIFTHHRSGTNGIGIDFRLSSARPQAGPVRDGHRSRRSSGGFGQPDVSNRSRNSSSVSSSSHHSSRRND

Nearest PDB structures (foldseek):
  5jsh-assembly1_A  TM=1.003E+00  e=4.273E-65  Nitratidesulfovibrio vulgaris str. Hildenborough
  4kn9-assembly1_S  TM=9.469E-01  e=1.528E-45  Desulfomicrobium baculatum
  1cc1-assembly1_S  TM=9.683E-01  e=4.689E-44  Desulfomicrobium baculatum
  6syo-assembly1_SSS  TM=9.345E-01  e=5.344E-27  Escherichia coli
  6g7m-assembly1_T  TM=9.351E-01  e=1.087E-26  Escherichia coli K-12

Organism: Nitratidesulfovibrio vulgaris (strain ATCC 29579 / DSM 644 / CCUG 34227 / NCIMB 8303 / VKM B-1760 / Hildenborough) (NCBI:txid882)

CATH classification: 3.40.50.700 (+1 more: 4.10.480.10)